Protein AF-0000000073385034 (afdb_homodimer)

Solvent-accessible surface area (backbone atoms only — not comparable to full-atom values): 60329 Å² total; per-residue (Å²): 127,38,51,30,82,39,82,64,74,89,76,73,82,76,62,72,92,56,27,57,65,72,43,34,40,72,72,55,26,50,55,71,66,32,67,83,33,67,37,46,38,39,21,65,68,43,33,69,56,51,65,57,70,70,55,44,82,80,40,71,77,77,44,72,78,20,61,81,31,65,34,54,37,42,54,53,42,48,47,22,48,29,48,57,70,54,53,53,73,69,54,41,52,49,36,51,71,38,20,51,53,54,16,39,22,59,69,39,61,43,51,61,53,77,69,75,50,70,64,58,52,47,48,54,54,48,48,50,51,51,45,20,72,74,70,67,51,55,54,61,57,51,51,43,34,53,48,36,23,53,51,36,59,75,68,65,53,69,44,33,27,35,36,42,52,70,45,78,35,22,34,59,64,73,90,56,52,75,64,37,40,55,50,51,38,49,40,59,34,53,72,76,49,72,62,82,83,45,55,72,68,54,36,52,52,49,53,50,56,63,69,52,57,51,70,59,48,58,70,72,45,53,73,66,59,46,52,53,48,51,38,52,53,39,40,49,49,54,52,50,60,70,70,47,73,91,79,42,74,50,47,51,49,43,50,51,49,44,64,58,44,34,41,78,54,97,90,37,41,38,74,52,55,75,87,72,43,58,56,78,37,80,54,35,81,88,26,66,59,29,12,38,37,75,54,90,94,41,77,38,55,10,27,29,36,36,44,28,27,35,55,51,89,98,50,72,62,42,57,40,28,78,45,66,46,43,29,67,60,60,63,40,73,47,51,66,61,42,52,52,43,30,25,66,30,45,72,28,71,54,42,37,38,28,32,50,36,66,44,64,43,72,68,52,52,52,48,26,55,69,46,83,55,25,40,77,47,39,47,77,53,87,66,78,68,56,57,42,69,47,71,58,66,100,76,41,39,36,39,26,32,61,86,79,63,49,73,42,76,32,44,70,44,87,50,90,63,76,86,55,64,31,30,29,36,77,28,82,92,68,76,41,74,44,76,43,41,60,68,52,45,50,50,46,52,48,46,52,52,43,69,64,46,56,67,70,61,56,47,66,51,60,56,51,56,55,55,54,46,61,70,50,60,73,39,59,95,54,19,48,92,42,60,43,62,66,51,45,40,54,48,50,43,23,31,49,52,33,50,40,48,52,43,51,51,53,48,51,52,51,46,44,53,44,46,46,48,55,60,46,40,57,52,52,56,55,53,46,62,63,49,56,71,70,68,80,73,84,80,82,74,75,82,63,85,54,93,111,129,40,52,31,82,39,82,64,75,90,76,72,84,76,62,72,91,56,26,56,65,72,43,33,42,70,72,55,26,50,54,71,66,32,66,82,33,68,37,49,38,39,21,65,68,42,33,70,56,51,64,58,70,72,56,44,81,80,37,71,79,78,44,73,78,20,63,82,31,65,33,54,36,42,54,53,39,50,48,22,48,28,48,56,70,55,53,53,72,69,54,38,51,50,35,50,70,40,21,52,53,53,16,40,21,60,70,39,61,43,52,60,55,77,68,75,51,72,65,57,52,44,48,54,53,47,48,49,50,51,46,21,72,74,70,68,51,55,55,63,57,52,51,44,35,52,48,36,23,52,51,35,59,74,68,65,53,68,44,34,27,34,35,43,52,72,45,80,36,22,35,60,64,74,89,56,52,74,65,37,40,54,50,52,36,48,40,59,33,54,72,76,50,72,62,83,83,46,55,72,68,54,36,53,52,50,53,50,56,64,68,52,56,50,69,57,48,58,71,71,44,52,72,67,58,45,51,52,48,50,36,52,52,40,40,48,48,54,51,48,60,70,71,47,74,90,79,43,73,50,46,50,50,45,49,51,47,45,64,60,45,34,43,77,55,96,90,37,40,36,75,52,56,75,87,71,43,60,55,76,38,79,54,35,81,87,27,66,57,29,10,38,37,76,54,90,95,42,75,37,55,10,27,28,38,37,43,29,27,35,56,51,89,97,49,72,62,43,57,40,29,77,45,67,44,42,28,67,61,58,62,42,73,48,52,66,60,41,50,53,42,30,25,66,30,46,72,25,71,54,42,37,38,27,32,51,34,66,44,65,43,73,69,52,52,52,46,26,54,71,46,82,54,26,42,76,49,39,46,78,52,87,67,79,69,54,59,42,68,47,72,56,70,100,77,41,39,36,38,28,32,61,88,78,63,50,74,43,77,34,43,70,45,87,49,92,61,75,87,55,66,32,30,30,35,76,28,81,93,68,76,40,73,43,78,42,40,59,67,50,46,51,50,47,52,48,47,53,52,44,70,64,46,55,68,71,60,55,46,63,50,60,55,50,57,55,54,54,45,62,71,48,61,73,39,60,96,55,18,48,93,42,62,43,64,66,52,45,40,54,47,49,44,22,32,49,53,34,50,39,48,51,44,52,52,52,48,51,51,52,48,44,53,44,45,47,49,54,61,48,42,57,53,51,54,55,52,45,60,62,47,56,72,70,64,79,73,82,79,82,73,75,81,63,84,54,95,114

Organism: NCBI:txid537011

pLDDT: mean 80.58, std 19.91, range [18.84, 98.44]

Nearest PDB structures (foldseek):
  4oru-assembly3_B  TM=3.105E-01  e=6.931E+00  Homo sapiens
  2hzq-assembly1_A  TM=2.445E-01  e=4.406E+00  Homo sapiens
  8sxz-assembly1_b  TM=8.869E-02  e=9.375E+00  Homo sapiens
  8sxz-assembly1_b  TM=8.436E-02  e=4.674E+00  Homo sapiens

Sequence (1096 aa):
RMTMFKKTDPNPQLDIFTAPSMQLGSRASKKYSDPNAWHNQFYSLVTTKIDEEIFKPLFPEGKKSGRPNASIRILVAMSVLKEGFGCSDEDLFEKCEFDLLTRKALGMELLTDVTPSIDTYYLFRRRICEYQERTGIDLMQLCFEQLAGKHVHLLKISGKCVRMDSKLIGSNIARQSRYELIHTTLVKFLKTCTLFDLSPEQEERAKEYLKEDSSKTVYRSDSDTLQSNLARIGNFIMEMLAVFPATSPAHDLLLRLFEEQYVVMDGKAVLRDKKEVKADSLQNPNDPDATYRAKNDQKVQGYVTNITETVEEGKPNIITSVQVETAVFADCHFLQEAVENSERVTDSTIEDLYADGAYQSPDNREFAKNHNAMQLKTGKMQGGCRWELIPHDEDGLTVREIATGNTYEAVKAVTKQGSRKRWRIPWNNKTGWRYFEDKDIKAYQLRKQIESLPLEEQHKRNNVEAAMFQYSFHTRNGKTRYRGLLKHRMHAYSRCMWMNLRRMVIFQISTFQRSIFALFGPIREAFGSFMASSRKIFTSGADCYVSLRMTMFKKTDPNPQLDIFTAPSMQLGSRASKKYSDPNAWHNQFYSLVTTKIDEEIFKPLFPEGKKSGRPNASIRILVAMSVLKEGFGCSDEDLFEKCEFDLLTRKALGMELLTDVTPSIDTYYLFRRRICEYQERTGIDLMQLCFEQLAGKHVHLLKISGKCVRMDSKLIGSNIARQSRYELIHTTLVKFLKTCTLFDLSPEQEERAKEYLKEDSSKTVYRSDSDTLQSNLARIGNFIMEMLAVFPATSPAHDLLLRLFEEQYVVMDGKAVLRDKKEVKADSLQNPNDPDATYRAKNDQKVQGYVTNITETVEEGKPNIITSVQVETAVFADCHFLQEAVENSERVTDSTIEDLYADGAYQSPDNREFAKNHNAMQLKTGKMQGGCRWELIPHDEDGLTVREIATGNTYEAVKAVTKQGSRKRWRIPWNNKTGWRYFEDKDIKAYQLRKQIESLPLEEQHKRNNVEAAMFQYSFHTRNGKTRYRGLLKHRMHAYSRCMWMNLRRMVIFQISTFQRSIFALFGPIREAFGSFMASSRKIFTSGADCYVSL

Foldseek 3Di:
DQADADADDPDDDDPVVQFVLVVDDPVVNCQLPPCLHLLNLLQVQQLSQFDSVLCNVLRDPPPPDHPHQDHPSLLLSLLLVCLLVLHDPVVSVVCCLPPQSNVVSNVNRGNPDDDDDPVSSVVSLVSQVVVCVVPVDRSLQVRLLSSLLVLCVVQVPQLQEKEKDKDFFAAPDDFDDPQRQLLVLLLVLLVVDDLVLDDPVLSVVNVVSNPDDRVVCVVPDDPVVSQVVVQVSLLSLVVVLVRDDPDDPSSVLSVQLSVQFWDADPNGTDGDDPVSRDQLGQRHPVFRQWGWDDDDPDIHTGKMKMWMWGDDPLAFTATQDIDIHHPVDFQLVVPPVSQVRSCVSNVHHHAEYEEAPSNDDPVVCVVCCVRVNHDYQYDQHPDPDQWQWDDDPPQWIWIAGPVPRDIFTWDFDDDPVPPWTKTWGQPDVNPDIDIDTPVNNVSNVSNVVNVPDDPVVVVSNVCCVVVVCQQCVSPDPSHGHHGYRSVVVSSSSSSSSNVNSVSVSVSVVVVVVVVCCVVCVVVCVVVCVPCVVPPPDDPPPDPPPPDD/DQADADADDLDPDDPVVQFVLVVDDPVVNCQLPPCLHLLNLLQVQQLSQFDSVLLCVLRDPPPPDHPHQDHPSLLLSLLLVCLLVLHDPVVSVVCCLPPQSNVVSNVNRGNPDDDDDPVSSVVSLVSQVVVCVVPVDRSLQVRLLSSLLVLCVVQVPQLQEKEKDKDFFAAPDDFDDPQRQLLVLLLVLLVVDDLVLDDPVLSVVNVVSNPDDRVVCVVPDDPVVSQVVVQVSLLSLVVVLVRDDPDDPSSVLNVQQSVQFWDADPNGTDGDDPVSRDQLGQRHPVFRQWGWDDDDPDIHTGKMKMWMWGDDPLAFTATQDIDIHHPVDFQLVVPPVSQVRSCVSNVHHHAEYEEAPSNDDPVVCVVCCVRVNRDYQHDQHPDPDQWDWDADDPQWIWIAGPPVRDIFTWDFDDDPPPPWTKTWGQPDVNPDIDIDTPVNNVVNVSNVVNVPDDPVVVVSNVCCVVVVCQQCVSPDPSHGHHGYRSVVVSSSSSSSSNVNSVSVSVSVVVVVVVVVCVVCVVVCVVVCVVCVVPPPPDPPPDPPPPPD

Radius of gyration: 35.02 Å; Cα contacts (8 Å, |Δi|>4): 1568; chains: 2; bounding box: 97×98×92 Å

Structure (mmCIF, N/CA/C/O backbone):
data_AF-0000000073385034-model_v1
#
loop_
_entity.id
_entity.type
_entity.pdbx_description
1 polymer 'Transposase InsH N-terminal domain-containing protein'
#
loop_
_atom_site.group_PDB
_atom_site.id
_atom_site.type_symbol
_atom_site.label_atom_id
_atom_site.label_alt_id
_atom_site.label_comp_id
_atom_site.label_asym_id
_atom_site.label_entity_id
_atom_site.label_seq_id
_atom_site.pdbx_PDB_ins_code
_atom_site.Cartn_x
_atom_site.Cartn_y
_atom_site.Cartn_z
_atom_site.occupancy
_atom_site.B_iso_or_equiv
_atom_site.auth_seq_id
_atom_site.auth_comp_id
_atom_site.auth_asym_id
_atom_site.auth_atom_id
_atom_site.pdbx_PDB_model_num
ATOM 1 N N . ARG A 1 1 ? -8.773 12.461 38.969 1 23.83 1 ARG A N 1
ATOM 2 C CA . ARG A 1 1 ? -7.535 11.93 39.531 1 23.83 1 ARG A CA 1
ATOM 3 C C . ARG A 1 1 ? -6.32 12.445 38.75 1 23.83 1 ARG A C 1
ATOM 5 O O . ARG A 1 1 ? -6.266 12.344 37.531 1 23.83 1 ARG A O 1
ATOM 12 N N . MET A 1 2 ? -5.668 13.352 39.375 1 26.7 2 MET A N 1
ATOM 13 C CA . MET A 1 2 ? -4.684 14.281 38.844 1 26.7 2 MET A CA 1
ATOM 14 C C . MET A 1 2 ? -3.375 13.562 38.531 1 26.7 2 MET A C 1
ATOM 16 O O . MET A 1 2 ? -2.838 12.844 39.344 1 26.7 2 MET A O 1
ATOM 20 N N . THR A 1 3 ? -3.088 13.055 37.406 1 35.19 3 THR A N 1
ATOM 21 C CA . THR A 1 3 ? -1.963 12.258 36.906 1 35.19 3 THR A CA 1
ATOM 22 C C . THR A 1 3 ? -0.696 13.109 36.844 1 35.19 3 THR A C 1
ATOM 24 O O . THR A 1 3 ? -0.732 14.242 36.375 1 35.19 3 THR A O 1
ATOM 27 N N . MET A 1 4 ? 0.22 12.969 37.812 1 32.16 4 MET A N 1
ATOM 28 C CA . MET A 1 4 ? 1.479 13.688 38 1 32.16 4 MET A CA 1
ATOM 29 C C . MET A 1 4 ? 2.465 13.352 36.906 1 32.16 4 MET A C 1
ATOM 31 O O . MET A 1 4 ? 2.473 12.234 36.375 1 32.16 4 MET A O 1
ATOM 35 N N . PHE A 1 5 ? 3.141 14.367 36.5 1 37.75 5 PHE A N 1
ATOM 36 C CA . PHE A 1 5 ? 4.195 14.305 35.5 1 37.75 5 PHE A CA 1
ATOM 37 C C . PHE A 1 5 ? 5.426 13.586 36.062 1 37.75 5 PHE A C 1
ATOM 39 O O . PHE A 1 5 ? 5.895 13.906 37.156 1 37.75 5 PHE A O 1
ATOM 46 N N . LYS A 1 6 ? 5.691 12.391 36 1 41.28 6 LYS A N 1
ATOM 47 C CA . LYS A 1 6 ? 6.977 11.82 36.375 1 41.28 6 LYS A CA 1
ATOM 48 C C . LYS A 1 6 ? 7.871 11.586 35.188 1 41.28 6 LYS A C 1
ATOM 50 O O . LYS A 1 6 ? 7.461 10.93 34.219 1 41.28 6 LYS A O 1
ATOM 55 N N . LYS A 1 7 ? 8.984 12.281 35.25 1 40.81 7 LYS A N 1
ATOM 56 C CA . LYS A 1 7 ? 10.039 12.102 34.25 1 40.81 7 LYS A CA 1
ATOM 57 C C . LYS A 1 7 ? 10.562 10.672 34.25 1 40.81 7 LYS A C 1
ATOM 59 O O . LYS A 1 7 ? 10.664 10.039 35.312 1 40.81 7 LYS A O 1
ATOM 64 N N . THR A 1 8 ? 10.672 9.977 33.188 1 44.53 8 THR A N 1
ATOM 65 C CA . THR A 1 8 ? 11.18 8.617 33.031 1 44.53 8 THR A CA 1
ATOM 66 C C . THR A 1 8 ? 12.641 8.539 33.469 1 44.53 8 THR A C 1
ATOM 68 O O . THR A 1 8 ? 13.438 9.414 33.156 1 44.53 8 THR A O 1
ATOM 71 N N . ASP A 1 9 ? 13 7.723 34.438 1 40.88 9 ASP A N 1
ATOM 72 C CA . ASP A 1 9 ? 14.367 7.488 34.875 1 40.88 9 ASP A CA 1
ATOM 73 C C . ASP A 1 9 ? 15.234 6.938 33.75 1 40.88 9 ASP A C 1
ATOM 75 O O . ASP A 1 9 ? 14.875 5.949 33.125 1 40.88 9 ASP A O 1
ATOM 79 N N . PRO A 1 10 ? 16.203 7.668 33.281 1 41.31 10 PRO A N 1
ATOM 80 C CA . PRO A 1 10 ? 17.047 7.297 32.125 1 41.31 10 PRO A CA 1
ATOM 81 C C . PRO A 1 10 ? 17.75 5.957 32.344 1 41.31 10 PRO A C 1
ATOM 83 O O . PRO A 1 10 ? 18.156 5.316 31.359 1 41.31 10 PRO A O 1
ATOM 86 N N . ASN A 1 11 ? 18.234 5.531 33.625 1 35.06 11 ASN A N 1
ATOM 87 C CA . ASN A 1 11 ? 19.031 4.332 33.875 1 35.06 11 ASN A CA 1
ATOM 88 C C . ASN A 1 11 ? 18.203 3.273 34.625 1 35.06 11 ASN A C 1
ATOM 90 O O . ASN A 1 11 ? 18.297 3.156 35.844 1 35.06 11 ASN A O 1
ATOM 94 N N . PRO A 1 12 ? 17.344 2.609 34 1 41.47 12 PRO A N 1
ATOM 95 C CA . PRO A 1 12 ? 16.609 1.635 34.812 1 41.47 12 PRO A CA 1
ATOM 96 C C . PRO A 1 12 ? 17.453 0.431 35.219 1 41.47 12 PRO A C 1
ATOM 98 O O . PRO A 1 12 ? 18.391 0.067 34.469 1 41.47 12 PRO A O 1
ATOM 101 N N . GLN A 1 13 ? 17.656 0.063 36.438 1 35.62 13 GLN A N 1
ATOM 102 C CA . GLN A 1 13 ? 18.344 -1.11 36.938 1 35.62 13 GLN A CA 1
ATOM 103 C C . GLN A 1 13 ? 17.828 -2.391 36.312 1 35.62 13 GLN A C 1
ATOM 105 O O . GLN A 1 13 ? 16.625 -2.664 36.344 1 35.62 13 GLN A O 1
ATOM 110 N N . LEU A 1 14 ? 18.562 -2.947 35.375 1 39.78 14 LEU A N 1
ATOM 111 C CA . LEU A 1 14 ? 18.25 -4.145 34.594 1 39.78 14 LEU A CA 1
ATOM 112 C C . LEU A 1 14 ? 18.234 -5.379 35.5 1 39.78 14 LEU A C 1
ATOM 114 O O . LEU A 1 14 ? 19.188 -5.629 36.25 1 39.78 14 LEU A O 1
ATOM 118 N N . ASP A 1 15 ? 17.234 -5.871 35.906 1 38.31 15 ASP A N 1
ATOM 119 C CA . ASP A 1 15 ? 17.203 -7.18 36.562 1 38.31 15 ASP A CA 1
ATOM 120 C C . ASP A 1 15 ? 17.656 -8.273 35.594 1 38.31 15 ASP A C 1
ATOM 122 O O . ASP A 1 15 ? 17.078 -8.445 34.5 1 38.31 15 ASP A O 1
ATOM 126 N N . ILE A 1 16 ? 18.875 -8.891 35.688 1 39.88 16 ILE A N 1
ATOM 127 C CA . ILE A 1 16 ? 19.656 -9.828 34.875 1 39.88 16 ILE A CA 1
ATOM 128 C C . ILE A 1 16 ? 18.812 -11.039 34.531 1 39.88 16 ILE A C 1
ATOM 130 O O . ILE A 1 16 ? 18.922 -11.594 33.438 1 39.88 16 ILE A O 1
ATOM 134 N N . PHE A 1 17 ? 17.953 -11.539 35.469 1 40.06 17 PHE A N 1
ATOM 135 C CA . PHE A 1 17 ? 17.328 -12.844 35.25 1 40.06 17 PHE A CA 1
ATOM 136 C C . PHE A 1 17 ? 16.141 -12.727 34.312 1 40.06 17 PHE A C 1
ATOM 138 O O . PHE A 1 17 ? 15.656 -13.742 33.781 1 40.06 17 PHE A O 1
ATOM 145 N N . THR A 1 18 ? 15.695 -11.57 34.062 1 48.66 18 THR A N 1
ATOM 146 C CA . THR A 1 18 ? 14.477 -11.398 33.281 1 48.66 18 THR A CA 1
ATOM 147 C C . THR A 1 18 ? 14.766 -10.648 31.984 1 48.66 18 THR A C 1
ATOM 149 O O . THR A 1 18 ? 13.844 -10.32 31.234 1 48.66 18 THR A O 1
ATOM 152 N N . ALA A 1 19 ? 16.078 -10.531 31.734 1 53.03 19 ALA A N 1
ATOM 153 C CA . ALA A 1 19 ? 16.438 -9.781 30.531 1 53.03 19 ALA A CA 1
ATOM 154 C C . ALA A 1 19 ? 16.453 -10.688 29.312 1 53.03 19 ALA A C 1
ATOM 156 O O . ALA A 1 19 ? 17.078 -11.742 29.312 1 53.03 19 ALA A O 1
ATOM 157 N N . PRO A 1 20 ? 15.672 -10.469 28.359 1 58.34 20 PRO A N 1
ATOM 158 C CA . PRO A 1 20 ? 15.633 -11.281 27.141 1 58.34 20 PRO A CA 1
ATOM 159 C C . PRO A 1 20 ? 17.016 -11.602 26.594 1 58.34 20 PRO A C 1
ATOM 161 O O . PRO A 1 20 ? 17.234 -12.68 26.047 1 58.34 20 PRO A O 1
ATOM 164 N N . SER A 1 21 ? 17.984 -10.766 26.844 1 57.91 21 SER A N 1
ATOM 165 C CA . SER A 1 21 ? 19.312 -10.969 26.281 1 57.91 21 SER A CA 1
ATOM 166 C C . SER A 1 21 ? 19.953 -12.25 26.812 1 57.91 21 SER A C 1
ATOM 168 O O . SER A 1 21 ? 20.766 -12.875 26.141 1 57.91 21 SER A O 1
ATOM 170 N N . MET A 1 22 ? 19.453 -12.594 27.891 1 55.16 22 MET A N 1
ATOM 171 C CA . MET A 1 22 ? 20.078 -13.766 28.5 1 55.16 22 MET A CA 1
ATOM 172 C C . MET A 1 22 ? 19.328 -15.039 28.125 1 55.16 22 MET A C 1
ATOM 174 O O . MET A 1 22 ? 19.859 -16.141 28.25 1 55.16 22 MET A O 1
ATOM 178 N N . GLN A 1 23 ? 18.219 -14.82 27.656 1 68.12 23 GLN A N 1
ATOM 179 C CA . GLN A 1 23 ? 17.391 -15.977 27.375 1 68.12 23 GLN A CA 1
ATOM 180 C C . GLN A 1 23 ? 17.359 -16.281 25.875 1 68.12 23 GLN A C 1
ATOM 182 O O . GLN A 1 23 ? 17.109 -17.422 25.469 1 68.12 23 GLN A O 1
ATOM 187 N N . LEU A 1 24 ? 17.844 -15.305 25.125 1 73.44 24 LEU A N 1
ATOM 188 C CA . LEU A 1 24 ? 17.781 -15.445 23.688 1 73.44 24 LEU A CA 1
ATOM 189 C C . LEU A 1 24 ? 18.938 -16.312 23.172 1 73.44 24 LEU A C 1
ATOM 191 O O . LEU A 1 24 ? 19.984 -16.406 23.812 1 73.44 24 LEU A O 1
ATOM 195 N N . GLY A 1 25 ? 18.703 -17 22.094 1 72.5 25 GLY A N 1
ATOM 196 C CA . GLY A 1 25 ? 19.781 -17.703 21.438 1 72.5 25 GLY A CA 1
ATOM 197 C C . GLY A 1 25 ? 20.922 -16.797 21 1 72.5 25 GLY A C 1
ATOM 198 O O . GLY A 1 25 ? 20.781 -15.57 21.047 1 72.5 25 GLY A O 1
ATOM 199 N N . SER A 1 26 ? 21.969 -17.359 20.641 1 74.62 26 SER A N 1
ATOM 200 C CA . SER A 1 26 ? 23.188 -16.625 20.344 1 74.62 26 SER A CA 1
ATOM 201 C C . SER A 1 26 ? 22.953 -15.609 19.219 1 74.62 26 SER A C 1
ATOM 203 O O . SER A 1 26 ? 23.328 -14.438 19.344 1 74.62 26 SER A O 1
ATOM 205 N N . ARG A 1 27 ? 22.312 -16.047 18.203 1 78.69 27 ARG A N 1
ATOM 206 C CA . ARG A 1 27 ? 22.047 -15.164 17.062 1 78.69 27 ARG A CA 1
ATOM 207 C C . ARG A 1 27 ? 21.109 -14.031 17.469 1 78.69 27 ARG A C 1
ATOM 209 O O . ARG A 1 27 ? 21.359 -12.867 17.141 1 78.69 27 ARG A O 1
ATOM 216 N N . ALA A 1 28 ? 20.141 -14.336 18.156 1 81.56 28 ALA A N 1
ATOM 217 C CA . ALA A 1 28 ? 19.156 -13.352 18.594 1 81.56 28 ALA A CA 1
ATOM 218 C C . ALA A 1 28 ? 19.75 -12.375 19.594 1 81.56 28 ALA A C 1
ATOM 220 O O . ALA A 1 28 ? 19.469 -11.172 19.547 1 81.56 28 ALA A O 1
ATOM 221 N N . SER A 1 29 ? 20.562 -12.867 20.438 1 81.81 29 SER A N 1
ATOM 222 C CA . SER A 1 29 ? 21.188 -12.023 21.453 1 81.81 29 SER A CA 1
ATOM 223 C C . SER A 1 29 ? 22.141 -11.008 20.828 1 81.81 29 SER A C 1
ATOM 225 O O . SER A 1 29 ? 22.219 -9.867 21.266 1 81.81 29 SER A O 1
ATOM 227 N N . LYS A 1 30 ? 22.797 -11.422 19.812 1 82 30 LYS A N 1
ATOM 228 C CA . LYS A 1 30 ? 23.719 -10.531 19.109 1 82 30 LYS A CA 1
ATOM 229 C C . LYS A 1 30 ? 22.969 -9.375 18.453 1 82 30 LYS A C 1
ATOM 231 O O . LYS A 1 30 ? 23.375 -8.219 18.578 1 82 30 LYS A O 1
ATOM 236 N N . LYS A 1 31 ? 21.953 -9.68 17.875 1 85 31 LYS A N 1
ATOM 237 C CA . LYS A 1 31 ? 21.156 -8.641 17.234 1 85 31 LYS A CA 1
ATOM 238 C C . LYS A 1 31 ? 20.484 -7.738 18.266 1 85 31 LYS A C 1
ATOM 240 O O . L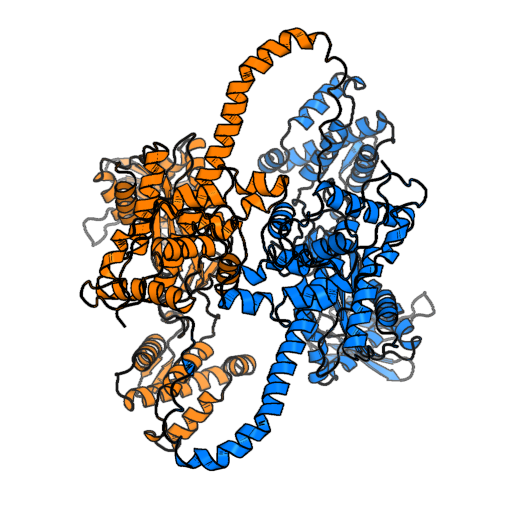YS A 1 31 ? 20.422 -6.52 18.094 1 85 31 LYS A O 1
ATOM 245 N N . TYR A 1 32 ? 20.047 -8.336 19.266 1 87.88 32 TYR A N 1
ATOM 246 C CA . TYR A 1 32 ? 19.359 -7.613 20.328 1 87.88 32 TYR A CA 1
ATOM 247 C C . TYR A 1 32 ? 20.266 -6.566 20.953 1 87.88 32 TYR A C 1
ATOM 249 O O . TYR A 1 32 ? 19.828 -5.469 21.297 1 87.88 32 TYR A O 1
ATOM 257 N N . SER A 1 33 ? 21.531 -6.887 20.984 1 87.5 33 SER A N 1
ATOM 258 C CA . SER A 1 33 ? 22.469 -6.016 21.688 1 87.5 33 SER A CA 1
ATOM 259 C C . SER A 1 33 ? 23.266 -5.168 20.703 1 87.5 33 SER A C 1
ATOM 261 O O . SER A 1 33 ? 24.078 -4.324 21.109 1 87.5 33 SER A O 1
ATOM 263 N N . ASP A 1 34 ? 23.078 -5.348 19.406 1 86.88 34 ASP A N 1
ATOM 264 C CA . ASP A 1 34 ? 23.797 -4.602 18.375 1 86.88 34 ASP A CA 1
ATOM 265 C C . ASP A 1 34 ? 23.469 -3.111 18.438 1 86.88 34 ASP A C 1
ATOM 267 O O . ASP A 1 34 ? 22.312 -2.721 18.234 1 86.88 34 ASP A O 1
ATOM 271 N N . PRO A 1 35 ? 24.375 -2.287 18.656 1 85.38 35 PRO A N 1
ATOM 272 C CA . PRO A 1 35 ? 24.109 -0.853 18.781 1 85.38 35 PRO A CA 1
ATOM 273 C C . PRO A 1 35 ? 23.641 -0.226 17.469 1 85.38 35 PRO A C 1
ATOM 275 O O . PRO A 1 35 ? 23.031 0.842 17.469 1 85.38 35 PRO A O 1
ATOM 278 N N . ASN A 1 36 ? 23.906 -0.921 16.375 1 85.06 36 ASN A N 1
ATOM 279 C CA . ASN A 1 36 ? 23.562 -0.364 15.078 1 85.06 36 ASN A CA 1
ATOM 280 C C . ASN A 1 36 ? 22.172 -0.823 14.625 1 85.06 36 ASN A C 1
ATOM 282 O O . ASN A 1 36 ? 21.656 -0.331 13.617 1 85.06 36 ASN A O 1
ATOM 286 N N . ALA A 1 37 ? 21.672 -1.687 15.414 1 88.12 37 ALA A N 1
ATOM 287 C CA . ALA A 1 37 ? 20.312 -2.131 15.07 1 88.12 37 ALA A CA 1
ATOM 288 C C . ALA A 1 37 ? 19.297 -1.013 15.281 1 88.12 37 ALA A C 1
ATOM 290 O O . ALA A 1 37 ? 19.5 -0.144 16.141 1 88.12 37 ALA A O 1
ATOM 291 N N . TRP A 1 38 ? 18.25 -1.005 14.547 1 89 38 TRP A N 1
ATOM 292 C CA . TRP A 1 38 ? 17.328 0.12 14.5 1 89 38 TRP A CA 1
ATOM 293 C C . TRP A 1 38 ? 16.75 0.421 15.883 1 89 38 TRP A C 1
ATOM 295 O O . TRP A 1 38 ? 16.562 1.584 16.234 1 89 38 TRP A O 1
ATOM 305 N N . HIS A 1 39 ? 16.453 -0.668 16.703 1 91.88 39 HIS A N 1
ATOM 306 C CA . HIS A 1 39 ? 15.797 -0.466 17.984 1 91.88 39 HIS A CA 1
ATOM 307 C C . HIS A 1 39 ? 16.719 0.238 18.969 1 91.88 39 HIS A C 1
ATOM 309 O O . HIS A 1 39 ? 16.281 1.088 19.75 1 91.88 39 HIS A O 1
ATOM 315 N N . ASN A 1 40 ? 17.969 -0.125 18.984 1 91.62 40 ASN A N 1
ATOM 316 C CA . ASN A 1 40 ? 18.922 0.55 19.859 1 91.62 40 ASN A CA 1
ATOM 317 C C . ASN A 1 40 ? 19.219 1.968 19.375 1 91.62 40 ASN A C 1
ATOM 319 O O . ASN A 1 40 ? 19.391 2.877 20.188 1 91.62 40 ASN A O 1
ATOM 323 N N . GLN A 1 41 ? 19.25 2.123 18.078 1 92.5 41 GLN A N 1
ATOM 324 C CA . GLN A 1 41 ? 19.422 3.461 17.516 1 92.5 41 GLN A CA 1
ATOM 325 C C . GLN A 1 41 ? 18.219 4.344 17.844 1 92.5 41 GLN A C 1
ATOM 327 O O . GLN A 1 41 ? 18.375 5.516 18.188 1 92.5 41 GLN A O 1
ATOM 332 N N . PHE A 1 42 ? 17.078 3.807 17.75 1 95.62 42 PHE A N 1
ATOM 333 C CA . PHE A 1 42 ? 15.859 4.539 18.094 1 95.62 42 PHE A CA 1
ATOM 334 C C . PHE A 1 42 ? 15.883 4.977 19.547 1 95.62 42 PHE A C 1
ATOM 336 O O . PHE A 1 42 ? 15.531 6.113 19.859 1 95.62 42 PHE A O 1
ATOM 343 N N . TYR A 1 43 ? 16.266 4.086 20.359 1 94.56 43 TYR A N 1
ATOM 344 C CA . TYR A 1 43 ? 16.344 4.406 21.766 1 94.56 43 TYR A CA 1
ATOM 345 C C . TYR A 1 43 ? 17.359 5.527 22.016 1 94.56 43 TYR A C 1
ATOM 347 O O . TYR A 1 43 ? 17.062 6.492 22.734 1 94.56 43 TYR A O 1
ATOM 355 N N . SER A 1 44 ? 18.469 5.484 21.406 1 92.44 44 SER A N 1
ATOM 356 C CA . SER A 1 44 ? 19.562 6.406 21.672 1 92.44 44 SER A CA 1
ATOM 357 C C . SER A 1 44 ? 19.312 7.762 21.016 1 92.44 44 SER A C 1
ATOM 359 O O . SER A 1 44 ? 19.641 8.805 21.594 1 92.44 44 SER A O 1
ATOM 361 N N . LEU A 1 45 ? 18.656 7.727 19.875 1 93.75 45 LEU A N 1
ATOM 362 C CA . LEU A 1 45 ? 18.594 8.953 19.078 1 93.75 45 LEU A CA 1
ATOM 363 C C . LEU A 1 45 ? 17.219 9.609 19.219 1 93.75 45 LEU A C 1
ATOM 365 O O . LEU A 1 45 ? 17.047 10.781 18.875 1 93.75 45 LEU A O 1
ATOM 369 N N . VAL A 1 46 ? 16.234 8.898 19.672 1 95.5 46 VAL A N 1
ATOM 370 C CA . VAL A 1 46 ? 14.883 9.461 19.703 1 95.5 46 VAL A CA 1
ATOM 371 C C . VAL A 1 46 ? 14.336 9.383 21.141 1 95.5 46 VAL A C 1
ATOM 373 O O . VAL A 1 46 ? 14.227 10.398 21.828 1 95.5 46 VAL A O 1
ATOM 376 N N . THR A 1 47 ? 14.211 8.203 21.688 1 94.44 47 THR A N 1
ATOM 377 C CA . THR A 1 47 ? 13.523 8.008 22.969 1 94.44 47 THR A CA 1
ATOM 378 C C . THR A 1 47 ? 14.234 8.773 24.078 1 94.44 47 THR A C 1
ATOM 380 O O . THR A 1 47 ? 13.602 9.539 24.812 1 94.44 47 THR A O 1
ATOM 383 N N . THR A 1 48 ? 15.523 8.688 24.156 1 92.19 48 THR A N 1
ATOM 384 C CA . THR A 1 48 ? 16.281 9.297 25.234 1 92.19 48 THR A CA 1
ATOM 385 C C . THR A 1 48 ? 16.438 10.797 25 1 92.19 48 THR A C 1
ATOM 387 O O . THR A 1 48 ? 16.734 11.547 25.938 1 92.19 48 THR A O 1
ATOM 390 N N . LYS A 1 49 ? 16.219 11.234 23.828 1 93.38 49 LYS A N 1
ATOM 391 C CA . LYS A 1 49 ? 16.5 12.625 23.5 1 93.38 49 LYS A CA 1
ATOM 392 C C . LYS A 1 49 ? 15.234 13.477 23.594 1 93.38 49 LYS A C 1
ATOM 394 O O . LYS A 1 49 ? 15.297 14.703 23.484 1 93.38 49 LYS A O 1
ATOM 399 N N . ILE A 1 50 ? 14.125 12.859 23.828 1 93.56 50 ILE A N 1
ATOM 400 C CA . ILE A 1 50 ? 12.875 13.594 23.984 1 93.56 50 ILE A CA 1
ATOM 401 C C . ILE A 1 50 ? 12.906 14.391 25.281 1 93.56 50 ILE A C 1
ATOM 403 O O . ILE A 1 50 ? 13.156 13.836 26.344 1 93.56 50 ILE A O 1
ATOM 407 N N . ASP A 1 51 ? 12.703 15.672 25.172 1 91.62 51 ASP A N 1
ATOM 408 C CA . ASP A 1 51 ? 12.633 16.547 26.344 1 91.62 51 ASP A CA 1
ATOM 409 C C . ASP A 1 51 ? 11.227 16.562 26.938 1 91.62 51 ASP A C 1
ATOM 411 O O . ASP A 1 51 ? 10.344 17.25 26.422 1 91.62 51 ASP A O 1
ATOM 415 N N . GLU A 1 52 ? 11.086 15.945 28 1 89.94 52 GLU A N 1
ATOM 416 C CA . GLU A 1 52 ? 9.773 15.805 28.625 1 89.94 52 GLU A CA 1
ATOM 417 C C . GLU A 1 52 ? 9.266 17.141 29.156 1 89.94 52 GLU A C 1
ATOM 419 O O . GLU A 1 52 ? 8.062 17.328 29.344 1 89.94 52 GLU A O 1
ATOM 424 N N . GLU A 1 53 ? 10.148 18.109 29.297 1 89.88 53 GLU A N 1
ATOM 425 C CA . GLU A 1 53 ? 9.781 19.406 29.844 1 89.88 53 GLU A CA 1
ATOM 426 C C . GLU A 1 53 ? 8.859 20.172 28.891 1 89.88 53 GLU A C 1
ATOM 428 O O . GLU A 1 53 ? 8.07 21.016 29.312 1 89.88 53 GLU A O 1
ATOM 433 N N . ILE A 1 54 ? 8.938 19.875 27.703 1 93.69 54 ILE A N 1
ATOM 434 C CA . ILE A 1 54 ? 8.109 20.5 26.672 1 93.69 54 ILE A CA 1
ATOM 435 C C . ILE A 1 54 ? 6.637 20.266 26.984 1 93.69 54 ILE A C 1
ATOM 437 O O . ILE A 1 54 ? 5.789 21.109 26.703 1 93.69 54 ILE A O 1
ATOM 441 N N . PHE A 1 55 ? 6.348 19.172 27.672 1 93.69 55 PHE A N 1
ATOM 442 C CA . PHE A 1 55 ? 4.961 18.766 27.844 1 93.69 55 PHE A CA 1
ATOM 443 C C . PHE A 1 55 ? 4.492 19.031 29.281 1 93.69 55 PHE A C 1
ATOM 445 O O . PHE A 1 55 ? 3.395 18.625 29.656 1 93.69 55 PHE A O 1
ATOM 452 N N . LYS A 1 56 ? 5.23 19.688 30.031 1 88.38 56 LYS A N 1
ATOM 453 C CA . LYS A 1 56 ? 4.938 20.016 31.422 1 88.38 56 LYS A CA 1
ATOM 454 C C . LYS A 1 56 ? 3.607 20.75 31.547 1 88.38 56 LYS A C 1
ATOM 456 O O . LYS A 1 56 ? 2.834 20.484 32.469 1 88.38 56 LYS A O 1
ATOM 461 N N . PRO A 1 57 ? 3.275 21.641 30.625 1 90.5 57 PRO A N 1
ATOM 462 C CA . PRO A 1 57 ? 2.033 22.406 30.75 1 90.5 57 PRO A CA 1
ATOM 463 C C . PRO A 1 57 ? 0.789 21.516 30.703 1 90.5 57 PRO A C 1
ATOM 465 O O . PRO A 1 57 ? -0.3 21.953 31.078 1 90.5 57 PRO A O 1
ATOM 468 N N . LEU A 1 58 ? 0.935 20.422 30.219 1 90.44 58 LEU A N 1
ATOM 469 C CA . LEU A 1 58 ? -0.218 19.531 30.094 1 90.44 58 LEU A CA 1
ATOM 470 C C . LEU A 1 58 ? -0.616 18.953 31.453 1 90.44 58 LEU A C 1
ATOM 472 O O . LEU A 1 58 ? -1.716 18.422 31.594 1 90.44 58 LEU A O 1
ATOM 476 N N . PHE A 1 59 ? 0.371 19.062 32.406 1 81.94 59 PHE A N 1
ATOM 477 C CA . PHE A 1 59 ? 0.128 18.453 33.688 1 81.94 59 PHE A CA 1
ATOM 478 C C . PHE A 1 59 ? 0.168 19.484 34.812 1 81.94 59 PHE A C 1
ATOM 480 O O . PHE A 1 59 ? 1.235 19.781 35.344 1 81.94 59 PHE A O 1
ATOM 487 N N . PRO A 1 60 ? -0.848 20.266 35.094 1 65.38 60 PRO A N 1
ATOM 488 C CA . PRO A 1 60 ? -0.841 21.297 36.156 1 65.38 60 PRO A CA 1
ATOM 489 C C . PRO A 1 60 ? -0.447 20.734 37.5 1 65.38 60 PRO A C 1
ATOM 491 O O . PRO A 1 60 ? -0.741 19.562 37.812 1 65.38 60 PRO A O 1
ATOM 494 N N . GLU A 1 61 ? 0.74 21.281 38.25 1 57 61 GLU A N 1
ATOM 495 C CA . GLU A 1 61 ? 1.468 20.953 39.469 1 57 61 GLU A CA 1
ATOM 496 C C . GLU A 1 61 ? 0.521 20.453 40.562 1 57 61 GLU A C 1
ATOM 498 O O . GLU A 1 61 ? 0.912 19.641 41.406 1 57 61 GLU A O 1
ATOM 503 N N . GLY A 1 62 ? -0.509 21.188 40.812 1 49 62 GLY A N 1
ATOM 504 C CA . GLY A 1 62 ? -1.123 21.016 42.125 1 49 62 GLY A CA 1
ATOM 505 C C . GLY A 1 62 ? -1.576 19.594 42.375 1 49 62 GLY A C 1
ATOM 506 O O . GLY A 1 62 ? -2.09 19.281 43.469 1 49 62 GLY A O 1
ATOM 507 N N . LYS A 1 63 ? -2.287 19.047 41.562 1 46.06 63 LYS A N 1
ATOM 508 C CA . LYS A 1 63 ? -3.002 17.844 41.969 1 46.06 63 LYS A CA 1
ATOM 509 C C . LYS A 1 63 ? -2.061 16.641 42.094 1 46.06 63 LYS A C 1
ATOM 511 O O . LYS A 1 63 ? -1.547 16.172 41.062 1 46.06 63 LYS A O 1
ATOM 516 N N . LYS A 1 64 ? -1.24 16.578 43.156 1 43.97 64 LYS A N 1
ATOM 517 C CA . LYS A 1 64 ? -0.25 15.648 43.688 1 43.97 64 LYS A CA 1
ATOM 518 C C . LYS A 1 64 ? -0.673 14.203 43.469 1 43.97 64 LYS A C 1
ATOM 520 O O . LYS A 1 64 ? 0.078 13.273 43.75 1 43.97 64 LYS A O 1
ATOM 525 N N . SER A 1 65 ? -1.848 13.742 43.625 1 40.66 65 SER A N 1
ATOM 526 C CA . SER A 1 65 ? -2.229 12.375 43.938 1 40.66 65 SER A CA 1
ATOM 527 C C . SER A 1 65 ? -2.217 11.484 42.719 1 40.66 65 SER A C 1
ATOM 529 O O . SER A 1 65 ? -2.641 10.328 42.75 1 40.66 65 SER A O 1
ATOM 531 N N . GLY A 1 66 ? -2.064 11.836 41.5 1 40.97 66 GLY A N 1
ATOM 532 C CA . GLY A 1 66 ? -2.455 10.867 40.5 1 40.97 66 GLY A CA 1
ATOM 533 C C . GLY A 1 66 ? -1.365 9.852 40.188 1 40.97 66 GLY A C 1
ATOM 534 O O . GLY A 1 66 ? -0.228 10 40.656 1 40.97 66 GLY A O 1
ATOM 535 N N . ARG A 1 67 ? -1.642 8.555 39.969 1 43.41 67 ARG A N 1
ATOM 536 C CA . ARG A 1 67 ? -0.821 7.434 39.5 1 43.41 67 ARG A CA 1
ATOM 537 C C . ARG A 1 67 ? 0.35 7.91 38.656 1 43.41 67 ARG A C 1
ATOM 539 O O . ARG A 1 67 ? 0.203 8.828 37.844 1 43.41 67 ARG A O 1
ATOM 546 N N . PRO A 1 68 ? 1.496 7.457 39.156 1 46.47 68 PRO A N 1
ATOM 547 C CA . PRO A 1 68 ? 2.715 7.773 38.406 1 46.47 68 PRO A CA 1
ATOM 548 C C . PRO A 1 68 ? 2.498 7.77 36.906 1 46.47 68 PRO A C 1
ATOM 550 O O . PRO A 1 68 ? 1.84 6.871 36.375 1 46.47 68 PRO A O 1
ATOM 553 N N . ASN A 1 69 ? 2.471 8.914 36.25 1 50.91 69 ASN A N 1
ATOM 554 C CA . ASN A 1 69 ? 2.293 9.219 34.812 1 50.91 69 ASN A CA 1
ATOM 555 C C . ASN A 1 69 ? 3.219 8.383 33.938 1 50.91 69 ASN A C 1
ATOM 557 O O . ASN A 1 69 ? 4.344 8.07 34.344 1 50.91 69 ASN A O 1
ATOM 561 N N . ALA A 1 70 ? 2.602 7.609 33.094 1 63.12 70 ALA A N 1
ATOM 562 C CA . ALA A 1 70 ? 3.406 7.008 32.031 1 63.12 70 ALA A CA 1
ATOM 563 C C . ALA A 1 70 ? 4.461 7.98 31.531 1 63.12 70 ALA A C 1
ATOM 565 O O . ALA A 1 70 ? 4.238 9.195 31.516 1 63.12 70 ALA A O 1
ATOM 566 N N . SER A 1 71 ? 5.691 7.504 31.391 1 83.69 71 SER A N 1
ATOM 567 C CA . SER A 1 71 ? 6.801 8.281 30.844 1 83.69 71 SER A CA 1
ATOM 568 C C . SER A 1 71 ? 6.41 8.977 29.547 1 83.69 71 SER A C 1
ATOM 570 O O . SER A 1 71 ? 5.953 8.328 28.609 1 83.69 71 SER A O 1
ATOM 572 N N . ILE A 1 72 ? 6.328 10.359 29.609 1 89.06 72 ILE A N 1
ATOM 573 C CA . ILE A 1 72 ? 6.008 11.164 28.438 1 89.06 72 ILE A CA 1
ATOM 574 C C . ILE A 1 72 ? 6.914 10.758 27.281 1 89.06 72 ILE A C 1
ATOM 576 O O . ILE A 1 72 ? 6.473 10.703 26.125 1 89.06 72 ILE A O 1
ATOM 580 N N . ARG A 1 73 ? 8.086 10.43 27.641 1 91.25 73 ARG A N 1
ATOM 581 C CA . ARG A 1 73 ? 9.039 10.023 26.625 1 91.25 73 ARG A CA 1
ATOM 582 C C . ARG A 1 73 ? 8.562 8.781 25.875 1 91.25 73 ARG A C 1
ATOM 584 O O . ARG A 1 73 ? 8.688 8.695 24.656 1 91.25 73 ARG A O 1
ATOM 591 N N . ILE A 1 74 ? 8.016 7.883 26.641 1 93.81 74 ILE A N 1
ATOM 592 C CA . ILE A 1 74 ? 7.527 6.645 26.031 1 93.81 74 ILE A CA 1
ATOM 593 C C . ILE A 1 74 ? 6.316 6.941 25.156 1 93.81 74 ILE A C 1
ATOM 595 O O . ILE A 1 74 ? 6.219 6.426 24.031 1 93.81 74 ILE A O 1
ATOM 599 N N . LEU A 1 75 ? 5.438 7.832 25.594 1 94.81 75 LEU A N 1
ATOM 600 C CA . LEU A 1 75 ? 4.227 8.156 24.844 1 94.81 75 LEU A CA 1
ATOM 601 C C . LEU A 1 75 ? 4.566 8.82 23.516 1 94.81 75 LEU A C 1
ATOM 603 O O . LEU A 1 75 ? 4 8.469 22.469 1 94.81 75 LEU A O 1
ATOM 607 N N . VAL A 1 76 ? 5.492 9.734 23.547 1 96.31 76 VAL A N 1
ATOM 608 C CA . VAL A 1 76 ? 5.922 10.406 22.328 1 96.31 76 VAL A CA 1
ATOM 609 C C . VAL A 1 76 ? 6.621 9.406 21.406 1 96.31 76 VAL A C 1
ATOM 611 O O . VAL A 1 76 ? 6.352 9.367 20.203 1 96.31 76 VAL A O 1
ATOM 614 N N . ALA A 1 77 ? 7.465 8.617 22 1 97.31 77 ALA A N 1
ATOM 615 C CA . ALA A 1 77 ? 8.195 7.613 21.219 1 97.31 77 ALA A CA 1
ATOM 616 C C . ALA A 1 77 ? 7.234 6.629 20.562 1 97.31 77 ALA A C 1
ATOM 618 O O . ALA A 1 77 ? 7.465 6.191 19.438 1 97.31 77 ALA A O 1
ATOM 619 N N . MET A 1 78 ? 6.207 6.246 21.266 1 97.25 78 MET A N 1
ATOM 620 C CA . MET A 1 78 ? 5.188 5.363 20.703 1 97.25 78 MET A CA 1
ATOM 621 C C . MET A 1 78 ? 4.551 5.977 19.469 1 97.25 78 MET A C 1
ATOM 623 O O . MET A 1 78 ? 4.297 5.277 18.484 1 97.25 78 MET A O 1
ATOM 627 N N . SER A 1 79 ? 4.324 7.297 19.469 1 97.19 79 SER A N 1
ATOM 628 C CA . SER A 1 79 ? 3.744 7.988 18.328 1 97.19 79 SER A CA 1
ATOM 629 C C . SER A 1 79 ? 4.676 7.93 17.125 1 97.19 79 SER A C 1
ATOM 631 O O . SER A 1 79 ? 4.227 7.758 15.992 1 97.19 79 SER A O 1
ATOM 633 N N . VAL A 1 80 ? 5.93 8.047 17.375 1 97.88 80 VAL A N 1
ATOM 634 C CA . VAL A 1 80 ? 6.926 8 16.312 1 97.88 80 VAL A CA 1
ATOM 635 C C . VAL A 1 80 ? 6.992 6.594 15.727 1 97.88 80 VAL A C 1
ATOM 637 O O . VAL A 1 80 ? 7.012 6.426 14.5 1 97.88 80 VAL A O 1
ATOM 640 N N . LEU A 1 81 ? 6.949 5.613 16.594 1 97.38 81 LEU A N 1
ATOM 641 C CA . LEU A 1 81 ? 6.988 4.223 16.141 1 97.38 81 LEU A CA 1
ATOM 642 C C . LEU A 1 81 ? 5.754 3.885 15.312 1 97.38 81 LEU A C 1
ATOM 644 O O . LEU A 1 81 ? 5.859 3.197 14.297 1 97.38 81 LEU A O 1
ATOM 648 N N . LYS A 1 82 ? 4.637 4.34 15.789 1 97.06 82 LYS A N 1
ATOM 649 C CA . LYS A 1 82 ? 3.387 4.062 15.086 1 97.06 82 LYS A CA 1
ATOM 650 C C . LYS A 1 82 ? 3.459 4.516 13.633 1 97.06 82 LYS A C 1
ATOM 652 O O . LYS A 1 82 ? 3.129 3.75 12.719 1 97.06 82 LYS A O 1
ATOM 657 N N . GLU A 1 83 ? 3.918 5.727 13.414 1 95.75 83 GLU A N 1
ATOM 658 C CA . GLU A 1 83 ? 3.947 6.305 12.07 1 95.75 83 GLU A CA 1
ATOM 659 C C . GLU A 1 83 ? 5.129 5.766 11.273 1 95.75 83 GLU A C 1
ATOM 661 O O . GLU A 1 83 ? 5.094 5.754 10.039 1 95.75 83 GLU A O 1
ATOM 666 N N . GLY A 1 84 ? 6.125 5.352 11.984 1 95.56 84 GLY A N 1
ATOM 667 C CA . GLY A 1 84 ? 7.234 4.691 11.32 1 95.56 84 GLY A CA 1
ATOM 668 C C . GLY A 1 84 ? 6.871 3.334 10.75 1 95.56 84 GLY A C 1
ATOM 669 O O . GLY A 1 84 ? 7.176 3.033 9.594 1 95.56 84 GLY A O 1
ATOM 670 N N . PHE A 1 85 ? 6.195 2.59 11.633 1 92.88 85 PHE A N 1
ATOM 671 C CA . PHE A 1 85 ? 5.773 1.255 11.227 1 92.88 85 PHE A CA 1
ATOM 672 C C . PHE A 1 85 ? 4.574 1.33 10.289 1 92.88 85 PHE A C 1
ATOM 674 O O . PHE A 1 85 ? 4.312 0.394 9.523 1 92.88 85 PHE A O 1
ATOM 681 N N . GLY A 1 86 ? 3.891 2.426 10.359 1 91.44 86 GLY A N 1
ATOM 682 C CA . GLY A 1 86 ? 2.66 2.531 9.586 1 91.44 86 GLY A CA 1
ATOM 683 C C . GLY A 1 86 ? 1.565 1.604 10.086 1 91.44 86 GLY A C 1
ATOM 684 O O . GLY A 1 86 ? 0.824 1.029 9.281 1 91.44 86 GLY A O 1
ATOM 685 N N . CYS A 1 87 ? 1.413 1.413 11.359 1 90.25 87 CYS A N 1
ATOM 686 C CA . CYS A 1 87 ? 0.492 0.409 11.883 1 90.25 87 CYS A CA 1
ATOM 687 C C . CYS A 1 87 ? -0.666 1.065 12.625 1 90.25 87 CYS A C 1
ATOM 689 O O . CYS A 1 87 ? -0.654 2.275 12.859 1 90.25 87 CYS A O 1
ATOM 691 N N . SER A 1 88 ? -1.71 0.311 12.914 1 90.38 88 SER A N 1
ATOM 692 C CA . SER A 1 88 ? -2.865 0.769 13.68 1 90.38 88 SER A CA 1
ATOM 693 C C . SER A 1 88 ? -2.525 0.918 15.156 1 90.38 88 SER A C 1
ATOM 695 O O . SER A 1 88 ? -1.454 0.497 15.602 1 90.38 88 SER A O 1
ATOM 697 N N . ASP A 1 89 ? -3.422 1.543 15.891 1 91.94 89 ASP A N 1
ATOM 698 C CA . ASP A 1 89 ? -3.23 1.666 17.328 1 91.94 89 ASP A CA 1
ATOM 699 C C . ASP A 1 89 ? -3.17 0.293 18 1 91.94 89 ASP A C 1
ATOM 701 O O . ASP A 1 89 ? -2.314 0.047 18.859 1 91.94 89 ASP A O 1
ATOM 705 N N . GLU A 1 90 ? -4.02 -0.589 17.547 1 88.69 90 GLU A N 1
ATOM 706 C CA . GLU A 1 90 ? -4.047 -1.936 18.109 1 88.69 90 GLU A CA 1
ATOM 707 C C . GLU A 1 90 ? -2.734 -2.668 17.859 1 88.69 90 GLU A C 1
ATOM 709 O O . GLU A 1 90 ? -2.191 -3.311 18.75 1 88.69 90 GLU A O 1
ATOM 714 N N . ASP A 1 91 ? -2.305 -2.533 16.672 1 90.5 91 ASP A N 1
ATOM 715 C CA . ASP A 1 91 ? -1.043 -3.172 16.312 1 90.5 91 ASP A CA 1
ATOM 716 C C . ASP A 1 91 ? 0.12 -2.564 17.094 1 90.5 91 ASP A C 1
ATOM 718 O O . ASP A 1 91 ? 1.052 -3.273 17.484 1 90.5 91 ASP A O 1
ATOM 722 N N . LEU A 1 92 ? 0.079 -1.252 17.25 1 94.38 92 LEU A N 1
ATOM 723 C CA . LEU A 1 92 ? 1.122 -0.582 18.016 1 94.38 92 LEU A CA 1
ATOM 724 C C . LEU A 1 92 ? 1.196 -1.14 19.438 1 94.38 92 LEU A C 1
ATOM 726 O O . LEU A 1 92 ? 2.281 -1.469 19.922 1 94.38 92 LEU A O 1
ATOM 730 N N . PHE A 1 93 ? 0.105 -1.265 20.047 1 92.69 93 PHE A N 1
ATOM 731 C CA . PHE A 1 93 ? 0.095 -1.714 21.438 1 92.69 93 PHE A CA 1
ATOM 732 C C . PHE A 1 93 ? 0.502 -3.18 21.531 1 92.69 93 PHE A C 1
ATOM 734 O O . PHE A 1 93 ? 1.156 -3.584 22.5 1 92.69 93 PHE A O 1
ATOM 741 N N . GLU A 1 94 ? 0.133 -3.947 20.562 1 91.38 94 GLU A N 1
ATOM 742 C CA . GLU A 1 94 ? 0.608 -5.324 20.5 1 91.38 94 GLU A CA 1
ATOM 743 C C . GLU A 1 94 ? 2.129 -5.379 20.406 1 91.38 94 GLU A C 1
ATOM 745 O O . GLU A 1 94 ? 2.775 -6.176 21.094 1 91.38 94 GLU A O 1
ATOM 750 N N . LYS A 1 95 ? 2.629 -4.562 19.594 1 93.25 95 LYS A N 1
ATOM 751 C CA . LYS A 1 95 ? 4.078 -4.516 19.422 1 93.25 95 LYS A CA 1
ATOM 752 C C . LYS A 1 95 ? 4.762 -4.047 20.703 1 93.25 95 LYS A C 1
ATOM 754 O O . LYS A 1 95 ? 5.805 -4.582 21.094 1 93.25 95 LYS A O 1
ATOM 759 N N . CYS A 1 96 ? 4.184 -3.047 21.344 1 92.75 96 CYS A N 1
ATOM 760 C CA . CYS A 1 96 ? 4.762 -2.492 22.562 1 92.75 96 CYS A CA 1
ATOM 761 C C . CYS A 1 96 ? 4.711 -3.506 23.703 1 92.75 96 CYS A C 1
ATOM 763 O O . CYS A 1 96 ? 5.531 -3.457 24.625 1 92.75 96 CYS A O 1
ATOM 765 N N . GLU A 1 97 ? 3.818 -4.414 23.609 1 89.62 97 GLU A N 1
ATOM 766 C CA . GLU A 1 97 ? 3.656 -5.379 24.688 1 89.62 97 GLU A CA 1
ATOM 767 C C . GLU A 1 97 ? 4.473 -6.645 24.422 1 89.62 97 GLU A C 1
ATOM 769 O O . GLU A 1 97 ? 5.031 -7.23 25.344 1 89.62 97 GLU A O 1
ATOM 774 N N . PHE A 1 98 ? 4.617 -7.031 23.141 1 90.5 98 PHE A N 1
ATOM 775 C CA . PHE A 1 98 ? 5.055 -8.398 22.922 1 90.5 98 PHE A CA 1
ATOM 776 C C . PHE A 1 98 ? 6.305 -8.438 22.047 1 90.5 98 PHE A C 1
ATOM 778 O O . PHE A 1 98 ? 6.965 -9.477 21.938 1 90.5 98 PHE A O 1
ATOM 785 N N . ASP A 1 99 ? 6.641 -7.395 21.391 1 91.75 99 ASP A N 1
ATOM 786 C CA . ASP A 1 99 ? 7.836 -7.367 20.562 1 91.75 99 ASP A CA 1
ATOM 787 C C . ASP A 1 99 ? 9.039 -6.859 21.344 1 91.75 99 ASP A C 1
ATOM 789 O O . ASP A 1 99 ? 9.086 -5.688 21.734 1 91.75 99 ASP A O 1
ATOM 793 N N . LEU A 1 100 ? 10.008 -7.645 21.516 1 89.94 100 LEU A N 1
ATOM 794 C CA . LEU A 1 100 ? 11.148 -7.352 22.375 1 89.94 100 LEU A CA 1
ATOM 795 C C . LEU A 1 100 ? 11.961 -6.188 21.828 1 89.94 100 LEU A C 1
ATOM 797 O O . LEU A 1 100 ? 12.516 -5.391 22.594 1 89.94 100 LEU A O 1
ATOM 801 N N . LEU A 1 101 ? 12.086 -6.086 20.531 1 92.06 101 LEU A N 1
ATOM 802 C CA . LEU A 1 101 ? 12.859 -5 19.938 1 92.06 101 LEU A CA 1
ATOM 803 C C . LEU A 1 101 ? 12.148 -3.662 20.141 1 92.06 101 LEU A C 1
ATOM 805 O O . LEU A 1 101 ? 12.789 -2.666 20.5 1 92.06 101 LEU A O 1
ATOM 809 N N . THR A 1 102 ? 10.812 -3.678 19.922 1 94.88 102 THR A N 1
ATOM 810 C CA . THR A 1 102 ? 10.031 -2.467 20.125 1 94.88 102 THR A CA 1
ATOM 811 C C . THR A 1 102 ? 10.094 -2.021 21.594 1 94.88 102 THR A C 1
ATOM 813 O O . THR A 1 102 ? 10.219 -0.827 21.875 1 94.88 102 THR A O 1
ATOM 816 N N . ARG A 1 103 ? 10.023 -2.969 22.453 1 92 103 ARG A N 1
ATOM 817 C CA . ARG A 1 103 ? 10.133 -2.668 23.875 1 92 103 ARG A CA 1
ATOM 818 C C . ARG A 1 103 ? 11.484 -2.043 24.203 1 92 103 ARG A C 1
ATOM 820 O O . ARG A 1 103 ? 11.555 -1.052 24.922 1 92 103 ARG A O 1
ATOM 827 N N . LYS A 1 104 ? 12.484 -2.613 23.656 1 91.56 104 LYS A N 1
ATOM 828 C CA . LYS A 1 104 ? 13.828 -2.076 23.875 1 91.56 104 LYS A CA 1
ATOM 829 C C . LYS A 1 104 ? 13.953 -0.665 23.312 1 91.56 104 LYS A C 1
ATOM 831 O O . LYS A 1 104 ? 14.602 0.195 23.906 1 91.56 104 LYS A O 1
ATOM 836 N N . ALA A 1 105 ? 13.344 -0.427 22.203 1 94.31 105 ALA A N 1
ATOM 837 C CA . ALA A 1 105 ? 13.359 0.891 21.578 1 94.31 105 ALA A CA 1
ATOM 838 C C . ALA A 1 105 ? 12.711 1.938 22.469 1 94.31 105 ALA A C 1
ATOM 840 O O . ALA A 1 105 ? 13.047 3.123 22.391 1 94.31 105 ALA A O 1
ATOM 841 N N . LEU A 1 106 ? 11.797 1.503 23.328 1 94.5 106 LEU A N 1
ATOM 842 C CA . LEU A 1 106 ? 11.062 2.393 24.219 1 94.5 106 LEU A CA 1
ATOM 843 C C . LEU A 1 106 ? 11.75 2.469 25.578 1 94.5 106 LEU A C 1
ATOM 845 O O . LEU A 1 106 ? 11.305 3.203 26.469 1 94.5 106 LEU A O 1
ATOM 849 N N . GLY A 1 107 ? 12.758 1.669 25.734 1 88.81 107 GLY A N 1
ATOM 850 C CA . GLY A 1 107 ? 13.484 1.65 27 1 88.81 107 GLY A CA 1
ATOM 851 C C . GLY A 1 107 ? 12.906 0.685 28.016 1 88.81 107 GLY A C 1
ATOM 852 O O . GLY A 1 107 ? 13.203 0.772 29.203 1 88.81 107 GLY A O 1
ATOM 853 N N . MET A 1 108 ? 12.016 -0.21 27.531 1 85.81 108 MET A N 1
ATOM 854 C CA . MET A 1 108 ? 11.414 -1.224 28.406 1 85.81 108 MET A CA 1
ATOM 855 C C . MET A 1 108 ? 12.148 -2.555 28.266 1 85.81 108 MET A C 1
ATOM 857 O O . MET A 1 108 ? 11.68 -3.457 27.578 1 85.81 108 MET A O 1
ATOM 861 N N . GLU A 1 109 ? 13.133 -2.773 28.953 1 77.44 109 GLU A N 1
ATOM 862 C CA . GLU A 1 109 ? 14.023 -3.92 28.766 1 77.44 109 GLU A CA 1
ATOM 863 C C . GLU A 1 109 ? 13.492 -5.145 29.516 1 77.44 109 GLU A C 1
ATOM 865 O O . GLU A 1 109 ? 13.672 -6.277 29.062 1 77.44 109 GLU A O 1
ATOM 870 N N . LEU A 1 110 ? 12.797 -4.863 30.578 1 74.94 110 LEU A N 1
ATOM 871 C CA . LEU A 1 110 ? 12.273 -5.992 31.328 1 74.94 110 LEU A CA 1
ATOM 872 C C . LEU A 1 110 ? 10.883 -6.379 30.844 1 74.94 110 LEU A C 1
ATOM 874 O O . LEU A 1 110 ? 10.086 -5.512 30.469 1 74.94 110 LEU A O 1
ATOM 878 N N . LEU A 1 111 ? 10.633 -7.637 30.891 1 76.12 111 LEU A N 1
ATOM 879 C CA . LEU A 1 111 ? 9.32 -8.117 30.484 1 76.12 111 LEU A CA 1
ATOM 880 C C . LEU A 1 111 ? 8.25 -7.664 31.469 1 76.12 111 LEU A C 1
ATOM 882 O O . LEU A 1 111 ? 7.059 -7.641 31.141 1 76.12 111 LEU A O 1
ATOM 886 N N . THR A 1 112 ? 8.664 -7.262 32.625 1 72.69 112 THR A N 1
ATOM 887 C CA . THR A 1 112 ? 7.73 -6.836 33.656 1 72.69 112 THR A CA 1
ATOM 888 C C . THR A 1 112 ? 7.371 -5.363 33.5 1 72.69 112 THR A C 1
ATOM 890 O O . THR A 1 112 ? 6.418 -4.879 34.094 1 72.69 112 THR A O 1
ATOM 893 N N . ASP A 1 113 ? 8.227 -4.695 32.688 1 77.38 113 ASP A N 1
ATOM 894 C CA . ASP A 1 113 ? 7.898 -3.295 32.438 1 77.38 113 ASP A CA 1
ATOM 895 C C . ASP A 1 113 ? 6.5 -3.154 31.844 1 77.38 113 ASP A C 1
ATOM 897 O O . ASP A 1 113 ? 6.109 -3.93 30.969 1 77.38 113 ASP A O 1
ATOM 901 N N . VAL A 1 114 ? 5.777 -2.258 32.344 1 78.5 114 VAL A N 1
ATOM 902 C CA . VAL A 1 114 ? 4.383 -2.133 31.938 1 78.5 114 VAL A CA 1
ATOM 903 C C . VAL A 1 114 ? 4.258 -1.076 30.844 1 78.5 114 VAL A C 1
ATOM 905 O O . VAL A 1 114 ? 4.781 0.033 30.984 1 78.5 114 VAL A O 1
ATOM 908 N N . THR A 1 115 ? 3.594 -1.41 29.828 1 86.38 115 THR A N 1
ATOM 909 C CA . THR A 1 115 ? 3.283 -0.497 28.734 1 86.38 115 THR A CA 1
ATOM 910 C C . THR A 1 115 ? 2.137 0.435 29.109 1 86.38 115 THR A C 1
ATOM 912 O O . THR A 1 115 ? 1.183 0.016 29.766 1 86.38 115 THR A O 1
ATOM 915 N N . PRO A 1 116 ? 2.25 1.742 28.734 1 88.38 116 PRO A N 1
ATOM 916 C CA . PRO A 1 116 ? 1.111 2.631 28.984 1 88.38 116 PRO A CA 1
ATOM 917 C C . PRO A 1 116 ? -0.195 2.086 28.406 1 88.38 116 PRO A C 1
ATOM 919 O O . PRO A 1 116 ? -0.187 1.415 27.375 1 88.38 116 PRO A O 1
ATOM 922 N N . SER A 1 117 ? -1.23 2.354 29.094 1 87 117 SER A N 1
ATOM 923 C CA . SER A 1 117 ? -2.533 1.905 28.625 1 87 117 SER A CA 1
ATOM 924 C C . SER A 1 117 ? -2.973 2.695 27.391 1 87 117 SER A C 1
ATOM 926 O O . SER A 1 117 ? -2.469 3.793 27.141 1 87 117 SER A O 1
ATOM 928 N N . ILE A 1 118 ? -3.908 2.115 26.703 1 89.38 118 ILE A N 1
ATOM 929 C CA . ILE A 1 118 ? -4.438 2.752 25.5 1 89.38 118 ILE A CA 1
ATOM 930 C C . ILE A 1 118 ? -5.141 4.055 25.875 1 89.38 118 ILE A C 1
ATOM 932 O O . ILE A 1 118 ? -5.043 5.051 25.156 1 89.38 118 ILE A O 1
ATOM 936 N N . ASP A 1 119 ? -5.738 4.094 26.984 1 89.12 119 ASP A N 1
ATOM 937 C CA . ASP A 1 119 ? -6.434 5.289 27.438 1 89.12 119 ASP A CA 1
ATOM 938 C C . ASP A 1 119 ? -5.453 6.418 27.734 1 89.12 119 ASP A C 1
ATOM 940 O O . ASP A 1 119 ? -5.715 7.578 27.406 1 89.12 119 ASP A O 1
ATOM 944 N N . THR A 1 120 ? -4.395 6.02 28.359 1 89.44 120 THR A N 1
ATOM 945 C CA . THR A 1 120 ? -3.363 7.004 28.672 1 89.44 120 THR A CA 1
ATOM 946 C C . THR A 1 120 ? -2.785 7.605 27.391 1 89.44 120 THR A C 1
ATOM 948 O O . THR A 1 120 ? -2.545 8.812 27.328 1 89.44 120 THR A O 1
ATOM 951 N N . TYR A 1 121 ? -2.6 6.805 26.438 1 93.44 121 TYR A N 1
ATOM 952 C CA . TYR A 1 121 ? -2.061 7.227 25.156 1 93.44 121 TYR A CA 1
ATOM 953 C C . TYR A 1 121 ? -3.012 8.188 24.453 1 93.44 121 TYR A C 1
ATOM 955 O O . TYR A 1 121 ? -2.594 9.242 23.969 1 93.44 121 TYR A O 1
ATOM 963 N N . TYR A 1 122 ? -4.254 7.898 24.5 1 92.94 122 TYR A N 1
ATOM 964 C CA . TYR A 1 122 ? -5.254 8.734 23.859 1 92.94 122 TYR A CA 1
ATOM 965 C C . TYR A 1 122 ? -5.453 10.039 24.609 1 92.94 122 TYR A C 1
ATOM 967 O O . TYR A 1 122 ? -5.633 11.102 24 1 92.94 122 TYR A O 1
ATOM 975 N N . LEU A 1 123 ? -5.402 9.914 25.875 1 92.44 123 LEU A N 1
ATOM 976 C CA . LEU A 1 123 ? -5.57 11.109 26.688 1 92.44 123 LEU A CA 1
ATOM 977 C C . LEU A 1 123 ? -4.418 12.086 26.469 1 92.44 123 LEU A C 1
ATOM 979 O O . LEU A 1 123 ? -4.629 13.297 26.391 1 92.44 123 LEU A O 1
ATOM 983 N N . PHE A 1 124 ? -3.248 11.586 26.453 1 93.56 124 PHE A N 1
ATOM 984 C CA . PHE A 1 124 ? -2.076 12.414 26.188 1 93.56 124 PHE A CA 1
ATOM 985 C C . PHE A 1 124 ? -2.223 13.164 24.875 1 93.56 124 PHE A C 1
ATOM 987 O O . PHE A 1 124 ? -2.006 14.383 24.812 1 93.56 124 PHE A O 1
ATOM 994 N N . ARG A 1 125 ? -2.672 12.5 23.859 1 95 125 ARG A N 1
ATOM 995 C CA . ARG A 1 125 ? -2.84 13.086 22.531 1 95 125 ARG A CA 1
ATOM 996 C C . ARG A 1 125 ? -3.949 14.133 22.531 1 95 125 ARG A C 1
ATOM 998 O O . ARG A 1 125 ? -3.814 15.188 21.922 1 95 125 ARG A O 1
ATOM 1005 N N . ARG A 1 126 ? -4.961 13.812 23.234 1 95.12 126 ARG A N 1
ATOM 1006 C CA . ARG A 1 126 ? -6.074 14.758 23.344 1 95.12 126 ARG A CA 1
ATOM 1007 C C . ARG A 1 126 ? -5.641 16.031 24.047 1 95.12 126 ARG A C 1
ATOM 1009 O O . ARG A 1 126 ? -6.016 17.141 23.625 1 95.12 126 ARG A O 1
ATOM 1016 N N . ARG A 1 127 ? -4.859 15.852 25.031 1 94.75 127 ARG A N 1
ATOM 1017 C CA . ARG A 1 127 ? -4.379 17 25.781 1 94.75 127 ARG A CA 1
ATOM 1018 C C . ARG A 1 127 ? -3.498 17.891 24.906 1 94.75 127 ARG A C 1
ATOM 1020 O O . ARG A 1 127 ? -3.551 19.125 25.016 1 94.75 127 ARG A O 1
ATOM 1027 N N . ILE A 1 128 ? -2.729 17.297 24.094 1 96.19 128 ILE A N 1
ATOM 1028 C CA . ILE A 1 128 ? -1.865 18.062 23.203 1 96.19 128 ILE A CA 1
ATOM 1029 C C . ILE A 1 128 ? -2.719 18.906 22.25 1 96.19 128 ILE A C 1
ATOM 1031 O O . ILE A 1 128 ? -2.469 20.094 22.078 1 96.19 128 ILE A O 1
ATOM 1035 N N . CYS A 1 129 ? -3.74 18.297 21.734 1 95.88 129 CYS A N 1
ATOM 1036 C CA . CYS A 1 129 ? -4.621 18.984 20.797 1 95.88 129 CYS A CA 1
ATOM 1037 C C . CYS A 1 129 ? -5.383 20.109 21.484 1 95.88 129 CYS A C 1
ATOM 1039 O O . CYS A 1 129 ? -5.469 21.219 20.953 1 95.88 129 CYS A O 1
ATOM 1041 N N . GLU A 1 130 ? -5.871 19.844 22.656 1 95.5 130 GLU A N 1
ATOM 1042 C CA . GLU A 1 130 ? -6.629 20.844 23.406 1 95.5 130 GLU A CA 1
ATOM 1043 C C . GLU A 1 130 ? -5.75 22.031 23.797 1 95.5 130 GLU A C 1
ATOM 1045 O O . GLU A 1 130 ? -6.188 23.172 23.734 1 95.5 130 GLU A O 1
ATOM 1050 N N . TYR A 1 131 ? -4.609 21.688 24.203 1 95.75 131 TYR A N 1
ATOM 1051 C CA . TYR A 1 131 ? -3.67 22.734 24.578 1 95.75 131 TYR A CA 1
ATOM 1052 C C . TYR A 1 131 ? -3.371 23.641 23.391 1 95.75 131 TYR A C 1
ATOM 1054 O O . TYR A 1 131 ? -3.334 24.859 23.531 1 95.75 131 TYR A O 1
ATOM 1062 N N . GLN A 1 132 ? -3.174 23.062 22.25 1 95.94 132 GLN A N 1
ATOM 1063 C CA . GLN A 1 132 ? -2.904 23.844 21.047 1 95.94 132 GLN A CA 1
ATOM 1064 C C . GLN A 1 132 ? -4.105 24.703 20.672 1 95.94 132 GLN A C 1
ATOM 1066 O O . GLN A 1 132 ? -3.947 25.859 20.266 1 95.94 132 GLN A O 1
ATOM 1071 N N . GLU A 1 133 ? -5.223 24.203 20.797 1 94.62 133 GLU A N 1
ATOM 1072 C CA . GLU A 1 133 ? -6.441 24.938 20.484 1 94.62 133 GLU A CA 1
ATOM 1073 C C . GLU A 1 133 ? -6.613 26.141 21.422 1 94.62 133 GLU A C 1
ATOM 1075 O O . GLU A 1 133 ? -7.023 27.219 20.984 1 94.62 133 GLU A O 1
ATOM 1080 N N . ARG A 1 134 ? -6.242 25.969 22.609 1 94.94 134 ARG A N 1
ATOM 1081 C CA . ARG A 1 134 ? -6.449 27 23.625 1 94.94 134 ARG A CA 1
ATOM 1082 C C . ARG A 1 134 ? -5.367 28.062 23.547 1 94.94 134 ARG A C 1
ATOM 1084 O O . ARG A 1 134 ? -5.652 29.266 23.672 1 94.94 134 ARG A O 1
ATOM 1091 N N . THR A 1 135 ? -4.184 27.625 23.359 1 96 135 THR A N 1
ATOM 1092 C CA . THR A 1 135 ? -3.068 28.547 23.516 1 96 135 THR A CA 1
ATOM 1093 C C . THR A 1 135 ? -2.461 28.891 22.156 1 96 135 THR A C 1
ATOM 1095 O O . THR A 1 135 ? -1.745 29.891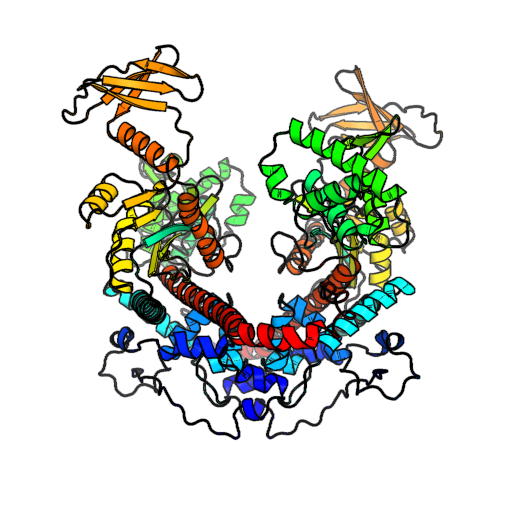 22.031 1 96 135 THR A O 1
ATOM 1098 N N . GLY A 1 136 ? -2.635 28 21.203 1 94.81 136 GLY A N 1
ATOM 1099 C CA . GLY A 1 136 ? -1.998 28.188 19.906 1 94.81 136 GLY A CA 1
ATOM 1100 C C . GLY A 1 136 ? -0.605 27.594 19.844 1 94.81 136 GLY A C 1
ATOM 1101 O O . GLY A 1 136 ? 0.023 27.594 18.781 1 94.81 136 GLY A O 1
ATOM 1102 N N . ILE A 1 137 ? -0.184 27 20.938 1 96.25 137 ILE A N 1
ATOM 1103 C CA . ILE A 1 137 ? 1.156 26.422 20.984 1 96.25 137 ILE A CA 1
ATOM 1104 C C . ILE A 1 137 ? 1.089 24.938 20.688 1 96.25 137 ILE A C 1
ATOM 1106 O O . ILE A 1 137 ?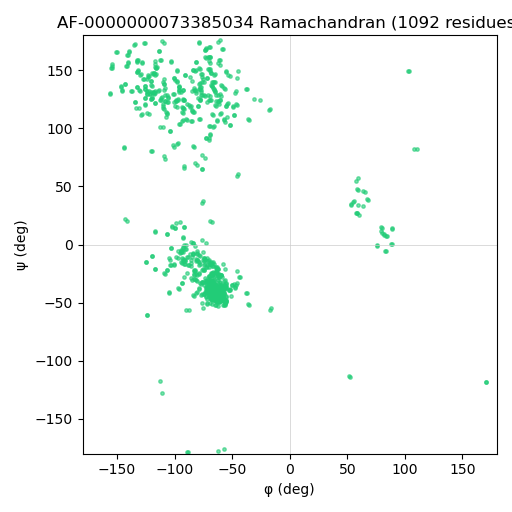 0.335 24.203 21.344 1 96.25 137 ILE A O 1
ATOM 1110 N N . ASP A 1 138 ? 1.853 24.531 19.703 1 97.25 138 ASP A N 1
ATOM 1111 C CA . ASP A 1 138 ? 1.912 23.109 19.328 1 97.25 138 ASP A CA 1
ATOM 1112 C C . ASP A 1 138 ? 3.098 22.422 19.984 1 97.25 138 ASP A C 1
ATOM 1114 O O . ASP A 1 138 ? 4.234 22.531 19.516 1 97.25 138 ASP A O 1
ATOM 1118 N N . LEU A 1 139 ? 2.828 21.672 20.984 1 97.19 139 LEU A N 1
ATOM 1119 C CA . LEU A 1 139 ? 3.873 21.031 21.797 1 97.19 139 LEU A CA 1
ATOM 1120 C C . LEU A 1 139 ? 4.586 19.953 21 1 97.19 139 LEU A C 1
ATOM 1122 O O . LEU A 1 139 ? 5.785 19.734 21.172 1 97.19 139 LEU A O 1
ATOM 1126 N N . MET A 1 140 ? 3.889 19.281 20.141 1 97.38 140 MET A N 1
ATOM 1127 C CA . MET A 1 140 ? 4.516 18.234 19.344 1 97.38 140 MET A CA 1
ATOM 1128 C C . MET A 1 140 ? 5.473 18.844 18.312 1 97.38 140 MET A C 1
ATOM 1130 O O . MET A 1 140 ? 6.5 18.234 17.984 1 97.38 140 MET A O 1
ATOM 1134 N N . GLN A 1 141 ? 5.102 19.984 17.781 1 97.75 141 GLN A N 1
ATOM 1135 C CA . GLN A 1 141 ? 6.02 20.703 16.891 1 97.75 141 GLN A CA 1
ATOM 1136 C C . GLN A 1 141 ? 7.316 21.047 17.625 1 97.75 141 GLN A C 1
ATOM 1138 O O . GLN A 1 141 ? 8.406 20.875 17.078 1 97.75 141 GLN A O 1
ATOM 1143 N N . LEU A 1 142 ? 7.121 21.547 18.812 1 97.44 142 LEU A N 1
ATOM 1144 C CA . LEU A 1 142 ? 8.289 21.906 19.625 1 97.44 142 LEU A CA 1
ATOM 1145 C C . LEU A 1 142 ? 9.18 20.703 19.859 1 97.44 142 LEU A C 1
ATOM 1147 O O . LEU A 1 142 ? 10.406 20.797 19.766 1 97.44 142 LEU A O 1
ATOM 1151 N N . CYS A 1 143 ? 8.516 19.641 20.172 1 97.31 143 CYS A N 1
ATOM 1152 C CA . CYS A 1 143 ? 9.258 18.406 20.391 1 97.31 143 CYS A CA 1
ATOM 1153 C C . CYS A 1 143 ? 10.016 17.984 19.141 1 97.31 143 CYS A C 1
ATOM 1155 O O . CYS A 1 143 ? 11.188 17.625 19.203 1 97.31 143 CYS A O 1
ATOM 1157 N N . PHE A 1 144 ? 9.391 18 18.016 1 98.25 144 PHE A N 1
ATOM 1158 C CA . PHE A 1 144 ? 9.992 17.672 16.719 1 98.25 144 PHE A CA 1
ATOM 1159 C C . PHE A 1 144 ? 11.211 18.547 16.453 1 98.25 144 PHE A C 1
ATOM 1161 O O . PHE A 1 144 ? 12.273 18.062 16.078 1 98.25 144 PHE A O 1
ATOM 1168 N N . GLU A 1 145 ? 11.008 19.844 16.578 1 98 145 GLU A N 1
ATOM 1169 C CA . GLU A 1 145 ? 12.07 20.797 16.297 1 98 145 GLU A CA 1
ATOM 1170 C C . GLU A 1 145 ? 13.273 20.578 17.203 1 98 145 GLU A C 1
ATOM 1172 O O . GLU A 1 145 ? 14.422 20.672 16.766 1 98 145 GLU A O 1
ATOM 1177 N N . GLN A 1 146 ? 12.992 20.328 18.453 1 96.94 146 GLN A N 1
ATOM 1178 C CA . GLN A 1 146 ? 14.07 20.062 19.391 1 96.94 146 GLN A CA 1
ATOM 1179 C C . GLN A 1 146 ? 14.867 18.828 19 1 96.94 146 GLN A C 1
ATOM 1181 O O . GLN A 1 146 ? 16.109 18.844 19.031 1 96.94 146 GLN A O 1
ATOM 1186 N N . LEU A 1 147 ? 14.195 17.797 18.703 1 97 147 LEU A N 1
ATOM 1187 C CA . LEU A 1 147 ? 14.859 16.562 18.297 1 97 147 LEU A CA 1
ATOM 1188 C C . LEU A 1 147 ? 15.656 16.766 17.016 1 97 147 LEU A C 1
ATOM 1190 O O . LEU A 1 147 ? 16.797 16.297 16.906 1 97 147 LEU A O 1
ATOM 1194 N N . ALA A 1 148 ? 15.039 17.422 16.016 1 97.75 148 ALA A N 1
ATOM 1195 C CA . ALA A 1 148 ? 15.719 17.719 14.758 1 97.75 148 ALA A CA 1
ATOM 1196 C C . ALA A 1 148 ? 16.984 18.547 14.992 1 97.75 148 ALA A C 1
ATOM 1198 O O . ALA A 1 148 ? 18.016 18.297 14.367 1 97.75 148 ALA A O 1
ATOM 1199 N N . GLY A 1 149 ? 16.844 19.5 15.867 1 97.12 149 GLY A N 1
ATOM 1200 C CA . GLY A 1 149 ? 18 20.312 16.203 1 97.12 149 GLY A CA 1
ATOM 1201 C C . GLY A 1 149 ? 19.156 19.5 16.781 1 97.12 149 GLY A C 1
ATOM 1202 O O . GLY A 1 149 ? 20.312 19.703 16.406 1 97.12 149 GLY A O 1
ATOM 1203 N N . LYS A 1 150 ? 18.859 18.594 17.656 1 95.5 150 LYS A N 1
ATOM 1204 C CA . LYS A 1 150 ? 19.875 17.719 18.234 1 95.5 150 LYS A CA 1
ATOM 1205 C C . LYS A 1 150 ? 20.547 16.875 17.156 1 95.5 150 LYS A C 1
ATOM 1207 O O . LYS A 1 150 ? 21.766 16.672 17.203 1 95.5 150 LYS A O 1
ATOM 1212 N N . HIS A 1 151 ? 19.75 16.406 16.219 1 95.5 151 HIS A N 1
ATOM 1213 C CA . HIS A 1 151 ? 20.297 15.594 15.141 1 95.5 151 HIS A CA 1
ATOM 1214 C C . HIS A 1 151 ? 21.219 16.422 14.25 1 95.5 151 HIS A C 1
ATOM 1216 O O . HIS A 1 151 ? 22.281 15.953 13.859 1 95.5 151 HIS A O 1
ATOM 1222 N N . VAL A 1 152 ? 20.781 17.609 13.953 1 96.31 152 VAL A N 1
ATOM 1223 C CA . VAL A 1 152 ? 21.562 18.516 13.117 1 96.31 152 VAL A CA 1
ATOM 1224 C C . VAL A 1 152 ? 22.906 18.812 13.789 1 96.31 152 VAL A C 1
ATOM 1226 O O . VAL A 1 152 ? 23.953 18.797 13.125 1 96.31 152 VAL A O 1
ATOM 1229 N N . HIS A 1 153 ? 22.891 19.016 15.039 1 94.56 153 HIS A N 1
ATOM 1230 C CA . HIS A 1 153 ? 24.109 19.312 15.789 1 94.56 153 HIS A CA 1
ATOM 1231 C C . HIS A 1 153 ? 25.016 18.094 15.859 1 94.56 153 HIS A C 1
ATOM 1233 O O . HIS A 1 153 ? 26.234 18.219 15.711 1 94.56 153 HIS A O 1
ATOM 1239 N N . LEU A 1 154 ? 24.438 16.984 16.109 1 92.19 154 LEU A N 1
ATOM 1240 C CA . LEU A 1 154 ? 25.188 15.742 16.203 1 92.19 154 LEU A CA 1
ATOM 1241 C C . LEU A 1 154 ? 25.922 15.445 14.891 1 92.19 154 LEU A C 1
ATOM 1243 O O . LEU A 1 154 ? 27.047 14.961 14.898 1 92.19 154 LEU A O 1
ATOM 1247 N N . LEU A 1 155 ? 25.312 15.789 13.773 1 92.69 155 LEU A N 1
ATOM 1248 C CA . LEU A 1 155 ? 25.859 15.477 12.453 1 92.69 155 LEU A CA 1
ATOM 1249 C C . LEU A 1 155 ? 26.672 16.641 11.914 1 92.69 155 LEU A C 1
ATOM 1251 O O . LEU A 1 155 ? 27.266 16.547 10.836 1 92.69 155 LEU A O 1
ATOM 1255 N N . LYS A 1 156 ? 26.672 17.766 12.602 1 92.94 156 LYS A N 1
ATOM 1256 C CA . LYS A 1 156 ? 27.391 18.969 12.219 1 92.94 156 LYS A CA 1
ATOM 1257 C C . LYS A 1 156 ? 26.953 19.469 10.852 1 92.94 156 LYS A C 1
ATOM 1259 O O . LYS A 1 156 ? 27.781 19.734 9.977 1 92.94 156 LYS A O 1
ATOM 1264 N N . ILE A 1 157 ? 25.719 19.516 10.711 1 95.25 157 ILE A N 1
ATOM 1265 C CA . ILE A 1 157 ? 25.125 20.031 9.477 1 95.25 157 ILE A CA 1
ATOM 1266 C C . ILE A 1 157 ? 25.062 21.562 9.547 1 95.25 157 ILE A C 1
ATOM 1268 O O . ILE A 1 157 ? 24.656 22.125 10.562 1 95.25 157 ILE A O 1
ATOM 1272 N N . SER A 1 158 ? 25.453 22.281 8.547 1 93.62 158 SER A N 1
ATOM 1273 C CA . SER A 1 158 ? 25.562 23.75 8.539 1 93.62 158 SER A CA 1
ATOM 1274 C C . SER A 1 158 ? 24.172 24.391 8.578 1 93.62 158 SER A C 1
ATOM 1276 O O . SER A 1 158 ? 23.984 25.406 9.242 1 93.62 158 SER A O 1
ATOM 1278 N N . GLY A 1 159 ? 23.188 23.812 7.84 1 93.25 159 GLY A N 1
ATOM 1279 C CA . GLY A 1 159 ? 21.844 24.359 7.789 1 93.25 159 GLY A CA 1
ATOM 1280 C C . GLY A 1 159 ? 21.703 25.547 6.848 1 93.25 159 GLY A C 1
ATOM 1281 O O . GLY A 1 159 ? 20.672 26.203 6.809 1 93.25 159 GLY A O 1
ATOM 1282 N N . LYS A 1 160 ? 22.703 25.844 6 1 93.62 160 LYS A N 1
ATOM 1283 C CA . LYS A 1 160 ? 22.734 27.016 5.133 1 93.62 160 LYS A CA 1
ATOM 1284 C C . LYS A 1 160 ? 21.906 26.781 3.869 1 93.62 160 LYS A C 1
ATOM 1286 O O . LYS A 1 160 ? 21.469 27.734 3.225 1 93.62 160 LYS A O 1
ATOM 1291 N N . CYS A 1 161 ? 21.781 25.594 3.535 1 92.94 161 CYS A N 1
ATOM 1292 C CA . CYS A 1 161 ? 21.031 25.219 2.334 1 92.94 161 CYS A CA 1
ATOM 1293 C C . CYS A 1 161 ? 19.859 24.328 2.676 1 92.94 161 CYS A C 1
ATOM 1295 O O . CYS A 1 161 ? 20.031 23.312 3.367 1 92.94 161 CYS A O 1
ATOM 1297 N N . VAL A 1 162 ? 18.703 24.75 2.232 1 94.25 162 VAL A N 1
ATOM 1298 C CA . VAL A 1 162 ? 17.531 23.938 2.506 1 94.25 162 VAL A CA 1
ATOM 1299 C C . VAL A 1 162 ? 16.703 23.766 1.229 1 94.25 162 VAL A C 1
ATOM 1301 O O . VAL A 1 162 ? 16.875 24.516 0.268 1 94.25 162 VAL A O 1
ATOM 1304 N N . ARG A 1 163 ? 15.914 22.781 1.161 1 93.31 163 ARG A N 1
ATOM 1305 C CA . ARG A 1 163 ? 14.953 22.547 0.084 1 93.31 163 ARG A CA 1
ATOM 1306 C C . ARG A 1 163 ? 13.578 22.188 0.639 1 93.31 163 ARG A C 1
ATOM 1308 O O . ARG A 1 163 ? 13.477 21.609 1.728 1 93.31 163 ARG A O 1
ATOM 1315 N N . MET A 1 164 ? 12.547 22.562 -0.075 1 92.88 164 MET A N 1
ATOM 1316 C CA . MET A 1 164 ? 11.203 22.281 0.424 1 92.88 164 MET A CA 1
ATOM 1317 C C . MET A 1 164 ? 10.273 21.875 -0.717 1 92.88 164 MET A C 1
ATOM 1319 O O . MET A 1 164 ? 10.523 22.234 -1.873 1 92.88 164 MET A O 1
ATOM 1323 N N . ASP A 1 165 ? 9.297 21.125 -0.386 1 92.19 165 ASP A N 1
ATOM 1324 C CA . ASP A 1 165 ? 8.234 20.688 -1.284 1 92.19 165 ASP A CA 1
ATOM 1325 C C . ASP A 1 165 ? 6.961 20.375 -0.51 1 92.19 165 ASP A C 1
ATOM 1327 O O . ASP A 1 165 ? 7 20.156 0.704 1 92.19 165 ASP A O 1
ATOM 1331 N N . SER A 1 166 ? 5.914 20.484 -1.213 1 92.38 166 SER A N 1
ATOM 1332 C CA . SER A 1 166 ? 4.625 20.219 -0.579 1 92.38 166 SER A CA 1
ATOM 1333 C C . SER A 1 166 ? 3.928 19.031 -1.211 1 92.38 166 SER A C 1
ATOM 1335 O O . SER A 1 166 ? 4.215 18.672 -2.355 1 92.38 166 SER A O 1
ATOM 1337 N N . LYS A 1 167 ? 3.117 18.422 -0.396 1 92.56 167 LYS A N 1
ATOM 1338 C CA . LYS A 1 167 ? 2.363 17.25 -0.849 1 92.56 167 LYS A CA 1
ATOM 1339 C C . LYS A 1 167 ? 0.924 17.297 -0.346 1 92.56 167 LYS A C 1
ATOM 1341 O O . LYS A 1 167 ? 0.68 17.562 0.833 1 92.56 167 LYS A O 1
ATOM 1346 N N . LEU A 1 168 ? 0.017 17.062 -1.275 1 94.06 168 LEU A N 1
ATOM 1347 C CA . LEU A 1 168 ? -1.391 16.938 -0.908 1 94.06 168 LEU A CA 1
ATOM 1348 C C . LEU A 1 168 ? -1.682 15.578 -0.296 1 94.06 168 LEU A C 1
ATOM 1350 O O . LEU A 1 168 ? -1.208 14.555 -0.797 1 94.06 168 LEU A O 1
ATOM 1354 N N . ILE A 1 169 ? -2.387 15.586 0.779 1 94.94 169 ILE A N 1
ATOM 1355 C CA . ILE A 1 169 ? -2.725 14.352 1.48 1 94.94 169 ILE A CA 1
ATOM 1356 C C . ILE A 1 169 ? -4.215 14.344 1.815 1 94.94 169 ILE A C 1
ATOM 1358 O O . ILE A 1 169 ? -4.754 15.336 2.303 1 94.94 169 ILE A O 1
ATOM 1362 N N . GLY A 1 170 ? -4.82 13.227 1.574 1 95.12 170 GLY A N 1
ATOM 1363 C CA . GLY A 1 170 ? -6.25 13.109 1.833 1 95.12 170 GLY A CA 1
ATOM 1364 C C . GLY A 1 170 ? -6.566 12.766 3.275 1 95.12 170 GLY A C 1
ATOM 1365 O O . GLY A 1 170 ? -5.777 12.102 3.951 1 95.12 170 GLY A O 1
ATOM 1366 N N . SER A 1 171 ? -7.723 13.234 3.719 1 96.06 171 SER A N 1
ATOM 1367 C CA . SER A 1 171 ? -8.273 12.859 5.016 1 96.06 171 SER A CA 1
ATOM 1368 C C . SER A 1 171 ? -8.984 11.516 4.949 1 96.06 171 SER A C 1
ATOM 1370 O O . SER A 1 171 ? -9.367 11.062 3.869 1 96.06 171 SER A O 1
ATOM 1372 N N . ASN A 1 172 ? -9.078 10.883 6.121 1 94 172 ASN A N 1
ATOM 1373 C CA . ASN A 1 172 ? -9.781 9.609 6.188 1 94 172 ASN A CA 1
ATOM 1374 C C . ASN A 1 172 ? -11.297 9.805 6.156 1 94 172 ASN A C 1
ATOM 1376 O O . ASN A 1 172 ? -11.992 9.445 7.105 1 94 172 ASN A O 1
ATOM 1380 N N . ILE A 1 173 ? -11.734 10.32 5.023 1 93.06 173 ILE A N 1
ATOM 1381 C CA . ILE A 1 173 ? -13.164 10.539 4.84 1 93.06 173 ILE A CA 1
ATOM 1382 C C . ILE A 1 173 ? -13.602 9.977 3.49 1 93.06 173 ILE A C 1
ATOM 1384 O O . ILE A 1 173 ? -12.797 9.867 2.562 1 93.06 173 ILE A O 1
ATOM 1388 N N . ALA A 1 174 ? -14.797 9.555 3.406 1 89.31 174 ALA A N 1
ATOM 1389 C CA . ALA A 1 174 ? -15.367 9.086 2.146 1 89.31 174 ALA A CA 1
ATOM 1390 C C . ALA A 1 174 ? -15.711 10.258 1.233 1 89.31 174 ALA A C 1
ATOM 1392 O O . ALA A 1 174 ? -16.094 11.336 1.707 1 89.31 174 ALA A O 1
ATOM 1393 N N . ARG A 1 175 ? -15.523 10.039 0.014 1 87.69 175 ARG A N 1
ATOM 1394 C CA . ARG A 1 175 ? -16.016 11.023 -0.948 1 87.69 175 ARG A CA 1
ATOM 1395 C C . ARG A 1 175 ? -17.547 10.992 -1.016 1 87.69 175 ARG A C 1
ATOM 1397 O O . ARG A 1 175 ? -18.141 9.922 -1.104 1 87.69 175 ARG A O 1
ATOM 1404 N N . GLN A 1 176 ? -18.109 12.133 -0.871 1 90.19 176 GLN A N 1
ATOM 1405 C CA . GLN A 1 176 ? -19.578 12.219 -0.863 1 90.19 176 GLN A CA 1
ATOM 1406 C C . GLN A 1 176 ? -20.078 13.117 -1.985 1 90.19 176 GLN A C 1
ATOM 1408 O O . GLN A 1 176 ? -19.469 14.148 -2.289 1 90.19 176 GLN A O 1
ATOM 1413 N N . SER A 1 177 ? -21.172 12.633 -2.551 1 88.81 177 SER A N 1
ATOM 1414 C CA . SER A 1 177 ? -21.875 13.531 -3.457 1 88.81 177 SER A CA 1
ATOM 1415 C C . SER A 1 177 ? -22.531 14.688 -2.699 1 88.81 177 SER A C 1
ATOM 1417 O O . SER A 1 177 ? -22.578 14.672 -1.467 1 88.81 177 SER A O 1
ATOM 1419 N N . ARG A 1 178 ? -22.984 15.602 -3.508 1 89.94 178 ARG A N 1
ATOM 1420 C CA . ARG A 1 178 ? -23.609 16.766 -2.893 1 89.94 178 ARG A CA 1
ATOM 1421 C C . ARG A 1 178 ? -24.797 16.359 -2.033 1 89.94 178 ARG A C 1
ATOM 1423 O O . ARG A 1 178 ? -24.969 16.859 -0.917 1 89.94 178 ARG A O 1
ATOM 1430 N N . TYR A 1 179 ? -25.562 15.508 -2.484 1 91.69 179 TYR A N 1
ATOM 1431 C CA . TYR A 1 179 ? -26.734 15.047 -1.729 1 91.69 179 TYR A CA 1
ATOM 1432 C C . TYR A 1 179 ? -26.297 14.289 -0.48 1 91.69 179 TYR A C 1
ATOM 1434 O O . TYR A 1 179 ? -26.875 14.469 0.596 1 91.69 179 TYR A O 1
ATOM 1442 N N . GLU A 1 180 ? -25.391 13.453 -0.653 1 92.56 180 GLU A N 1
ATOM 1443 C CA . GLU A 1 180 ? -24.891 12.68 0.482 1 92.56 180 GLU A CA 1
ATOM 1444 C C . GLU A 1 180 ? -24.344 13.594 1.578 1 92.56 180 GLU A C 1
ATOM 1446 O O . GLU A 1 180 ? -24.578 13.352 2.766 1 92.56 180 GLU A O 1
ATOM 1451 N N . LEU A 1 181 ? -23.609 14.578 1.159 1 94.44 181 LEU A N 1
ATOM 1452 C CA . LEU A 1 181 ? -23.031 15.539 2.096 1 94.44 181 LEU A CA 1
ATOM 1453 C C . LEU A 1 181 ? -24.141 16.234 2.898 1 94.44 181 LEU A C 1
ATOM 1455 O O . LEU A 1 181 ? -24.062 16.312 4.125 1 94.44 181 LEU A O 1
ATOM 1459 N N . ILE A 1 182 ? -25.156 16.688 2.211 1 95.31 182 ILE A N 1
ATOM 1460 C CA . ILE A 1 182 ? -26.25 17.438 2.838 1 95.31 182 ILE A CA 1
ATOM 1461 C C . ILE A 1 182 ? -27.047 16.516 3.76 1 95.31 182 ILE A C 1
ATOM 1463 O O . ILE A 1 182 ? -27.328 16.859 4.906 1 95.31 182 ILE A O 1
ATOM 1467 N N . HIS A 1 183 ? -27.281 15.375 3.252 1 95 183 HIS A N 1
ATOM 1468 C CA . HIS A 1 183 ? -28.047 14.406 4.02 1 95 183 HIS A CA 1
ATOM 1469 C C . HIS A 1 183 ? -27.297 13.961 5.27 1 95 183 HIS A C 1
ATOM 1471 O O . HIS A 1 183 ? -27.859 13.938 6.363 1 95 183 HIS A O 1
ATOM 1477 N N . THR A 1 184 ? -26.078 13.625 5.125 1 94.62 184 THR A N 1
ATOM 1478 C CA . THR A 1 184 ? -25.281 13.133 6.238 1 94.62 184 THR A CA 1
ATOM 1479 C C . THR A 1 184 ? -25.125 14.203 7.316 1 94.62 184 THR A C 1
ATOM 1481 O O . THR A 1 184 ? -25.125 13.898 8.508 1 94.62 184 THR A O 1
ATOM 1484 N N . THR A 1 185 ? -24.953 15.43 6.91 1 95.44 185 THR A N 1
ATOM 1485 C CA . THR A 1 185 ? -24.828 16.516 7.867 1 95.44 185 THR A CA 1
ATOM 1486 C C . THR A 1 185 ? -26.125 16.734 8.633 1 95.44 185 THR A C 1
ATOM 1488 O O . THR A 1 185 ? -26.109 16.938 9.852 1 95.44 185 THR A O 1
ATOM 1491 N N . LEU A 1 186 ? -27.203 16.641 7.934 1 95.12 186 LEU A N 1
ATOM 1492 C CA . LEU A 1 186 ? -28.5 16.766 8.578 1 95.12 186 LEU A CA 1
ATOM 1493 C C . LEU A 1 186 ? -28.719 15.641 9.586 1 95.12 186 LEU A C 1
ATOM 1495 O O . LEU A 1 186 ? -29.156 15.891 10.711 1 95.12 186 LEU A O 1
ATOM 1499 N N . VAL A 1 187 ? -28.406 14.477 9.164 1 94.5 187 VAL A N 1
ATOM 1500 C CA . VAL A 1 187 ? -28.609 13.305 10.016 1 94.5 187 VAL A CA 1
ATOM 1501 C C . VAL A 1 187 ? -27.75 13.438 11.281 1 94.5 187 VAL A C 1
ATOM 1503 O O . VAL A 1 187 ? -28.203 13.117 12.375 1 94.5 187 VAL A O 1
ATOM 1506 N N . LYS A 1 188 ? -26.562 13.891 11.086 1 93.5 188 LYS A N 1
ATOM 1507 C CA . LYS A 1 188 ? -25.672 14.094 12.227 1 93.5 188 LYS A CA 1
ATOM 1508 C C . LYS A 1 188 ? -26.281 15.094 13.211 1 93.5 188 LYS A C 1
ATOM 1510 O O . LYS A 1 188 ? -26.156 14.922 14.43 1 93.5 188 LYS A O 1
ATOM 1515 N N . PHE A 1 189 ? -26.922 16.125 12.703 1 94.06 189 PHE A N 1
ATOM 1516 C CA . PHE A 1 189 ? -27.594 17.125 13.531 1 94.06 189 PHE A CA 1
ATOM 1517 C C . PHE A 1 189 ? -28.828 16.547 14.211 1 94.06 189 PHE A C 1
ATOM 1519 O O . PHE A 1 189 ? -29.016 16.703 15.422 1 94.06 189 PHE A O 1
ATOM 1526 N N . LEU A 1 190 ? -29.578 15.773 13.5 1 92.75 190 LEU A N 1
ATOM 1527 C CA . LEU A 1 190 ? -30.828 15.227 14.016 1 92.75 190 LEU A CA 1
ATOM 1528 C C . LEU A 1 190 ? -30.562 14.219 15.125 1 92.75 190 LEU A C 1
ATOM 1530 O O . LEU A 1 190 ? -31.375 14.086 16.047 1 92.75 190 LEU A O 1
ATOM 1534 N N . LYS A 1 191 ? -29.531 13.57 15.055 1 91.44 191 LYS A N 1
ATOM 1535 C CA . LYS A 1 191 ? -29.188 12.578 16.078 1 91.44 191 LYS A CA 1
ATOM 1536 C C . LYS A 1 191 ? -28.891 13.25 17.422 1 91.44 191 LYS A C 1
ATOM 1538 O O . LYS A 1 191 ? -29 12.617 18.469 1 91.44 191 LYS A O 1
ATOM 1543 N N . THR A 1 192 ? -28.484 14.484 17.391 1 88.81 192 THR A N 1
ATOM 1544 C CA . THR A 1 192 ? -28.156 15.203 18.625 1 88.81 192 THR A CA 1
ATOM 1545 C C . THR A 1 192 ? -29.406 15.891 19.172 1 88.81 192 THR A C 1
ATOM 1547 O O . THR A 1 192 ? -29.406 16.375 20.312 1 88.81 192 THR A O 1
ATOM 1550 N N . CYS A 1 193 ? -30.469 15.93 18.406 1 86.5 193 CYS A N 1
ATOM 1551 C CA . CYS A 1 193 ? -31.672 16.672 18.797 1 86.5 193 CYS A CA 1
ATOM 1552 C C . CYS A 1 193 ? -32.719 15.75 19.422 1 86.5 193 CYS A C 1
ATOM 1554 O O . CYS A 1 193 ? -32.688 14.539 19.188 1 86.5 193 CYS A O 1
ATOM 1556 N N . THR A 1 194 ? -33.438 16.438 20.328 1 82.88 194 THR A N 1
ATOM 1557 C CA . THR A 1 194 ? -34.656 15.766 20.812 1 82.88 194 THR A CA 1
ATOM 1558 C C . THR A 1 194 ? -35.844 16.016 19.859 1 82.88 194 THR A C 1
ATOM 1560 O O . THR A 1 194 ? -36.312 17.156 19.734 1 82.88 194 THR A O 1
ATOM 1563 N N . LEU A 1 195 ? -36.312 15.031 19.266 1 82.31 195 LEU A N 1
ATOM 1564 C CA . LEU A 1 195 ? -37.281 15.133 18.172 1 82.31 195 LEU A CA 1
ATOM 1565 C C . LEU A 1 195 ? -38.656 15.523 18.688 1 82.31 195 LEU A C 1
ATOM 1567 O O . LEU A 1 195 ? -39.5 16 17.938 1 82.31 195 LEU A O 1
ATOM 1571 N N . PHE A 1 196 ? -38.844 15.438 19.953 1 78.19 196 PHE A N 1
ATOM 1572 C CA . PHE A 1 196 ? -40.188 15.695 20.516 1 78.19 196 PHE A CA 1
ATOM 1573 C C . PHE A 1 196 ? -40.5 17.188 20.5 1 78.19 196 PHE A C 1
ATOM 1575 O O . PHE A 1 196 ? -41.656 17.594 20.609 1 78.19 196 PHE A O 1
ATOM 1582 N N . ASP A 1 197 ? -39.5 18.047 20.234 1 79.81 197 ASP A N 1
ATOM 1583 C CA . ASP A 1 197 ? -39.688 19.5 20.219 1 79.81 197 ASP A CA 1
ATOM 1584 C C . ASP A 1 197 ? -40.188 19.969 18.859 1 79.81 197 ASP A C 1
ATOM 1586 O O . ASP A 1 197 ? -40.531 21.141 18.672 1 79.81 197 ASP A O 1
ATOM 1590 N N . LEU A 1 198 ? -40.406 18.969 17.953 1 86 198 LEU A N 1
ATOM 1591 C CA . LEU A 1 198 ? -40.812 19.297 16.594 1 86 198 LEU A CA 1
ATOM 1592 C C . LEU A 1 198 ? -42.281 19.047 16.375 1 86 198 LEU A C 1
ATOM 1594 O O . LEU A 1 198 ? -42.938 18.344 17.156 1 86 198 LEU A O 1
ATOM 1598 N N . SER A 1 199 ? -42.906 19.75 15.336 1 89.25 199 SER A N 1
ATOM 1599 C CA . SER A 1 199 ? -44.25 19.438 14.906 1 89.25 199 SER A CA 1
ATOM 1600 C C . SER A 1 199 ? -44.344 18 14.398 1 89.25 199 SER A C 1
ATOM 1602 O O . SER A 1 199 ? -43.344 17.391 14.039 1 89.25 199 SER A O 1
ATOM 1604 N N . PRO A 1 200 ? -45.5 17.438 14.469 1 90.38 200 PRO A N 1
ATOM 1605 C CA . PRO A 1 200 ? -45.656 16.062 14.016 1 90.38 200 PRO A CA 1
ATOM 1606 C C . PRO A 1 200 ? -45.188 15.852 12.578 1 90.38 200 PRO A C 1
ATOM 1608 O O . PRO A 1 200 ? -44.594 14.812 12.273 1 90.38 200 PRO A O 1
ATOM 1611 N N . GLU A 1 201 ? -45.438 16.828 11.789 1 89.88 201 GLU A N 1
ATOM 1612 C CA . GLU A 1 201 ? -45 16.719 10.406 1 89.88 201 GLU A CA 1
ATOM 1613 C C . GLU A 1 201 ? -43.469 16.75 10.297 1 89.88 201 GLU A C 1
ATOM 1615 O O . GLU A 1 201 ? -42.875 15.992 9.531 1 89.88 201 GLU A O 1
ATOM 1620 N N . GLN A 1 202 ? -42.906 17.562 11.078 1 91.19 202 GLN A N 1
ATOM 1621 C CA . GLN A 1 202 ? -41.469 17.703 11.078 1 91.19 202 GLN A CA 1
ATOM 1622 C C . GLN A 1 202 ? -40.781 16.469 11.656 1 91.19 202 GLN A C 1
ATOM 1624 O O . GLN A 1 202 ? -39.719 16.047 11.188 1 91.19 202 GLN A O 1
ATOM 1629 N N . GLU A 1 203 ? -41.406 15.961 12.586 1 91.75 203 GLU A N 1
ATOM 1630 C CA . GLU A 1 203 ? -40.875 14.758 13.219 1 91.75 203 GLU A CA 1
ATOM 1631 C C . GLU A 1 203 ? -40.906 13.57 12.258 1 91.75 203 GLU A C 1
ATOM 1633 O O . GLU A 1 203 ? -39.969 12.781 12.219 1 91.75 203 GLU A O 1
ATOM 1638 N N . GLU A 1 204 ? -41.969 13.492 11.578 1 91.19 204 GLU A N 1
ATOM 1639 C CA . GLU A 1 204 ? -42.094 12.414 10.602 1 91.19 204 GLU A CA 1
ATOM 1640 C C . GLU A 1 204 ? -41.031 12.539 9.516 1 91.19 204 GLU A C 1
ATOM 1642 O O . GLU A 1 204 ? -40.438 11.539 9.109 1 91.19 204 GLU A O 1
ATOM 1647 N N . ARG A 1 205 ? -40.812 13.688 9.094 1 92.12 205 ARG A N 1
ATOM 1648 C CA . ARG A 1 205 ? -39.781 13.914 8.07 1 92.12 205 ARG A CA 1
ATOM 1649 C C . ARG A 1 205 ? -38.375 13.609 8.602 1 92.12 205 ARG A C 1
ATOM 1651 O O . ARG A 1 205 ? -37.562 13.062 7.887 1 92.12 205 ARG A O 1
ATOM 1658 N N . ALA A 1 206 ? -38.156 14 9.773 1 92.69 206 ALA A N 1
ATOM 1659 C CA . ALA A 1 206 ? -36.875 13.75 10.414 1 92.69 206 ALA A CA 1
ATOM 1660 C C . ALA A 1 206 ? -36.594 12.258 10.508 1 92.69 206 ALA A C 1
ATOM 1662 O O . ALA A 1 206 ? -35.469 11.812 10.25 1 92.69 206 ALA A O 1
ATOM 1663 N N . LYS A 1 207 ? -37.594 11.516 10.859 1 91.56 207 LYS A N 1
ATOM 1664 C CA . LYS A 1 207 ? -37.438 10.062 10.969 1 91.56 207 LYS A CA 1
ATOM 1665 C C . LYS A 1 207 ? -37.156 9.43 9.609 1 91.56 207 LYS A C 1
ATOM 1667 O O . LYS A 1 207 ? -36.406 8.453 9.508 1 91.56 207 LYS A O 1
ATOM 1672 N N . GLU A 1 208 ? -37.75 10.023 8.648 1 90.75 208 GLU A N 1
ATOM 1673 C CA . GLU A 1 208 ? -37.531 9.523 7.289 1 90.75 208 GLU A CA 1
ATOM 1674 C C . GLU A 1 208 ? -36.062 9.711 6.875 1 90.75 208 GLU A C 1
ATOM 1676 O O . GLU A 1 208 ? -35.469 8.805 6.289 1 90.75 208 GLU A O 1
ATOM 1681 N N . TYR A 1 209 ? -35.562 10.875 7.141 1 92 209 TYR A N 1
ATOM 1682 C CA . TYR A 1 209 ? -34.156 11.141 6.785 1 92 209 TYR A CA 1
ATOM 1683 C C . TYR A 1 209 ? -33.219 10.281 7.609 1 92 209 TYR A C 1
ATOM 1685 O O . TYR A 1 209 ? -32.188 9.852 7.113 1 92 209 TYR A O 1
ATOM 1693 N N . LEU A 1 210 ? -33.531 10 8.797 1 90.81 210 LEU A N 1
ATOM 1694 C CA . LEU A 1 210 ? -32.719 9.188 9.672 1 90.81 210 LEU A CA 1
ATOM 1695 C C . LEU A 1 210 ? -32.625 7.742 9.18 1 90.81 210 LEU A C 1
ATOM 1697 O O . LEU A 1 210 ? -31.625 7.066 9.367 1 90.81 210 LEU A O 1
ATOM 1701 N N . LYS A 1 211 ? -33.625 7.305 8.539 1 87.81 211 LYS A N 1
ATOM 1702 C CA . LYS A 1 211 ? -33.688 5.922 8.07 1 87.81 211 LYS A CA 1
ATOM 1703 C C . LYS A 1 211 ? -33.125 5.789 6.656 1 87.81 211 LYS A C 1
ATOM 1705 O O . LYS A 1 211 ? -32.781 4.691 6.223 1 87.81 211 LYS A O 1
ATOM 1710 N N . GLU A 1 212 ? -32.969 6.898 6.055 1 85.94 212 GLU A N 1
ATOM 1711 C CA . GLU A 1 212 ? -32.562 6.895 4.652 1 85.94 212 GLU A CA 1
ATOM 1712 C C . GLU A 1 212 ? -31.078 6.609 4.504 1 85.94 212 GLU A C 1
ATOM 1714 O O . GLU A 1 212 ? -30.281 7.066 5.316 1 85.94 212 GLU A O 1
ATOM 1719 N N . ASP A 1 213 ? -30.812 5.727 3.543 1 83.25 213 ASP A N 1
ATOM 1720 C CA . ASP A 1 213 ? -29.438 5.551 3.09 1 83.25 213 ASP A CA 1
ATOM 1721 C C . ASP A 1 213 ? -29.125 6.449 1.893 1 83.25 213 ASP A C 1
ATOM 1723 O O . ASP A 1 213 ? -29.562 6.164 0.772 1 83.25 213 ASP A O 1
ATOM 1727 N N . SER A 1 214 ? -28.406 7.406 2.139 1 82.12 214 SER A N 1
ATOM 1728 C CA . SER A 1 214 ? -28.172 8.445 1.139 1 82.12 214 SER A CA 1
ATOM 1729 C C . SER A 1 214 ? -27.406 7.906 -0.061 1 82.12 214 SER A C 1
ATOM 1731 O O . SER A 1 214 ? -27.625 8.344 -1.192 1 82.12 214 SER A O 1
ATOM 1733 N N . SER A 1 215 ? -26.5 7.055 0.173 1 79.56 215 SER A N 1
ATOM 1734 C CA . SER A 1 215 ? -25.734 6.48 -0.93 1 79.56 215 SER A CA 1
ATOM 1735 C C . SER A 1 215 ? -26.641 5.707 -1.887 1 79.56 215 SER A C 1
ATOM 1737 O O . SER A 1 215 ? -26.5 5.816 -3.105 1 79.56 215 SER A O 1
ATOM 1739 N N . LYS A 1 216 ? -27.547 4.988 -1.373 1 73.88 216 LYS A N 1
ATOM 1740 C CA . LYS A 1 216 ? -28.484 4.23 -2.184 1 73.88 216 LYS A CA 1
ATOM 1741 C C . LYS A 1 216 ? -29.438 5.16 -2.936 1 73.88 216 LYS A C 1
ATOM 1743 O O . LYS A 1 216 ? -29.797 4.895 -4.086 1 73.88 216 LYS A O 1
ATOM 1748 N N . THR A 1 217 ? -29.797 6.16 -2.232 1 73.88 217 THR A N 1
ATOM 1749 C CA . THR A 1 217 ? -30.703 7.125 -2.852 1 73.88 217 THR A CA 1
ATOM 1750 C C . THR A 1 217 ? -30.047 7.766 -4.078 1 73.88 217 THR A C 1
ATOM 1752 O O . THR A 1 217 ? -30.688 7.895 -5.125 1 73.88 217 THR A O 1
ATOM 1755 N N . VAL A 1 218 ? -28.859 8.156 -3.918 1 70.88 218 VAL A N 1
ATOM 1756 C CA . VAL A 1 218 ? -28.156 8.781 -5.031 1 70.88 218 VAL A CA 1
ATOM 1757 C C . VAL A 1 218 ? -28.016 7.781 -6.18 1 70.88 218 VAL A C 1
ATOM 1759 O O . VAL A 1 218 ? -28.234 8.133 -7.34 1 70.88 218 VAL A O 1
ATOM 1762 N N . TYR A 1 219 ? -27.766 6.637 -5.785 1 67.56 219 TYR A N 1
ATOM 1763 C CA . TYR A 1 219 ? -27.531 5.602 -6.789 1 67.56 219 TYR A CA 1
ATOM 1764 C C . TYR A 1 219 ? -28.797 5.289 -7.555 1 67.56 219 TYR A C 1
ATOM 1766 O O . TYR A 1 219 ? -28.766 5.043 -8.766 1 67.56 219 TYR A O 1
ATOM 1774 N N . ARG A 1 220 ? -29.875 5.367 -6.953 1 71.62 220 ARG A N 1
ATOM 1775 C CA . ARG A 1 220 ? -31.141 4.906 -7.531 1 71.62 220 ARG A CA 1
ATOM 1776 C C . ARG A 1 220 ? -31.906 6.059 -8.156 1 71.62 220 ARG A C 1
ATOM 1778 O O . ARG A 1 220 ? -32.875 5.84 -8.898 1 71.62 220 ARG A O 1
ATOM 1785 N N . SER A 1 221 ? -31.484 7.207 -7.906 1 74.31 221 SER A N 1
ATOM 1786 C CA . SER A 1 221 ? -32.281 8.344 -8.312 1 74.31 221 SER A CA 1
ATOM 1787 C C . SER A 1 221 ? -31.766 8.977 -9.594 1 74.31 221 SER A C 1
ATOM 1789 O O . SER A 1 221 ? -30.547 8.992 -9.828 1 74.31 221 SER A O 1
ATOM 1791 N N . ASP A 1 222 ? -32.688 9.398 -10.367 1 77.94 222 ASP A N 1
ATOM 1792 C CA . ASP A 1 222 ? -32.312 10.188 -11.531 1 77.94 222 ASP A CA 1
ATOM 1793 C C . ASP A 1 222 ? -32 11.625 -11.148 1 77.94 222 ASP A C 1
ATOM 1795 O O . ASP A 1 222 ? -32.219 12.039 -10.008 1 77.94 222 ASP A O 1
ATOM 1799 N N . SER A 1 223 ? -31.531 12.383 -12.078 1 80.25 223 SER A N 1
ATOM 1800 C CA . SER A 1 223 ? -31.047 13.742 -11.828 1 80.25 223 SER A CA 1
ATOM 1801 C C . SER A 1 223 ? -32.188 14.648 -11.375 1 80.25 223 SER A C 1
ATOM 1803 O O . SER A 1 223 ? -32.031 15.461 -10.453 1 80.25 223 SER A O 1
ATOM 1805 N N . ASP A 1 224 ? -33.312 14.5 -11.945 1 80.62 224 ASP A N 1
ATOM 1806 C CA . ASP A 1 224 ? -34.438 15.359 -11.617 1 80.62 224 ASP A CA 1
ATOM 1807 C C . ASP A 1 224 ? -34.969 15.055 -10.211 1 80.62 224 ASP A C 1
ATOM 1809 O O . ASP A 1 224 ? -35.281 15.977 -9.453 1 80.62 224 ASP A O 1
ATOM 1813 N N . THR A 1 225 ? -35.031 13.836 -9.945 1 84.38 225 THR A N 1
ATOM 1814 C CA . THR A 1 225 ? -35.5 13.422 -8.625 1 84.38 225 THR A CA 1
ATOM 1815 C C . THR A 1 225 ? -34.5 13.906 -7.551 1 84.38 225 THR A C 1
ATOM 1817 O O . THR A 1 225 ? -34.938 14.328 -6.473 1 84.38 225 THR A O 1
ATOM 1820 N N . LEU A 1 226 ? -33.375 13.859 -7.934 1 87 226 LEU A N 1
ATOM 1821 C CA . LEU A 1 226 ? -32.344 14.289 -6.977 1 87 226 LEU A CA 1
ATOM 1822 C C . LEU A 1 226 ? -32.438 15.789 -6.719 1 87 226 LEU A C 1
ATOM 1824 O O . LEU A 1 226 ? -32.281 16.234 -5.582 1 87 226 LEU A O 1
ATOM 1828 N N . GLN A 1 227 ? -32.719 16.516 -7.746 1 85.38 227 GLN A N 1
ATOM 1829 C CA . GLN A 1 227 ? -32.844 17.953 -7.594 1 85.38 227 GLN A CA 1
ATOM 1830 C C . GLN A 1 227 ? -34.031 18.312 -6.707 1 85.38 227 GLN A C 1
ATOM 1832 O O . GLN A 1 227 ? -33.969 19.234 -5.891 1 85.38 227 GLN A O 1
ATOM 1837 N N . SER A 1 228 ? -35.062 17.609 -6.898 1 87.81 228 SER A N 1
ATOM 1838 C CA . SER A 1 228 ? -36.25 17.844 -6.066 1 87.81 228 SER A CA 1
ATOM 1839 C C . SER A 1 228 ? -35.969 17.484 -4.609 1 87.81 228 SER A C 1
ATOM 1841 O O . SER A 1 228 ? -36.375 18.203 -3.701 1 87.81 228 SER A O 1
ATOM 1843 N N . ASN A 1 229 ? -35.281 16.438 -4.48 1 90 229 ASN A N 1
ATOM 1844 C CA . ASN A 1 229 ? -34.906 16.031 -3.129 1 90 229 ASN A CA 1
ATOM 1845 C C . ASN A 1 229 ? -34 17.047 -2.453 1 90 229 ASN A C 1
ATOM 1847 O O . ASN A 1 229 ? -34.125 17.297 -1.25 1 90 229 ASN A O 1
ATOM 1851 N N . LEU A 1 230 ? -33.156 17.578 -3.232 1 92.75 230 LEU A N 1
ATOM 1852 C CA . LEU A 1 230 ? -32.219 18.578 -2.713 1 92.75 230 LEU A CA 1
ATOM 1853 C C . LEU A 1 230 ? -32.969 19.828 -2.246 1 92.75 230 LEU A C 1
ATOM 1855 O O . LEU A 1 230 ? -32.625 20.422 -1.223 1 92.75 230 LEU A O 1
ATOM 1859 N N . ALA A 1 231 ? -33.938 20.172 -2.971 1 91.44 231 ALA A N 1
ATOM 1860 C CA . ALA A 1 231 ? -34.75 21.328 -2.58 1 91.44 231 ALA A CA 1
ATOM 1861 C C . ALA A 1 231 ? -35.531 21.047 -1.305 1 91.44 231 ALA A C 1
ATOM 1863 O O . ALA A 1 231 ? -35.625 21.891 -0.411 1 91.44 231 ALA A O 1
ATOM 1864 N N . ARG A 1 232 ? -36.062 19.891 -1.239 1 92.44 232 ARG A N 1
ATOM 1865 C CA . ARG A 1 232 ? -36.875 19.5 -0.084 1 92.44 232 ARG A CA 1
ATOM 1866 C C . ARG A 1 232 ? -36.031 19.453 1.183 1 92.44 232 ARG A C 1
ATOM 1868 O O . ARG A 1 232 ? -36.438 19.953 2.232 1 92.44 232 ARG A O 1
ATOM 1875 N N . ILE A 1 233 ? -34.906 18.859 1.044 1 94.75 233 ILE A N 1
ATOM 1876 C CA . ILE A 1 233 ? -34.031 18.719 2.213 1 94.75 233 ILE A CA 1
ATOM 1877 C C . ILE A 1 233 ? -33.531 20.109 2.631 1 94.75 233 ILE A C 1
ATOM 1879 O O . ILE A 1 233 ? -33.375 20.375 3.822 1 94.75 233 ILE A O 1
ATOM 1883 N N . GLY A 1 234 ? -33.281 20.984 1.699 1 95.88 234 GLY A N 1
ATOM 1884 C CA . GLY A 1 234 ? -32.875 22.344 2.01 1 95.88 234 GLY A CA 1
ATOM 1885 C C . GLY A 1 234 ? -33.906 23.109 2.816 1 95.88 234 GLY A C 1
ATOM 1886 O O . GLY A 1 234 ? -33.562 23.781 3.793 1 95.88 234 GLY A O 1
ATOM 1887 N N . ASN A 1 235 ? -35.094 22.953 2.395 1 95.12 235 ASN A N 1
ATOM 1888 C CA . ASN A 1 235 ? -36.188 23.609 3.115 1 95.12 235 ASN A CA 1
ATOM 1889 C C . ASN A 1 235 ? -36.344 23.047 4.52 1 95.12 235 ASN A C 1
ATOM 1891 O O . ASN A 1 235 ? -36.625 23.781 5.465 1 95.12 235 ASN A O 1
ATOM 1895 N N . PHE A 1 236 ? -36.188 21.828 4.555 1 95.25 236 PHE A N 1
ATOM 1896 C CA . PHE A 1 236 ? -36.281 21.188 5.859 1 95.25 236 PHE A CA 1
ATOM 1897 C C . PHE A 1 236 ? -35.156 21.672 6.789 1 95.25 236 PHE A C 1
ATOM 1899 O O . PHE A 1 236 ? -35.406 21.922 7.973 1 95.25 236 PHE A O 1
ATOM 1906 N N . ILE A 1 237 ? -34 21.781 6.305 1 96.12 237 ILE A N 1
ATOM 1907 C CA . ILE A 1 237 ? -32.875 22.281 7.09 1 96.12 237 ILE A CA 1
ATOM 1908 C C . ILE A 1 237 ? -33.156 23.688 7.578 1 96.12 237 ILE A C 1
ATOM 1910 O O . ILE A 1 237 ? -32.906 24.031 8.734 1 96.12 237 ILE A O 1
ATOM 1914 N N . MET A 1 238 ? -33.688 24.453 6.695 1 94.62 238 MET A N 1
ATOM 1915 C CA . MET A 1 238 ? -34.062 25.812 7.062 1 94.62 238 MET A CA 1
ATOM 1916 C C . MET A 1 238 ? -35.031 25.828 8.234 1 94.62 238 MET A C 1
ATOM 1918 O O . MET A 1 238 ? -34.906 26.641 9.148 1 94.62 238 MET A O 1
ATOM 1922 N N . GLU A 1 239 ? -35.938 24.984 8.211 1 93.06 239 GLU A N 1
ATOM 1923 C CA . GLU A 1 239 ? -36.906 24.859 9.297 1 93.06 239 GLU A CA 1
ATOM 1924 C C . GLU A 1 239 ? -36.219 24.438 10.602 1 93.06 239 GLU A C 1
ATOM 1926 O O . GLU A 1 239 ? -36.531 24.969 11.664 1 93.06 239 GLU A O 1
ATOM 1931 N N . MET A 1 240 ? -35.375 23.484 10.508 1 93.44 240 MET A N 1
ATOM 1932 C CA . MET A 1 240 ? -34.688 22.953 11.688 1 93.44 240 MET A CA 1
ATOM 1933 C C . MET A 1 240 ? -33.812 24.031 12.32 1 93.44 240 MET A C 1
ATOM 1935 O O . MET A 1 240 ? -33.719 24.141 13.547 1 93.44 240 MET A O 1
ATOM 1939 N N . LEU A 1 241 ? -33.156 24.812 11.461 1 93.31 241 LEU A N 1
ATOM 1940 C CA . LEU A 1 241 ? -32.281 25.859 11.953 1 93.31 241 LEU A CA 1
ATOM 1941 C C . LEU A 1 241 ? -33.062 26.969 12.648 1 93.31 241 LEU A C 1
ATOM 1943 O O . LEU A 1 241 ? -32.531 27.641 13.531 1 93.31 241 LEU A O 1
ATOM 1947 N N . ALA A 1 242 ? -34.281 27.078 12.273 1 89.31 242 ALA A N 1
ATOM 1948 C CA . ALA A 1 242 ? -35.156 28.078 12.883 1 89.31 242 ALA A CA 1
ATOM 1949 C C . ALA A 1 242 ? -35.688 27.594 14.227 1 89.31 242 ALA A C 1
ATOM 1951 O O . ALA A 1 242 ? -35.906 28.406 15.141 1 89.31 242 ALA A O 1
ATOM 1952 N N . VAL A 1 243 ? -35.875 26.359 14.375 1 88.75 243 VAL A N 1
ATOM 1953 C CA . VAL A 1 243 ? -36.5 25.781 15.555 1 88.75 243 VAL A CA 1
ATOM 1954 C C . VAL A 1 243 ? -35.469 25.609 16.656 1 88.75 243 VAL A C 1
ATOM 1956 O O . VAL A 1 243 ? -35.75 25.891 17.828 1 88.75 243 VAL A O 1
ATOM 1959 N N . PHE A 1 244 ? -34.344 25.125 16.328 1 89.81 244 PHE A N 1
ATOM 1960 C CA . PHE A 1 244 ? -33.344 24.781 17.328 1 89.81 244 PHE A CA 1
ATOM 1961 C C . PHE A 1 244 ? -32.344 25.906 17.516 1 89.81 244 PHE A C 1
ATOM 1963 O O . PHE A 1 244 ? -31.906 26.516 16.531 1 89.81 244 PHE A O 1
ATOM 1970 N N . PRO A 1 245 ? -32.062 26.172 18.766 1 84.06 245 PRO A N 1
ATOM 1971 C CA . PRO A 1 245 ? -31.078 27.219 19.031 1 84.06 245 PRO A CA 1
ATOM 1972 C C . PRO A 1 245 ? -29.656 26.828 18.641 1 84.06 245 PRO A C 1
ATOM 1974 O O . PRO A 1 245 ? -29.344 25.641 18.547 1 84.06 245 PRO A O 1
ATOM 1977 N N . ALA A 1 246 ? -28.828 27.906 18.422 1 83.44 246 ALA A N 1
ATOM 1978 C CA . ALA A 1 246 ? -27.438 27.719 18 1 83.44 246 ALA A CA 1
ATOM 1979 C C . ALA A 1 246 ? -26.547 27.422 19.203 1 83.44 246 ALA A C 1
ATOM 1981 O O . ALA A 1 246 ? -25.703 28.234 19.594 1 83.44 246 ALA A O 1
ATOM 1982 N N . THR A 1 247 ? -26.688 26.25 19.797 1 83.88 247 THR A N 1
ATOM 1983 C CA . THR A 1 247 ? -25.938 25.969 21.016 1 83.88 247 THR A CA 1
ATOM 1984 C C . THR A 1 247 ? -25.016 24.766 20.828 1 83.88 247 THR A C 1
ATOM 1986 O O . THR A 1 247 ? -24.141 24.531 21.641 1 83.88 247 THR A O 1
ATOM 1989 N N . SER A 1 248 ? -25.172 24.125 19.797 1 87.44 248 SER A N 1
ATOM 1990 C CA . SER A 1 248 ? -24.406 22.891 19.641 1 87.44 248 SER A CA 1
ATOM 1991 C C . SER A 1 248 ? -23.5 22.969 18.422 1 87.44 248 SER A C 1
ATOM 1993 O O . SER A 1 248 ? -23.797 23.656 17.453 1 87.44 248 SER A O 1
ATOM 1995 N N . PRO A 1 249 ? -22.328 22.266 18.578 1 89.88 249 PRO A N 1
ATOM 1996 C CA . PRO A 1 249 ? -21.422 22.219 17.422 1 89.88 249 PRO A CA 1
ATOM 1997 C C . PRO A 1 249 ? -22.094 21.641 16.188 1 89.88 249 PRO A C 1
ATOM 1999 O O . PRO A 1 249 ? -21.781 22.031 15.062 1 89.88 249 PRO A O 1
ATOM 2002 N N . ALA A 1 250 ? -22.984 20.766 16.391 1 92 250 ALA A N 1
ATOM 2003 C CA . ALA A 1 250 ? -23.688 20.172 15.258 1 92 250 ALA A CA 1
ATOM 2004 C C . ALA A 1 250 ? -24.578 21.203 14.555 1 92 250 ALA A C 1
ATOM 2006 O O . ALA A 1 250 ? -24.719 21.172 13.336 1 92 250 ALA A O 1
ATOM 2007 N N . HIS A 1 251 ? -25.188 22.031 15.375 1 93.19 251 HIS A N 1
ATOM 2008 C CA . HIS A 1 251 ? -25.984 23.125 14.812 1 93.19 251 HIS A CA 1
ATOM 2009 C C . HIS A 1 251 ? -25.125 24.062 13.977 1 93.19 251 HIS A C 1
ATOM 2011 O O . HIS A 1 251 ? -25.531 24.453 12.875 1 93.19 251 HIS A O 1
ATOM 2017 N N . ASP A 1 252 ? -24 24.375 14.531 1 94.31 252 ASP A N 1
ATOM 2018 C CA . ASP A 1 252 ? -23.078 25.266 13.82 1 94.31 252 ASP A CA 1
ATOM 2019 C C . ASP A 1 252 ? -22.656 24.656 12.484 1 94.31 252 ASP A C 1
ATOM 2021 O O . ASP A 1 252 ? -22.531 25.375 11.492 1 94.31 252 ASP A O 1
ATOM 2025 N N . LEU A 1 253 ? -22.422 23.422 12.508 1 94.94 253 LEU A N 1
ATOM 2026 C CA . LEU A 1 253 ? -22.016 22.734 11.297 1 94.94 253 LEU A CA 1
ATOM 2027 C C . LEU A 1 253 ? -23.125 22.719 10.258 1 94.94 253 LEU A C 1
ATOM 2029 O O . LEU A 1 253 ? -22.875 22.891 9.062 1 94.94 253 LEU A O 1
ATOM 2033 N N . LEU A 1 254 ? -24.312 22.453 10.703 1 95.44 254 LEU A N 1
ATOM 2034 C CA . LEU A 1 254 ? -25.453 22.453 9.805 1 95.44 254 LEU A CA 1
ATOM 2035 C C . LEU A 1 254 ? -25.672 23.844 9.211 1 95.44 254 LEU A C 1
ATOM 2037 O O . LEU A 1 254 ? -25.984 23.969 8.023 1 95.44 254 LEU A O 1
ATOM 2041 N N . LEU A 1 255 ? -25.578 24.797 10.047 1 95.38 255 LEU A N 1
ATOM 2042 C CA . LEU A 1 255 ? -25.703 26.172 9.578 1 95.38 255 LEU A CA 1
ATOM 2043 C C . LEU A 1 255 ? -24.641 26.5 8.531 1 95.38 255 LEU A C 1
ATOM 2045 O O . LEU A 1 255 ? -24.938 27.109 7.5 1 95.38 255 LEU A O 1
ATOM 2049 N N . ARG A 1 256 ? -23.422 26.125 8.828 1 95.38 256 ARG A N 1
ATOM 2050 C CA . ARG A 1 256 ? -22.328 26.328 7.871 1 95.38 256 ARG A CA 1
ATOM 2051 C C . ARG A 1 256 ? -22.672 25.672 6.527 1 95.38 256 ARG A C 1
ATOM 2053 O O . ARG A 1 256 ? -22.484 26.297 5.477 1 95.38 256 ARG A O 1
ATOM 2060 N N . LEU A 1 257 ? -23.094 24.438 6.586 1 96.38 257 LEU A N 1
ATOM 2061 C CA . LEU A 1 257 ? -23.453 23.719 5.371 1 96.38 257 LEU A CA 1
ATOM 2062 C C . LEU A 1 257 ? -24.547 24.469 4.598 1 96.38 257 LEU A C 1
ATOM 2064 O O . LEU A 1 257 ? -24.453 24.594 3.373 1 96.38 257 LEU A O 1
ATOM 2068 N N . PHE A 1 258 ? -25.547 24.875 5.332 1 95.88 258 PHE A N 1
ATOM 2069 C CA . PHE A 1 258 ? -26.656 25.547 4.695 1 95.88 258 PHE A CA 1
ATOM 2070 C C . PHE A 1 258 ? -26.188 26.828 3.994 1 95.88 258 PHE A C 1
ATOM 2072 O O . PHE A 1 258 ? -26.562 27.078 2.844 1 95.88 258 PHE A O 1
ATOM 2079 N N . GLU A 1 259 ? -25.406 27.562 4.637 1 94.62 259 GLU A N 1
ATOM 2080 C CA . GLU A 1 259 ? -24.922 28.828 4.09 1 94.62 259 GLU A CA 1
ATOM 2081 C C . GLU A 1 259 ? -24.016 28.594 2.883 1 94.62 259 GLU A C 1
ATOM 2083 O O . GLU A 1 259 ? -23.969 29.422 1.966 1 94.62 259 GLU A O 1
ATOM 2088 N N . GLU A 1 260 ? -23.344 27.516 2.902 1 95.38 260 GLU A N 1
ATOM 2089 C CA . GLU A 1 260 ? -22.391 27.234 1.83 1 95.38 260 GLU A CA 1
ATOM 2090 C C . GLU A 1 260 ? -23.094 26.625 0.62 1 95.38 260 GLU A C 1
ATOM 2092 O O . GLU A 1 260 ? -22.672 26.828 -0.519 1 95.38 260 GLU A O 1
ATOM 2097 N N . GLN A 1 261 ? -24.203 25.891 0.816 1 94.69 261 GLN A N 1
ATOM 2098 C CA . GLN A 1 261 ? -24.828 25.109 -0.254 1 94.69 261 GLN A CA 1
ATOM 2099 C C . GLN A 1 261 ? -26.125 25.766 -0.736 1 94.69 261 GLN A C 1
ATOM 2101 O O . GLN A 1 261 ? -26.578 25.5 -1.849 1 94.69 261 GLN A O 1
ATOM 2106 N N . TYR A 1 262 ? -26.719 26.594 0.103 1 95.31 262 TYR A N 1
ATOM 2107 C CA . TYR A 1 262 ? -28.031 27.109 -0.248 1 95.31 262 TYR A CA 1
ATOM 2108 C C . TYR A 1 262 ? -28.062 28.625 -0.152 1 95.31 262 TYR A C 1
ATOM 2110 O O . TYR A 1 262 ? -27.219 29.234 0.511 1 95.31 262 TYR A O 1
ATOM 2118 N N . VAL A 1 263 ? -29 29.203 -0.901 1 94.12 263 VAL A N 1
ATOM 2119 C CA . VAL A 1 263 ? -29.391 30.609 -0.807 1 94.12 263 VAL A CA 1
ATOM 2120 C C . VAL A 1 263 ? -30.891 30.719 -0.614 1 94.12 263 VAL A C 1
ATOM 2122 O O . VAL A 1 263 ? -31.656 29.922 -1.167 1 94.12 263 VAL A O 1
ATOM 2125 N N . VAL A 1 264 ? -31.234 31.656 0.17 1 93.38 264 VAL A N 1
ATOM 2126 C CA . VAL A 1 264 ? -32.656 31.828 0.422 1 93.38 264 VAL A CA 1
ATOM 2127 C C . VAL A 1 264 ? -33.25 32.844 -0.546 1 93.38 264 VAL A C 1
ATOM 2129 O O . VAL A 1 264 ? -32.781 34 -0.576 1 93.38 264 VAL A O 1
ATOM 2132 N N . MET A 1 265 ? -34.094 32.344 -1.399 1 92.31 265 MET A N 1
ATOM 2133 C CA . MET A 1 265 ? -34.812 33.219 -2.326 1 92.31 265 MET A CA 1
ATOM 2134 C C . MET A 1 265 ? -36.344 33.094 -2.113 1 92.31 265 MET A C 1
ATOM 2136 O O . MET A 1 265 ? -36.875 32 -2.236 1 92.31 265 MET A O 1
ATOM 2140 N N . ASP A 1 266 ? -37.031 34.156 -1.889 1 91.19 266 ASP A N 1
ATOM 2141 C CA . ASP A 1 266 ? -38.5 34.219 -1.688 1 91.19 266 ASP A CA 1
ATOM 2142 C C . ASP A 1 266 ? -38.938 33.25 -0.592 1 91.19 266 ASP A C 1
ATOM 2144 O O . ASP A 1 266 ? -39.875 32.469 -0.772 1 91.19 266 ASP A O 1
ATOM 2148 N N . GLY A 1 267 ? -38.094 33.062 0.444 1 89.12 267 GLY A N 1
ATOM 2149 C CA . GLY A 1 267 ? -38.438 32.219 1.594 1 89.12 267 GLY A CA 1
ATOM 2150 C C . GLY A 1 267 ? -38.188 30.75 1.375 1 89.12 267 GLY A C 1
ATOM 2151 O O . GLY A 1 267 ? -38.531 29.922 2.219 1 89.12 267 GLY A O 1
ATOM 2152 N N . LYS A 1 268 ? -37.562 30.422 0.27 1 92 268 LYS A N 1
ATOM 2153 C CA . LYS A 1 268 ? -37.281 29.031 -0.035 1 92 268 LYS A CA 1
ATOM 2154 C C . LYS A 1 268 ? -35.781 28.828 -0.236 1 92 268 LYS A C 1
ATOM 2156 O O . LYS A 1 268 ? -35.062 29.734 -0.653 1 92 268 LYS A O 1
ATOM 2161 N N . ALA A 1 269 ? -35.344 27.641 0.181 1 93.62 269 ALA A N 1
ATOM 2162 C CA . ALA A 1 269 ? -33.938 27.297 0.015 1 93.62 269 ALA A CA 1
ATOM 2163 C C . ALA A 1 269 ? -33.656 26.859 -1.415 1 93.62 269 ALA A C 1
ATOM 2165 O O . ALA A 1 269 ? -34.281 25.906 -1.917 1 93.62 269 ALA A O 1
ATOM 2166 N N . VAL A 1 270 ? -32.844 27.547 -2.014 1 92.81 270 VAL A N 1
ATOM 2167 C CA . VAL A 1 270 ? -32.438 27.219 -3.379 1 92.81 270 VAL A CA 1
ATOM 2168 C C . VAL A 1 270 ? -30.953 26.828 -3.404 1 92.81 270 VAL A C 1
ATOM 2170 O O . VAL A 1 270 ? -30.109 27.5 -2.803 1 92.81 270 VAL A O 1
ATOM 2173 N N . LEU A 1 271 ? -30.719 25.781 -4.043 1 92.69 271 LEU A N 1
ATOM 2174 C CA . LEU A 1 271 ? -29.359 25.25 -4.133 1 92.69 271 LEU A CA 1
ATOM 2175 C C . LEU A 1 271 ? -28.453 26.188 -4.91 1 92.69 271 LEU A C 1
ATOM 2177 O O . LEU A 1 271 ? -28.812 26.672 -5.984 1 92.69 271 LEU A O 1
ATOM 2181 N N . ARG A 1 272 ? -27.297 26.422 -4.344 1 92.31 272 ARG A N 1
ATOM 2182 C CA . ARG A 1 272 ? -26.297 27.234 -5.039 1 92.31 272 ARG A CA 1
ATOM 2183 C C . ARG A 1 272 ? -25.734 26.5 -6.25 1 92.31 272 ARG A C 1
ATOM 2185 O O . ARG A 1 272 ? -25.641 25.266 -6.238 1 92.31 272 ARG A O 1
ATOM 2192 N N . ASP A 1 273 ? -25.375 27.328 -7.211 1 89.88 273 ASP A N 1
ATOM 2193 C CA . ASP A 1 273 ? -24.688 26.734 -8.352 1 89.88 273 ASP A CA 1
ATOM 2194 C C . ASP A 1 273 ? -23.344 26.156 -7.934 1 89.88 273 ASP A C 1
ATOM 2196 O O . ASP A 1 273 ? -22.656 26.719 -7.07 1 89.88 273 ASP A O 1
ATOM 2200 N N . LYS A 1 274 ? -23 25.141 -8.562 1 85.38 274 LYS A N 1
ATOM 2201 C CA . LYS A 1 274 ? -21.766 24.422 -8.242 1 85.38 274 LYS A CA 1
ATOM 2202 C C . LYS A 1 274 ? -20.547 25.344 -8.336 1 85.38 274 LYS A C 1
ATOM 2204 O O . LYS A 1 274 ? -19.609 25.234 -7.539 1 85.38 274 LYS A O 1
ATOM 2209 N N . LYS A 1 275 ? -20.594 26.266 -9.266 1 85.19 275 LYS A N 1
ATOM 2210 C CA . LYS A 1 275 ? -19.469 27.172 -9.508 1 85.19 275 LYS A CA 1
ATOM 2211 C C . LYS A 1 275 ? -19.328 28.188 -8.383 1 85.19 275 LYS A C 1
ATOM 2213 O O . LYS A 1 275 ? -18.25 28.766 -8.188 1 85.19 275 LYS A O 1
ATOM 2218 N N . GLU A 1 276 ? -20.375 28.312 -7.652 1 87.06 276 GLU A N 1
ATOM 2219 C CA . GLU A 1 276 ? -20.375 29.328 -6.598 1 87.06 276 GLU A CA 1
ATOM 2220 C C . GLU A 1 276 ? -19.938 28.734 -5.262 1 87.06 276 GLU A C 1
ATOM 2222 O O . GLU A 1 276 ? -19.703 29.469 -4.301 1 87.06 276 GLU A O 1
ATOM 2227 N N . VAL A 1 277 ? -19.875 27.484 -5.203 1 87.81 277 VAL A N 1
ATOM 2228 C CA . VAL A 1 277 ? -19.453 26.828 -3.973 1 87.81 277 VAL A CA 1
ATOM 2229 C C . VAL A 1 277 ? -17.922 26.922 -3.842 1 87.81 277 VAL A C 1
ATOM 2231 O O . VAL A 1 277 ? -17.188 26.453 -4.719 1 87.81 277 VAL A O 1
ATOM 2234 N N . LYS A 1 278 ? -17.469 27.422 -2.812 1 88 278 LYS A N 1
ATOM 2235 C CA . LYS A 1 278 ? -16.031 27.656 -2.594 1 88 278 LYS A CA 1
ATOM 2236 C C . LYS A 1 278 ? -15.305 26.344 -2.328 1 88 278 LYS A C 1
ATOM 2238 O O . LYS A 1 278 ? -15.906 25.375 -1.883 1 88 278 LYS A O 1
ATOM 2243 N N . ALA A 1 279 ? -14.008 26.359 -2.492 1 85.88 279 ALA A N 1
ATOM 2244 C CA . ALA A 1 279 ? -13.172 25.172 -2.316 1 85.88 279 ALA A CA 1
ATOM 2245 C C . ALA A 1 279 ? -13 24.844 -0.838 1 85.88 279 ALA A C 1
ATOM 2247 O O . ALA A 1 279 ? -12.688 23.703 -0.484 1 85.88 279 ALA A O 1
ATOM 2248 N N . ASP A 1 280 ? -13.203 25.812 -0.053 1 88.69 280 ASP A N 1
ATOM 2249 C CA . ASP A 1 280 ? -13.031 25.578 1.377 1 88.69 280 ASP A CA 1
ATOM 2250 C C . ASP A 1 280 ? -14.352 25.172 2.029 1 88.69 280 ASP A C 1
ATOM 2252 O O . ASP A 1 280 ? -14.484 25.234 3.254 1 88.69 280 ASP A O 1
ATOM 2256 N N . SER A 1 281 ? -15.258 24.812 1.216 1 92.38 281 SER A N 1
ATOM 2257 C CA . SER A 1 281 ? -16.562 24.359 1.717 1 92.38 281 SER A CA 1
ATOM 2258 C C . SER A 1 281 ? -16.438 23.016 2.434 1 92.38 281 SER A C 1
ATOM 2260 O O . SER A 1 281 ? -15.43 22.328 2.295 1 92.38 281 SER A O 1
ATOM 2262 N N . LEU A 1 282 ? -17.469 22.781 3.211 1 93.62 282 LEU A N 1
ATOM 2263 C CA . LEU A 1 282 ? -17.516 21.531 3.959 1 93.62 282 LEU A CA 1
ATOM 2264 C C . LEU A 1 282 ? -17.516 20.328 3.018 1 93.62 282 LEU A C 1
ATOM 2266 O O . LEU A 1 282 ? -18.344 20.25 2.105 1 93.62 282 LEU A O 1
ATOM 2270 N N . GLN A 1 283 ? -16.547 19.453 3.24 1 92.94 283 GLN A N 1
ATOM 2271 C CA . GLN A 1 283 ? -16.422 18.297 2.367 1 92.94 283 GLN A CA 1
ATOM 2272 C C . GLN A 1 283 ? -17.109 17.078 2.979 1 92.94 283 GLN A C 1
ATOM 2274 O O . GLN A 1 283 ? -17.625 16.219 2.258 1 92.94 283 GLN A O 1
ATOM 2279 N N . ASN A 1 284 ? -17.016 16.906 4.242 1 94.5 284 ASN A N 1
ATOM 2280 C CA . ASN A 1 284 ? -17.562 15.812 5.039 1 94.5 284 ASN A CA 1
ATOM 2281 C C . ASN A 1 284 ? -17.75 16.234 6.496 1 94.5 284 ASN A C 1
ATOM 2283 O O . ASN A 1 284 ? -16.859 16.828 7.102 1 94.5 284 ASN A O 1
ATOM 2287 N N . PRO A 1 285 ? -18.875 15.992 7.004 1 94.25 285 PRO A N 1
ATOM 2288 C CA . PRO A 1 285 ? -19.141 16.453 8.367 1 94.25 285 PRO A CA 1
ATOM 2289 C C . PRO A 1 285 ? -18.266 15.75 9.406 1 94.25 285 PRO A C 1
ATOM 2291 O O . PRO A 1 285 ? -18.156 16.219 10.547 1 94.25 285 PRO A O 1
ATOM 2294 N N . ASN A 1 286 ? -17.688 14.672 9.055 1 94.19 286 ASN A N 1
ATOM 2295 C CA . ASN A 1 286 ? -16.828 13.953 9.992 1 94.19 286 ASN A CA 1
ATOM 2296 C C . ASN A 1 286 ? -15.438 14.578 10.086 1 94.19 286 ASN A C 1
ATOM 2298 O O . ASN A 1 286 ? -14.664 14.25 10.992 1 94.19 286 ASN A O 1
ATOM 2302 N N . ASP A 1 287 ? -15.086 15.422 9.203 1 96.31 287 ASP A N 1
ATOM 2303 C CA . ASP A 1 287 ? -13.859 16.219 9.227 1 96.31 287 ASP A CA 1
ATOM 2304 C C . ASP A 1 287 ? -14.094 17.609 8.664 1 96.31 287 ASP A C 1
ATOM 2306 O O . ASP A 1 287 ? -13.719 17.906 7.531 1 96.31 287 ASP A O 1
ATOM 2310 N N . PRO A 1 288 ? -14.562 18.438 9.461 1 95.25 288 PRO A N 1
ATOM 2311 C CA . PRO A 1 288 ? -14.961 19.766 8.984 1 95.25 288 PRO A CA 1
ATOM 2312 C C . PRO A 1 288 ? -13.766 20.625 8.547 1 95.25 288 PRO A C 1
ATOM 2314 O O . PRO A 1 288 ? -13.938 21.625 7.859 1 95.25 288 PRO A O 1
ATOM 2317 N N . ASP A 1 289 ? -12.57 20.25 8.898 1 95.31 289 ASP A N 1
ATOM 2318 C CA . ASP A 1 289 ? -11.383 21.031 8.555 1 95.31 289 ASP A CA 1
ATOM 2319 C C . ASP A 1 289 ? -10.906 20.703 7.141 1 95.31 289 ASP A C 1
ATOM 2321 O O . ASP A 1 289 ? -10.148 21.469 6.551 1 95.31 289 ASP A O 1
ATOM 2325 N N . ALA A 1 290 ? -11.281 19.578 6.66 1 96.25 290 ALA A N 1
ATOM 2326 C CA . ALA A 1 290 ? -10.797 19.125 5.359 1 96.25 290 ALA A CA 1
ATOM 2327 C C . ALA A 1 290 ? -11.359 19.984 4.234 1 96.25 290 ALA A C 1
ATOM 2329 O O . ALA A 1 290 ? -12.531 20.375 4.27 1 96.25 290 ALA A O 1
ATOM 2330 N N . THR A 1 291 ? -10.531 20.344 3.277 1 95.56 291 THR A N 1
ATOM 2331 C CA . THR A 1 291 ? -10.953 21.125 2.123 1 95.56 291 THR A CA 1
ATOM 2332 C C . THR A 1 291 ? -10.562 20.438 0.822 1 95.56 291 THR A C 1
ATOM 2334 O O . THR A 1 291 ? -9.914 19.391 0.843 1 95.56 291 THR A O 1
ATOM 2337 N N . TYR A 1 292 ? -11.023 21 -0.257 1 93.06 292 TYR A N 1
ATOM 2338 C CA . TYR A 1 292 ? -10.852 20.359 -1.558 1 93.06 292 TYR A CA 1
ATOM 2339 C C . TYR A 1 292 ? -9.844 21.125 -2.408 1 93.06 292 TYR A C 1
ATOM 2341 O O . TYR A 1 292 ? -9.797 22.344 -2.373 1 93.06 292 TYR A O 1
ATOM 2349 N N . ARG A 1 293 ? -8.977 20.359 -3.092 1 91.81 293 ARG A N 1
ATOM 2350 C CA . ARG A 1 293 ? -8.039 20.938 -4.051 1 91.81 293 ARG A CA 1
ATOM 2351 C C . ARG A 1 293 ? -7.805 20 -5.227 1 91.81 293 ARG A C 1
ATOM 2353 O O . ARG A 1 293 ? -7.652 18.781 -5.039 1 91.81 293 ARG A O 1
ATOM 2360 N N . ALA A 1 294 ? -7.887 20.531 -6.344 1 86.56 294 ALA A N 1
ATOM 2361 C CA . ALA A 1 294 ? -7.562 19.781 -7.559 1 86.56 294 ALA A CA 1
ATOM 2362 C C . ALA A 1 294 ? -6.266 20.281 -8.18 1 86.56 294 ALA A C 1
ATOM 2364 O O . ALA A 1 294 ? -6.121 21.484 -8.445 1 86.56 294 ALA A O 1
ATOM 2365 N N . LYS A 1 295 ? -5.273 19.469 -8.25 1 75.75 295 LYS A N 1
ATOM 2366 C CA . LYS A 1 295 ? -3.994 19.781 -8.883 1 75.75 295 LYS A CA 1
ATOM 2367 C C . LYS A 1 295 ? -3.662 18.797 -9.984 1 75.75 295 LYS A C 1
ATOM 2369 O O . LYS A 1 295 ? -3.348 17.625 -9.711 1 75.75 295 LYS A O 1
ATOM 2374 N N . ASN A 1 296 ? -3.668 19.281 -11.117 1 69.12 296 ASN A N 1
ATOM 2375 C CA . ASN A 1 296 ? -3.445 18.422 -12.266 1 69.12 296 ASN A CA 1
ATOM 2376 C C . ASN A 1 296 ? -4.375 17.203 -12.242 1 69.12 296 ASN A C 1
ATOM 2378 O O . ASN A 1 296 ? -5.598 17.359 -12.172 1 69.12 296 ASN A O 1
ATOM 2382 N N . ASP A 1 297 ? -3.867 16.047 -12.078 1 70.94 297 ASP A N 1
ATOM 2383 C CA . ASP A 1 297 ? -4.707 14.852 -12.148 1 70.94 297 ASP A CA 1
ATOM 2384 C C . ASP A 1 297 ? -5.012 14.312 -10.75 1 70.94 297 ASP A C 1
ATOM 2386 O O . ASP A 1 297 ? -5.668 13.281 -10.602 1 70.94 297 ASP A O 1
ATOM 2390 N N . GLN A 1 298 ? -4.738 15.227 -9.812 1 80.94 298 GLN A N 1
ATOM 2391 C CA . GLN A 1 298 ? -4.969 14.742 -8.453 1 80.94 298 GLN A CA 1
ATOM 2392 C C . GLN A 1 298 ? -6.062 15.555 -7.762 1 80.94 298 GLN A C 1
ATOM 2394 O O . GLN A 1 298 ? -6.016 16.781 -7.746 1 80.94 298 GLN A O 1
ATOM 2399 N N . LYS A 1 299 ? -7.066 14.93 -7.348 1 87.44 299 LYS A N 1
ATOM 2400 C CA . LYS A 1 299 ? -8.125 15.523 -6.539 1 87.44 299 LYS A CA 1
ATOM 2401 C C . LYS A 1 299 ? -8.062 15.023 -5.098 1 87.44 299 LYS A C 1
ATOM 2403 O O . LYS A 1 299 ? -8.117 13.82 -4.852 1 87.44 299 LYS A O 1
ATOM 2408 N N . VAL A 1 300 ? -7.949 16.047 -4.234 1 92.75 300 VAL A N 1
ATOM 2409 C CA . VAL A 1 300 ? -7.758 15.633 -2.846 1 92.75 300 VAL A CA 1
ATOM 2410 C C . VAL A 1 300 ? -8.734 16.375 -1.944 1 92.75 300 VAL A C 1
ATOM 2412 O O . VAL A 1 300 ? -8.984 17.562 -2.145 1 92.75 300 VAL A O 1
ATOM 2415 N N . GLN A 1 301 ? -9.383 15.703 -1.078 1 94.88 301 GLN A N 1
ATOM 2416 C CA . GLN A 1 301 ? -10.117 16.25 0.053 1 94.88 301 GLN A CA 1
ATOM 2417 C C . GLN A 1 301 ? -9.367 16.047 1.36 1 94.88 301 GLN A C 1
ATOM 2419 O O . GLN A 1 301 ? -9.422 14.953 1.944 1 94.88 301 GLN A O 1
ATOM 2424 N N . GLY A 1 302 ? -8.695 17.031 1.772 1 96.81 302 GLY A N 1
ATOM 2425 C CA . GLY A 1 302 ? -7.871 16.828 2.955 1 96.81 302 GLY A CA 1
ATOM 2426 C C . GLY A 1 302 ? -6.941 18 3.227 1 96.81 302 GLY A C 1
ATOM 2427 O O . GLY A 1 302 ? -7.387 19.141 3.344 1 96.81 302 GLY A O 1
ATOM 2428 N N . TYR A 1 303 ? -5.676 17.703 3.178 1 97.62 303 TYR A N 1
ATOM 2429 C CA . TYR A 1 303 ? -4.699 18.656 3.701 1 97.62 303 TYR A CA 1
ATOM 2430 C C . TYR A 1 303 ? -3.469 18.719 2.809 1 97.62 303 TYR A C 1
ATOM 2432 O O . TYR A 1 303 ? -3.346 17.953 1.852 1 97.62 303 TYR A O 1
ATOM 2440 N N . VAL A 1 304 ? -2.633 19.734 3.006 1 96.81 304 VAL A N 1
ATOM 2441 C CA . VAL A 1 304 ? -1.344 19.875 2.334 1 96.81 304 VAL A CA 1
ATOM 2442 C C . VAL A 1 304 ? -0.226 19.953 3.373 1 96.81 304 VAL A C 1
ATOM 2444 O O . VAL A 1 304 ? -0.35 20.656 4.379 1 96.81 304 VAL A O 1
ATOM 2447 N N . THR A 1 305 ? 0.774 19.125 3.156 1 97.19 305 THR A N 1
ATOM 2448 C CA . THR A 1 305 ? 1.93 19.078 4.047 1 97.19 305 THR A CA 1
ATOM 2449 C C . THR A 1 305 ? 3.174 19.609 3.34 1 97.19 305 THR A C 1
ATOM 2451 O O . THR A 1 305 ? 3.496 19.188 2.23 1 97.19 305 THR A O 1
ATOM 2454 N N . ASN A 1 306 ? 3.834 20.562 3.926 1 97.38 306 ASN A N 1
ATOM 2455 C CA . ASN A 1 306 ? 5.102 21.094 3.43 1 97.38 306 ASN A CA 1
ATOM 2456 C C . ASN A 1 306 ? 6.277 20.609 4.273 1 97.38 306 ASN A C 1
ATOM 2458 O O . ASN A 1 306 ? 6.254 20.719 5.5 1 97.38 306 ASN A O 1
ATOM 2462 N N . ILE A 1 307 ? 7.211 20.047 3.635 1 97.31 307 ILE A N 1
ATOM 2463 C CA . ILE A 1 307 ? 8.391 19.531 4.324 1 97.31 307 ILE A CA 1
ATOM 2464 C C . ILE A 1 307 ? 9.633 20.281 3.84 1 97.31 307 ILE A C 1
ATOM 2466 O O . ILE A 1 307 ? 9.82 20.453 2.635 1 97.31 307 ILE A O 1
ATOM 2470 N N . THR A 1 308 ? 10.438 20.719 4.746 1 96.94 308 THR A N 1
ATOM 2471 C CA . THR A 1 308 ? 11.711 21.391 4.473 1 96.94 308 THR A CA 1
ATOM 2472 C C . THR A 1 308 ? 12.875 20.578 5.043 1 96.94 308 THR A C 1
ATOM 2474 O O . THR A 1 308 ? 12.828 20.156 6.199 1 96.94 308 THR A O 1
ATOM 2477 N N . GLU A 1 309 ? 13.836 20.328 4.273 1 96.69 309 GLU A N 1
ATOM 2478 C CA . GLU A 1 309 ? 14.984 19.547 4.723 1 96.69 309 GLU A CA 1
ATOM 2479 C C . GLU A 1 309 ? 16.297 20.219 4.363 1 96.69 309 GLU A C 1
ATOM 2481 O O . GLU A 1 309 ? 16.344 21.062 3.463 1 96.69 309 GLU A O 1
ATOM 2486 N N . THR A 1 310 ? 17.328 19.891 5.02 1 95.94 310 THR A N 1
ATOM 2487 C CA . THR A 1 310 ? 18.656 20.438 4.758 1 95.94 310 THR A CA 1
ATOM 2488 C C . THR A 1 310 ? 19.281 19.75 3.549 1 95.94 310 THR A C 1
ATOM 2490 O O . THR A 1 310 ? 18.922 18.609 3.217 1 95.94 310 THR A O 1
ATOM 2493 N N . VAL A 1 311 ? 20.109 20.453 2.896 1 92.75 311 VAL A N 1
ATOM 2494 C CA . VAL A 1 311 ? 20.844 19.922 1.762 1 92.75 311 VAL A CA 1
ATOM 2495 C C . VAL A 1 311 ? 22.344 20.203 1.937 1 92.75 311 VAL A C 1
ATOM 2497 O O . VAL A 1 311 ? 22.75 21.359 1.982 1 92.75 311 VAL A O 1
ATOM 2500 N N . GLU A 1 312 ? 23.062 19.25 2.133 1 90.25 312 GLU A N 1
ATOM 2501 C CA . GLU A 1 312 ? 24.516 19.344 2.24 1 90.25 312 GLU A CA 1
ATOM 2502 C C . GLU A 1 312 ? 25.188 18.094 1.682 1 90.25 312 GLU A C 1
ATOM 2504 O O . GLU A 1 312 ? 24.734 16.969 1.908 1 90.25 312 GLU A O 1
ATOM 2509 N N . GLU A 1 313 ? 26.203 18.297 0.941 1 86.19 313 GLU A N 1
ATOM 2510 C CA . GLU A 1 313 ? 26.922 17.188 0.325 1 86.19 313 GLU A CA 1
ATOM 2511 C C . GLU A 1 313 ? 27.578 16.297 1.381 1 86.19 313 GLU A C 1
ATOM 2513 O O . GLU A 1 313 ? 28.203 16.797 2.316 1 86.19 313 GLU A O 1
ATOM 2518 N N . GLY A 1 314 ? 27.391 15.031 1.278 1 85.5 314 GLY A N 1
ATOM 2519 C CA . GLY A 1 314 ? 28.031 14.062 2.152 1 85.5 314 GLY A CA 1
ATOM 2520 C C . GLY A 1 314 ? 27.297 13.867 3.467 1 85.5 314 GLY A C 1
ATOM 2521 O O . GLY A 1 314 ? 27.734 13.086 4.316 1 85.5 314 GLY A O 1
ATOM 2522 N N . LYS A 1 315 ? 26.281 14.648 3.711 1 90.88 315 LYS A N 1
ATOM 2523 C CA . LYS A 1 315 ? 25.484 14.531 4.934 1 90.88 315 LYS A CA 1
ATOM 2524 C C . LYS A 1 315 ? 24.047 14.141 4.617 1 90.88 315 LYS A C 1
ATOM 2526 O O . LYS A 1 315 ? 23.562 14.359 3.502 1 90.88 315 LYS A O 1
ATOM 2531 N N . PRO A 1 316 ? 23.422 13.477 5.543 1 91.62 316 PRO A N 1
ATOM 2532 C CA . PRO A 1 316 ? 22.016 13.164 5.309 1 91.62 316 PRO A CA 1
ATOM 2533 C C . PRO A 1 316 ? 21.125 14.406 5.336 1 91.62 316 PRO A C 1
ATOM 2535 O O . PRO A 1 316 ? 21.422 15.367 6.055 1 91.62 316 PRO A O 1
ATOM 2538 N N . ASN A 1 317 ? 20.109 14.414 4.594 1 93.75 317 ASN A N 1
ATOM 2539 C CA . ASN A 1 317 ? 19.125 15.492 4.582 1 93.75 317 ASN A CA 1
ATOM 2540 C C . ASN A 1 317 ? 18.156 15.391 5.762 1 93.75 317 ASN A C 1
ATOM 2542 O O . ASN A 1 317 ? 17.281 14.523 5.777 1 93.75 317 ASN A O 1
ATOM 2546 N N . ILE A 1 318 ? 18.297 16.266 6.703 1 96.62 318 ILE A N 1
ATOM 2547 C CA . ILE A 1 318 ? 17.469 16.219 7.902 1 96.62 318 ILE A CA 1
ATOM 2548 C C . ILE A 1 318 ? 16.281 17.172 7.734 1 96.62 318 ILE A C 1
ATOM 2550 O O . ILE A 1 318 ? 16.453 18.312 7.293 1 96.62 318 ILE A O 1
ATOM 2554 N N . ILE A 1 319 ? 15.117 16.688 8.055 1 97.88 319 ILE A N 1
ATOM 2555 C CA . ILE A 1 319 ? 13.914 17.516 8 1 97.88 319 ILE A CA 1
ATOM 2556 C C . ILE A 1 319 ? 13.898 18.484 9.172 1 97.88 319 ILE A C 1
ATOM 2558 O O . ILE A 1 319 ? 14.016 18.078 10.328 1 97.88 319 ILE A O 1
ATOM 2562 N N . THR A 1 320 ? 13.703 19.766 8.891 1 98.19 320 THR A N 1
ATOM 2563 C CA . THR A 1 320 ? 13.82 20.797 9.922 1 98.19 320 THR A CA 1
ATOM 2564 C C . THR A 1 320 ? 12.484 21.5 10.125 1 98.19 320 THR A C 1
ATOM 2566 O O . THR A 1 320 ? 12.258 22.125 11.164 1 98.19 320 THR A O 1
ATOM 2569 N N . SER A 1 321 ? 11.672 21.406 9.164 1 98.06 321 SER A N 1
ATOM 2570 C CA . SER A 1 321 ? 10.367 22.047 9.297 1 98.06 321 SER A CA 1
ATOM 2571 C C . SER A 1 321 ? 9.273 21.203 8.641 1 98.06 321 SER A C 1
ATOM 2573 O O . SER A 1 321 ? 9.484 20.625 7.574 1 98.06 321 SER A O 1
ATOM 2575 N N . VAL A 1 322 ? 8.141 21.125 9.328 1 98.38 322 VAL A N 1
ATOM 2576 C CA . VAL A 1 322 ? 6.953 20.422 8.836 1 98.38 322 VAL A CA 1
ATOM 2577 C C . VAL A 1 322 ? 5.715 21.297 9.078 1 98.38 322 VAL A C 1
ATOM 2579 O O . VAL A 1 322 ? 5.461 21.719 10.211 1 98.38 322 VAL A O 1
ATOM 2582 N N . GLN A 1 323 ? 5.047 21.578 8.047 1 98.31 323 GLN A N 1
ATOM 2583 C CA . GLN A 1 323 ? 3.836 22.375 8.133 1 98.31 323 GLN A CA 1
ATOM 2584 C C . GLN A 1 323 ? 2.65 21.656 7.488 1 98.31 323 GLN A C 1
ATOM 2586 O O . GLN A 1 323 ? 2.791 21.047 6.43 1 98.31 323 GLN A O 1
ATOM 2591 N N . VAL A 1 324 ? 1.561 21.672 8.18 1 98.31 324 VAL A N 1
ATOM 2592 C CA . VAL A 1 324 ? 0.343 21.078 7.648 1 98.31 324 VAL A CA 1
ATOM 2593 C C . VAL A 1 324 ? -0.792 22.094 7.672 1 98.31 324 VAL A C 1
ATOM 2595 O O . VAL A 1 324 ? -1.051 22.719 8.703 1 98.31 324 VAL A O 1
ATOM 2598 N N . GLU A 1 325 ? -1.384 22.281 6.582 1 97.88 325 GLU A N 1
ATOM 2599 C CA . GLU A 1 325 ? -2.52 23.188 6.438 1 97.88 325 GLU A CA 1
ATOM 2600 C C . GLU A 1 325 ? -3.637 22.547 5.617 1 97.88 325 GLU A C 1
ATOM 2602 O O . GLU A 1 325 ? -3.49 21.422 5.133 1 97.88 325 GLU A O 1
ATOM 2607 N N . THR A 1 326 ? -4.762 23.219 5.574 1 96.69 326 THR A N 1
ATOM 2608 C CA . THR A 1 326 ? -5.867 22.719 4.766 1 96.69 326 THR A CA 1
ATOM 2609 C C . THR A 1 326 ? -5.469 22.656 3.293 1 96.69 326 THR A C 1
ATOM 2611 O O . THR A 1 326 ? -4.539 23.344 2.863 1 96.69 326 THR A O 1
ATOM 2614 N N . ALA A 1 327 ? -6.109 21.906 2.514 1 94.94 327 ALA A N 1
ATOM 2615 C CA . ALA A 1 327 ? -5.719 21.625 1.133 1 94.94 327 ALA A CA 1
ATOM 2616 C C . ALA A 1 327 ? -5.738 22.891 0.292 1 94.94 327 ALA A C 1
ATOM 2618 O O . ALA A 1 327 ? -4.988 23.016 -0.681 1 94.94 327 ALA A O 1
ATOM 2619 N N . VAL A 1 328 ? -6.504 23.906 0.647 1 93.25 328 VAL A N 1
ATOM 2620 C CA . VAL A 1 328 ? -6.676 25.109 -0.151 1 93.25 328 VAL A CA 1
ATOM 2621 C C . VAL A 1 328 ? -5.504 26.062 0.085 1 93.25 328 VAL A C 1
ATOM 2623 O O . VAL A 1 328 ? -5.305 27.016 -0.674 1 93.25 328 VAL A O 1
ATOM 2626 N N . PHE A 1 329 ? -4.727 25.812 1.063 1 94.06 329 PHE A N 1
ATOM 2627 C CA . PHE A 1 329 ? -3.607 26.688 1.423 1 94.06 329 PHE A CA 1
ATOM 2628 C C . PHE A 1 329 ? -2.576 26.734 0.302 1 94.06 329 PHE A C 1
ATOM 2630 O O . PHE A 1 329 ? -2.109 25.688 -0.162 1 94.06 329 PHE A O 1
ATOM 2637 N N . ALA A 1 330 ? -2.18 27.875 -0.131 1 91.5 330 ALA A N 1
ATOM 2638 C CA . ALA A 1 330 ? -1.257 28.031 -1.251 1 91.5 330 ALA A CA 1
ATOM 2639 C C . ALA A 1 330 ? 0.178 27.734 -0.829 1 91.5 330 ALA A C 1
ATOM 2641 O O . ALA A 1 330 ? 0.599 28.094 0.271 1 91.5 330 ALA A O 1
ATOM 2642 N N . ASP A 1 331 ? 0.962 27.219 -1.644 1 91 331 ASP A N 1
ATOM 2643 C CA . ASP A 1 331 ? 2.326 26.781 -1.36 1 91 331 ASP A CA 1
ATOM 2644 C C . ASP A 1 331 ? 3.227 27.969 -1.03 1 91 331 ASP A C 1
ATOM 2646 O O . ASP A 1 331 ? 4.117 27.875 -0.184 1 91 331 ASP A O 1
ATOM 2650 N N . CYS A 1 332 ? 2.973 29.094 -1.672 1 91.69 332 CYS A N 1
ATOM 2651 C CA . CYS A 1 332 ? 3.834 30.266 -1.473 1 91.69 332 CYS A CA 1
ATOM 2652 C C . CYS A 1 332 ? 3.766 30.75 -0.031 1 91.69 332 CYS A C 1
ATOM 2654 O O . CYS A 1 332 ? 4.695 31.391 0.455 1 91.69 332 CYS A O 1
ATOM 2656 N N . HIS A 1 333 ? 2.74 30.406 0.679 1 95.31 333 HIS A N 1
ATOM 2657 C CA . HIS A 1 333 ? 2.543 30.922 2.031 1 95.31 333 HIS A CA 1
ATOM 2658 C C . HIS A 1 333 ? 3.328 30.094 3.049 1 95.31 333 HIS A C 1
ATOM 2660 O O . HIS A 1 333 ? 3.451 30.484 4.211 1 95.31 333 HIS A O 1
ATOM 2666 N N . PHE A 1 334 ? 3.906 29 2.604 1 96.62 334 PHE A N 1
ATOM 2667 C CA . PHE A 1 334 ? 4.66 28.156 3.514 1 96.62 334 PHE A CA 1
ATOM 2668 C C . PHE A 1 334 ? 6.078 28.688 3.699 1 96.62 334 PHE A C 1
ATOM 2670 O O . PHE A 1 334 ? 6.723 28.406 4.711 1 96.62 334 PHE A O 1
ATOM 2677 N N . LEU A 1 335 ? 6.605 29.375 2.793 1 95.88 335 LEU A N 1
ATOM 2678 C CA . LEU A 1 335 ? 8.039 29.609 2.635 1 95.88 335 LEU A CA 1
ATOM 2679 C C . LEU A 1 335 ? 8.602 30.359 3.83 1 95.88 335 LEU A C 1
ATOM 2681 O O . LEU A 1 335 ? 9.57 29.922 4.445 1 95.88 335 LEU A O 1
ATOM 2685 N N . GLN A 1 336 ? 8.031 31.484 4.215 1 95.94 336 GLN A N 1
ATOM 2686 C CA . GLN A 1 336 ? 8.602 32.344 5.242 1 95.94 336 GLN A CA 1
ATOM 2687 C C . GLN A 1 336 ? 8.664 31.641 6.59 1 95.94 336 GLN A C 1
ATOM 2689 O O . GLN A 1 336 ? 9.711 31.641 7.246 1 95.94 336 GLN A O 1
ATOM 2694 N N . GLU A 1 337 ? 7.547 31.062 6.91 1 96.38 337 GLU A N 1
ATOM 2695 C CA . GLU A 1 337 ? 7.52 30.344 8.18 1 96.38 337 GLU A CA 1
ATOM 2696 C C . GLU A 1 337 ? 8.484 29.156 8.156 1 96.38 337 GLU A C 1
ATOM 2698 O O . GLU A 1 337 ? 9.109 28.844 9.172 1 96.38 337 GLU A O 1
ATOM 2703 N N . ALA A 1 338 ? 8.609 28.5 7.066 1 97.19 338 ALA A N 1
ATOM 2704 C CA . ALA A 1 338 ? 9.523 27.375 6.93 1 97.19 338 ALA A CA 1
ATOM 2705 C C . ALA A 1 338 ? 10.969 27.812 7.16 1 97.19 338 ALA A C 1
ATOM 2707 O O . ALA A 1 338 ? 11.75 27.094 7.781 1 97.19 338 ALA A O 1
ATOM 2708 N N . VAL A 1 339 ? 11.297 28.938 6.621 1 96.5 339 VAL A N 1
ATOM 2709 C CA . VAL A 1 339 ? 12.641 29.5 6.785 1 96.5 339 VAL A CA 1
ATOM 2710 C C . VAL A 1 339 ? 12.898 29.797 8.258 1 96.5 339 VAL A C 1
ATOM 2712 O O . VAL A 1 339 ? 13.93 29.406 8.812 1 96.5 339 VAL A O 1
ATOM 2715 N N . GLU A 1 340 ? 11.992 30.406 8.883 1 96.25 340 GLU A N 1
ATOM 2716 C CA . GLU A 1 340 ? 12.125 30.75 10.297 1 96.25 340 GLU A CA 1
ATOM 2717 C C . GLU A 1 340 ? 12.273 29.484 11.148 1 96.25 340 GLU A C 1
ATOM 2719 O O . GLU A 1 340 ? 13.133 29.422 12.031 1 96.25 340 GLU A O 1
ATOM 2724 N N . ASN A 1 341 ? 11.406 28.562 10.914 1 97.12 341 ASN A N 1
ATOM 2725 C CA . ASN A 1 341 ? 11.469 27.297 11.641 1 97.12 341 ASN A CA 1
ATOM 2726 C C . ASN A 1 341 ? 12.828 26.625 11.477 1 97.12 341 ASN A C 1
ATOM 2728 O O . ASN A 1 341 ? 13.422 26.172 12.453 1 97.12 341 ASN A O 1
ATOM 2732 N N . SER A 1 342 ? 13.266 26.5 10.219 1 97.56 342 SER A N 1
ATOM 2733 C CA . SER A 1 342 ? 14.516 25.812 9.922 1 97.56 342 SER A CA 1
ATOM 2734 C C . SER A 1 342 ? 15.703 26.516 10.562 1 97.56 342 SER A C 1
ATOM 2736 O O . SER A 1 342 ? 16.625 25.859 11.047 1 97.56 342 SER A O 1
ATOM 2738 N N . GLU A 1 343 ? 15.664 27.859 10.555 1 97.06 343 GLU A N 1
ATOM 2739 C CA . GLU A 1 343 ? 16.75 28.609 11.172 1 97.06 343 GLU A CA 1
ATOM 2740 C C . GLU A 1 343 ? 16.766 28.422 12.688 1 97.06 343 GLU A C 1
ATOM 2742 O O . GLU A 1 343 ? 17.828 28.359 13.297 1 97.06 343 GLU A O 1
ATOM 2747 N N . ARG A 1 344 ? 15.617 28.328 13.242 1 96.06 344 ARG A N 1
ATOM 2748 C CA . ARG A 1 344 ? 15.516 28.062 14.672 1 96.06 344 ARG A CA 1
ATOM 2749 C C . ARG A 1 344 ? 16.094 26.688 15.008 1 96.06 344 ARG A C 1
ATOM 2751 O O . ARG A 1 344 ? 16.766 26.531 16.031 1 96.06 344 ARG A O 1
ATOM 2758 N N . VAL A 1 345 ? 15.859 25.734 14.195 1 97.31 345 VAL A N 1
ATOM 2759 C CA . VAL A 1 345 ? 16.266 24.359 14.414 1 97.31 345 VAL A CA 1
ATOM 2760 C C . VAL A 1 345 ? 17.781 24.219 14.188 1 97.31 345 VAL A C 1
ATOM 2762 O O . VAL A 1 345 ? 18.469 23.547 14.961 1 97.31 345 VAL A O 1
ATOM 2765 N N . THR A 1 346 ? 18.344 24.844 13.141 1 96.44 346 THR A N 1
ATOM 2766 C CA . THR A 1 346 ? 19.734 24.656 12.75 1 96.44 346 THR A CA 1
ATOM 2767 C C . THR A 1 346 ? 20.625 25.703 13.414 1 96.44 346 THR A C 1
ATOM 2769 O O . THR A 1 346 ? 21.859 25.562 13.414 1 96.44 346 THR A O 1
ATOM 2772 N N . ASP A 1 347 ? 20.062 26.719 13.961 1 94.38 347 ASP A N 1
ATOM 2773 C CA . ASP A 1 347 ? 20.812 27.844 14.516 1 94.38 347 ASP A CA 1
ATOM 2774 C C . ASP A 1 347 ? 21.734 28.453 13.469 1 94.38 347 ASP A C 1
ATOM 2776 O O . ASP A 1 347 ? 22.906 28.734 13.75 1 94.38 347 ASP A O 1
ATOM 2780 N N . SER A 1 348 ? 21.219 28.484 12.25 1 94.5 348 SER A N 1
ATOM 2781 C CA . SER A 1 348 ? 21.953 29.031 11.125 1 94.5 348 SER A CA 1
ATOM 2782 C C . SER A 1 348 ? 21.031 29.828 10.195 1 94.5 348 SER A C 1
ATOM 2784 O O . SER A 1 348 ? 19.828 29.609 10.172 1 94.5 348 SER A O 1
ATOM 2786 N N . THR A 1 349 ? 21.688 30.719 9.492 1 94.62 349 THR A N 1
ATOM 2787 C CA . THR A 1 349 ? 20.922 31.5 8.516 1 94.62 349 THR A CA 1
ATOM 2788 C C . THR A 1 349 ? 20.969 30.828 7.141 1 94.62 349 THR A C 1
ATOM 2790 O O . THR A 1 349 ? 22.031 30.438 6.66 1 94.62 349 THR A O 1
ATOM 2793 N N . ILE A 1 350 ? 19.844 30.75 6.586 1 94.94 350 ILE A N 1
ATOM 2794 C CA . ILE A 1 350 ? 19.719 30.078 5.297 1 94.94 350 ILE A CA 1
ATOM 2795 C C . ILE A 1 350 ? 20.234 30.984 4.188 1 94.94 350 ILE A C 1
ATOM 2797 O O . ILE A 1 350 ? 19.844 32.156 4.102 1 94.94 350 ILE A O 1
ATOM 2801 N N . GLU A 1 351 ? 21.047 30.453 3.359 1 92.94 351 GLU A N 1
ATOM 2802 C CA . GLU A 1 351 ? 21.594 31.188 2.232 1 92.94 351 GLU A CA 1
ATOM 2803 C C . GLU A 1 351 ? 20.938 30.781 0.922 1 92.94 351 GLU A C 1
ATOM 2805 O O . GLU A 1 351 ? 20.656 31.641 0.073 1 92.94 351 GLU A O 1
ATOM 2810 N N . ASP A 1 352 ? 20.734 29.5 0.802 1 90.56 352 ASP A N 1
ATOM 2811 C CA . ASP A 1 352 ? 20.141 28.969 -0.421 1 90.56 352 ASP A CA 1
ATOM 2812 C C . ASP A 1 352 ? 18.891 28.156 -0.113 1 90.56 352 ASP A C 1
ATOM 2814 O O . ASP A 1 352 ? 18.906 27.281 0.753 1 90.56 352 ASP A O 1
ATOM 2818 N N . LEU A 1 353 ? 17.844 28.484 -0.819 1 91.31 353 LEU A N 1
ATOM 2819 C CA . LEU A 1 353 ? 16.594 27.734 -0.676 1 91.31 353 LEU A CA 1
ATOM 2820 C C . LEU A 1 353 ? 16.109 27.219 -2.025 1 91.31 353 LEU A C 1
ATOM 2822 O O . LEU A 1 353 ? 15.945 27.984 -2.973 1 91.31 353 LEU A O 1
ATOM 2826 N N . TYR A 1 354 ? 15.992 25.906 -2.092 1 88.19 354 TYR A N 1
ATOM 2827 C CA . TYR A 1 354 ? 15.492 25.266 -3.299 1 88.19 354 TYR A CA 1
ATOM 2828 C C . TYR A 1 354 ? 14.016 24.922 -3.166 1 88.19 354 TYR A C 1
ATOM 2830 O O . TYR A 1 354 ? 13.609 24.25 -2.207 1 88.19 354 TYR A O 1
ATOM 2838 N N . ALA A 1 355 ? 13.188 25.375 -4.059 1 87.56 355 ALA A N 1
ATOM 2839 C CA . ALA A 1 355 ? 11.758 25.078 -4.047 1 87.56 355 ALA A CA 1
ATOM 2840 C C . ALA A 1 355 ? 11.18 25.094 -5.461 1 87.56 355 ALA A C 1
ATOM 2842 O O . ALA A 1 355 ? 11.859 25.5 -6.406 1 87.56 355 ALA A O 1
ATOM 2843 N N . ASP A 1 356 ? 10.023 24.562 -5.566 1 81.38 356 ASP A N 1
ATOM 2844 C CA . ASP A 1 356 ? 9.336 24.562 -6.852 1 81.38 356 ASP A CA 1
ATOM 2845 C C . ASP A 1 356 ? 8.82 25.953 -7.195 1 81.38 356 ASP A C 1
ATOM 2847 O O . ASP A 1 356 ? 8.836 26.859 -6.352 1 81.38 356 ASP A O 1
ATOM 2851 N N . GLY A 1 357 ? 8.414 26.141 -8.398 1 77.81 357 GLY A N 1
ATOM 2852 C CA . GLY A 1 357 ? 7.949 27.438 -8.883 1 77.81 357 GLY A CA 1
ATOM 2853 C C . GLY A 1 357 ? 6.711 27.938 -8.156 1 77.81 357 GLY A C 1
ATOM 2854 O O . GLY A 1 357 ? 6.48 29.141 -8.078 1 77.81 357 GLY A O 1
ATOM 2855 N N . ALA A 1 358 ? 6.027 27.109 -7.582 1 81.38 358 ALA A N 1
ATOM 2856 C CA . ALA A 1 358 ? 4.773 27.469 -6.914 1 81.38 358 ALA A CA 1
ATOM 2857 C C . ALA A 1 358 ? 5.035 28.266 -5.648 1 81.38 358 ALA A C 1
ATOM 2859 O O . ALA A 1 358 ? 4.125 28.906 -5.117 1 81.38 358 ALA A O 1
ATOM 2860 N N . TYR A 1 359 ? 6.254 28.297 -5.25 1 88.81 359 TYR A N 1
ATOM 2861 C CA . TYR A 1 359 ? 6.59 29 -4.02 1 88.81 359 TYR A CA 1
ATOM 2862 C C . TYR A 1 359 ? 6.953 30.453 -4.309 1 88.81 359 TYR A C 1
ATOM 2864 O O . TYR A 1 359 ? 7.113 31.25 -3.383 1 88.81 359 TYR A O 1
ATOM 2872 N N . GLN A 1 360 ? 6.973 30.75 -5.496 1 80.69 360 GLN A N 1
ATOM 2873 C CA . GLN A 1 360 ? 7.375 32.094 -5.867 1 80.69 360 GLN A CA 1
ATOM 2874 C C . GLN A 1 360 ? 6.215 33.094 -5.719 1 80.69 360 GLN A C 1
ATOM 2876 O O . GLN A 1 360 ? 5.074 32.75 -6.059 1 80.69 360 GLN A O 1
ATOM 2881 N N . SER A 1 361 ? 6.512 34.156 -5.074 1 82.62 361 SER A N 1
ATOM 2882 C CA . SER A 1 361 ? 5.598 35.281 -4.926 1 82.62 361 SER A CA 1
ATOM 2883 C C . SER A 1 361 ? 6.359 36.594 -4.691 1 82.62 361 SER A C 1
ATOM 2885 O O . SER A 1 361 ? 7.52 36.562 -4.273 1 82.62 361 SER A O 1
ATOM 2887 N N . PRO A 1 362 ? 5.789 37.688 -5.086 1 80.69 362 PRO A N 1
ATOM 2888 C CA . PRO A 1 362 ? 6.461 38.938 -4.805 1 80.69 362 PRO A CA 1
ATOM 2889 C C . PRO A 1 362 ? 6.824 39.094 -3.332 1 80.69 362 PRO A C 1
ATOM 2891 O O . PRO A 1 362 ? 7.91 39.594 -3.012 1 80.69 362 PRO A O 1
ATOM 2894 N N . ASP A 1 363 ? 5.934 38.656 -2.541 1 88.75 363 ASP A N 1
ATOM 2895 C CA . ASP A 1 363 ? 6.18 38.75 -1.104 1 88.75 363 ASP A CA 1
ATOM 2896 C C . ASP A 1 363 ? 7.387 37.906 -0.698 1 88.75 363 ASP A C 1
ATOM 2898 O O . ASP A 1 363 ? 8.203 38.344 0.115 1 88.75 363 ASP A O 1
ATOM 2902 N N . ASN A 1 364 ? 7.508 36.781 -1.217 1 90.5 364 ASN A N 1
ATOM 2903 C CA . ASN A 1 364 ? 8.617 35.875 -0.88 1 90.5 364 ASN A CA 1
ATOM 2904 C C . ASN A 1 364 ? 9.938 36.375 -1.446 1 90.5 364 ASN A C 1
ATOM 2906 O O . ASN A 1 364 ? 10.992 36.188 -0.838 1 90.5 364 ASN A O 1
ATOM 2910 N N . ARG A 1 365 ? 9.93 37.031 -2.514 1 83.81 365 ARG A N 1
ATOM 2911 C CA . ARG A 1 365 ? 11.133 37.656 -3.076 1 83.81 365 ARG A CA 1
ATOM 2912 C C . ARG A 1 365 ? 11.641 38.781 -2.199 1 83.81 365 ARG A C 1
ATOM 2914 O O . ARG A 1 365 ? 12.844 38.906 -1.977 1 83.81 365 ARG A O 1
ATOM 2921 N N . GLU A 1 366 ? 10.734 39.5 -1.844 1 88.12 366 GLU A N 1
ATOM 2922 C CA . GLU A 1 366 ? 11.094 40.594 -0.938 1 88.12 366 GLU A CA 1
ATOM 2923 C C . GLU A 1 366 ? 11.656 40.062 0.373 1 88.12 366 GLU A C 1
ATOM 2925 O O . GLU A 1 366 ? 12.648 40.562 0.892 1 88.12 366 GLU A O 1
ATOM 2930 N N . PHE A 1 367 ? 11 39.062 0.799 1 92.5 367 PHE A N 1
ATOM 2931 C CA . PHE A 1 367 ? 11.461 38.438 2.023 1 92.5 367 PHE A CA 1
ATOM 2932 C C . PHE A 1 367 ? 12.883 37.906 1.855 1 92.5 367 PHE A C 1
ATOM 2934 O O . PHE A 1 367 ? 13.727 38.094 2.732 1 92.5 367 PHE A O 1
ATOM 2941 N N . ALA A 1 368 ? 13.148 37.281 0.823 1 89.94 368 ALA A N 1
ATOM 2942 C CA . ALA A 1 368 ? 14.461 36.719 0.552 1 89.94 368 ALA A CA 1
ATOM 2943 C C . ALA A 1 368 ? 15.531 37.781 0.479 1 89.94 368 ALA A C 1
ATOM 2945 O O . ALA A 1 368 ? 16.641 37.625 0.984 1 89.94 368 ALA A O 1
ATOM 2946 N N . LYS A 1 369 ? 15.234 38.844 -0.113 1 86.88 369 LYS A N 1
ATOM 2947 C CA . LYS A 1 369 ? 16.172 39.969 -0.235 1 86.88 369 LYS A CA 1
ATOM 2948 C C . LYS A 1 369 ? 16.5 40.562 1.134 1 86.88 369 LYS A C 1
ATOM 2950 O O . LYS A 1 369 ? 17.656 40.906 1.397 1 86.88 369 LYS A O 1
ATOM 2955 N N . ASN A 1 370 ? 15.531 40.562 1.901 1 90.44 370 ASN A N 1
ATOM 2956 C CA . ASN A 1 370 ? 15.703 41.188 3.215 1 90.44 370 ASN A CA 1
ATOM 2957 C C . ASN A 1 370 ? 16.344 40.219 4.207 1 90.44 370 ASN A C 1
ATOM 2959 O O . ASN A 1 370 ? 16.844 40.625 5.25 1 90.44 370 ASN A O 1
ATOM 2963 N N . HIS A 1 371 ? 16.172 39.062 3.861 1 90.75 371 HIS A N 1
ATOM 2964 C CA . HIS A 1 371 ? 16.703 38.031 4.742 1 90.75 371 HIS A CA 1
ATOM 2965 C C . HIS A 1 371 ? 18.125 37.625 4.336 1 90.75 371 HIS A C 1
ATOM 2967 O O . HIS A 1 371 ? 18.359 36.5 3.918 1 90.75 371 HIS A O 1
ATOM 2973 N N . ASN A 1 372 ? 19.125 38.469 4.465 1 81.88 372 ASN A N 1
ATOM 2974 C CA . ASN A 1 372 ? 20.547 38.281 4.195 1 81.88 372 ASN A CA 1
ATOM 2975 C C . ASN A 1 372 ? 20.797 37.875 2.738 1 81.88 372 ASN A C 1
ATOM 2977 O O . ASN A 1 372 ? 21.625 37.031 2.447 1 81.88 372 ASN A O 1
ATOM 2981 N N . ALA A 1 373 ? 19.953 38.25 1.903 1 78.12 373 ALA A N 1
ATOM 2982 C CA . ALA A 1 373 ? 20.062 38 0.464 1 78.12 373 ALA A CA 1
ATOM 2983 C C . ALA A 1 373 ? 20.031 36.531 0.143 1 78.12 373 ALA A C 1
ATOM 2985 O O . ALA A 1 373 ? 20.875 36.031 -0.598 1 78.12 373 ALA A O 1
ATOM 2986 N N . MET A 1 374 ? 19.094 35.938 0.788 1 85.31 374 MET A N 1
ATOM 2987 C CA . MET A 1 374 ? 18.875 34.531 0.52 1 85.31 374 MET A CA 1
ATOM 2988 C C . MET A 1 374 ? 18.547 34.281 -0.949 1 85.31 374 MET A C 1
ATOM 2990 O O . MET A 1 374 ? 17.766 35.031 -1.536 1 85.31 374 MET A O 1
ATOM 2994 N N . GLN A 1 375 ? 19.141 33.25 -1.521 1 81.31 375 GLN A N 1
ATOM 2995 C CA . GLN A 1 375 ? 18.891 32.906 -2.918 1 81.31 375 GLN A CA 1
ATOM 2996 C C . GLN A 1 375 ? 17.781 31.891 -3.043 1 81.31 375 GLN A C 1
ATOM 2998 O O . GLN A 1 375 ? 17.859 30.797 -2.477 1 81.31 375 GLN A O 1
ATOM 3003 N N . LEU A 1 376 ? 16.781 32.344 -3.697 1 81.12 376 LEU A N 1
ATOM 3004 C CA . LEU A 1 376 ? 15.68 31.422 -3.994 1 81.12 376 LEU A CA 1
ATOM 3005 C C . LEU A 1 376 ? 15.898 30.719 -5.332 1 81.12 376 LEU A C 1
ATOM 3007 O O . LEU A 1 376 ? 15.867 31.359 -6.383 1 81.12 376 LEU A O 1
ATOM 3011 N N . LYS A 1 377 ? 16.219 29.469 -5.238 1 75.88 377 LYS A N 1
ATOM 3012 C CA . LYS A 1 377 ? 16.438 28.688 -6.445 1 75.88 377 LYS A CA 1
ATOM 3013 C C . LYS A 1 377 ? 15.227 27.812 -6.773 1 75.88 377 LYS A C 1
ATOM 3015 O O . LYS A 1 377 ? 15.055 26.734 -6.207 1 75.88 377 LYS A O 1
ATOM 3020 N N . THR A 1 378 ? 14.336 28.297 -7.406 1 67.62 378 THR A N 1
ATOM 3021 C CA . THR A 1 378 ? 13.062 27.625 -7.668 1 67.62 378 THR A CA 1
ATOM 3022 C C . THR A 1 378 ? 13.07 26.969 -9.047 1 67.62 378 THR A C 1
ATOM 3024 O O . THR A 1 378 ? 13.922 27.281 -9.883 1 67.62 378 THR A O 1
ATOM 3027 N N . GLY A 1 379 ? 12.477 25.719 -9.094 1 59.5 379 GLY A N 1
ATOM 3028 C CA . GLY A 1 379 ? 12.359 25.016 -10.359 1 59.5 379 GLY A CA 1
ATOM 3029 C C . GLY A 1 379 ? 11.508 25.75 -11.375 1 59.5 379 GLY A C 1
ATOM 3030 O O . GLY A 1 379 ? 11.047 26.859 -11.117 1 59.5 379 GLY A O 1
ATOM 3031 N N . LYS A 1 380 ? 11.57 25.016 -12.633 1 53.38 380 LYS A N 1
ATOM 3032 C CA . LYS A 1 380 ? 10.797 25.484 -13.773 1 53.38 380 LYS A CA 1
ATOM 3033 C C . LYS A 1 380 ? 9.312 25.578 -13.43 1 53.38 380 LYS A C 1
ATOM 3035 O O . LYS A 1 380 ? 8.758 24.688 -12.789 1 53.38 380 LYS A O 1
ATOM 3040 N N . MET A 1 381 ? 8.805 26.828 -13.273 1 49.5 381 MET A N 1
ATOM 3041 C CA . MET A 1 381 ? 7.355 26.938 -13.141 1 49.5 381 MET A CA 1
ATOM 3042 C C . MET A 1 381 ? 6.648 26.109 -14.211 1 49.5 381 MET A C 1
ATOM 3044 O O . MET A 1 381 ? 7.141 26 -15.336 1 49.5 381 MET A O 1
ATOM 3048 N N . GLN A 1 382 ? 5.852 25.188 -13.742 1 44.56 382 GLN A N 1
ATOM 3049 C CA . GLN A 1 382 ? 5.039 24.422 -14.688 1 44.56 382 GLN A CA 1
ATOM 3050 C C . GLN A 1 382 ? 4.344 25.344 -15.68 1 44.56 382 GLN A C 1
ATOM 3052 O O . GLN A 1 382 ? 3.943 26.453 -15.336 1 44.56 382 GLN A O 1
ATOM 3057 N N . GLY A 1 383 ? 4.379 25.109 -17.172 1 47.12 383 GLY A N 1
ATOM 3058 C CA . GLY A 1 383 ? 3.748 25.734 -18.312 1 47.12 383 GLY A CA 1
ATOM 3059 C C . GLY A 1 383 ? 4.719 26.5 -19.188 1 47.12 383 GLY A C 1
ATOM 3060 O O . GLY A 1 383 ? 5.578 27.219 -18.672 1 47.12 383 GLY A O 1
ATOM 3061 N N . GLY A 1 384 ? 5.348 25.766 -20 1 49.56 384 GLY A N 1
ATOM 3062 C CA . GLY A 1 384 ? 6.211 26.375 -21 1 49.56 384 GLY A CA 1
ATOM 3063 C C . GLY A 1 384 ? 5.922 27.844 -21.234 1 49.56 384 GLY A C 1
ATOM 3064 O O . GLY A 1 384 ? 4.84 28.328 -20.891 1 49.56 384 GLY A O 1
ATOM 3065 N N . CYS A 1 385 ? 6.941 28.672 -20.891 1 56.31 385 CYS A N 1
ATOM 3066 C CA . CYS A 1 385 ? 6.754 30.078 -21.234 1 56.31 385 CYS A CA 1
ATOM 3067 C C . CYS A 1 385 ? 6.453 30.234 -22.719 1 56.31 385 CYS A C 1
ATOM 3069 O O . CYS A 1 385 ? 7.203 29.734 -23.562 1 56.31 385 CYS A O 1
ATOM 3071 N N . ARG A 1 386 ? 5.176 30.594 -22.891 1 63.62 386 ARG A N 1
ATOM 3072 C CA . ARG A 1 386 ? 4.809 30.875 -24.281 1 63.62 386 ARG A CA 1
ATOM 3073 C C . ARG A 1 386 ? 5.566 32.094 -24.812 1 63.62 386 ARG A C 1
ATOM 3075 O O . ARG A 1 386 ? 5.875 32.156 -26 1 63.62 386 ARG A O 1
ATOM 3082 N N . TRP A 1 387 ? 5.941 33.031 -23.812 1 74.38 387 TRP A N 1
ATOM 3083 C CA . TRP A 1 387 ? 6.461 34.312 -24.297 1 74.38 387 TRP A CA 1
ATOM 3084 C C . TRP A 1 387 ? 7.863 34.562 -23.75 1 74.38 387 TRP A C 1
ATOM 3086 O O . TRP A 1 387 ? 8.164 34.188 -22.609 1 74.38 387 TRP A O 1
ATOM 3096 N N . GLU A 1 388 ? 8.664 34.906 -24.562 1 78.5 388 GLU A N 1
ATOM 3097 C CA . GLU A 1 388 ? 9.938 35.469 -24.156 1 78.5 388 GLU A CA 1
ATOM 3098 C C . GLU A 1 388 ? 9.828 37 -24 1 78.5 388 GLU A C 1
ATOM 3100 O O . GLU A 1 388 ? 9.438 37.688 -24.938 1 78.5 388 GLU A O 1
ATOM 3105 N N . LEU A 1 389 ? 10.109 37.469 -22.828 1 81 389 LEU A N 1
ATOM 3106 C CA . LEU A 1 389 ? 10 38.906 -22.562 1 81 389 LEU A CA 1
ATOM 3107 C C . LEU A 1 389 ? 11.383 39.531 -22.438 1 81 389 LEU A C 1
ATOM 3109 O O . LEU A 1 389 ? 12.125 39.25 -21.5 1 81 389 LEU A O 1
ATOM 3113 N N . ILE A 1 390 ? 11.805 40.375 -23.438 1 80.5 390 ILE A N 1
ATOM 3114 C CA . ILE A 1 390 ? 13.109 41.031 -23.469 1 80.5 390 ILE A CA 1
ATOM 3115 C C . ILE A 1 390 ? 12.938 42.531 -23.234 1 80.5 390 ILE A C 1
ATOM 3117 O O . ILE A 1 390 ? 12.586 43.281 -24.156 1 80.5 390 ILE A O 1
ATOM 3121 N N . PRO A 1 391 ? 13.242 42.875 -21.969 1 79.12 391 PRO A N 1
ATOM 3122 C CA . PRO A 1 391 ? 13.148 44.344 -21.734 1 79.12 391 PRO A CA 1
ATOM 3123 C C . PRO A 1 391 ? 14.336 45.094 -22.328 1 79.12 391 PRO A C 1
ATOM 3125 O O . PRO A 1 391 ? 15.461 44.594 -22.312 1 79.12 391 PRO A O 1
ATOM 3128 N N . HIS A 1 392 ? 14.297 46 -23.016 1 73.69 392 HIS A N 1
ATOM 3129 C CA . HIS A 1 392 ? 15.43 46.781 -23.516 1 73.69 392 HIS A CA 1
ATOM 3130 C C . HIS A 1 392 ? 15.43 48.188 -22.938 1 73.69 392 HIS A C 1
ATOM 3132 O O . HIS A 1 392 ? 14.672 48.469 -22.016 1 73.69 392 HIS A O 1
ATOM 3138 N N . ASP A 1 393 ? 15.312 49.312 -23.609 1 63.41 393 ASP A N 1
ATOM 3139 C CA . ASP A 1 393 ? 15.477 50.688 -23.203 1 63.41 393 ASP A CA 1
ATOM 3140 C C . ASP A 1 393 ? 14.461 51.094 -22.125 1 63.41 393 ASP A C 1
ATOM 3142 O O . ASP A 1 393 ? 13.672 50.25 -21.672 1 63.41 393 ASP A O 1
ATOM 3146 N N . GLU A 1 394 ? 14.281 52.25 -21.547 1 60.66 394 GLU A N 1
ATOM 3147 C CA . GLU A 1 394 ? 13.531 52.781 -20.406 1 60.66 394 GLU A CA 1
ATOM 3148 C C . GLU A 1 394 ? 12.086 52.281 -20.422 1 60.66 394 GLU A C 1
ATOM 3150 O O . GLU A 1 394 ? 11.531 51.938 -19.375 1 60.66 394 GLU A O 1
ATOM 3155 N N . ASP A 1 395 ? 11.344 52.094 -21.438 1 66.62 395 ASP A N 1
ATOM 3156 C CA . ASP A 1 395 ? 9.922 51.75 -21.422 1 66.62 395 ASP A CA 1
ATOM 3157 C C . ASP A 1 395 ? 9.578 50.75 -22.516 1 66.62 395 ASP A C 1
ATOM 3159 O O . ASP A 1 395 ? 8.406 50.594 -22.875 1 66.62 395 ASP A O 1
ATOM 3163 N N . GLY A 1 396 ? 10.664 50.062 -22.969 1 76.44 396 GLY A N 1
ATOM 3164 C CA . GLY A 1 396 ? 10.328 49.156 -24.062 1 76.44 396 GLY A CA 1
ATOM 3165 C C . GLY A 1 396 ? 10.391 47.688 -23.672 1 76.44 396 GLY A C 1
ATOM 3166 O O . GLY A 1 396 ? 11.172 47.312 -22.797 1 76.44 396 GLY A O 1
ATOM 3167 N N . LEU A 1 397 ? 9.375 46.844 -24.266 1 84.81 397 LEU A N 1
ATOM 3168 C CA . LEU A 1 397 ? 9.328 45.406 -24.031 1 84.81 397 LEU A CA 1
ATOM 3169 C C . LEU A 1 397 ? 9.133 44.656 -25.344 1 84.81 397 LEU A C 1
ATOM 3171 O O . LEU A 1 397 ? 8.195 44.938 -26.094 1 84.81 397 LEU A O 1
ATOM 3175 N N . THR A 1 398 ? 10.109 43.844 -25.688 1 85.62 398 THR A N 1
ATOM 3176 C CA . THR A 1 398 ? 9.961 42.938 -26.812 1 85.62 398 THR A CA 1
ATOM 3177 C C . THR A 1 398 ? 9.461 41.594 -26.344 1 85.62 398 THR A C 1
ATOM 3179 O O . THR A 1 398 ? 10.023 41 -25.422 1 85.62 398 THR A O 1
ATOM 3182 N N . VAL A 1 399 ? 8.336 41.188 -26.953 1 86.25 399 VAL A N 1
ATOM 3183 C CA . VAL A 1 399 ? 7.719 39.906 -26.594 1 86.25 399 VAL A CA 1
ATOM 3184 C C . VAL A 1 399 ? 7.883 38.906 -27.75 1 86.25 399 VAL A C 1
ATOM 3186 O O . VAL A 1 399 ? 7.512 39.188 -28.891 1 86.25 399 VAL A O 1
ATOM 3189 N N . ARG A 1 400 ? 8.516 37.812 -27.453 1 83.31 400 ARG A N 1
ATOM 3190 C CA . ARG A 1 400 ? 8.695 36.75 -28.453 1 83.31 400 ARG A CA 1
ATOM 3191 C C . ARG A 1 400 ? 7.906 35.5 -28.094 1 83.31 400 ARG A C 1
ATOM 3193 O O . ARG A 1 400 ? 7.996 35.031 -26.969 1 83.31 400 ARG A O 1
ATOM 3200 N N . GLU A 1 401 ? 7.105 35.125 -29 1 78.81 401 GLU A N 1
ATOM 3201 C CA . GLU A 1 401 ? 6.379 33.875 -28.797 1 78.81 401 GLU A CA 1
ATOM 3202 C C . GLU A 1 401 ? 7.27 32.656 -29.078 1 78.81 401 GLU A C 1
ATOM 3204 O O . GLU A 1 401 ? 7.789 32.5 -30.188 1 78.81 401 GLU A O 1
ATOM 3209 N N . ILE A 1 402 ? 7.418 31.719 -28.156 1 75.25 402 ILE A N 1
ATOM 3210 C CA . ILE A 1 402 ? 8.367 30.609 -28.234 1 75.25 402 ILE A CA 1
ATOM 3211 C C . ILE A 1 402 ? 7.895 29.609 -29.281 1 75.25 402 ILE A C 1
ATOM 3213 O O . ILE A 1 402 ? 8.703 29.062 -30.031 1 75.25 402 ILE A O 1
ATOM 3217 N N . ALA A 1 403 ? 6.652 29.438 -29.484 1 68.69 403 ALA A N 1
ATOM 3218 C CA . ALA A 1 403 ? 6.121 28.422 -30.391 1 68.69 403 ALA A CA 1
ATOM 3219 C C . ALA A 1 403 ? 6.281 28.859 -31.844 1 68.69 403 ALA A C 1
ATOM 3221 O O . ALA A 1 403 ? 6.672 28.062 -32.688 1 68.69 403 ALA A O 1
ATOM 3222 N N . THR A 1 404 ? 5.996 30.125 -32.156 1 73.75 404 THR A N 1
ATOM 3223 C CA . THR A 1 404 ? 5.969 30.609 -33.531 1 73.75 404 THR A CA 1
ATOM 3224 C C . THR A 1 404 ? 7.25 31.359 -33.875 1 73.75 404 THR A C 1
ATOM 3226 O O . THR A 1 404 ? 7.586 31.531 -35.031 1 73.75 404 THR A O 1
ATOM 3229 N N . GLY A 1 405 ? 7.945 31.75 -32.844 1 76.81 405 GLY A N 1
ATOM 3230 C CA . GLY A 1 405 ? 9.141 32.562 -33.062 1 76.81 405 GLY A CA 1
ATOM 3231 C C . GLY A 1 405 ? 8.836 34 -33.406 1 76.81 405 GLY A C 1
ATOM 3232 O O . GLY A 1 405 ? 9.75 34.781 -33.688 1 76.81 405 GLY A O 1
ATOM 3233 N N . ASN A 1 406 ? 7.582 34.375 -33.5 1 79.88 406 ASN A N 1
ATOM 3234 C CA . ASN A 1 406 ? 7.203 35.75 -33.844 1 79.88 406 ASN A CA 1
ATOM 3235 C C . ASN A 1 406 ? 7.578 36.719 -32.75 1 79.88 406 ASN A C 1
ATOM 3237 O O . ASN A 1 406 ? 7.453 36.406 -31.562 1 79.88 406 ASN A O 1
ATOM 3241 N N . THR A 1 407 ? 8.102 37.812 -33.156 1 85.25 407 THR A N 1
ATOM 3242 C CA . THR A 1 407 ? 8.508 38.844 -32.25 1 85.25 407 THR A CA 1
ATOM 3243 C C . THR A 1 407 ? 7.562 40.031 -32.344 1 85.25 407 THR A C 1
ATOM 3245 O O . THR A 1 407 ? 7.227 40.5 -33.438 1 85.25 407 THR A O 1
ATOM 3248 N N . TYR A 1 408 ? 7.039 40.5 -31.219 1 84.44 408 TYR A N 1
ATOM 3249 C CA . TYR A 1 408 ? 6.156 41.656 -31.125 1 84.44 408 TYR A CA 1
ATOM 3250 C C . TYR A 1 408 ? 6.789 42.75 -30.266 1 84.44 408 TYR A C 1
ATOM 3252 O O . TYR A 1 408 ? 7.438 42.469 -29.266 1 84.44 408 TYR A O 1
ATOM 3260 N N . GLU A 1 409 ? 6.777 43.906 -30.812 1 82.75 409 GLU A N 1
ATOM 3261 C CA . GLU A 1 409 ? 7.148 45.031 -29.969 1 82.75 409 GLU A CA 1
ATOM 3262 C C . GLU A 1 409 ? 5.965 45.531 -29.141 1 82.75 409 GLU A C 1
ATOM 3264 O O . GLU A 1 409 ? 4.965 46 -29.688 1 82.75 409 GLU A O 1
ATOM 3269 N N . ALA A 1 410 ? 6.07 45.375 -27.844 1 84.81 410 ALA A N 1
ATOM 3270 C CA . ALA A 1 410 ? 4.965 45.719 -26.953 1 84.81 410 ALA A CA 1
ATOM 3271 C C . ALA A 1 410 ? 4.855 47.219 -26.781 1 84.81 410 ALA A C 1
ATOM 3273 O O . ALA A 1 410 ? 5.859 47.938 -26.828 1 84.81 410 ALA A O 1
ATOM 3274 N N . VAL A 1 411 ? 3.588 47.75 -26.75 1 81.31 411 VAL A N 1
ATOM 3275 C CA . VAL A 1 411 ? 3.311 49.156 -26.516 1 81.31 411 VAL A CA 1
ATOM 3276 C C . VAL A 1 411 ? 2.867 49.375 -25.062 1 81.31 411 VAL A C 1
ATOM 3278 O O . VAL A 1 411 ? 2.143 48.531 -24.516 1 81.31 411 VAL A O 1
ATOM 3281 N N . LYS A 1 412 ? 3.475 50.281 -24.453 1 79.31 412 LYS A N 1
ATOM 3282 C CA . LYS A 1 412 ? 3.113 50.625 -23.078 1 79.31 412 LYS A CA 1
ATOM 3283 C C . LYS A 1 412 ? 1.63 50.969 -22.969 1 79.31 412 LYS A C 1
ATOM 3285 O O . LYS A 1 412 ? 1.111 51.75 -23.766 1 79.31 412 LYS A O 1
ATOM 3290 N N . ALA A 1 413 ? 0.876 50.156 -22.125 1 75.38 413 ALA A N 1
ATOM 3291 C CA . ALA A 1 413 ? -0.549 50.406 -21.922 1 75.38 413 ALA A CA 1
ATOM 3292 C C . ALA A 1 413 ? -0.783 51.312 -20.734 1 75.38 413 ALA A C 1
ATOM 3294 O O . ALA A 1 413 ? -0.111 51.188 -19.703 1 75.38 413 ALA A O 1
ATOM 3295 N N . VAL A 1 414 ? -1.465 52.438 -20.859 1 64.69 414 VAL A N 1
ATOM 3296 C CA . VAL A 1 414 ? -1.816 53.375 -19.812 1 64.69 414 VAL A CA 1
ATOM 3297 C C . VAL A 1 414 ? -2.852 52.781 -18.875 1 64.69 414 VAL A C 1
ATOM 3299 O O . VAL A 1 414 ? -3.871 52.25 -19.328 1 64.69 414 VAL A O 1
ATOM 3302 N N . THR A 1 415 ? -2.402 52.188 -17.797 1 60.69 415 THR A N 1
ATOM 3303 C CA . THR A 1 415 ? -3.365 51.719 -16.812 1 60.69 415 THR A CA 1
ATOM 3304 C C . THR A 1 415 ? -3.801 52.844 -15.883 1 60.69 415 THR A C 1
ATOM 3306 O O . THR A 1 415 ? -3.061 53.781 -15.664 1 60.69 415 THR A O 1
ATOM 3309 N N . LYS A 1 416 ? -5.125 53 -15.648 1 57.5 416 LYS A N 1
ATOM 3310 C CA . LYS A 1 416 ? -5.621 53.969 -14.656 1 57.5 416 LYS A CA 1
ATOM 3311 C C . LYS A 1 416 ? -4.867 53.812 -13.336 1 57.5 416 LYS A C 1
ATOM 3313 O O . LYS A 1 416 ? -4.969 54.688 -12.469 1 57.5 416 LYS A O 1
ATOM 3318 N N . GLN A 1 417 ? -4.531 52.625 -13.062 1 52.94 417 GLN A N 1
ATOM 3319 C CA . GLN A 1 417 ? -3.846 52.5 -11.781 1 52.94 417 GLN A CA 1
ATOM 3320 C C . GLN A 1 417 ? -2.357 52.812 -11.914 1 52.94 417 GLN A C 1
ATOM 3322 O O . GLN A 1 417 ? -1.67 52.219 -12.742 1 52.94 417 GLN A O 1
ATOM 3327 N N . GLY A 1 418 ? -1.918 54 -11.883 1 49.56 418 GLY A N 1
ATOM 3328 C CA . GLY A 1 418 ? -0.692 54.781 -12.055 1 49.56 418 GLY A CA 1
ATOM 3329 C C . GLY A 1 418 ? 0.558 53.906 -11.984 1 49.56 418 GLY A C 1
ATOM 3330 O O . GLY A 1 418 ? 1.536 54.188 -12.688 1 49.56 418 GLY A O 1
ATOM 3331 N N . SER A 1 419 ? 0.815 53.156 -11.023 1 55.38 419 SER A N 1
ATOM 3332 C CA . SER A 1 419 ? 2.148 52.719 -10.625 1 55.38 419 SER A CA 1
ATOM 3333 C C . SER A 1 419 ? 2.52 51.406 -11.297 1 55.38 419 SER A C 1
ATOM 3335 O O . SER A 1 419 ? 3.641 50.938 -11.141 1 55.38 419 SER A O 1
ATOM 3337 N N . ARG A 1 420 ? 1.653 50.875 -12.086 1 61.25 420 ARG A N 1
ATOM 3338 C CA . ARG A 1 420 ? 2.021 49.562 -12.602 1 61.25 420 ARG A CA 1
ATOM 3339 C C . ARG A 1 420 ? 2.406 49.625 -14.078 1 61.25 420 ARG A C 1
ATOM 3341 O O . ARG A 1 420 ? 1.705 50.25 -14.875 1 61.25 420 ARG A O 1
ATOM 3348 N N . LYS A 1 421 ? 3.621 49.375 -14.484 1 71.38 421 LYS A N 1
ATOM 3349 C CA . LYS A 1 421 ? 4.055 49.312 -15.875 1 71.38 421 LYS A CA 1
ATOM 3350 C C . LYS A 1 421 ? 3.43 48.094 -16.578 1 71.38 421 LYS A C 1
ATOM 3352 O O . LYS A 1 421 ? 3.521 46.969 -16.078 1 71.38 421 LYS A O 1
ATOM 3357 N N . ARG A 1 422 ? 2.541 48.406 -17.516 1 80.12 422 ARG A N 1
ATOM 3358 C CA . ARG A 1 422 ? 1.892 47.344 -18.297 1 80.12 422 ARG A CA 1
ATOM 3359 C C . ARG A 1 422 ? 2.188 47.531 -19.781 1 80.12 422 ARG A C 1
ATOM 3361 O O . ARG A 1 422 ? 2.305 48.656 -20.266 1 80.12 422 ARG A O 1
ATOM 3368 N N . TRP A 1 423 ? 2.48 46.5 -20.422 1 84.31 423 TRP A N 1
ATOM 3369 C CA . TRP A 1 423 ? 2.695 46.469 -21.859 1 84.31 423 TRP A CA 1
ATOM 3370 C C . TRP A 1 423 ? 1.653 45.594 -22.547 1 84.31 423 TRP A C 1
ATOM 3372 O O . TRP A 1 423 ? 1.057 44.719 -21.906 1 84.31 423 TRP A O 1
ATOM 3382 N N . ARG A 1 424 ? 1.28 45.938 -23.734 1 83.5 424 ARG A N 1
ATOM 3383 C CA . ARG A 1 424 ? 0.32 45.125 -24.453 1 83.5 424 ARG A CA 1
ATOM 3384 C C . ARG A 1 424 ? 0.815 44.812 -25.875 1 83.5 424 ARG A C 1
ATOM 3386 O O . ARG A 1 424 ? 1.58 45.594 -26.453 1 83.5 424 ARG A O 1
ATOM 3393 N N . ILE A 1 425 ? 0.499 43.656 -26.375 1 83.56 425 ILE A N 1
ATOM 3394 C CA . ILE A 1 425 ? 0.742 43.25 -27.75 1 83.56 425 ILE A CA 1
ATOM 3395 C C . ILE A 1 425 ? -0.573 42.812 -28.406 1 83.56 425 ILE A C 1
ATOM 3397 O O . ILE A 1 425 ? -1.502 42.375 -27.719 1 83.56 425 ILE A O 1
ATOM 3401 N N . PRO A 1 426 ? -0.701 43.156 -29.672 1 79.5 426 PRO A N 1
ATOM 3402 C CA . PRO A 1 426 ? -1.9 42.656 -30.359 1 79.5 426 PRO A CA 1
ATOM 3403 C C . PRO A 1 426 ? -1.957 41.125 -30.438 1 79.5 426 PRO A C 1
ATOM 3405 O O . PRO A 1 426 ? -0.934 40.469 -30.656 1 79.5 426 PRO A O 1
ATOM 3408 N N . TRP A 1 427 ? -3.031 40.531 -29.922 1 73.12 427 TRP A N 1
ATOM 3409 C CA . TRP A 1 427 ? -3.178 39.094 -29.859 1 73.12 427 TRP A CA 1
ATOM 3410 C C . TRP A 1 427 ? -4.367 38.625 -30.703 1 73.12 427 TRP A C 1
ATOM 3412 O O . TRP A 1 427 ? -5.312 39.406 -30.922 1 73.12 427 TRP A O 1
ATOM 3422 N N . ASN A 1 428 ? -4.48 37.344 -31.188 1 62.75 428 ASN A N 1
ATOM 3423 C CA . ASN A 1 428 ? -5.562 36.688 -31.922 1 62.75 428 ASN A CA 1
ATOM 3424 C C . ASN A 1 428 ? -5.895 37.438 -33.219 1 62.75 428 ASN A C 1
ATOM 3426 O O . ASN A 1 428 ? -7.051 37.781 -33.438 1 62.75 428 ASN A O 1
ATOM 3430 N N . ASN A 1 429 ? -4.945 37.719 -34.156 1 62.44 429 ASN A N 1
ATOM 3431 C CA . ASN A 1 429 ? -5.121 38.375 -35.469 1 62.44 429 ASN A CA 1
ATOM 3432 C C . ASN A 1 429 ? -5.613 39.812 -35.281 1 62.44 429 ASN A C 1
ATOM 3434 O O . ASN A 1 429 ? -6.52 40.25 -35.969 1 62.44 429 ASN A O 1
ATOM 3438 N N . LYS A 1 430 ? -5.148 40.438 -34.156 1 63.03 430 LYS A N 1
ATOM 3439 C CA . LYS A 1 430 ? -5.348 41.875 -33.938 1 63.03 430 LYS A CA 1
ATOM 3440 C C . LYS A 1 430 ? -6.746 42.156 -33.375 1 63.03 430 LYS A C 1
ATOM 3442 O O . LYS A 1 430 ? -7.23 43.281 -33.469 1 63.03 430 LYS A O 1
ATOM 3447 N N . THR A 1 431 ? -7.562 41.062 -32.969 1 66.88 431 THR A N 1
ATOM 3448 C CA . THR A 1 431 ? -8.875 41.312 -32.406 1 66.88 431 THR A CA 1
ATOM 3449 C C . THR A 1 431 ? -8.773 41.5 -30.891 1 66.88 431 THR A C 1
ATOM 3451 O O . THR A 1 431 ? -9.703 42 -30.25 1 66.88 431 THR A O 1
ATOM 3454 N N . GLY A 1 432 ? -7.621 41.062 -30.203 1 72.31 432 GLY A N 1
ATOM 3455 C CA . GLY A 1 432 ? -7.484 41.219 -28.766 1 72.31 432 GLY A CA 1
ATOM 3456 C C . GLY A 1 432 ? -6.078 41.594 -28.344 1 72.31 432 GLY A C 1
ATOM 3457 O O . GLY A 1 432 ? -5.184 41.719 -29.172 1 72.31 432 GLY A O 1
ATOM 3458 N N . TRP A 1 433 ? -5.988 42.094 -27.109 1 78.31 433 TRP A N 1
ATOM 3459 C CA . TRP A 1 433 ? -4.695 42.5 -26.562 1 78.31 433 TRP A CA 1
ATOM 3460 C C . TRP A 1 433 ? -4.238 41.531 -25.469 1 78.31 433 TRP A C 1
ATOM 3462 O O . TRP A 1 433 ? -5.062 41 -24.734 1 78.31 433 TRP A O 1
ATOM 3472 N N . ARG A 1 434 ? -2.947 41.125 -25.578 1 81.88 434 ARG A N 1
ATOM 3473 C CA . ARG A 1 434 ? -2.303 40.438 -24.484 1 81.88 434 ARG A CA 1
ATOM 3474 C C . ARG A 1 434 ? -1.438 41.375 -23.656 1 81.88 434 ARG A C 1
ATOM 3476 O O . ARG A 1 434 ? -0.63 42.125 -24.203 1 81.88 434 ARG A O 1
ATOM 3483 N N . TYR A 1 435 ? -1.771 41.375 -22.375 1 81.56 435 TYR A N 1
ATOM 3484 C CA . TYR A 1 435 ? -1.074 42.312 -21.5 1 81.56 435 TYR A CA 1
ATOM 3485 C C . TYR A 1 435 ? 0.043 41.594 -20.734 1 81.56 435 TYR A C 1
ATOM 3487 O O . TYR A 1 435 ? -0.047 40.406 -20.453 1 81.56 435 TYR A O 1
ATOM 3495 N N . PHE A 1 436 ? 1.098 42.344 -20.625 1 82.75 436 PHE A N 1
ATOM 3496 C CA . PHE A 1 436 ? 2.219 41.906 -19.797 1 82.75 436 PHE A CA 1
ATOM 3497 C C . PHE A 1 436 ? 2.557 42.938 -18.734 1 82.75 436 PHE A C 1
ATOM 3499 O O . PHE A 1 436 ? 2.518 44.156 -19.016 1 82.75 436 PHE A O 1
ATOM 3506 N N . GLU A 1 437 ? 2.701 42.5 -17.5 1 79.19 437 GLU A N 1
ATOM 3507 C CA . GLU A 1 437 ? 3.061 43.375 -16.406 1 79.19 437 GLU A CA 1
ATOM 3508 C C . GLU A 1 437 ? 4.477 43.125 -15.906 1 79.19 437 GLU A C 1
ATOM 3510 O O . GLU A 1 437 ? 5.148 42.219 -16.406 1 79.19 437 GLU A O 1
ATOM 3515 N N . ASP A 1 438 ? 4.91 44 -14.977 1 73.5 438 ASP A N 1
ATOM 3516 C CA . ASP A 1 438 ? 6.246 43.875 -14.398 1 73.5 438 ASP A CA 1
ATOM 3517 C C . ASP A 1 438 ? 6.441 42.5 -13.758 1 73.5 438 ASP A C 1
ATOM 3519 O O . ASP A 1 438 ? 7.523 41.906 -13.859 1 73.5 438 ASP A O 1
ATOM 3523 N N . LYS A 1 439 ? 5.41 42.094 -13.203 1 70.31 439 LYS A N 1
ATOM 3524 C CA . LYS A 1 439 ? 5.5 40.781 -12.555 1 70.31 439 LYS A CA 1
ATOM 3525 C C . LYS A 1 439 ? 5.773 39.688 -13.57 1 70.31 439 LYS A C 1
ATOM 3527 O O . LYS A 1 439 ? 6.473 38.719 -13.266 1 70.31 439 LYS A O 1
ATOM 3532 N N . ASP A 1 440 ? 5.27 39.938 -14.75 1 73.25 440 ASP A N 1
ATOM 3533 C CA . ASP A 1 440 ? 5.488 38.938 -15.797 1 73.25 440 ASP A CA 1
ATOM 3534 C C . ASP A 1 440 ? 6.941 38.938 -16.266 1 73.25 440 ASP A C 1
ATOM 3536 O O . ASP A 1 440 ? 7.512 37.875 -16.531 1 73.25 440 ASP A O 1
ATOM 3540 N N . ILE A 1 441 ? 7.43 40.094 -16.344 1 74.44 441 ILE A N 1
ATOM 3541 C CA . ILE A 1 441 ? 8.812 40.25 -16.781 1 74.44 441 ILE A CA 1
ATOM 3542 C C . ILE A 1 441 ? 9.742 39.625 -15.742 1 74.44 441 ILE A C 1
ATOM 3544 O O . ILE A 1 441 ? 10.664 38.875 -16.094 1 74.44 441 ILE A O 1
ATOM 3548 N N . LYS A 1 442 ? 9.391 39.875 -14.547 1 71.44 442 LYS A N 1
ATOM 3549 C CA . LYS A 1 442 ? 10.227 39.312 -13.477 1 71.44 442 LYS A CA 1
ATOM 3550 C C . LYS A 1 442 ? 10.133 37.781 -13.445 1 71.44 442 LYS A C 1
ATOM 3552 O O . LYS A 1 442 ? 11.141 37.094 -13.234 1 71.44 442 LYS A O 1
ATOM 3557 N N . ALA A 1 443 ? 8.992 37.406 -13.672 1 68.69 443 ALA A N 1
ATOM 3558 C CA . ALA A 1 443 ? 8.797 35.969 -13.711 1 68.69 443 ALA A CA 1
ATOM 3559 C C . ALA A 1 443 ? 9.602 35.344 -14.836 1 68.69 443 ALA A C 1
ATOM 3561 O O . ALA A 1 443 ? 10.195 34.25 -14.656 1 68.69 443 ALA A O 1
ATOM 3562 N N . TYR A 1 444 ? 9.562 36 -15.953 1 71 444 TYR A N 1
ATOM 3563 C CA . TYR A 1 444 ? 10.312 35.469 -17.094 1 71 444 TYR A CA 1
ATOM 3564 C C . TYR A 1 444 ? 11.805 35.469 -16.812 1 71 444 TYR A C 1
ATOM 3566 O O . TYR A 1 444 ? 12.5 34.5 -17.109 1 71 444 TYR A O 1
ATOM 3574 N N . GLN A 1 445 ? 12.273 36.531 -16.281 1 71.12 445 GLN A N 1
ATOM 3575 C CA . GLN A 1 445 ? 13.695 36.625 -15.961 1 71.12 445 GLN A CA 1
ATOM 3576 C C . GLN A 1 445 ? 14.102 35.531 -14.961 1 71.12 445 GLN A C 1
ATOM 3578 O O . GLN A 1 445 ? 15.164 34.938 -15.094 1 71.12 445 GLN A O 1
ATOM 3583 N N . LEU A 1 446 ? 13.258 35.406 -14.094 1 67.94 446 LEU A N 1
ATOM 3584 C CA . LEU A 1 446 ? 13.531 34.375 -13.094 1 67.94 446 LEU A CA 1
ATOM 3585 C C . LEU A 1 446 ? 13.586 33 -13.742 1 67.94 446 LEU A C 1
ATOM 3587 O O . LEU A 1 446 ? 14.453 32.188 -13.398 1 67.94 446 LEU A O 1
ATOM 3591 N N . ARG A 1 447 ? 12.734 32.781 -14.594 1 67.75 447 ARG A N 1
ATOM 3592 C CA . ARG A 1 447 ? 12.719 31.5 -15.305 1 67.75 447 ARG A CA 1
ATOM 3593 C C . ARG A 1 447 ? 14.016 31.281 -16.062 1 67.75 447 ARG A C 1
ATOM 3595 O O . ARG A 1 447 ? 14.562 30.188 -16.062 1 67.75 447 ARG A O 1
ATOM 3602 N N . LYS A 1 448 ? 14.406 32.281 -16.688 1 67.31 448 LYS A N 1
ATOM 3603 C CA . LYS A 1 448 ? 15.641 32.188 -17.469 1 67.31 448 LYS A CA 1
ATOM 3604 C C . LYS A 1 448 ? 16.828 31.906 -16.562 1 67.31 448 LYS A C 1
ATOM 3606 O O . LYS A 1 448 ? 17.734 31.141 -16.922 1 67.31 448 LYS A O 1
ATOM 3611 N N . GLN A 1 449 ? 16.734 32.531 -15.461 1 68.62 449 GLN A N 1
ATOM 3612 C CA . GLN A 1 449 ? 17.812 32.312 -14.508 1 68.62 449 GLN A CA 1
ATOM 3613 C C . GLN A 1 449 ? 17.844 30.875 -14 1 68.62 449 GLN A C 1
ATOM 3615 O O . GLN A 1 449 ? 18.906 30.281 -13.852 1 68.62 449 GLN A O 1
ATOM 3620 N N . ILE A 1 450 ? 16.75 30.438 -13.82 1 67 450 ILE A N 1
ATOM 3621 C CA . ILE A 1 450 ? 16.625 29.062 -13.312 1 67 450 ILE A CA 1
ATOM 3622 C C . ILE A 1 450 ? 17.078 28.078 -14.383 1 67 450 ILE A C 1
ATOM 3624 O O . ILE A 1 450 ? 17.781 27.109 -14.086 1 67 450 ILE A O 1
ATOM 3628 N N . GLU A 1 451 ? 16.594 28.328 -15.57 1 65 451 GLU A N 1
ATOM 3629 C CA . GLU A 1 451 ? 16.969 27.469 -16.688 1 65 451 GLU A CA 1
ATOM 3630 C C . GLU A 1 451 ? 18.469 27.469 -16.906 1 65 451 GLU A C 1
ATOM 3632 O O . GLU A 1 451 ? 19.031 26.484 -17.406 1 65 451 GLU A O 1
ATOM 3637 N N . SER A 1 452 ? 19.047 28.516 -16.5 1 65.5 452 SER A N 1
ATOM 3638 C CA . SER A 1 452 ? 20.484 28.656 -16.734 1 65.5 452 SER A CA 1
ATOM 3639 C C . SER A 1 452 ? 21.281 28 -15.625 1 65.5 452 SER A C 1
ATOM 3641 O O . SER A 1 452 ? 22.516 27.875 -15.719 1 65.5 452 SER A O 1
ATOM 3643 N N . LEU A 1 453 ? 20.562 27.609 -14.633 1 68.44 453 LEU A N 1
ATOM 3644 C CA . LEU A 1 453 ? 21.266 26.953 -13.539 1 68.44 453 LEU A CA 1
ATOM 3645 C C . LEU A 1 453 ? 21.859 25.625 -13.992 1 68.44 453 LEU A C 1
ATOM 3647 O O . LEU A 1 453 ? 21.25 24.922 -14.805 1 68.44 453 LEU A O 1
ATOM 3651 N N . PRO A 1 454 ? 23.094 25.375 -13.5 1 66.19 454 PRO A N 1
ATOM 3652 C CA . PRO A 1 454 ? 23.719 24.094 -13.828 1 66.19 454 PRO A CA 1
ATOM 3653 C C . PRO A 1 454 ? 22.844 22.906 -13.43 1 66.19 454 PRO A C 1
ATOM 3655 O O . PRO A 1 454 ? 22.047 23 -12.492 1 66.19 454 PRO A O 1
ATOM 3658 N N . LEU A 1 455 ? 22.984 21.891 -14.164 1 64.88 455 LEU A N 1
ATOM 3659 C CA . LEU A 1 455 ? 22.188 20.688 -14.0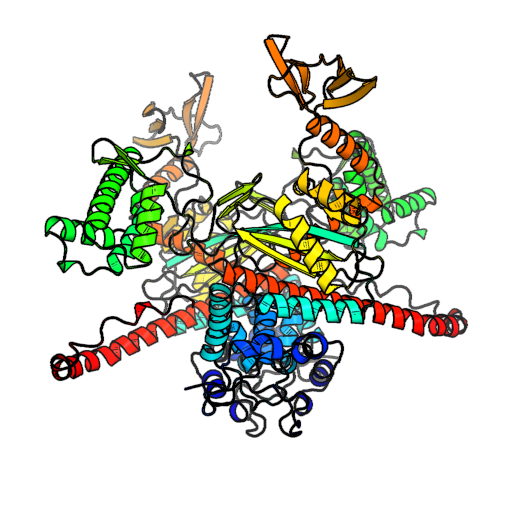08 1 64.88 455 LEU A CA 1
ATOM 3660 C C . LEU A 1 455 ? 22.328 20.125 -12.594 1 64.88 455 LEU A C 1
ATOM 3662 O O . LEU A 1 455 ? 21.344 19.609 -12.031 1 64.88 455 LEU A O 1
ATOM 3666 N N . GLU A 1 456 ? 23.438 20.281 -12.062 1 68.06 456 GLU A N 1
ATOM 3667 C CA . GLU A 1 456 ? 23.688 19.75 -10.727 1 68.06 456 GLU A CA 1
ATOM 3668 C C . GLU A 1 456 ? 22.812 20.438 -9.688 1 68.06 456 GLU A C 1
ATOM 3670 O O . GLU A 1 456 ? 22.312 19.797 -8.758 1 68.06 456 GLU A O 1
ATOM 3675 N N . GLU A 1 457 ? 22.578 21.672 -9.945 1 70.81 457 GLU A N 1
ATOM 3676 C CA . GLU A 1 457 ? 21.766 22.438 -9.008 1 70.81 457 GLU A CA 1
ATOM 3677 C C . GLU A 1 457 ? 20.281 22.094 -9.164 1 70.81 457 GLU A C 1
ATOM 3679 O O . GLU A 1 457 ? 19.547 22.047 -8.18 1 70.81 457 GLU A O 1
ATOM 3684 N N . GLN A 1 458 ? 20.016 21.797 -10.367 1 66.31 458 GLN A N 1
ATOM 3685 C CA . GLN A 1 458 ? 18.625 21.438 -10.625 1 66.31 458 GLN A CA 1
ATOM 3686 C C . GLN A 1 458 ? 18.281 20.094 -9.992 1 66.31 458 GLN A C 1
ATOM 3688 O O . GLN A 1 458 ? 17.156 19.891 -9.531 1 66.31 458 GLN A O 1
ATOM 3693 N N . HIS A 1 459 ? 19.297 19.344 -9.898 1 67.69 459 HIS A N 1
ATOM 3694 C CA . HIS A 1 459 ? 19.094 18.016 -9.32 1 67.69 459 HIS A CA 1
ATOM 3695 C C . HIS A 1 459 ? 18.859 18.094 -7.816 1 67.69 459 HIS A C 1
ATOM 3697 O O . HIS A 1 459 ? 18.172 17.25 -7.246 1 67.69 459 HIS A O 1
ATOM 3703 N N . LYS A 1 460 ? 19.453 19.078 -7.266 1 70 460 LYS A N 1
ATOM 3704 C CA . LYS A 1 460 ? 19.281 19.234 -5.824 1 70 460 LYS A CA 1
ATOM 3705 C C . LYS A 1 460 ? 17.812 19.453 -5.465 1 70 460 LYS A C 1
ATOM 3707 O O . LYS A 1 460 ? 17.359 19 -4.406 1 70 460 LYS A O 1
ATOM 3712 N N . ARG A 1 461 ? 17.125 19.953 -6.391 1 67.75 461 ARG A N 1
ATOM 3713 C CA . ARG A 1 461 ? 15.711 20.203 -6.16 1 67.75 461 ARG A CA 1
ATOM 3714 C C . ARG A 1 461 ? 14.891 18.922 -6.289 1 67.75 461 ARG A C 1
ATOM 3716 O O . ARG A 1 461 ? 13.992 18.672 -5.48 1 67.75 461 ARG A O 1
ATOM 3723 N N . ASN A 1 462 ? 15.289 18.094 -7.246 1 62.38 462 ASN A N 1
ATOM 3724 C CA . ASN A 1 462 ? 14.492 16.922 -7.59 1 62.38 462 ASN A CA 1
ATOM 3725 C C . ASN A 1 462 ? 14.539 15.875 -6.484 1 62.38 462 ASN A C 1
ATOM 3727 O O . ASN A 1 462 ? 13.617 15.062 -6.355 1 62.38 462 ASN A O 1
ATOM 3731 N N . ASN A 1 463 ? 15.438 15.984 -5.605 1 67.19 463 ASN A N 1
ATOM 3732 C CA . ASN A 1 463 ? 15.648 14.953 -4.598 1 67.19 463 ASN A CA 1
ATOM 3733 C C . ASN A 1 463 ? 14.625 15.055 -3.467 1 67.19 463 ASN A C 1
ATOM 3735 O O . ASN A 1 463 ? 14.461 14.117 -2.684 1 67.19 463 ASN A O 1
ATOM 3739 N N . VAL A 1 464 ? 13.859 16.141 -3.494 1 76.56 464 VAL A N 1
ATOM 3740 C CA . VAL A 1 464 ? 12.844 16.297 -2.457 1 76.56 464 VAL A CA 1
ATOM 3741 C C . VAL A 1 464 ? 11.703 15.312 -2.701 1 76.56 464 VAL A C 1
ATOM 3743 O O . VAL A 1 464 ? 10.938 14.992 -1.785 1 76.56 464 VAL A O 1
ATOM 3746 N N . GLU A 1 465 ? 11.641 14.844 -3.906 1 76 465 GLU A N 1
ATOM 3747 C CA . GLU A 1 465 ? 10.617 13.875 -4.27 1 76 465 GLU A CA 1
ATOM 3748 C C . GLU A 1 465 ? 10.758 12.594 -3.457 1 76 465 GLU A C 1
ATOM 3750 O O . GLU A 1 465 ? 9.758 11.945 -3.129 1 76 465 GLU A O 1
ATOM 3755 N N . ALA A 1 466 ? 11.953 12.32 -3.055 1 81.44 466 ALA A N 1
ATOM 3756 C CA . ALA A 1 466 ? 12.188 11.148 -2.217 1 81.44 466 ALA A CA 1
ATOM 3757 C C . ALA A 1 466 ? 11.578 11.336 -0.828 1 81.44 466 ALA A C 1
ATOM 3759 O O . ALA A 1 466 ? 10.992 10.406 -0.27 1 81.44 466 ALA A O 1
ATOM 3760 N N . ALA A 1 467 ? 11.734 12.523 -0.329 1 89.44 467 ALA A N 1
ATOM 3761 C CA . ALA A 1 467 ? 11.172 12.828 0.985 1 89.44 467 ALA A CA 1
ATOM 3762 C C . ALA A 1 467 ? 9.648 12.719 0.969 1 89.44 467 ALA A C 1
ATOM 3764 O O . ALA A 1 467 ? 9.047 12.188 1.907 1 89.44 467 ALA A O 1
ATOM 3765 N N . MET A 1 468 ? 9.102 13.195 -0.08 1 90.62 468 MET A N 1
ATOM 3766 C CA . MET A 1 468 ? 7.645 13.156 -0.185 1 90.62 468 MET A CA 1
ATOM 3767 C C . MET A 1 468 ? 7.156 11.719 -0.318 1 90.62 468 MET A C 1
ATOM 3769 O O . MET A 1 468 ? 6.105 11.359 0.224 1 90.62 468 MET A O 1
ATOM 3773 N N . PHE A 1 469 ? 7.949 10.969 -1.024 1 88.06 469 PHE A N 1
ATOM 3774 C CA . PHE A 1 469 ? 7.613 9.547 -1.132 1 88.06 469 PHE A CA 1
ATOM 3775 C C . PHE A 1 469 ? 7.688 8.875 0.231 1 88.06 469 PHE A C 1
ATOM 3777 O O . PHE A 1 469 ? 6.785 8.117 0.606 1 88.06 469 PHE A O 1
ATOM 3784 N N . GLN A 1 470 ? 8.742 9.109 0.924 1 91.25 470 GLN A N 1
ATOM 3785 C CA . GLN A 1 470 ? 8.898 8.523 2.252 1 91.25 470 GLN A CA 1
ATOM 3786 C C . GLN A 1 470 ? 7.77 8.945 3.18 1 91.25 470 GLN A C 1
ATOM 3788 O O . GLN A 1 470 ? 7.266 8.141 3.967 1 91.25 470 GLN A O 1
ATOM 3793 N N . TYR A 1 471 ? 7.422 10.188 3.072 1 94.75 471 TYR A N 1
ATOM 3794 C CA . TYR A 1 471 ? 6.363 10.727 3.92 1 94.75 471 TYR A CA 1
ATOM 3795 C C . TYR A 1 471 ? 5.043 10.008 3.668 1 94.75 471 TYR A C 1
ATOM 3797 O O . TYR A 1 471 ? 4.32 9.672 4.609 1 94.75 471 TYR A O 1
ATOM 3805 N N . SER A 1 472 ? 4.766 9.719 2.414 1 91.81 472 SER A N 1
ATOM 3806 C CA . SER A 1 472 ? 3.463 9.164 2.059 1 91.81 472 SER A CA 1
ATOM 3807 C C . SER A 1 472 ? 3.535 7.648 1.889 1 91.81 472 SER A C 1
ATOM 3809 O O . SER A 1 472 ? 2.605 7.031 1.361 1 91.81 472 SER A O 1
ATOM 3811 N N . PHE A 1 473 ? 4.551 7.062 2.314 1 88.56 473 PHE A N 1
ATOM 3812 C CA . PHE A 1 473 ? 4.82 5.656 2.049 1 88.56 473 PHE A CA 1
ATOM 3813 C C . PHE A 1 473 ? 3.699 4.777 2.592 1 88.56 473 PHE A C 1
ATOM 3815 O O . PHE A 1 473 ? 3.312 3.795 1.96 1 88.56 473 PHE A O 1
ATOM 3822 N N . HIS A 1 474 ? 3.176 5.055 3.734 1 89 474 HIS A N 1
ATOM 3823 C CA . HIS A 1 474 ? 2.201 4.199 4.398 1 89 474 HIS A CA 1
ATOM 3824 C C . HIS A 1 474 ? 0.775 4.613 4.051 1 89 474 HIS A C 1
ATOM 3826 O O . HIS A 1 474 ? -0.187 3.992 4.508 1 89 474 HIS A O 1
ATOM 3832 N N . THR A 1 475 ? 0.649 5.68 3.271 1 88.88 475 THR A N 1
ATOM 3833 C CA . THR A 1 475 ? -0.698 6.117 2.926 1 88.88 475 THR A CA 1
ATOM 3834 C C . THR A 1 475 ? -1.344 5.152 1.937 1 88.88 475 THR A C 1
ATOM 3836 O O . THR A 1 475 ? -0.652 4.52 1.135 1 88.88 475 THR A O 1
ATOM 3839 N N . ARG A 1 476 ? -2.625 4.969 2.121 1 81.81 476 ARG A N 1
ATOM 3840 C CA . ARG A 1 476 ? -3.404 4.164 1.185 1 81.81 476 ARG A CA 1
ATOM 3841 C C . ARG A 1 476 ? -4.297 5.047 0.316 1 81.81 476 ARG A C 1
ATOM 3843 O O . ARG A 1 476 ? -5.133 5.789 0.831 1 81.81 476 ARG A O 1
ATOM 3850 N N . ASN A 1 477 ? -4.156 4.973 -0.945 1 79.75 477 ASN A N 1
ATOM 3851 C CA . ASN A 1 477 ? -4.922 5.793 -1.878 1 79.75 477 ASN A CA 1
ATOM 3852 C C . ASN A 1 477 ? -4.715 7.281 -1.613 1 79.75 477 ASN A C 1
ATOM 3854 O O . ASN A 1 477 ? -5.664 8.07 -1.678 1 79.75 477 ASN A O 1
ATOM 3858 N N . GLY A 1 478 ? -3.531 7.637 -1.044 1 87.88 478 GLY A N 1
ATOM 3859 C CA . GLY A 1 478 ? -3.178 9.031 -0.809 1 87.88 478 GLY A CA 1
ATOM 3860 C C . GLY A 1 478 ? -3.826 9.609 0.434 1 87.88 478 GLY A C 1
ATOM 3861 O O . GLY A 1 478 ? -3.828 10.82 0.631 1 87.88 478 GLY A O 1
ATOM 3862 N N . LYS A 1 479 ? -4.371 8.742 1.302 1 93.25 479 LYS A N 1
ATOM 3863 C CA . LYS A 1 479 ? -5.059 9.195 2.508 1 93.25 479 LYS A CA 1
ATOM 3864 C C . LYS A 1 479 ? -4.352 8.688 3.764 1 93.25 479 LYS A C 1
ATOM 3866 O O . LYS A 1 479 ? -3.748 7.613 3.754 1 93.25 479 LYS A O 1
ATOM 3871 N N . THR A 1 480 ? -4.438 9.531 4.801 1 93.94 480 THR A N 1
ATOM 3872 C CA . THR A 1 480 ? -3.984 9.062 6.105 1 93.94 480 THR A CA 1
ATOM 3873 C C . THR A 1 480 ? -5.121 8.375 6.859 1 93.94 480 THR A C 1
ATOM 3875 O O . THR A 1 480 ? -6.223 8.227 6.328 1 93.94 480 THR A O 1
ATOM 3878 N N . ARG A 1 481 ? -4.848 7.93 8.07 1 93.12 481 ARG A N 1
ATOM 3879 C CA . ARG A 1 481 ? -5.852 7.285 8.914 1 93.12 481 ARG A CA 1
ATOM 3880 C C . ARG A 1 481 ? -6.527 8.297 9.828 1 93.12 481 ARG A C 1
ATOM 3882 O O . ARG A 1 481 ? -7.348 7.922 10.672 1 93.12 481 ARG A O 1
ATOM 3889 N N . TYR A 1 482 ? -6.207 9.539 9.633 1 95.5 482 TYR A N 1
ATOM 3890 C CA . TYR A 1 482 ? -6.621 10.531 10.617 1 95.5 482 TYR A CA 1
ATOM 3891 C C . TYR A 1 482 ? -7.672 11.469 10.031 1 95.5 482 TYR A C 1
ATOM 3893 O O . TYR A 1 482 ? -7.832 11.555 8.812 1 95.5 482 TYR A O 1
ATOM 3901 N N . ARG A 1 483 ? -8.406 12.086 10.961 1 96 483 ARG A N 1
ATOM 3902 C CA . ARG A 1 483 ? -9.336 13.172 10.664 1 96 483 ARG A CA 1
ATOM 3903 C C . ARG A 1 483 ? -9.047 14.398 11.516 1 96 483 ARG A C 1
ATOM 3905 O O . ARG A 1 483 ? -8.719 14.273 12.703 1 96 483 ARG A O 1
ATOM 3912 N N . GLY A 1 484 ? -9.086 15.516 10.828 1 96.44 484 GLY A N 1
ATOM 3913 C CA . GLY A 1 484 ? -8.836 16.75 11.547 1 96.44 484 GLY A CA 1
ATOM 3914 C C . GLY A 1 484 ? -7.441 17.312 11.305 1 96.44 484 GLY A C 1
ATOM 3915 O O . GLY A 1 484 ? -6.484 16.547 11.148 1 96.44 484 GLY A O 1
ATOM 3916 N N . LEU A 1 485 ? -7.344 18.547 11.359 1 97.44 485 LEU A N 1
ATOM 3917 C CA . LEU A 1 485 ? -6.094 19.234 11.055 1 97.44 485 LEU A CA 1
ATOM 3918 C C . LEU A 1 485 ? -5.035 18.938 12.109 1 97.44 485 LEU A C 1
ATOM 3920 O O . LEU A 1 485 ? -3.9 18.594 11.773 1 97.44 485 LEU A O 1
ATOM 3924 N N . LEU A 1 486 ? -5.363 19.031 13.375 1 97.31 486 LEU A N 1
ATOM 3925 C CA . LEU A 1 486 ? -4.402 18.875 14.469 1 97.31 486 LEU A CA 1
ATOM 3926 C C . LEU A 1 486 ? -3.855 17.453 14.5 1 97.31 486 LEU A C 1
ATOM 3928 O O . LEU A 1 486 ? -2.668 17.25 14.766 1 97.31 486 LEU A O 1
ATOM 3932 N N . LYS A 1 487 ? -4.707 16.516 14.258 1 96.88 487 LYS A N 1
ATOM 3933 C CA . LYS A 1 487 ? -4.246 15.133 14.234 1 96.88 487 LYS A CA 1
ATOM 3934 C C . LYS A 1 487 ? -3.311 14.891 13.055 1 96.88 487 LYS A C 1
ATOM 3936 O O . LYS A 1 487 ? -2.379 14.086 13.148 1 96.88 487 LYS A O 1
ATOM 3941 N N . HIS A 1 488 ? -3.584 15.523 11.93 1 97.75 488 HIS A N 1
ATOM 3942 C CA . HIS A 1 488 ? -2.682 15.414 10.789 1 97.75 488 HIS A CA 1
ATOM 3943 C C . HIS A 1 488 ? -1.328 16.047 11.094 1 97.75 488 HIS A C 1
ATOM 3945 O O . HIS A 1 488 ? -0.294 15.562 10.625 1 97.75 488 HIS A O 1
ATOM 3951 N N . ARG A 1 489 ? -1.368 17.109 11.859 1 98.19 489 ARG A N 1
ATOM 3952 C CA . ARG A 1 489 ? -0.11 17.719 12.273 1 98.19 489 ARG A CA 1
ATOM 3953 C C . ARG A 1 489 ? 0.698 16.766 13.148 1 98.19 489 ARG A C 1
ATOM 3955 O O . ARG A 1 489 ? 1.894 16.578 12.922 1 98.19 489 ARG A O 1
ATOM 3962 N N . MET A 1 490 ? 0.055 16.219 14.094 1 97.5 490 MET A N 1
ATOM 3963 C CA . MET A 1 490 ? 0.734 15.258 14.961 1 97.5 490 MET A CA 1
ATOM 3964 C C . MET A 1 490 ? 1.291 14.086 14.164 1 97.5 490 MET A C 1
ATOM 3966 O O . MET A 1 490 ? 2.402 13.625 14.422 1 97.5 490 MET A O 1
ATOM 3970 N N . HIS A 1 491 ? 0.483 13.641 13.211 1 97.25 491 HIS A N 1
ATOM 3971 C CA . HIS A 1 491 ? 0.923 12.578 12.312 1 97.25 491 HIS A CA 1
ATOM 3972 C C . HIS A 1 491 ? 2.174 12.992 11.547 1 97.25 491 HIS A C 1
ATOM 3974 O O . HIS A 1 491 ? 3.133 12.219 11.453 1 97.25 491 HIS A O 1
ATOM 3980 N N . ALA A 1 492 ? 2.16 14.141 11.008 1 98.19 492 ALA A N 1
ATOM 3981 C CA . ALA A 1 492 ? 3.264 14.625 10.18 1 98.19 492 ALA A CA 1
ATOM 3982 C C . ALA A 1 492 ? 4.551 14.734 11 1 98.19 492 ALA A C 1
ATOM 3984 O O . ALA A 1 492 ? 5.617 14.312 10.547 1 98.19 492 ALA A O 1
ATOM 3985 N N . TYR A 1 493 ? 4.422 15.289 12.211 1 98.44 493 TYR A N 1
ATOM 3986 C CA . TYR A 1 493 ? 5.594 15.422 13.07 1 98.44 493 TYR A CA 1
ATOM 3987 C C . TYR A 1 493 ? 6.18 14.055 13.406 1 98.44 493 TYR A C 1
ATOM 3989 O O . TYR A 1 493 ? 7.387 13.836 13.281 1 98.44 493 TYR A O 1
ATOM 3997 N N . SER A 1 494 ? 5.348 13.156 13.789 1 98.12 494 SER A N 1
ATOM 3998 C CA . SER A 1 494 ? 5.793 11.82 14.172 1 98.12 494 SER A CA 1
ATOM 3999 C C . SER A 1 494 ? 6.445 11.102 13 1 98.12 494 SER A C 1
ATOM 4001 O O . SER A 1 494 ? 7.492 10.469 13.156 1 98.12 494 SER A O 1
ATOM 4003 N N . ARG A 1 495 ? 5.809 11.18 11.867 1 97.94 495 ARG A N 1
ATOM 4004 C CA . ARG A 1 495 ? 6.332 10.562 10.656 1 97.94 495 ARG A CA 1
ATOM 4005 C C . ARG A 1 495 ? 7.699 11.133 10.297 1 97.94 495 ARG A C 1
ATOM 4007 O O . ARG A 1 495 ? 8.617 10.383 9.945 1 97.94 495 ARG A O 1
ATOM 4014 N N . CYS A 1 496 ? 7.82 12.398 10.344 1 98 496 CYS A N 1
ATOM 4015 C CA . CYS A 1 496 ? 9.062 13.047 9.961 1 98 496 CYS A CA 1
ATOM 4016 C C . CYS A 1 496 ? 10.164 12.773 10.977 1 98 496 CYS A C 1
ATOM 4018 O O . CYS A 1 496 ? 11.344 12.688 10.617 1 98 496 CYS A O 1
ATOM 4020 N N . MET A 1 497 ? 9.812 12.641 12.297 1 97.88 497 MET A N 1
ATOM 4021 C CA . MET A 1 497 ? 10.797 12.219 13.289 1 97.88 497 MET A CA 1
ATOM 4022 C C . MET A 1 497 ? 11.359 10.852 12.938 1 97.88 497 MET A C 1
ATOM 4024 O O . MET A 1 497 ? 12.57 10.633 13.031 1 97.88 497 MET A O 1
ATOM 4028 N N . TRP A 1 498 ? 10.484 9.984 12.5 1 97.38 498 TRP A N 1
ATOM 4029 C CA . TRP A 1 498 ? 10.922 8.656 12.078 1 97.38 498 TRP A CA 1
ATOM 4030 C C . TRP A 1 498 ? 11.828 8.75 10.852 1 97.38 498 TRP A C 1
ATOM 4032 O O . TRP A 1 498 ? 12.852 8.07 10.773 1 97.38 498 TRP A O 1
ATOM 4042 N N . MET A 1 499 ? 11.445 9.531 9.922 1 96.25 499 MET A N 1
ATOM 4043 C CA . MET A 1 499 ? 12.227 9.695 8.703 1 96.25 499 MET A CA 1
ATOM 4044 C C . MET A 1 499 ? 13.633 10.188 9.023 1 96.25 499 MET A C 1
ATOM 4046 O O . MET A 1 499 ? 14.617 9.688 8.461 1 96.25 499 MET A O 1
ATOM 4050 N N . ASN A 1 500 ? 13.711 11.195 9.883 1 97 500 ASN A N 1
ATOM 4051 C CA . ASN A 1 500 ? 15.016 11.695 10.297 1 97 500 ASN A CA 1
ATOM 4052 C C . ASN A 1 500 ? 15.867 10.594 10.922 1 97 500 ASN A C 1
ATOM 4054 O O . ASN A 1 500 ? 17.062 10.484 10.633 1 97 500 ASN A O 1
ATOM 4058 N N . LEU A 1 501 ? 15.273 9.758 11.719 1 94.5 501 LEU A N 1
ATOM 4059 C CA . LEU A 1 501 ? 15.984 8.641 12.328 1 94.5 501 LEU A CA 1
ATOM 4060 C C . LEU A 1 501 ? 16.531 7.691 11.266 1 94.5 501 LEU A C 1
ATOM 4062 O O . LEU A 1 501 ? 17.688 7.277 11.328 1 94.5 501 LEU A O 1
ATOM 4066 N N . ARG A 1 502 ? 15.703 7.328 10.391 1 92.19 502 ARG A N 1
ATOM 4067 C CA . ARG A 1 502 ? 16.109 6.402 9.344 1 92.19 502 ARG A CA 1
ATOM 4068 C C . ARG A 1 502 ? 17.281 6.957 8.547 1 92.19 502 ARG A C 1
ATOM 4070 O O . ARG A 1 502 ? 18.219 6.223 8.203 1 92.19 502 ARG A O 1
ATOM 4077 N N . ARG A 1 503 ? 17.203 8.188 8.219 1 91.81 503 ARG A N 1
ATOM 4078 C CA . ARG A 1 503 ? 18.281 8.836 7.469 1 91.81 503 ARG A CA 1
ATOM 4079 C C . ARG A 1 503 ? 19.594 8.82 8.258 1 91.81 503 ARG A C 1
ATOM 4081 O O . ARG A 1 503 ? 20.656 8.602 7.695 1 91.81 503 ARG A O 1
ATOM 4088 N N . MET A 1 504 ? 19.453 9.008 9.516 1 90.94 504 MET A N 1
ATOM 4089 C CA . MET A 1 504 ? 20.625 8.984 10.391 1 90.94 504 MET A CA 1
ATOM 4090 C C . MET A 1 504 ? 21.219 7.578 10.461 1 90.94 504 MET A C 1
ATOM 4092 O O . MET A 1 504 ? 22.438 7.41 10.398 1 90.94 504 MET A O 1
ATOM 4096 N N . VAL A 1 505 ? 20.375 6.609 10.562 1 87.88 505 VAL A N 1
ATOM 4097 C CA . VAL A 1 505 ? 20.812 5.223 10.68 1 87.88 505 VAL A CA 1
ATOM 4098 C C . VAL A 1 505 ? 21.516 4.793 9.391 1 87.88 505 VAL A C 1
ATOM 4100 O O . VAL A 1 505 ? 22.562 4.16 9.438 1 87.88 505 VAL A O 1
ATOM 4103 N N . ILE A 1 506 ? 20.953 5.125 8.305 1 84.94 506 ILE A N 1
ATOM 4104 C CA . ILE A 1 506 ? 21.547 4.777 7.012 1 84.94 506 ILE A CA 1
ATOM 4105 C C . ILE A 1 506 ? 22.906 5.461 6.863 1 84.94 506 ILE A C 1
ATOM 4107 O O . ILE A 1 506 ? 23.859 4.855 6.379 1 84.94 506 ILE A O 1
ATOM 4111 N N . PHE A 1 507 ? 22.984 6.672 7.285 1 86.12 507 PHE A N 1
ATOM 4112 C CA . PHE A 1 507 ? 24.234 7.434 7.203 1 86.12 507 PHE A CA 1
ATOM 4113 C C . PHE A 1 507 ? 25.312 6.801 8.07 1 86.12 507 PHE A C 1
ATOM 4115 O O . PHE A 1 507 ? 26.469 6.695 7.652 1 86.12 507 PHE A O 1
ATOM 4122 N N . GLN A 1 508 ? 24.969 6.34 9.195 1 80.44 508 GLN A N 1
ATOM 4123 C CA . GLN A 1 508 ? 25.922 5.73 10.117 1 80.44 508 GLN A CA 1
ATOM 4124 C C . GLN A 1 508 ? 26.422 4.391 9.586 1 80.44 508 GLN A C 1
ATOM 4126 O O . GLN A 1 508 ? 27.594 4.062 9.727 1 80.44 508 GLN A O 1
ATOM 4131 N N . ILE A 1 509 ? 25.516 3.629 9.008 1 73.5 509 ILE A N 1
ATOM 4132 C CA . ILE A 1 509 ? 25.891 2.338 8.445 1 73.5 509 ILE A CA 1
ATOM 4133 C C . ILE A 1 509 ? 26.828 2.549 7.25 1 73.5 509 ILE A C 1
ATOM 4135 O O . ILE A 1 509 ? 27.812 1.83 7.094 1 73.5 509 ILE A O 1
ATOM 4139 N N . SER A 1 510 ? 26.5 3.512 6.457 1 68.75 510 SER A N 1
ATOM 4140 C CA . SER A 1 510 ? 27.312 3.787 5.285 1 68.75 510 SER A CA 1
ATOM 4141 C C . SER A 1 510 ? 28.688 4.312 5.684 1 68.75 510 SER A C 1
ATOM 4143 O O . SER A 1 510 ? 29.703 3.973 5.059 1 68.75 510 SER A O 1
ATOM 4145 N N . THR A 1 511 ? 28.719 5.145 6.699 1 61.16 511 THR A N 1
ATOM 4146 C CA . THR A 1 511 ? 29.984 5.684 7.184 1 61.16 511 THR A CA 1
ATOM 4147 C C . THR A 1 511 ? 30.828 4.586 7.824 1 61.16 511 THR A C 1
ATOM 4149 O O . THR A 1 511 ? 32.062 4.566 7.672 1 61.16 511 THR A O 1
ATOM 4152 N N . PHE A 1 512 ? 30.062 3.721 8.484 1 49.22 512 PHE A N 1
ATOM 4153 C CA . PHE A 1 512 ? 30.766 2.596 9.086 1 49.22 512 PHE A CA 1
ATOM 4154 C C . PHE A 1 512 ? 31.328 1.677 8.016 1 49.22 512 PHE A C 1
ATOM 4156 O O . PHE A 1 512 ? 32.469 1.214 8.125 1 49.22 512 PHE A O 1
ATOM 4163 N N . GLN A 1 513 ? 30.5 1.4 7.047 1 49.47 513 GLN A N 1
ATOM 4164 C CA . GLN A 1 513 ? 30.984 0.566 5.957 1 49.47 513 GLN A CA 1
ATOM 4165 C C . GLN A 1 513 ? 32.156 1.23 5.242 1 49.47 513 GLN A C 1
ATOM 4167 O O . GLN A 1 513 ? 33.125 0.562 4.879 1 49.47 513 GLN A O 1
ATOM 4172 N N . ARG A 1 514 ? 32.062 2.53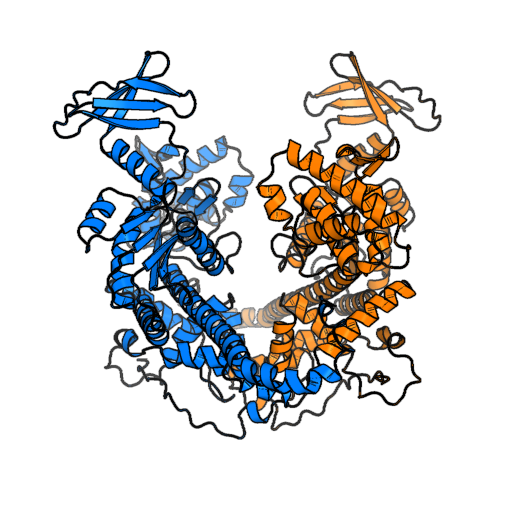9 5.188 1 48.38 514 ARG A N 1
ATOM 4173 C CA . ARG A 1 514 ? 33.156 3.279 4.59 1 48.38 514 ARG A CA 1
ATOM 4174 C C . ARG A 1 514 ? 34.375 3.295 5.52 1 48.38 514 ARG A C 1
ATOM 4176 O O . ARG A 1 514 ? 35.5 3.184 5.062 1 48.38 514 ARG A O 1
ATOM 4183 N N . SER A 1 515 ? 34.062 3.564 6.785 1 42.12 515 SER A N 1
ATOM 4184 C CA . SER A 1 515 ? 35.156 3.562 7.754 1 42.12 515 SER A CA 1
ATOM 4185 C C . SER A 1 515 ? 35.812 2.193 7.832 1 42.12 515 SER A C 1
ATOM 4187 O O . SER A 1 515 ? 37.031 2.098 7.965 1 42.12 515 SER A O 1
ATOM 4189 N N . ILE A 1 516 ? 34.938 1.186 7.805 1 42.22 516 ILE A N 1
ATOM 4190 C CA . ILE A 1 516 ? 35.531 -0.155 7.77 1 42.22 516 ILE A CA 1
ATOM 4191 C C . ILE A 1 516 ? 36.312 -0.346 6.473 1 42.22 516 ILE A C 1
ATOM 4193 O O . ILE A 1 516 ? 37.406 -0.887 6.484 1 42.22 516 ILE A O 1
ATOM 4197 N N . PHE A 1 517 ? 35.688 0.129 5.473 1 42.16 517 PHE A N 1
ATOM 4198 C CA . PHE A 1 517 ? 36.438 0.062 4.215 1 42.16 517 PHE A CA 1
ATOM 4199 C C . PHE A 1 517 ? 37.656 0.958 4.254 1 42.16 517 PHE A C 1
ATOM 4201 O O . PHE A 1 517 ? 38.719 0.611 3.699 1 42.16 517 PHE A O 1
ATOM 4208 N N . ALA A 1 518 ? 37.5 2.035 4.938 1 41.44 518 ALA A N 1
ATOM 4209 C CA . ALA A 1 518 ? 38.656 2.908 5.102 1 41.44 518 ALA A CA 1
ATOM 4210 C C . ALA A 1 518 ? 39.656 2.301 6.07 1 41.44 518 ALA A C 1
ATOM 4212 O O . ALA A 1 518 ? 40.875 2.459 5.895 1 41.44 518 ALA A O 1
ATOM 4213 N N . LEU A 1 519 ? 39.312 1.721 7.105 1 36.59 519 LEU A N 1
ATOM 4214 C CA . LEU A 1 519 ? 40.219 1.073 8.039 1 36.59 519 LEU A CA 1
ATOM 4215 C C . LEU A 1 519 ? 40.812 -0.191 7.43 1 36.59 519 LEU A C 1
ATOM 4217 O O . LEU A 1 519 ? 42 -0.48 7.621 1 36.59 519 LEU A O 1
ATOM 4221 N N . PHE A 1 520 ? 40 -0.987 6.793 1 37.62 520 PHE A N 1
ATOM 4222 C CA . PHE A 1 520 ? 40.531 -2.203 6.199 1 37.62 520 PHE A CA 1
ATOM 4223 C C . PHE A 1 520 ? 41.156 -1.913 4.836 1 37.62 520 PHE A C 1
ATOM 4225 O O . PHE A 1 520 ? 41.719 -2.807 4.203 1 37.62 520 PHE A O 1
ATOM 4232 N N . GLY A 1 521 ? 41.094 -0.757 4.477 1 35.59 521 GLY A N 1
ATOM 4233 C CA . GLY A 1 521 ? 41.875 -0.354 3.311 1 35.59 521 GLY A CA 1
ATOM 4234 C C . GLY A 1 521 ? 43.344 -0.598 3.465 1 35.59 521 GLY A C 1
ATOM 4235 O O . GLY A 1 521 ? 44 -1.203 2.594 1 35.59 521 GLY A O 1
ATOM 4236 N N . PRO A 1 522 ? 43.906 -0.234 4.57 1 36.91 522 PRO A N 1
ATOM 4237 C CA . PRO A 1 522 ? 45.344 -0.514 4.688 1 36.91 522 PRO A CA 1
ATOM 4238 C C . PRO A 1 522 ? 45.656 -2.002 4.855 1 36.91 522 PRO A C 1
ATOM 4240 O O . PRO A 1 522 ? 46.719 -2.477 4.422 1 36.91 522 PRO A O 1
ATOM 4243 N N . ILE A 1 523 ? 44.875 -2.709 5.461 1 32.91 523 ILE A N 1
ATOM 4244 C CA . ILE A 1 523 ? 45.188 -4.121 5.617 1 32.91 523 ILE A CA 1
ATOM 4245 C C . ILE A 1 523 ? 45 -4.844 4.285 1 32.91 523 ILE A C 1
ATOM 4247 O O . ILE A 1 523 ? 45.781 -5.723 3.934 1 32.91 523 ILE A O 1
ATOM 4251 N N . ARG A 1 524 ? 44.062 -4.418 3.482 1 34.16 524 ARG A N 1
ATOM 4252 C CA . ARG A 1 524 ? 44 -5.004 2.146 1 34.16 524 ARG A CA 1
ATOM 4253 C C . ARG A 1 524 ? 45.219 -4.551 1.317 1 34.16 524 ARG A C 1
ATOM 4255 O O . ARG A 1 524 ? 45.688 -5.297 0.467 1 34.16 524 ARG A O 1
ATOM 4262 N N . GLU A 1 525 ? 45.688 -3.441 1.594 1 32.69 525 GLU A N 1
ATOM 4263 C CA . GLU A 1 525 ? 46.938 -3.1 0.907 1 32.69 525 GLU A CA 1
ATOM 4264 C C . GLU A 1 525 ? 48.125 -3.891 1.468 1 32.69 525 GLU A C 1
ATOM 4266 O O . GLU A 1 525 ? 49 -4.309 0.72 1 32.69 525 GLU A O 1
ATOM 4271 N N . ALA A 1 526 ? 48.156 -4.137 2.736 1 32.84 526 ALA A N 1
ATOM 4272 C CA . ALA A 1 526 ? 49.312 -4.906 3.225 1 32.84 526 ALA A CA 1
ATOM 4273 C C . ALA A 1 526 ? 49.156 -6.383 2.867 1 32.84 526 ALA A C 1
ATOM 4275 O O . ALA A 1 526 ? 50.156 -7.027 2.477 1 32.84 526 ALA A O 1
ATOM 4276 N N . PHE A 1 527 ? 48.062 -7.086 3.123 1 31.64 527 PHE A N 1
ATOM 4277 C CA . PHE A 1 527 ? 47.969 -8.5 2.768 1 31.64 527 PHE A CA 1
ATOM 4278 C C . PHE A 1 527 ? 47.781 -8.664 1.263 1 31.64 527 PHE A C 1
ATOM 4280 O O . PHE A 1 527 ? 47.906 -9.781 0.743 1 31.64 527 PHE A O 1
ATOM 4287 N N . GLY A 1 528 ? 47.5 -7.676 0.517 1 31.08 528 GLY A N 1
ATOM 4288 C CA . GLY A 1 528 ? 47.656 -7.824 -0.921 1 31.08 528 GLY A CA 1
ATOM 4289 C C . GLY A 1 528 ? 49.094 -8.039 -1.353 1 31.08 528 GLY A C 1
ATOM 4290 O O . GLY A 1 528 ? 49.344 -8.516 -2.459 1 31.08 528 GLY A O 1
ATOM 4291 N N . SER A 1 529 ? 50.031 -7.605 -0.585 1 29.86 529 SER A N 1
ATOM 4292 C CA . SER A 1 529 ? 51.344 -7.961 -1.089 1 29.86 529 SER A CA 1
ATOM 4293 C C . SER A 1 529 ? 51.625 -9.453 -0.916 1 29.86 529 SER A C 1
ATOM 4295 O O . SER A 1 529 ? 52.25 -10.078 -1.777 1 29.86 529 SER A O 1
ATOM 4297 N N . PHE A 1 530 ? 51.375 -10.031 0.228 1 29.88 530 PHE A N 1
ATOM 4298 C CA . PHE A 1 530 ? 51.781 -11.438 0.288 1 29.88 530 PHE A CA 1
ATOM 4299 C C . PHE A 1 530 ? 50.781 -12.305 -0.5 1 29.88 530 PHE A C 1
ATOM 4301 O O . PHE A 1 530 ? 51.188 -13.219 -1.214 1 29.88 530 PHE A O 1
ATOM 4308 N N . MET A 1 531 ? 49.469 -12.266 -0.24 1 26.88 531 MET A N 1
ATOM 4309 C CA . MET A 1 531 ? 48.594 -13.211 -0.938 1 26.88 531 MET A CA 1
ATOM 4310 C C . MET A 1 531 ? 48.438 -12.82 -2.404 1 26.88 531 MET A C 1
ATOM 4312 O O . MET A 1 531 ? 47.688 -13.461 -3.143 1 26.88 531 MET A O 1
ATOM 4316 N N . ALA A 1 532 ? 49 -11.82 -2.975 1 27.72 532 ALA A N 1
ATOM 4317 C CA . ALA A 1 532 ? 49.031 -11.789 -4.434 1 27.72 532 ALA A CA 1
ATOM 4318 C C . ALA A 1 532 ? 49.688 -13.055 -4.992 1 27.72 532 ALA A C 1
ATOM 4320 O O . ALA A 1 532 ? 49.406 -13.445 -6.133 1 27.72 532 ALA A O 1
ATOM 4321 N N . SER A 1 533 ? 50.531 -13.555 -4.32 1 26.16 533 SER A N 1
ATOM 4322 C CA . SER A 1 533 ? 51.062 -14.766 -4.953 1 26.16 533 SER A CA 1
ATOM 4323 C C . SER A 1 533 ? 50 -15.867 -4.984 1 26.16 533 SER A C 1
ATOM 4325 O O . SER A 1 533 ? 49.875 -16.594 -5.977 1 26.16 533 SER A O 1
ATOM 4327 N N . SER A 1 534 ? 49.25 -16.328 -3.936 1 22.81 534 SER A N 1
ATOM 4328 C CA . SER A 1 534 ? 48.438 -17.531 -4.105 1 22.81 534 SER A CA 1
ATOM 4329 C C . SER A 1 534 ? 47.031 -17.188 -4.551 1 22.81 534 SER A C 1
ATOM 4331 O O . SER A 1 534 ? 46.25 -18.078 -4.898 1 22.81 534 SER A O 1
ATOM 4333 N N . ARG A 1 535 ? 46.25 -16.078 -4.352 1 22.45 535 ARG A N 1
ATOM 4334 C CA . ARG A 1 535 ? 44.875 -16.047 -4.777 1 22.45 535 ARG A CA 1
ATOM 4335 C C . ARG A 1 535 ? 44.75 -15.875 -6.289 1 22.45 535 ARG A C 1
ATOM 4337 O O . ARG A 1 535 ? 44.469 -14.773 -6.777 1 22.45 535 ARG A O 1
ATOM 4344 N N . LYS A 1 536 ? 45.344 -16.266 -7.219 1 25.27 536 LYS A N 1
ATOM 4345 C CA . LYS A 1 536 ? 44.938 -16.531 -8.594 1 25.27 536 LYS A CA 1
ATOM 4346 C C . LYS A 1 536 ? 43.625 -17.312 -8.641 1 25.27 536 LYS A C 1
ATOM 4348 O O . LYS A 1 536 ? 43.031 -17.453 -9.703 1 25.27 536 LYS A O 1
ATOM 4353 N N . ILE A 1 537 ? 43.156 -18.062 -7.648 1 21.64 537 ILE A N 1
ATOM 4354 C CA . ILE A 1 537 ? 42.094 -19.062 -7.855 1 21.64 537 ILE A CA 1
ATOM 4355 C C . ILE A 1 537 ? 40.719 -18.422 -7.645 1 21.64 537 ILE A C 1
ATOM 4357 O O . ILE A 1 537 ? 39.812 -18.672 -8.414 1 21.64 537 ILE A O 1
ATOM 4361 N N . PHE A 1 538 ? 40.156 -17.703 -6.504 1 21.14 538 PHE A N 1
ATOM 4362 C CA . PHE A 1 538 ? 38.781 -17.781 -6.031 1 21.14 538 PHE A CA 1
ATOM 4363 C C . PHE A 1 538 ? 37.969 -16.594 -6.535 1 21.14 538 PHE A C 1
ATOM 4365 O O . PHE A 1 538 ? 37.719 -15.641 -5.785 1 21.14 538 PHE A O 1
ATOM 4372 N N . THR A 1 539 ? 38.125 -15.742 -7.484 1 22.95 539 THR A N 1
ATOM 4373 C CA . THR A 1 539 ? 37.438 -14.531 -7.918 1 22.95 539 THR A CA 1
ATOM 4374 C C . THR A 1 539 ? 36 -14.836 -8.281 1 22.95 539 THR A C 1
ATOM 4376 O O . THR A 1 539 ? 35.188 -13.922 -8.445 1 22.95 539 THR A O 1
ATOM 4379 N N . SER A 1 540 ? 35.5 -15.93 -8.867 1 22.45 540 SER A N 1
ATOM 4380 C CA . SER A 1 540 ? 34.344 -16.078 -9.766 1 22.45 540 SER A CA 1
ATOM 4381 C C . SER A 1 540 ? 33.031 -16 -9.008 1 22.45 540 SER A C 1
ATOM 4383 O O . SER A 1 540 ? 31.984 -15.742 -9.602 1 22.45 540 SER A O 1
ATOM 4385 N N . GLY A 1 541 ? 32.781 -16.422 -7.684 1 21.48 541 GLY A N 1
ATOM 4386 C CA . GLY A 1 541 ? 31.531 -17 -7.211 1 21.48 541 GLY A CA 1
ATOM 4387 C C . GLY A 1 541 ? 30.562 -15.977 -6.664 1 21.48 541 GLY A C 1
ATOM 4388 O O . GLY A 1 541 ? 29.469 -16.328 -6.199 1 21.48 541 GLY A O 1
ATOM 4389 N N . ALA A 1 542 ? 30.75 -14.781 -6.301 1 22.05 542 ALA A N 1
ATOM 4390 C CA . ALA A 1 542 ? 29.922 -14.086 -5.312 1 22.05 542 ALA A CA 1
ATOM 4391 C C . ALA A 1 542 ? 28.703 -13.461 -5.969 1 22.05 542 ALA A C 1
ATOM 4393 O O . ALA A 1 542 ? 27.938 -12.734 -5.32 1 22.05 542 ALA A O 1
ATOM 4394 N N . ASP A 1 543 ? 28.594 -13.328 -7.27 1 22.11 543 ASP A N 1
ATOM 4395 C CA . ASP A 1 543 ? 27.453 -12.617 -7.863 1 22.11 543 ASP A CA 1
ATOM 4396 C C . ASP A 1 543 ? 26.141 -13.258 -7.457 1 22.11 543 ASP A C 1
ATOM 4398 O O . ASP A 1 543 ? 25.062 -12.828 -7.91 1 22.11 543 ASP A O 1
ATOM 4402 N N . CYS A 1 544 ? 26.094 -14.5 -6.953 1 20.62 544 CYS A N 1
ATOM 4403 C CA . CYS A 1 544 ? 24.891 -15.336 -6.914 1 20.62 544 CYS A CA 1
ATOM 4404 C C . CYS A 1 544 ? 23.938 -14.875 -5.824 1 20.62 544 CYS A C 1
ATOM 4406 O O . CYS A 1 544 ? 22.984 -15.578 -5.496 1 20.62 544 CYS A O 1
ATOM 4408 N N . TYR A 1 545 ? 24.266 -13.953 -4.992 1 21.05 545 TYR A N 1
ATOM 4409 C CA . TYR A 1 545 ? 23.312 -13.883 -3.898 1 21.05 545 TYR A CA 1
ATOM 4410 C C . TYR A 1 545 ? 21.953 -13.383 -4.395 1 21.05 545 TYR A C 1
ATOM 4412 O O . TYR A 1 545 ? 21.688 -12.18 -4.379 1 21.05 545 TYR A O 1
ATOM 4420 N N . VAL A 1 546 ? 21.641 -13.445 -5.766 1 19.8 546 VAL A N 1
ATOM 4421 C CA . VAL A 1 546 ? 20.297 -13.258 -6.293 1 19.8 546 VAL A CA 1
ATOM 4422 C C . VAL A 1 546 ? 19.297 -14.062 -5.465 1 19.8 546 VAL A C 1
ATOM 4424 O O . VAL A 1 546 ? 19.641 -15.133 -4.945 1 19.8 546 VAL A O 1
ATOM 4427 N N . SER A 1 547 ? 18.094 -13.531 -5.246 1 20.03 547 SER A N 1
ATOM 4428 C CA . SER A 1 547 ? 16.938 -14.047 -4.5 1 20.03 547 SER A CA 1
ATOM 4429 C C . SER A 1 547 ? 16.672 -15.508 -4.828 1 20.03 547 SER A C 1
ATOM 4431 O O . SER A 1 547 ? 16.406 -15.852 -5.98 1 20.03 547 SER A O 1
ATOM 4433 N N . LEU A 1 548 ? 17.641 -16.453 -4.566 1 18.88 548 LEU A N 1
ATOM 4434 C CA . LEU A 1 548 ? 17.078 -17.781 -4.367 1 18.88 548 LEU A CA 1
ATOM 4435 C C . LEU A 1 548 ? 15.977 -17.75 -3.322 1 18.88 548 LEU A C 1
ATOM 4437 O O . LEU A 1 548 ? 16.125 -17.141 -2.27 1 18.88 548 LEU A O 1
ATOM 4441 N N . ARG B 1 1 ? 25.938 -32.906 3.846 1 23.64 1 ARG B N 1
ATOM 4442 C CA . ARG B 1 1 ? 25.453 -33.219 5.176 1 23.64 1 ARG B CA 1
ATOM 4443 C C . ARG B 1 1 ? 23.922 -33.344 5.188 1 23.64 1 ARG B C 1
ATOM 4445 O O . ARG B 1 1 ? 23.234 -32.438 4.742 1 23.64 1 ARG B O 1
ATOM 4452 N N . MET B 1 2 ? 23.5 -34.562 5.195 1 26.14 2 MET B N 1
ATOM 4453 C CA . MET B 1 2 ? 22.172 -35.062 4.871 1 26.14 2 MET B CA 1
ATOM 4454 C C . MET B 1 2 ? 21.172 -34.719 5.977 1 26.14 2 MET B C 1
ATOM 4456 O O . MET B 1 2 ? 21.438 -34.969 7.156 1 26.14 2 MET B O 1
ATOM 4460 N N . THR B 1 3 ? 20.453 -33.656 6.004 1 34.75 3 THR B N 1
ATOM 4461 C CA . THR B 1 3 ? 19.547 -33.094 6.992 1 34.75 3 THR B CA 1
ATOM 4462 C C . THR B 1 3 ? 18.281 -33.938 7.109 1 34.75 3 THR B C 1
ATOM 4464 O O . THR B 1 3 ? 17.719 -34.375 6.102 1 34.75 3 THR B O 1
ATOM 4467 N N . MET B 1 4 ? 18.188 -34.781 8.18 1 31.91 4 MET B N 1
ATOM 4468 C CA . MET B 1 4 ? 17.125 -35.719 8.508 1 31.91 4 MET B CA 1
ATOM 4469 C C . MET B 1 4 ? 15.812 -35 8.805 1 31.91 4 MET B C 1
ATOM 4471 O O . MET B 1 4 ? 15.82 -33.906 9.328 1 31.91 4 MET B O 1
ATOM 4475 N N . PHE B 1 5 ? 14.773 -35.594 8.328 1 37.5 5 PHE B N 1
ATOM 4476 C CA . PHE B 1 5 ? 13.406 -35.156 8.531 1 37.5 5 PHE B CA 1
ATOM 4477 C C . PHE B 1 5 ? 12.961 -35.375 9.969 1 37.5 5 PHE B C 1
ATOM 4479 O O . PHE B 1 5 ? 13.141 -36.469 10.516 1 37.5 5 PHE B O 1
ATOM 4486 N N . LYS B 1 6 ? 13.062 -34.594 10.922 1 40.69 6 LYS B N 1
ATOM 4487 C CA . LYS B 1 6 ? 12.453 -34.844 12.234 1 40.69 6 LYS B CA 1
ATOM 4488 C C . LYS B 1 6 ? 11.133 -34.062 12.367 1 40.69 6 LYS B C 1
ATOM 4490 O O . LYS B 1 6 ? 11.078 -32.875 12.148 1 40.69 6 LYS B O 1
ATOM 4495 N N . LYS B 1 7 ? 10.117 -34.875 12.555 1 40.66 7 LYS B N 1
ATOM 4496 C CA . LYS B 1 7 ? 8.781 -34.375 12.836 1 40.66 7 LYS B CA 1
ATOM 4497 C C . LYS B 1 7 ? 8.766 -33.531 14.117 1 40.66 7 LYS B C 1
ATOM 4499 O O . LYS B 1 7 ? 9.461 -33.875 15.078 1 40.66 7 LYS B O 1
ATOM 4504 N N . THR B 1 8 ? 8.273 -32.344 14.148 1 44.72 8 THR B N 1
ATOM 4505 C CA . THR B 1 8 ? 8.188 -31.484 15.312 1 44.72 8 THR B CA 1
ATOM 4506 C C . THR B 1 8 ? 7.309 -32.094 16.391 1 44.72 8 THR B C 1
ATOM 4508 O O . THR B 1 8 ? 6.25 -32.656 16.094 1 44.72 8 THR B O 1
ATOM 4511 N N . ASP B 1 9 ? 7.793 -32.312 17.594 1 41.03 9 ASP B N 1
ATOM 4512 C CA . ASP B 1 9 ? 7.047 -32.812 18.734 1 41.03 9 ASP B CA 1
ATOM 4513 C C . ASP B 1 9 ? 5.891 -31.859 19.094 1 41.03 9 ASP B C 1
ATOM 4515 O O . ASP B 1 9 ? 6.09 -30.656 19.266 1 41.03 9 ASP B O 1
ATOM 4519 N N . PRO B 1 10 ? 4.652 -32.25 18.922 1 41.12 10 PRO B N 1
ATOM 4520 C CA . PRO B 1 10 ? 3.461 -31.438 19.141 1 41.12 10 PRO B CA 1
ATOM 4521 C C . PRO B 1 10 ? 3.396 -30.844 20.547 1 41.12 10 PRO B C 1
ATOM 4523 O O . PRO B 1 10 ? 2.727 -29.828 20.766 1 41.12 10 PRO B O 1
ATOM 4526 N N . ASN B 1 11 ? 3.832 -31.562 21.703 1 34.91 11 ASN B N 1
ATOM 4527 C CA . ASN B 1 11 ? 3.693 -31.141 23.094 1 34.91 11 ASN B CA 1
ATOM 4528 C C . ASN B 1 11 ? 5.039 -30.75 23.688 1 34.91 11 ASN B C 1
ATOM 4530 O O . ASN B 1 11 ? 5.668 -31.547 24.391 1 34.91 11 ASN B O 1
ATOM 4534 N N . PRO B 1 12 ? 5.598 -29.656 23.344 1 41.5 12 PRO B N 1
ATOM 4535 C CA . PRO B 1 12 ? 6.891 -29.391 23.984 1 41.5 12 PRO B CA 1
ATOM 4536 C C . PRO B 1 12 ? 6.773 -29.078 25.469 1 41.5 12 PRO B C 1
ATOM 4538 O O . PRO B 1 12 ? 5.746 -28.547 25.906 1 41.5 12 PRO B O 1
ATOM 4541 N N . GLN B 1 13 ? 7.406 -29.734 26.391 1 35.47 13 GLN B N 1
ATOM 4542 C CA . GLN B 1 13 ? 7.477 -29.484 27.828 1 35.47 13 GLN B CA 1
ATOM 4543 C C . GLN B 1 13 ? 7.871 -28.047 28.125 1 35.47 13 GLN B C 1
ATOM 4545 O O . GLN B 1 13 ? 8.898 -27.562 27.625 1 35.47 13 GLN B O 1
ATOM 4550 N N . LEU B 1 14 ? 6.93 -27.234 28.5 1 39.62 14 LEU B N 1
ATOM 4551 C CA . LEU B 1 14 ? 7.07 -25.797 28.797 1 39.62 14 LEU B CA 1
ATOM 4552 C C . LEU B 1 14 ? 7.934 -25.578 30.031 1 39.62 14 LEU B C 1
ATOM 4554 O O . LEU B 1 14 ? 7.688 -26.188 31.078 1 39.62 14 LEU B O 1
ATOM 4558 N N . ASP B 1 15 ? 9.062 -25.25 29.984 1 38.16 15 ASP B N 1
ATOM 4559 C CA . ASP B 1 15 ? 9.812 -24.812 31.156 1 38.16 15 ASP B CA 1
ATOM 4560 C C . ASP B 1 15 ? 9.211 -23.531 31.734 1 38.16 15 ASP B C 1
ATOM 4562 O O . ASP B 1 15 ? 9.078 -22.516 31.031 1 38.16 15 ASP B O 1
ATOM 4566 N N . ILE B 1 16 ? 8.492 -23.5 32.906 1 39.84 16 ILE B N 1
ATOM 4567 C CA . ILE B 1 16 ? 7.691 -22.531 33.625 1 39.84 16 ILE B CA 1
ATOM 4568 C C . ILE B 1 16 ? 8.469 -21.234 33.812 1 39.84 16 ILE B C 1
ATOM 4570 O O . ILE B 1 16 ? 7.895 -20.141 33.75 1 39.84 16 ILE B O 1
ATOM 4574 N N . PHE B 1 17 ? 9.805 -21.297 34.094 1 39.88 17 PHE B N 1
ATOM 4575 C CA . PHE B 1 17 ? 10.531 -20.109 34.531 1 39.88 17 PHE B CA 1
ATOM 4576 C C . PHE B 1 17 ? 10.867 -19.219 33.344 1 39.88 17 PHE B C 1
ATOM 4578 O O . PHE B 1 17 ? 11.219 -18.047 33.531 1 39.88 17 PHE B O 1
ATOM 4585 N N . THR B 1 18 ? 10.773 -19.703 32.188 1 48.59 18 THR B N 1
ATOM 4586 C CA . THR B 1 18 ? 11.219 -18.953 31.031 1 48.59 18 THR B CA 1
ATOM 4587 C C . THR B 1 18 ? 10.047 -18.656 30.094 1 48.59 18 THR B C 1
ATOM 4589 O O . THR B 1 18 ? 10.242 -18.094 29.016 1 48.59 18 THR B O 1
ATOM 4592 N N . ALA B 1 19 ? 8.859 -18.938 30.656 1 53 19 ALA B N 1
ATOM 4593 C CA . ALA B 1 19 ? 7.699 -18.719 29.797 1 53 19 ALA B CA 1
ATOM 4594 C C . ALA B 1 19 ? 7.227 -17.266 29.875 1 53 19 ALA B C 1
ATOM 4596 O O . ALA B 1 19 ? 7.035 -16.734 30.969 1 53 19 ALA B O 1
ATOM 4597 N N . PRO B 1 20 ? 7.223 -16.547 28.859 1 58 20 PRO B N 1
ATOM 4598 C CA . PRO B 1 20 ? 6.773 -15.156 28.828 1 58 20 PRO B CA 1
ATOM 4599 C C . PRO B 1 20 ? 5.473 -14.945 29.609 1 58 20 PRO B C 1
ATOM 4601 O O . PRO B 1 20 ? 5.281 -13.898 30.234 1 58 20 PRO B O 1
ATOM 4604 N N . SER B 1 21 ? 4.656 -15.953 29.703 1 57.28 21 SER B N 1
ATOM 4605 C CA . SER B 1 21 ? 3.363 -15.797 30.359 1 57.28 21 SER B CA 1
ATOM 4606 C C . SER B 1 21 ? 3.535 -15.461 31.844 1 57.28 21 SER B C 1
ATOM 4608 O O . SER B 1 21 ? 2.686 -14.797 32.438 1 57.28 21 SER B O 1
ATOM 4610 N N . MET B 1 22 ? 4.613 -15.828 32.281 1 55.34 22 MET B N 1
ATOM 4611 C CA . MET B 1 22 ? 4.812 -15.625 33.688 1 55.34 22 MET B CA 1
ATOM 4612 C C . MET B 1 22 ? 5.516 -14.297 33.969 1 55.34 22 MET B C 1
ATOM 4614 O O . MET B 1 22 ? 5.473 -13.781 35.094 1 55.34 22 MET B O 1
ATOM 4618 N N . GLN B 1 23 ? 6.031 -13.828 32.969 1 67.88 23 GLN B N 1
ATOM 4619 C CA . GLN B 1 23 ? 6.82 -12.617 33.156 1 67.88 23 GLN B CA 1
ATOM 4620 C C . GLN B 1 23 ? 6.062 -11.383 32.656 1 67.88 23 GLN B C 1
ATOM 4622 O O . GLN B 1 23 ? 6.324 -10.266 33.125 1 67.88 23 GLN B O 1
ATOM 4627 N N . LEU B 1 24 ? 4.996 -11.68 31.953 1 73.81 24 LEU B N 1
ATOM 4628 C CA . LEU B 1 24 ? 4.246 -10.578 31.344 1 73.81 24 LEU B CA 1
ATOM 4629 C C . LEU B 1 24 ? 3.295 -9.953 32.375 1 73.81 24 LEU B C 1
ATOM 4631 O O . LEU B 1 24 ? 2.891 -10.609 33.344 1 73.81 24 LEU B O 1
ATOM 4635 N N . GLY B 1 25 ? 3.059 -8.68 32.219 1 72.81 25 GLY B N 1
ATOM 4636 C CA . GLY B 1 25 ? 2.031 -8.039 33.031 1 72.81 25 GLY B CA 1
ATOM 4637 C C . GLY B 1 25 ? 0.665 -8.68 32.875 1 72.81 25 GLY B C 1
ATOM 4638 O O . GLY B 1 25 ? 0.46 -9.508 31.984 1 72.81 25 GLY B O 1
ATOM 4639 N N . SER B 1 26 ? -0.206 -8.336 33.688 1 74.81 26 SER B N 1
ATOM 4640 C CA . SER B 1 26 ? -1.521 -8.961 33.75 1 74.81 26 SER B CA 1
ATOM 4641 C C . SER B 1 26 ? -2.26 -8.82 32.438 1 74.81 26 SER B C 1
ATOM 4643 O O . SER B 1 26 ? -2.789 -9.797 31.891 1 74.81 26 SER B O 1
ATOM 4645 N N . ARG B 1 27 ? -2.234 -7.656 31.906 1 78.62 27 ARG B N 1
ATOM 4646 C CA . ARG B 1 27 ? -2.916 -7.406 30.641 1 78.62 27 ARG B CA 1
ATOM 4647 C C . ARG B 1 27 ? -2.271 -8.203 29.5 1 78.62 27 ARG B C 1
ATOM 4649 O O . ARG B 1 27 ? -2.969 -8.836 28.703 1 78.62 27 ARG B O 1
ATOM 4656 N N . ALA B 1 28 ? -1.051 -8.195 29.469 1 81.69 28 ALA B N 1
ATOM 4657 C CA . ALA B 1 28 ? -0.31 -8.883 28.422 1 81.69 28 ALA B CA 1
ATOM 4658 C C . ALA B 1 28 ? -0.462 -10.398 28.547 1 81.69 28 ALA B C 1
ATOM 4660 O O . ALA B 1 28 ? -0.595 -11.102 27.547 1 81.69 28 ALA B O 1
ATOM 4661 N N . SER B 1 29 ? -0.47 -10.859 29.734 1 81.69 29 SER B N 1
ATOM 4662 C CA . SER B 1 29 ? -0.597 -12.289 29.969 1 81.69 29 SER B CA 1
ATOM 4663 C C . SER B 1 29 ? -1.968 -12.805 29.531 1 81.69 29 SER B C 1
ATOM 4665 O O . SER B 1 29 ? -2.084 -13.906 29 1 81.69 29 SER B O 1
ATOM 4667 N N . LYS B 1 30 ? -2.943 -12.016 29.75 1 82.19 30 LYS B N 1
ATOM 4668 C CA . LYS B 1 30 ? -4.297 -12.391 29.344 1 82.19 30 LYS B CA 1
ATOM 4669 C C . LYS B 1 30 ? -4.41 -12.523 27.828 1 82.19 30 LYS B C 1
ATOM 4671 O O . LYS B 1 30 ? -4.965 -13.5 27.328 1 82.19 30 LYS B O 1
ATOM 4676 N N . LYS B 1 31 ? -3.875 -11.641 27.188 1 85 31 LYS B N 1
ATOM 4677 C CA . LYS B 1 31 ? -3.908 -11.695 25.734 1 85 31 LYS B CA 1
ATOM 4678 C C . LYS B 1 31 ? -3.045 -12.836 25.203 1 85 31 LYS B C 1
ATOM 4680 O O . LYS B 1 31 ? -3.428 -13.523 24.266 1 85 31 LYS B O 1
ATOM 4685 N N . TYR B 1 32 ? -1.969 -12.984 25.812 1 87.81 32 TYR B N 1
ATOM 4686 C CA . TYR B 1 32 ? -1.021 -14.016 25.406 1 87.81 32 TYR B CA 1
ATOM 4687 C C . TYR B 1 32 ? -1.646 -15.406 25.5 1 87.81 32 TYR B C 1
ATOM 4689 O O . TYR B 1 32 ? -1.407 -16.266 24.641 1 87.81 32 TYR B O 1
ATOM 4697 N N . SER B 1 33 ? -2.52 -15.555 26.453 1 87.44 33 SER B N 1
ATOM 4698 C CA . SER B 1 33 ? -3.082 -16.875 26.719 1 87.44 33 SER B CA 1
ATOM 4699 C C . SER B 1 33 ? -4.496 -17 26.156 1 87.44 33 SER B C 1
ATOM 4701 O O . SER B 1 33 ? -5.105 -18.062 26.219 1 87.44 33 SER B O 1
ATOM 4703 N N . ASP B 1 34 ? -5.039 -15.93 25.578 1 86.88 34 ASP B N 1
ATOM 4704 C CA . ASP B 1 34 ? -6.387 -15.938 25.031 1 86.88 34 ASP B CA 1
ATOM 4705 C C . ASP B 1 34 ? -6.492 -16.891 23.844 1 86.88 34 ASP B C 1
ATOM 4707 O O . ASP B 1 34 ? -5.832 -16.703 22.812 1 86.88 34 ASP B O 1
ATOM 4711 N N . PRO B 1 35 ? -7.297 -17.844 23.906 1 85.44 35 PRO B N 1
ATOM 4712 C CA . PRO B 1 35 ? -7.41 -18.828 22.828 1 85.44 35 PRO B CA 1
ATOM 4713 C C . PRO B 1 35 ? -7.98 -18.234 21.531 1 85.44 35 PRO B C 1
ATOM 4715 O O . PRO B 1 35 ? -7.785 -18.781 20.453 1 85.44 35 PRO B O 1
ATOM 4718 N N . ASN B 1 36 ? -8.625 -17.078 21.672 1 85.12 36 ASN B N 1
ATOM 4719 C CA . ASN B 1 36 ? -9.258 -16.484 20.5 1 85.12 36 ASN B CA 1
ATOM 4720 C C . ASN B 1 36 ? -8.328 -15.477 19.828 1 85.12 36 ASN B C 1
ATOM 4722 O O . ASN B 1 36 ? -8.633 -14.984 18.734 1 85.12 36 ASN B O 1
ATOM 4726 N N . ALA B 1 37 ? -7.238 -15.297 20.469 1 88.19 37 ALA B N 1
ATOM 4727 C CA . ALA B 1 37 ? -6.273 -14.398 19.844 1 88.19 37 ALA B CA 1
ATOM 4728 C C . ALA B 1 37 ? -5.668 -15.023 18.594 1 88.19 37 ALA B C 1
ATOM 4730 O O . ALA B 1 37 ? -5.551 -16.25 18.5 1 88.19 37 ALA B O 1
ATOM 4731 N N . TRP B 1 38 ? -5.285 -14.25 17.656 1 88.94 38 TRP B N 1
ATOM 4732 C CA . TRP B 1 38 ? -4.902 -14.727 16.344 1 88.94 38 TRP B CA 1
ATOM 4733 C C . TRP B 1 38 ? -3.75 -15.719 16.422 1 88.94 38 TRP B C 1
ATOM 4735 O O . TRP B 1 38 ? -3.709 -16.703 15.68 1 88.94 38 TRP B O 1
ATOM 4745 N N . HIS B 1 39 ? -2.746 -15.453 17.359 1 91.88 39 HIS B N 1
ATOM 4746 C CA . HIS B 1 39 ? -1.556 -16.297 17.422 1 91.88 39 HIS B CA 1
ATOM 4747 C C . HIS B 1 39 ? -1.898 -17.703 17.906 1 91.88 39 HIS B C 1
ATOM 4749 O O . HIS B 1 39 ? -1.34 -18.688 17.422 1 91.88 39 HIS B O 1
ATOM 4755 N N . ASN B 1 40 ? -2.762 -17.797 18.875 1 91.62 40 ASN B N 1
ATOM 4756 C CA . ASN B 1 40 ? -3.178 -19.109 19.359 1 91.62 40 ASN B CA 1
ATOM 4757 C C . ASN B 1 40 ? -4.066 -19.812 18.344 1 91.62 40 ASN B C 1
ATOM 4759 O O . ASN B 1 40 ? -3.986 -21.031 18.188 1 91.62 40 ASN B O 1
ATOM 4763 N N . GLN B 1 41 ? -4.887 -19.047 17.688 1 92.5 41 GLN B N 1
ATOM 4764 C CA . GLN B 1 41 ? -5.695 -19.625 16.609 1 92.5 41 GLN B CA 1
ATOM 4765 C C . GLN B 1 41 ? -4.816 -20.125 15.461 1 92.5 41 GLN B C 1
ATOM 4767 O O . GLN B 1 41 ? -5.062 -21.188 14.906 1 92.5 41 GLN B O 1
ATOM 4772 N N . PHE B 1 42 ? -3.838 -19.375 15.125 1 95.69 42 PHE B N 1
ATOM 4773 C CA . PHE B 1 42 ? -2.904 -19.766 14.078 1 95.69 42 PHE B CA 1
ATOM 4774 C C . PHE B 1 42 ? -2.201 -21.078 14.453 1 95.69 42 PHE B C 1
ATOM 4776 O O . PHE B 1 42 ? -2.061 -21.969 13.617 1 95.69 42 PHE B O 1
ATOM 4783 N N . TYR B 1 43 ? -1.795 -21.125 15.648 1 94.5 43 TYR B N 1
ATOM 4784 C CA . TYR B 1 43 ? -1.127 -22.328 16.109 1 94.5 43 TYR B CA 1
ATOM 4785 C C . TYR B 1 43 ? -2.062 -23.531 16.031 1 94.5 43 TYR B C 1
ATOM 4787 O O . TYR B 1 43 ? -1.687 -24.594 15.516 1 94.5 43 TYR B O 1
ATOM 4795 N N . SER B 1 44 ? -3.264 -23.391 16.422 1 92.38 44 SER B N 1
ATOM 4796 C CA . SER B 1 44 ? -4.215 -24.484 16.547 1 92.38 44 SER B CA 1
ATOM 4797 C C . SER B 1 44 ? -4.762 -24.891 15.172 1 92.38 44 SER B C 1
ATOM 4799 O O . SER B 1 44 ? -4.977 -26.078 14.914 1 92.38 44 SER B O 1
ATOM 4801 N N . LEU B 1 45 ? -4.906 -23.922 14.305 1 93.69 45 LEU B N 1
ATOM 4802 C CA . LEU B 1 45 ? -5.641 -24.188 13.07 1 93.69 45 LEU B CA 1
ATOM 4803 C C . LEU B 1 45 ? -4.688 -24.344 11.891 1 93.69 45 LEU B C 1
ATOM 4805 O O . LEU B 1 45 ? -5.07 -24.875 10.844 1 93.69 45 LEU B O 1
ATOM 4809 N N . VAL B 1 46 ? -3.471 -23.906 12.008 1 95.5 46 VAL B N 1
ATOM 4810 C CA . VAL B 1 46 ? -2.559 -23.953 10.875 1 95.5 46 VAL B CA 1
ATOM 4811 C C . VAL B 1 46 ? -1.298 -24.719 11.25 1 95.5 46 VAL B C 1
ATOM 4813 O O . VAL B 1 46 ? -1.092 -25.844 10.797 1 95.5 46 VAL B O 1
ATOM 4816 N N . THR B 1 47 ? -0.553 -24.266 12.234 1 94.38 47 THR B N 1
ATOM 4817 C CA . THR B 1 47 ? 0.758 -24.828 12.547 1 94.38 47 THR B CA 1
ATOM 4818 C C . THR B 1 47 ? 0.643 -26.297 12.93 1 94.38 47 THR B C 1
ATOM 4820 O O . THR B 1 47 ? 1.342 -27.141 12.367 1 94.38 47 THR B O 1
ATOM 4823 N N . THR B 1 48 ? -0.298 -26.625 13.766 1 92.19 48 THR B N 1
ATOM 4824 C CA . THR B 1 48 ? -0.417 -28 14.266 1 92.19 48 THR B CA 1
ATOM 4825 C C . THR B 1 48 ? -1.078 -28.891 13.219 1 92.19 48 THR B C 1
ATOM 4827 O O . THR B 1 48 ? -0.966 -30.125 13.289 1 92.19 48 THR B O 1
ATOM 4830 N N . LYS B 1 49 ? -1.713 -28.344 12.289 1 93.38 49 LYS B N 1
ATOM 4831 C CA . LYS B 1 49 ? -2.496 -29.125 11.344 1 93.38 49 LYS B CA 1
ATOM 4832 C C . LYS B 1 49 ? -1.691 -29.422 10.086 1 93.38 49 LYS B C 1
ATOM 4834 O O . LYS B 1 49 ? -2.133 -30.203 9.227 1 93.38 49 LYS B O 1
ATOM 4839 N N . ILE B 1 50 ? -0.545 -28.859 9.961 1 93.56 50 ILE B N 1
ATOM 4840 C CA . ILE B 1 50 ? 0.309 -29.125 8.805 1 93.56 50 ILE B CA 1
ATOM 4841 C C . ILE B 1 50 ? 0.821 -30.562 8.867 1 93.56 50 ILE B C 1
ATOM 4843 O O . ILE B 1 50 ? 1.396 -30.984 9.875 1 93.56 50 ILE B O 1
ATOM 4847 N N . ASP B 1 51 ? 0.582 -31.297 7.836 1 91.38 51 ASP B N 1
ATOM 4848 C CA . ASP B 1 51 ? 1.063 -32.656 7.723 1 91.38 51 ASP B CA 1
ATOM 4849 C C . ASP B 1 51 ? 2.484 -32.719 7.164 1 91.38 51 ASP B C 1
ATOM 4851 O O . ASP B 1 51 ? 2.688 -32.562 5.957 1 91.38 51 ASP B O 1
ATOM 4855 N N . GLU B 1 52 ? 3.373 -33 7.969 1 89.88 52 GLU B N 1
ATOM 4856 C CA . GLU B 1 52 ? 4.785 -32.969 7.594 1 89.88 52 GLU B CA 1
ATOM 4857 C C . GLU B 1 52 ? 5.113 -34.094 6.629 1 89.88 52 GLU B C 1
ATOM 4859 O O . GLU B 1 52 ? 6.109 -34.031 5.902 1 89.88 52 GLU B O 1
ATOM 4864 N N . GLU B 1 53 ? 4.25 -35.094 6.547 1 89.81 53 GLU B N 1
ATOM 4865 C CA . GLU B 1 53 ? 4.488 -36.25 5.688 1 89.81 53 GLU B CA 1
ATOM 4866 C C . GLU B 1 53 ? 4.445 -35.844 4.215 1 89.81 53 GLU B C 1
ATOM 4868 O O . GLU B 1 53 ? 5.074 -36.5 3.377 1 89.81 53 GLU B O 1
ATOM 4873 N N . ILE B 1 54 ? 3.787 -34.875 3.922 1 93.56 54 ILE B N 1
ATOM 4874 C CA . ILE B 1 54 ? 3.666 -34.375 2.557 1 93.56 54 ILE B CA 1
ATOM 4875 C C . ILE B 1 54 ? 5.047 -34 2.014 1 93.56 54 ILE B C 1
ATOM 4877 O O . ILE B 1 54 ? 5.312 -34.188 0.82 1 93.56 54 ILE B O 1
ATOM 4881 N N . PHE B 1 55 ? 5.961 -33.656 2.91 1 93.56 55 PHE B N 1
ATOM 4882 C CA . PHE B 1 55 ? 7.246 -33.125 2.475 1 93.56 55 PHE B CA 1
ATOM 4883 C C . PHE B 1 55 ? 8.352 -34.156 2.662 1 93.56 55 PHE B C 1
ATOM 4885 O O . PHE B 1 55 ? 9.531 -33.844 2.486 1 93.56 55 PHE B O 1
ATOM 4892 N N . LYS B 1 56 ? 8.039 -35.344 2.973 1 88.12 56 LYS B N 1
ATOM 4893 C CA . LYS B 1 56 ? 8.984 -36.438 3.213 1 88.12 56 LYS B CA 1
ATOM 4894 C C . LYS B 1 56 ? 9.883 -36.656 2.002 1 88.12 56 LYS B C 1
ATOM 4896 O O . LYS B 1 56 ? 11.086 -36.875 2.152 1 88.12 56 LYS B O 1
ATOM 4901 N N . PRO B 1 57 ? 9.375 -36.531 0.788 1 90.38 57 PRO B N 1
ATOM 4902 C CA . PRO B 1 57 ? 10.195 -36.812 -0.398 1 90.38 57 PRO B CA 1
ATOM 4903 C C . PRO B 1 57 ? 11.367 -35.844 -0.529 1 90.38 57 PRO B C 1
ATOM 4905 O O . PRO B 1 57 ? 12.312 -36.094 -1.279 1 90.38 57 PRO B O 1
ATOM 4908 N N . LEU B 1 58 ? 11.273 -34.781 0.096 1 90.38 58 LEU B N 1
ATOM 4909 C CA . LEU B 1 58 ? 12.328 -33.781 -0.02 1 90.38 58 LEU B CA 1
ATOM 4910 C C . LEU B 1 58 ? 13.57 -34.219 0.757 1 90.38 58 LEU B C 1
ATOM 4912 O O . LEU B 1 58 ? 14.656 -33.656 0.565 1 90.38 58 LEU B O 1
ATOM 4916 N N . PHE B 1 59 ? 13.32 -35.219 1.67 1 81.75 59 PHE B N 1
ATOM 4917 C CA . PHE B 1 59 ? 14.414 -35.625 2.537 1 81.75 59 PHE B CA 1
ATOM 4918 C C . PHE B 1 59 ? 14.742 -37.094 2.35 1 81.75 59 PHE B C 1
ATOM 4920 O O . PHE B 1 59 ? 14.172 -37.969 3.027 1 81.75 59 PHE B O 1
ATOM 4927 N N . PRO B 1 60 ? 15.484 -37.562 1.363 1 65.38 60 PRO B N 1
ATOM 4928 C CA . PRO B 1 60 ? 15.805 -38.969 1.132 1 65.38 60 PRO B CA 1
ATOM 4929 C C . PRO B 1 60 ? 16.438 -39.625 2.35 1 65.38 60 PRO B C 1
ATOM 4931 O O . PRO B 1 60 ? 17.156 -38.969 3.117 1 65.38 60 PRO B O 1
ATOM 4934 N N . GLU B 1 61 ? 15.781 -40.812 2.99 1 57.41 61 GLU B N 1
ATOM 4935 C CA . GLU B 1 61 ? 16.016 -41.625 4.18 1 57.41 61 GLU B CA 1
ATOM 4936 C C . GLU B 1 61 ? 17.516 -41.781 4.465 1 57.41 61 GLU B C 1
ATOM 4938 O O . GLU B 1 61 ? 17.922 -41.875 5.625 1 57.41 61 GLU B O 1
ATOM 4943 N N . GLY B 1 62 ? 18.266 -42.188 3.488 1 49.09 62 GLY B N 1
ATOM 4944 C CA . GLY B 1 62 ? 19.547 -42.781 3.838 1 49.09 62 GLY B CA 1
ATOM 4945 C C . GLY B 1 62 ? 20.422 -41.875 4.664 1 49.09 62 GLY B C 1
ATOM 4946 O O . GLY B 1 62 ? 21.531 -42.25 5.062 1 49.09 62 GLY B O 1
ATOM 4947 N N . LYS B 1 63 ? 20.641 -40.75 4.277 1 45.94 63 LYS B N 1
ATOM 4948 C CA . LYS B 1 63 ? 21.766 -40.031 4.871 1 45.94 63 LYS B CA 1
ATOM 4949 C C . LYS B 1 63 ? 21.422 -39.531 6.277 1 45.94 63 LYS B C 1
ATOM 4951 O O . LYS B 1 63 ? 20.594 -38.656 6.453 1 45.94 63 LYS B O 1
ATOM 4956 N N . LYS B 1 64 ? 21.438 -40.469 7.281 1 43.62 64 LYS B N 1
ATOM 4957 C CA . LYS B 1 64 ? 21.234 -40.438 8.727 1 43.62 64 LYS B CA 1
ATOM 4958 C C . LYS B 1 64 ? 21.828 -39.188 9.352 1 43.62 64 LYS B C 1
ATOM 4960 O O . LYS B 1 64 ? 21.672 -38.938 10.547 1 43.62 64 LYS B O 1
ATOM 4965 N N . SER B 1 65 ? 22.953 -38.688 9.039 1 40.53 65 SER B N 1
ATOM 4966 C CA . SER B 1 65 ? 23.828 -37.875 9.883 1 40.53 65 SER B CA 1
ATOM 4967 C C . SER B 1 65 ? 23.359 -36.406 9.938 1 40.53 65 SER B C 1
ATOM 4969 O O . SER B 1 65 ? 24.047 -35.562 10.484 1 40.53 65 SER B O 1
ATOM 4971 N N . GLY B 1 66 ? 22.406 -35.875 9.273 1 40.97 66 GLY B N 1
ATOM 4972 C CA . GLY B 1 66 ? 22.391 -34.438 9.25 1 40.97 66 GLY B CA 1
ATOM 4973 C C . GLY B 1 66 ? 21.656 -33.844 10.43 1 40.97 66 GLY B C 1
ATOM 4974 O O . GLY B 1 66 ? 21.016 -34.562 11.203 1 40.97 66 GLY B O 1
ATOM 4975 N N . ARG B 1 67 ? 22.062 -32.688 11.031 1 43.56 67 ARG B N 1
ATOM 4976 C CA . ARG B 1 67 ? 21.484 -31.859 12.078 1 43.56 67 ARG B CA 1
ATOM 4977 C C . ARG B 1 67 ? 19.953 -31.922 12.055 1 43.56 67 ARG B C 1
ATOM 4979 O O . ARG B 1 67 ? 19.359 -31.953 10.977 1 43.56 67 ARG B O 1
ATOM 4986 N N . PRO B 1 68 ? 19.5 -32.281 13.234 1 46.47 68 PRO B N 1
ATOM 4987 C CA . PRO B 1 68 ? 18.047 -32.344 13.391 1 46.47 68 PRO B CA 1
ATOM 4988 C C . PRO B 1 68 ? 17.328 -31.234 12.602 1 46.47 68 PRO B C 1
ATOM 4990 O O . PRO B 1 68 ? 17.781 -30.078 12.594 1 46.47 68 PRO B O 1
ATOM 4993 N N . ASN B 1 69 ? 16.656 -31.547 11.516 1 50.81 69 ASN B N 1
ATOM 4994 C CA . ASN B 1 69 ? 15.891 -30.734 10.57 1 50.81 69 ASN B CA 1
ATOM 4995 C C . ASN B 1 69 ? 14.906 -29.812 11.297 1 50.81 69 ASN B C 1
ATOM 4997 O O . ASN B 1 69 ? 14.344 -30.188 12.328 1 50.81 69 ASN B O 1
ATOM 5001 N N . ALA B 1 70 ? 15.117 -28.547 11.094 1 63.16 70 ALA B N 1
ATOM 5002 C CA . ALA B 1 70 ? 14.055 -27.625 11.492 1 63.16 70 ALA B CA 1
ATOM 5003 C C . ALA B 1 70 ? 12.68 -28.219 11.203 1 63.16 70 ALA B C 1
ATOM 5005 O O . ALA B 1 70 ? 12.508 -28.969 10.234 1 63.16 70 ALA B O 1
ATOM 5006 N N . SER B 1 71 ? 11.781 -28.125 12.172 1 83.5 71 SER B N 1
ATOM 5007 C CA . SER B 1 71 ? 10.406 -28.578 12.039 1 83.5 71 SER B CA 1
ATOM 5008 C C . SER B 1 71 ? 9.773 -28.062 10.758 1 83.5 71 SER B C 1
ATOM 5010 O O . SER B 1 71 ? 9.742 -26.844 10.523 1 83.5 71 SER B O 1
ATOM 5012 N N . ILE B 1 72 ? 9.484 -29.016 9.781 1 89 72 ILE B N 1
ATOM 5013 C CA . ILE B 1 72 ? 8.836 -28.672 8.523 1 89 72 ILE B CA 1
ATOM 5014 C C . ILE B 1 72 ? 7.582 -27.844 8.797 1 89 72 ILE B C 1
ATOM 5016 O O . ILE B 1 72 ? 7.273 -26.906 8.062 1 89 72 ILE B O 1
ATOM 5020 N N . ARG B 1 73 ? 6.973 -28.188 9.867 1 91.25 73 ARG B N 1
ATOM 5021 C CA . ARG B 1 73 ? 5.754 -27.469 10.242 1 91.25 73 ARG B CA 1
ATOM 5022 C C . ARG B 1 73 ? 6.039 -26 10.477 1 91.25 73 ARG B C 1
ATOM 5024 O O . ARG B 1 73 ? 5.262 -25.125 10.062 1 91.25 73 ARG B O 1
ATOM 5031 N N . ILE B 1 74 ? 7.148 -25.766 11.117 1 93.75 74 ILE B N 1
ATOM 5032 C CA . ILE B 1 74 ? 7.52 -24.391 11.414 1 93.75 74 ILE B CA 1
ATOM 5033 C C . ILE B 1 74 ? 7.863 -23.656 10.125 1 93.75 74 ILE B C 1
ATOM 5035 O O . ILE B 1 74 ? 7.441 -22.516 9.914 1 93.75 74 ILE B O 1
ATOM 5039 N N . LEU B 1 75 ? 8.547 -24.312 9.203 1 94.75 75 LEU B N 1
ATOM 5040 C CA . LEU B 1 75 ? 8.969 -23.688 7.949 1 94.75 75 LEU B CA 1
ATOM 5041 C C . LEU B 1 75 ? 7.762 -23.328 7.094 1 94.75 75 LEU B C 1
ATOM 5043 O O . LEU B 1 75 ? 7.699 -22.219 6.539 1 94.75 75 LEU B O 1
ATOM 5047 N N . VAL B 1 76 ? 6.812 -24.203 7.016 1 96.25 76 VAL B N 1
ATOM 5048 C CA . VAL B 1 76 ? 5.598 -23.953 6.254 1 96.25 76 VAL B CA 1
ATOM 5049 C C . VAL B 1 76 ? 4.797 -22.828 6.926 1 96.25 76 VAL B C 1
ATOM 5051 O O . VAL B 1 76 ? 4.328 -21.906 6.258 1 96.25 76 VAL B O 1
ATOM 5054 N N . ALA B 1 77 ? 4.703 -22.922 8.211 1 97.25 77 ALA B N 1
ATOM 5055 C CA . ALA B 1 77 ? 3.969 -21.922 8.969 1 97.25 77 ALA B CA 1
ATOM 5056 C C . ALA B 1 77 ? 4.598 -20.547 8.797 1 97.25 77 ALA B C 1
ATOM 5058 O O . ALA B 1 77 ? 3.891 -19.531 8.719 1 97.25 77 ALA B O 1
ATOM 5059 N N . MET B 1 78 ? 5.902 -20.484 8.789 1 97.25 78 MET B N 1
ATOM 5060 C CA . MET B 1 78 ? 6.613 -19.234 8.562 1 97.25 78 MET B CA 1
ATOM 5061 C C . MET B 1 78 ? 6.223 -18.625 7.219 1 97.25 78 MET B C 1
ATOM 5063 O O . MET B 1 78 ? 6.047 -17.406 7.109 1 97.25 78 MET B O 1
ATOM 5067 N N . SER B 1 79 ? 6.051 -19.469 6.188 1 97.19 79 SER B N 1
ATOM 5068 C CA . SER B 1 79 ? 5.652 -18.984 4.867 1 97.19 79 SER B CA 1
ATOM 5069 C C . SER B 1 79 ? 4.254 -18.375 4.898 1 97.19 79 SER B C 1
ATOM 5071 O O . SER B 1 79 ? 4.004 -17.359 4.254 1 97.19 79 SER B O 1
ATOM 5073 N N . VAL B 1 80 ? 3.402 -18.969 5.648 1 97.88 80 VAL B N 1
ATOM 5074 C CA . VAL B 1 80 ? 2.033 -18.469 5.773 1 97.88 80 VAL B CA 1
ATOM 5075 C C . VAL B 1 80 ? 2.025 -17.141 6.512 1 97.88 80 VAL B C 1
ATOM 5077 O O . VAL B 1 80 ? 1.357 -16.188 6.09 1 97.88 80 VAL B O 1
ATOM 5080 N N . LEU B 1 81 ? 2.824 -17.062 7.551 1 97.38 81 LEU B N 1
ATOM 5081 C CA . LEU B 1 81 ? 2.92 -15.828 8.328 1 97.38 81 LEU B CA 1
ATOM 5082 C C . LEU B 1 81 ? 3.484 -14.695 7.473 1 97.38 81 LEU B C 1
ATOM 5084 O O . LEU B 1 81 ? 3.008 -13.562 7.547 1 97.38 81 LEU B O 1
ATOM 5088 N N . LYS B 1 82 ? 4.488 -15.031 6.73 1 97.06 82 LYS B N 1
ATOM 5089 C CA . LYS B 1 82 ? 5.129 -14.023 5.883 1 97.06 82 LYS B CA 1
ATOM 5090 C C . LYS B 1 82 ? 4.113 -13.352 4.965 1 97.06 82 LYS B C 1
ATOM 5092 O O . LYS B 1 82 ? 4.051 -12.125 4.895 1 97.06 82 LYS B O 1
ATOM 5097 N N . GLU B 1 83 ? 3.311 -14.148 4.301 1 95.81 83 GLU B N 1
ATOM 5098 C CA . GLU B 1 83 ? 2.361 -13.625 3.32 1 95.81 83 GLU B CA 1
ATOM 5099 C C . GLU B 1 83 ? 1.132 -13.039 4.004 1 95.81 83 GLU B C 1
ATOM 5101 O O . GLU B 1 83 ? 0.452 -12.18 3.438 1 95.81 83 GLU B O 1
ATOM 5106 N N . GLY B 1 84 ? 0.877 -13.508 5.18 1 95.56 84 GLY B N 1
ATOM 5107 C CA . GLY B 1 84 ? -0.182 -12.906 5.973 1 95.56 84 GLY B CA 1
ATOM 5108 C C . GLY B 1 84 ? 0.146 -11.5 6.438 1 95.56 84 GLY B C 1
ATOM 5109 O O . GLY B 1 84 ? -0.674 -10.586 6.301 1 95.56 84 GLY B O 1
ATOM 5110 N N . PHE B 1 85 ? 1.379 -11.414 6.953 1 92.88 85 PHE B N 1
ATOM 5111 C CA . PHE B 1 85 ? 1.837 -10.117 7.438 1 92.88 85 PHE B CA 1
ATOM 5112 C C . PHE B 1 85 ? 2.205 -9.203 6.273 1 92.88 85 PHE B C 1
ATOM 5114 O O . PHE B 1 85 ? 2.221 -7.98 6.418 1 92.88 85 PHE B O 1
ATOM 5121 N N . GLY B 1 86 ? 2.477 -9.812 5.164 1 91.5 86 GLY B N 1
ATOM 5122 C CA . GLY B 1 86 ? 2.959 -9.031 4.039 1 91.5 86 GLY B CA 1
ATOM 5123 C C . GLY B 1 86 ? 4.336 -8.438 4.27 1 91.5 86 GLY B C 1
ATOM 5124 O O . GLY B 1 86 ? 4.605 -7.301 3.877 1 91.5 86 GLY B O 1
ATOM 5125 N N . CYS B 1 87 ? 5.246 -9.133 4.891 1 90.31 87 CYS B N 1
ATOM 5126 C CA . CYS B 1 87 ? 6.527 -8.562 5.281 1 90.31 87 CYS B CA 1
ATOM 5127 C C . CYS B 1 87 ? 7.672 -9.203 4.504 1 90.31 87 CYS B C 1
ATOM 5129 O O . CYS B 1 87 ? 7.465 -10.18 3.781 1 90.31 87 CYS B O 1
ATOM 5131 N N . SER B 1 88 ? 8.844 -8.602 4.547 1 90.31 88 SER B N 1
ATOM 5132 C CA . SER B 1 88 ? 10.055 -9.117 3.914 1 90.31 88 SER B CA 1
ATOM 5133 C C . SER B 1 88 ? 10.602 -10.328 4.672 1 90.31 88 SER B C 1
ATOM 5135 O O . SER B 1 88 ? 10.141 -10.633 5.773 1 90.31 88 SER B O 1
ATOM 5137 N N . ASP B 1 89 ? 11.555 -11.008 4.055 1 91.94 89 ASP B N 1
ATOM 5138 C CA . ASP B 1 89 ? 12.203 -12.133 4.73 1 91.94 89 ASP B CA 1
ATOM 5139 C C . ASP B 1 89 ? 12.906 -11.672 6.004 1 91.94 89 ASP B C 1
ATOM 5141 O O . ASP B 1 89 ? 12.797 -12.32 7.047 1 91.94 89 ASP B O 1
ATOM 5145 N N . GLU B 1 90 ? 13.531 -10.531 5.914 1 88.62 90 GLU B N 1
ATOM 5146 C CA . GLU B 1 90 ? 14.242 -9.992 7.07 1 88.62 90 GLU B CA 1
ATOM 5147 C C . GLU B 1 90 ? 13.281 -9.68 8.211 1 88.62 90 GLU B C 1
ATOM 5149 O O . GLU B 1 90 ? 13.547 -10.008 9.367 1 88.62 90 GLU B O 1
ATOM 5154 N N . ASP B 1 91 ? 12.227 -9.078 7.836 1 90.5 91 ASP B N 1
ATOM 5155 C CA . ASP B 1 91 ? 11.211 -8.742 8.836 1 90.5 91 ASP B CA 1
ATOM 5156 C C . ASP B 1 91 ? 10.602 -10 9.445 1 90.5 91 ASP B C 1
ATOM 5158 O O . ASP B 1 91 ? 10.297 -10.039 10.641 1 90.5 91 ASP B O 1
ATOM 5162 N N . LEU B 1 92 ? 10.367 -10.984 8.594 1 94.31 92 LEU B N 1
ATOM 5163 C CA . LEU B 1 92 ? 9.82 -12.242 9.078 1 94.31 92 LEU B CA 1
ATOM 5164 C C . LEU B 1 92 ? 10.734 -12.859 10.141 1 94.31 92 LEU B C 1
ATOM 5166 O O . LEU B 1 92 ? 10.266 -13.258 11.211 1 94.31 92 LEU B O 1
ATOM 5170 N N . PHE B 1 93 ? 11.961 -12.906 9.867 1 92.69 93 PHE B N 1
ATOM 5171 C CA . PHE B 1 93 ? 12.891 -13.547 10.797 1 92.69 93 PHE B CA 1
ATOM 5172 C C . PHE B 1 93 ? 13.031 -12.727 12.07 1 92.69 93 PHE B C 1
ATOM 5174 O O . PHE B 1 93 ? 13.188 -13.289 13.156 1 92.69 93 PHE B O 1
ATOM 5181 N N . GLU B 1 94 ? 12.969 -11.445 11.953 1 91.31 94 GLU B N 1
ATOM 5182 C CA . GLU B 1 94 ? 12.945 -10.602 13.141 1 91.31 94 GLU B CA 1
ATOM 5183 C C . GLU B 1 94 ? 11.727 -10.906 14.008 1 91.31 94 GLU B C 1
ATOM 5185 O O . GLU B 1 94 ? 11.836 -11.016 15.227 1 91.31 94 GLU B O 1
ATOM 5190 N N . LYS B 1 95 ? 10.648 -11.047 13.375 1 93.19 95 LYS B N 1
ATOM 5191 C CA . LYS B 1 95 ? 9.422 -11.352 14.102 1 93.19 95 LYS B CA 1
ATOM 5192 C C . LYS B 1 95 ? 9.5 -12.734 14.75 1 93.19 95 LYS B C 1
ATOM 5194 O O . LYS B 1 95 ? 9.062 -12.914 15.883 1 93.19 95 LYS B O 1
ATOM 5199 N N . CYS B 1 96 ? 10.047 -13.695 14.016 1 92.69 96 CYS B N 1
ATOM 5200 C CA . CYS B 1 96 ? 10.148 -15.055 14.516 1 92.69 96 CYS B CA 1
ATOM 5201 C C . CYS B 1 96 ? 11.109 -15.133 15.695 1 92.69 96 CYS B C 1
ATOM 5203 O O . CYS B 1 96 ? 10.992 -16.016 16.547 1 92.69 96 CYS B O 1
ATOM 5205 N N . GLU B 1 97 ? 11.992 -14.211 15.75 1 89.62 97 GLU B N 1
ATOM 5206 C CA . GLU B 1 97 ? 13 -14.258 16.812 1 89.62 97 GLU B CA 1
ATOM 5207 C C . GLU B 1 97 ? 12.562 -13.438 18.016 1 89.62 97 GLU B C 1
ATOM 5209 O O . GLU B 1 97 ? 12.82 -13.828 19.156 1 89.62 97 GLU B O 1
ATOM 5214 N N . PHE B 1 98 ? 11.82 -12.336 17.797 1 90.5 98 PHE B N 1
ATOM 5215 C CA . PHE B 1 98 ? 11.719 -11.367 18.891 1 90.5 98 PHE B CA 1
ATOM 5216 C C . PHE B 1 98 ? 10.266 -11.094 19.234 1 90.5 98 PHE B C 1
ATOM 5218 O O . PHE B 1 98 ? 9.977 -10.492 20.266 1 90.5 98 PHE B O 1
ATOM 5225 N N . ASP B 1 99 ? 9.352 -11.453 18.422 1 91.75 99 ASP B N 1
ATOM 5226 C CA . ASP B 1 99 ? 7.938 -11.227 18.719 1 91.75 99 ASP B CA 1
ATOM 5227 C C . ASP B 1 99 ? 7.316 -12.43 19.406 1 91.75 99 ASP B C 1
ATOM 5229 O O . ASP B 1 99 ? 7.188 -13.5 18.812 1 91.75 99 ASP B O 1
ATOM 5233 N N . LEU B 1 100 ? 6.871 -12.266 20.578 1 89.88 100 LEU B N 1
ATOM 5234 C CA . LEU B 1 100 ? 6.414 -13.367 21.422 1 89.88 100 LEU B CA 1
ATOM 5235 C C . LEU B 1 100 ? 5.148 -14 20.844 1 89.88 100 LEU B C 1
ATOM 5237 O O . LEU B 1 100 ? 4.949 -15.211 20.969 1 89.88 100 LEU B O 1
ATOM 5241 N N . LEU B 1 101 ? 4.289 -13.219 20.281 1 92.19 101 LEU B N 1
ATOM 5242 C CA . LEU B 1 101 ? 3.061 -13.766 19.703 1 92.19 101 LEU B CA 1
ATOM 5243 C C . LEU B 1 101 ? 3.359 -14.609 18.469 1 92.19 101 LEU B C 1
ATOM 5245 O O . LEU B 1 101 ? 2.803 -15.703 18.312 1 92.19 101 LEU B O 1
ATOM 5249 N N . THR B 1 102 ? 4.262 -14.094 17.625 1 94.88 102 THR B N 1
ATOM 5250 C CA . THR B 1 102 ? 4.66 -14.844 16.438 1 94.88 102 THR B CA 1
ATOM 5251 C C . THR B 1 102 ? 5.324 -16.156 16.828 1 94.88 102 THR B C 1
ATOM 5253 O O . THR B 1 102 ? 5.07 -17.203 16.203 1 94.88 102 THR B O 1
ATOM 5256 N N . ARG B 1 103 ? 6.141 -16.078 17.812 1 91.94 103 ARG B N 1
ATOM 5257 C CA . ARG B 1 103 ? 6.793 -17.297 18.312 1 91.94 103 ARG B CA 1
ATOM 5258 C C . ARG B 1 103 ? 5.77 -18.297 18.797 1 91.94 103 ARG B C 1
ATOM 5260 O O . ARG B 1 103 ? 5.863 -19.5 18.5 1 91.94 103 ARG B O 1
ATOM 5267 N N . LYS B 1 104 ? 4.836 -17.812 19.531 1 91.5 104 LYS B N 1
ATOM 5268 C CA . LYS B 1 104 ? 3.787 -18.688 20.031 1 91.5 104 LYS B CA 1
ATOM 5269 C C . LYS B 1 104 ? 2.98 -19.297 18.891 1 91.5 104 LYS B C 1
ATOM 5271 O O . LYS B 1 104 ? 2.594 -20.469 18.938 1 91.5 104 LYS B O 1
ATOM 5276 N N . ALA B 1 105 ? 2.746 -18.547 17.875 1 94.31 105 ALA B N 1
ATOM 5277 C CA . ALA B 1 105 ? 2.012 -19 16.703 1 94.31 105 ALA B CA 1
ATOM 5278 C C . ALA B 1 105 ? 2.746 -20.156 16.016 1 94.31 105 ALA B C 1
ATOM 5280 O O . ALA B 1 105 ? 2.123 -21 15.367 1 94.31 105 ALA B O 1
ATOM 5281 N N . LEU B 1 106 ? 4.062 -20.188 16.172 1 94.44 106 LEU B N 1
ATOM 5282 C CA . LEU B 1 106 ? 4.898 -21.219 15.547 1 94.44 106 LEU B CA 1
ATOM 5283 C C . LEU B 1 106 ? 5.125 -22.375 16.5 1 94.44 106 LEU B C 1
ATOM 5285 O O . LEU B 1 106 ? 5.773 -23.359 16.125 1 94.44 106 LEU B O 1
ATOM 5289 N N . GLY B 1 107 ? 4.664 -22.219 17.688 1 88.81 107 GLY B N 1
ATOM 5290 C CA . GLY B 1 107 ? 4.824 -23.266 18.688 1 88.81 107 GLY B CA 1
ATOM 5291 C C . GLY B 1 107 ? 6.113 -23.156 19.484 1 88.81 107 GLY B C 1
ATOM 5292 O O . GLY B 1 107 ? 6.535 -24.109 20.141 1 88.81 107 GLY B O 1
ATOM 5293 N N . MET B 1 108 ? 6.773 -21.984 19.359 1 85.69 108 MET B N 1
ATOM 5294 C CA . MET B 1 108 ? 8 -21.719 20.109 1 85.69 108 MET B CA 1
ATOM 5295 C C . MET B 1 108 ? 7.719 -20.922 21.375 1 85.69 108 MET B C 1
ATOM 5297 O O . MET B 1 108 ? 7.906 -19.719 21.406 1 85.69 108 MET B O 1
ATOM 5301 N N . GLU B 1 109 ? 7.422 -21.516 22.406 1 77.25 109 GLU B N 1
ATOM 5302 C CA . GLU B 1 109 ? 6.945 -20.859 23.609 1 77.25 109 GLU B CA 1
ATOM 5303 C C . GLU B 1 109 ? 8.109 -20.375 24.469 1 77.25 109 GLU B C 1
ATOM 5305 O O . GLU B 1 109 ? 8.016 -19.344 25.141 1 77.25 109 GLU B O 1
ATOM 5310 N N . LEU B 1 110 ? 9.18 -21.109 24.359 1 75 110 LEU B N 1
ATOM 5311 C CA . LEU B 1 110 ? 10.328 -20.719 25.172 1 75 110 LEU B CA 1
ATOM 5312 C C . LEU B 1 110 ? 11.227 -19.75 24.406 1 75 110 LEU B C 1
ATOM 5314 O O . LEU B 1 110 ? 11.398 -19.875 23.188 1 75 110 LEU B O 1
ATOM 5318 N N . LEU B 1 111 ? 11.789 -18.875 25.141 1 75.88 111 LEU B N 1
ATOM 5319 C CA . LEU B 1 111 ? 12.703 -17.906 24.516 1 75.88 111 LEU B CA 1
ATOM 5320 C C . LEU B 1 111 ? 13.977 -18.609 24.047 1 75.88 111 LEU B C 1
ATOM 5322 O O . LEU B 1 111 ? 14.688 -18.078 23.188 1 75.88 111 LEU B O 1
ATOM 5326 N N . THR B 1 112 ? 14.219 -19.766 24.516 1 72.31 112 THR B N 1
ATOM 5327 C CA . THR B 1 112 ? 15.414 -20.516 24.172 1 72.31 112 THR B CA 1
ATOM 5328 C C . THR B 1 112 ? 15.203 -21.297 22.875 1 72.31 112 THR B C 1
ATOM 5330 O O . THR B 1 112 ? 16.156 -21.797 22.266 1 72.31 112 THR B O 1
ATOM 5333 N N . ASP B 1 113 ? 13.891 -21.438 22.562 1 77.25 113 ASP B N 1
ATOM 5334 C CA . ASP B 1 113 ? 13.617 -22.125 21.297 1 77.25 113 ASP B CA 1
ATOM 5335 C C . ASP B 1 113 ? 14.312 -21.438 20.125 1 77.25 113 ASP B C 1
ATOM 5337 O O . ASP B 1 113 ? 14.32 -20.203 20.031 1 77.25 113 ASP B O 1
ATOM 5341 N N . VAL B 1 114 ? 14.914 -22.188 19.344 1 78.5 114 VAL B N 1
ATOM 5342 C CA . VAL B 1 114 ? 15.727 -21.625 18.266 1 78.5 114 VAL B CA 1
ATOM 5343 C C . VAL B 1 114 ? 14.898 -21.547 16.984 1 78.5 114 VAL B C 1
ATOM 5345 O O . VAL B 1 114 ? 14.266 -22.531 16.594 1 78.5 114 VAL B O 1
ATOM 5348 N N . THR B 1 115 ? 14.922 -20.453 16.375 1 86.19 115 THR B N 1
ATOM 5349 C CA . THR B 1 115 ? 14.281 -20.234 15.078 1 86.19 115 THR B CA 1
ATOM 5350 C C . THR B 1 115 ? 15.133 -20.812 13.953 1 86.19 115 THR B C 1
ATOM 5352 O O . THR B 1 115 ? 16.359 -20.734 13.984 1 86.19 115 THR B O 1
ATOM 5355 N N . PRO B 1 116 ? 14.477 -21.484 12.961 1 88.19 116 PRO B N 1
ATOM 5356 C CA . PRO B 1 116 ? 15.25 -21.938 11.805 1 88.19 116 PRO B CA 1
ATOM 5357 C C . PRO B 1 116 ? 16.078 -20.828 11.172 1 88.19 116 PRO B C 1
ATOM 5359 O O . PRO B 1 116 ? 15.664 -19.672 11.172 1 88.19 116 PRO B O 1
ATOM 5362 N N . SER B 1 117 ? 17.219 -21.188 10.695 1 86.94 117 SER B N 1
ATOM 5363 C CA . SER B 1 117 ? 18.062 -20.203 10.031 1 86.94 117 SER B CA 1
ATOM 5364 C C . SER B 1 117 ? 17.484 -19.781 8.688 1 86.94 117 SER B C 1
ATOM 5366 O O . SER B 1 117 ? 16.656 -20.5 8.117 1 86.94 117 SER B O 1
ATOM 5368 N N . ILE B 1 118 ? 17.953 -18.672 8.242 1 89.38 118 ILE B N 1
ATOM 5369 C CA . ILE B 1 118 ? 17.5 -18.141 6.965 1 89.38 118 ILE B CA 1
ATOM 5370 C C . ILE B 1 118 ? 17.906 -19.094 5.836 1 89.38 118 ILE B C 1
ATOM 5372 O O . ILE B 1 118 ? 17.141 -19.297 4.883 1 89.38 118 ILE B O 1
ATOM 5376 N N . ASP B 1 119 ? 19 -19.688 5.957 1 89.06 119 ASP B N 1
ATOM 5377 C CA . ASP B 1 119 ? 19.484 -20.625 4.941 1 89.06 119 ASP B CA 1
ATOM 5378 C C . ASP B 1 119 ? 18.594 -21.859 4.867 1 89.06 119 ASP B C 1
ATOM 5380 O O . ASP B 1 119 ? 18.281 -22.359 3.777 1 89.06 119 ASP B O 1
ATOM 5384 N N . THR B 1 120 ? 18.234 -22.312 6.031 1 89.38 120 THR B N 1
ATOM 5385 C CA . THR B 1 120 ? 17.359 -23.469 6.09 1 89.38 120 THR B CA 1
ATOM 5386 C C . THR B 1 120 ? 16.016 -23.156 5.438 1 89.38 120 THR B C 1
ATOM 5388 O O . THR B 1 120 ? 15.469 -23.984 4.711 1 89.38 120 THR B O 1
ATOM 5391 N N . TYR B 1 121 ? 15.531 -22.016 5.664 1 93.38 121 TYR B N 1
ATOM 5392 C CA . TYR B 1 121 ? 14.258 -21.562 5.105 1 93.38 121 TYR B CA 1
ATOM 5393 C C . TYR B 1 121 ? 14.328 -21.484 3.586 1 93.38 121 TYR B C 1
ATOM 5395 O O . TYR B 1 121 ? 13.445 -21.984 2.889 1 93.38 121 TYR B O 1
ATOM 5403 N N . TYR B 1 122 ? 15.406 -20.984 3.094 1 92.88 122 TYR B N 1
ATOM 5404 C CA . TYR B 1 122 ? 15.57 -20.844 1.651 1 92.88 122 TYR B CA 1
ATOM 5405 C C . TYR B 1 122 ? 15.805 -22.188 0.987 1 92.88 122 TYR B C 1
ATOM 5407 O O . TYR B 1 122 ? 15.297 -22.438 -0.11 1 92.88 122 TYR B O 1
ATOM 5415 N N . LEU B 1 123 ? 16.531 -22.969 1.679 1 92.38 123 LEU B N 1
ATOM 5416 C CA . LEU B 1 123 ? 16.797 -24.297 1.13 1 92.38 123 LEU B CA 1
ATOM 5417 C C . LEU B 1 123 ? 15.523 -25.125 1.025 1 92.38 123 LEU B C 1
ATOM 5419 O O . LEU B 1 123 ? 15.312 -25.828 0.04 1 92.38 123 LEU B O 1
ATOM 5423 N N . PHE B 1 124 ? 14.742 -25.094 2.021 1 93.44 124 PHE B N 1
ATOM 5424 C CA . PHE B 1 124 ? 13.461 -25.797 2.014 1 93.44 124 PHE B CA 1
ATOM 5425 C C . PHE B 1 124 ? 12.617 -25.359 0.825 1 93.44 124 PHE B C 1
ATOM 5427 O O . PHE B 1 124 ? 12.086 -26.203 0.096 1 93.44 124 PHE B O 1
ATOM 5434 N N . ARG B 1 125 ? 12.547 -24.094 0.57 1 95 125 ARG B N 1
ATOM 5435 C CA . ARG B 1 125 ? 11.758 -23.547 -0.522 1 95 125 ARG B CA 1
ATOM 5436 C C . ARG B 1 125 ? 12.328 -23.953 -1.876 1 95 125 ARG B C 1
ATOM 5438 O O . ARG B 1 125 ? 11.586 -24.281 -2.801 1 95 125 ARG B O 1
ATOM 5445 N N . ARG B 1 126 ? 13.602 -23.922 -1.925 1 95.12 126 ARG B N 1
ATOM 5446 C CA . ARG B 1 126 ? 14.266 -24.344 -3.156 1 95.12 126 ARG B CA 1
ATOM 5447 C C . ARG B 1 126 ? 13.992 -25.797 -3.469 1 95.12 126 ARG B C 1
ATOM 5449 O O . ARG B 1 126 ? 13.742 -26.156 -4.621 1 95.12 126 ARG B O 1
ATOM 5456 N N . ARG B 1 127 ? 14 -26.562 -2.451 1 94.69 127 ARG B N 1
ATOM 5457 C CA . ARG B 1 127 ? 13.75 -27.984 -2.625 1 94.69 127 ARG B CA 1
ATOM 5458 C C . ARG B 1 127 ? 12.336 -28.234 -3.117 1 94.69 127 ARG B C 1
ATOM 5460 O O . ARG B 1 127 ? 12.102 -29.141 -3.938 1 94.69 127 ARG B O 1
ATOM 5467 N N . ILE B 1 128 ? 11.438 -27.5 -2.635 1 96.25 128 ILE B N 1
ATOM 5468 C CA . ILE B 1 128 ? 10.047 -27.641 -3.062 1 96.25 128 ILE B CA 1
ATOM 5469 C C . ILE B 1 128 ? 9.93 -27.328 -4.551 1 96.25 128 ILE B C 1
ATOM 5471 O O . ILE B 1 128 ? 9.312 -28.078 -5.305 1 96.25 128 ILE B O 1
ATOM 5475 N N . CYS B 1 129 ? 10.578 -26.281 -4.961 1 95.94 129 CYS B N 1
ATOM 5476 C CA . CYS B 1 129 ? 10.539 -25.859 -6.355 1 95.94 129 CYS B CA 1
ATOM 5477 C C . CYS B 1 129 ? 11.211 -26.891 -7.254 1 95.94 129 CYS B C 1
ATOM 5479 O O . CYS B 1 129 ? 10.672 -27.266 -8.297 1 95.94 129 CYS B O 1
ATOM 5481 N N . GLU B 1 130 ? 12.344 -27.375 -6.82 1 95.5 130 GLU B N 1
ATOM 5482 C CA . GLU B 1 130 ? 13.094 -28.359 -7.602 1 95.5 130 GLU B CA 1
ATOM 5483 C C . GLU B 1 130 ? 12.312 -29.672 -7.734 1 95.5 130 GLU B C 1
ATOM 5485 O O . GLU B 1 130 ? 12.312 -30.281 -8.797 1 95.5 130 GLU B O 1
ATOM 5490 N N . TYR B 1 131 ? 11.766 -30.016 -6.66 1 95.69 131 TYR B N 1
ATOM 5491 C CA . TYR B 1 131 ? 10.969 -31.234 -6.672 1 95.69 131 TYR B CA 1
ATOM 5492 C C . TYR B 1 131 ? 9.805 -31.125 -7.656 1 95.69 131 TYR B C 1
ATOM 5494 O O . TYR B 1 131 ? 9.523 -32.062 -8.406 1 95.69 131 TYR B O 1
ATOM 5502 N N . GLN B 1 132 ? 9.141 -30.016 -7.664 1 95.81 132 GLN B N 1
ATOM 5503 C CA . GLN B 1 132 ? 8.031 -29.797 -8.586 1 95.81 132 GLN B CA 1
ATOM 5504 C C . GLN B 1 132 ? 8.508 -29.797 -10.031 1 95.81 132 GLN B C 1
ATOM 5506 O O . GLN B 1 132 ? 7.844 -30.344 -10.914 1 95.81 132 GLN B O 1
ATOM 5511 N N . GLU B 1 133 ? 9.594 -29.234 -10.266 1 94.62 133 GLU B N 1
ATOM 5512 C CA . GLU B 1 133 ? 10.148 -29.188 -11.609 1 94.62 133 GLU B CA 1
ATOM 5513 C C . GLU B 1 133 ? 10.492 -30.594 -12.109 1 94.62 133 GLU B C 1
ATOM 5515 O O . GLU B 1 133 ? 10.266 -30.906 -13.281 1 94.62 133 GLU B O 1
ATOM 5520 N N . ARG B 1 134 ? 10.945 -31.391 -11.25 1 94.94 134 ARG B N 1
ATOM 5521 C CA . ARG B 1 134 ? 11.406 -32.719 -11.617 1 94.94 134 ARG B CA 1
ATOM 5522 C C . ARG B 1 134 ? 10.234 -33.688 -11.758 1 94.94 134 ARG B C 1
ATOM 5524 O O . ARG B 1 134 ? 10.203 -34.5 -12.68 1 94.94 134 ARG B O 1
ATOM 5531 N N . THR B 1 135 ? 9.328 -33.562 -10.859 1 95.94 135 THR B N 1
ATOM 5532 C CA . THR B 1 135 ? 8.305 -34.625 -10.781 1 95.94 135 THR B CA 1
ATOM 5533 C C . THR B 1 135 ? 6.965 -34.094 -11.281 1 95.94 135 THR B C 1
ATOM 5535 O O . THR B 1 135 ? 6.066 -34.875 -11.609 1 95.94 135 THR B O 1
ATOM 5538 N N . GLY B 1 136 ? 6.785 -32.781 -11.203 1 94.81 136 GLY B N 1
ATOM 5539 C CA . GLY B 1 136 ? 5.5 -32.188 -11.547 1 94.81 136 GLY B CA 1
ATOM 5540 C C . GLY B 1 136 ? 4.547 -32.125 -10.367 1 94.81 136 GLY B C 1
ATOM 5541 O O . GLY B 1 136 ? 3.457 -31.547 -10.484 1 94.81 136 GLY B O 1
ATOM 5542 N N . ILE B 1 137 ? 5.008 -32.594 -9.227 1 96.19 137 ILE B N 1
ATOM 5543 C CA . ILE B 1 137 ? 4.16 -32.594 -8.047 1 96.19 137 ILE B CA 1
ATOM 5544 C C . ILE B 1 137 ? 4.449 -31.375 -7.191 1 96.19 137 ILE B C 1
ATOM 5546 O O . ILE B 1 137 ? 5.602 -31.109 -6.836 1 96.19 137 ILE B O 1
ATOM 5550 N N . ASP B 1 138 ? 3.402 -30.625 -6.922 1 97.25 138 ASP B N 1
ATOM 5551 C CA . ASP B 1 138 ? 3.52 -29.422 -6.09 1 97.25 138 ASP B CA 1
ATOM 5552 C C . ASP B 1 138 ? 3.176 -29.734 -4.637 1 97.25 138 ASP B C 1
ATOM 5554 O O . ASP B 1 138 ? 1.999 -29.797 -4.273 1 97.25 138 ASP B O 1
ATOM 5558 N N . LEU B 1 139 ? 4.168 -29.828 -3.83 1 97.19 139 LEU B N 1
ATOM 5559 C CA . LEU B 1 139 ? 3.992 -30.234 -2.439 1 97.19 139 LEU B CA 1
ATOM 5560 C C . LEU B 1 139 ? 3.277 -29.141 -1.645 1 97.19 139 LEU B C 1
ATOM 5562 O O . LEU B 1 139 ? 2.51 -29.438 -0.727 1 97.19 139 LEU B O 1
ATOM 5566 N N . MET B 1 140 ? 3.516 -27.922 -1.961 1 97.38 140 MET B N 1
ATOM 5567 C CA . MET B 1 140 ? 2.852 -26.844 -1.255 1 97.38 140 MET B CA 1
ATOM 5568 C C . MET B 1 140 ? 1.361 -26.812 -1.579 1 97.38 140 MET B C 1
ATOM 5570 O O . MET B 1 140 ? 0.543 -26.453 -0.728 1 97.38 140 MET B O 1
ATOM 5574 N N . GLN B 1 141 ? 1.021 -27.109 -2.818 1 97.75 141 GLN B N 1
ATOM 5575 C CA . GLN B 1 141 ? -0.388 -27.219 -3.174 1 97.75 141 GLN B CA 1
ATOM 5576 C C . GLN B 1 141 ? -1.07 -28.312 -2.35 1 97.75 141 GLN B C 1
ATOM 5578 O O . GLN B 1 141 ? -2.18 -28.109 -1.849 1 97.75 141 GLN B O 1
ATOM 5583 N N . LEU B 1 142 ? -0.374 -29.422 -2.26 1 97.38 142 LEU B N 1
ATOM 5584 C CA . LEU B 1 142 ? -0.912 -30.531 -1.479 1 97.38 142 LEU B CA 1
ATOM 5585 C C . LEU B 1 142 ? -1.138 -30.109 -0.029 1 97.38 142 LEU B C 1
ATOM 5587 O O . LEU B 1 142 ? -2.168 -30.438 0.563 1 97.38 142 LEU B O 1
ATOM 5591 N N . CYS B 1 143 ? -0.154 -29.438 0.455 1 97.31 143 CYS B N 1
ATOM 5592 C CA . CYS B 1 143 ? -0.258 -28.953 1.827 1 97.31 143 CYS B CA 1
ATOM 5593 C C . CYS B 1 143 ? -1.446 -28.016 1.986 1 97.31 143 CYS B C 1
ATOM 5595 O O . CYS B 1 143 ? -2.219 -28.141 2.939 1 97.31 143 CYS B O 1
ATOM 5597 N N . PHE B 1 144 ? -1.617 -27.078 1.113 1 98.19 144 PHE B N 1
ATOM 5598 C CA . PHE B 1 144 ? -2.73 -26.141 1.113 1 98.19 144 PHE B CA 1
ATOM 5599 C C . PHE B 1 144 ? -4.062 -26.875 1.088 1 98.19 144 PHE B C 1
ATOM 5601 O O . PHE B 1 144 ? -4.965 -26.578 1.874 1 98.19 144 PHE B O 1
ATOM 5608 N N . GLU B 1 145 ? -4.195 -27.781 0.148 1 98 145 GLU B N 1
ATOM 5609 C CA . GLU B 1 145 ? -5.441 -28.516 -0.028 1 98 145 GLU B CA 1
ATOM 5610 C C . GLU B 1 145 ? -5.793 -29.312 1.224 1 98 145 GLU B C 1
ATOM 5612 O O . GLU B 1 145 ? -6.957 -29.391 1.619 1 98 145 GLU B O 1
ATOM 5617 N N . GLN B 1 146 ? -4.789 -29.922 1.786 1 96.94 146 GLN B N 1
ATOM 5618 C CA . GLN B 1 146 ? -5.02 -30.703 3.004 1 96.94 146 GLN B CA 1
ATOM 5619 C C . GLN B 1 146 ? -5.52 -29.812 4.137 1 96.94 146 GLN B C 1
ATOM 5621 O O . GLN B 1 146 ? -6.461 -30.172 4.844 1 96.94 146 GLN B O 1
ATOM 5626 N N . LEU B 1 147 ? -4.875 -28.719 4.324 1 97 147 LEU B N 1
ATOM 5627 C CA . LEU B 1 147 ? -5.281 -27.797 5.371 1 97 147 LEU B CA 1
ATOM 5628 C C . LEU B 1 147 ? -6.688 -27.266 5.113 1 97 147 LEU B C 1
ATOM 5630 O O . LEU B 1 147 ? -7.504 -27.188 6.035 1 97 147 LEU B O 1
ATOM 5634 N N . ALA B 1 148 ? -6.973 -26.859 3.863 1 97.75 148 ALA B N 1
ATOM 5635 C CA . ALA B 1 148 ? -8.305 -26.375 3.494 1 97.75 148 ALA B CA 1
ATOM 5636 C C . ALA B 1 148 ? -9.367 -27.438 3.758 1 97.75 148 ALA B C 1
ATOM 5638 O O . ALA B 1 148 ? -10.461 -27.125 4.234 1 97.75 148 ALA B O 1
ATOM 5639 N N . GLY B 1 149 ? -9.016 -28.641 3.402 1 97.06 149 GLY B N 1
ATOM 5640 C CA . GLY B 1 149 ? -9.93 -29.75 3.664 1 97.06 149 GLY B CA 1
ATOM 5641 C C . GLY B 1 149 ? -10.266 -29.906 5.137 1 97.06 149 GLY B C 1
ATOM 5642 O O . GLY B 1 149 ? -11.43 -30.094 5.496 1 97.06 149 GLY B O 1
ATOM 5643 N N . LYS B 1 150 ? -9.289 -29.812 5.977 1 95.44 150 LYS B N 1
ATOM 5644 C CA . LYS B 1 150 ? -9.508 -29.891 7.418 1 95.44 150 LYS B CA 1
ATOM 5645 C C . LYS B 1 150 ? -10.414 -28.766 7.902 1 95.44 150 LYS B C 1
ATOM 5647 O O . LYS B 1 150 ? -11.273 -28.984 8.758 1 95.44 150 LYS B O 1
ATOM 5652 N N . HIS B 1 151 ? -10.203 -27.594 7.359 1 95.44 151 HIS B N 1
ATOM 5653 C CA . HIS B 1 151 ? -11.031 -26.453 7.738 1 95.44 151 HIS B CA 1
ATOM 5654 C C . HIS B 1 151 ? -12.477 -26.641 7.305 1 95.44 151 HIS B C 1
ATOM 5656 O O . HIS B 1 151 ? -13.398 -26.359 8.062 1 95.44 151 HIS B O 1
ATOM 5662 N N . VAL B 1 152 ? -12.633 -27.125 6.105 1 96.25 152 VAL B N 1
ATOM 5663 C CA . VAL B 1 152 ? -13.969 -27.375 5.562 1 96.25 152 VAL B CA 1
ATOM 5664 C C . VAL B 1 152 ? -14.695 -28.406 6.434 1 96.25 152 VAL B C 1
ATOM 5666 O O . VAL B 1 152 ? -15.875 -28.219 6.75 1 96.25 152 VAL B O 1
ATOM 5669 N N . HIS B 1 153 ? -14.031 -29.406 6.844 1 94.5 153 HIS B N 1
ATOM 5670 C CA . HIS B 1 153 ? -14.609 -30.453 7.68 1 94.5 153 HIS B CA 1
ATOM 5671 C C . HIS B 1 153 ? -14.945 -29.922 9.07 1 94.5 153 HIS B C 1
ATOM 5673 O O . HIS B 1 153 ? -16 -30.234 9.617 1 94.5 153 HIS B O 1
ATOM 5679 N N . LEU B 1 154 ? -14.039 -29.188 9.609 1 92.12 154 LEU B N 1
ATOM 5680 C CA . LEU B 1 154 ? -14.242 -28.609 10.938 1 92.12 154 LEU B CA 1
ATOM 5681 C C . LEU B 1 154 ? -15.469 -27.703 10.961 1 92.12 154 LEU B C 1
ATOM 5683 O O . LEU B 1 154 ? -16.219 -27.688 11.945 1 92.12 154 LEU B O 1
ATOM 5687 N N . LEU B 1 155 ? -15.742 -27 9.875 1 92.62 155 LEU B N 1
ATOM 5688 C CA . LEU B 1 155 ? -16.828 -26.031 9.805 1 92.62 155 LEU B CA 1
ATOM 5689 C C . LEU B 1 155 ? -18.094 -26.672 9.234 1 92.62 155 LEU B C 1
ATOM 5691 O O . LEU B 1 155 ? -19.141 -26.031 9.148 1 92.62 155 LEU B O 1
ATOM 5695 N N . LYS B 1 156 ? -17.984 -27.891 8.781 1 92.88 156 LYS B N 1
ATOM 5696 C CA . LYS B 1 156 ? -19.094 -28.656 8.203 1 92.88 156 LYS B CA 1
ATOM 5697 C C . LYS B 1 156 ? -19.672 -27.938 6.988 1 92.88 156 LYS B C 1
ATOM 5699 O O . LYS B 1 156 ? -20.891 -27.734 6.898 1 92.88 156 LYS B O 1
ATOM 5704 N N . ILE B 1 157 ? -18.828 -27.531 6.188 1 95.19 157 ILE B N 1
ATOM 5705 C CA . ILE B 1 157 ? -19.234 -26.875 4.945 1 95.19 157 ILE B CA 1
ATOM 5706 C C . ILE B 1 157 ? -19.547 -27.938 3.893 1 95.19 157 ILE B C 1
ATOM 5708 O O . ILE B 1 157 ? -18.812 -28.906 3.723 1 95.19 157 ILE B O 1
ATOM 5712 N N . SER B 1 158 ? -20.625 -27.844 3.166 1 93.56 158 SER B N 1
ATOM 5713 C CA . SER B 1 158 ? -21.094 -28.859 2.225 1 93.56 158 SER B CA 1
ATOM 5714 C C . SER B 1 158 ? -20.188 -28.953 1.004 1 93.56 158 SER B C 1
ATOM 5716 O O . SER B 1 158 ? -19.938 -30.047 0.49 1 93.56 158 SER B O 1
ATOM 5718 N N . GLY B 1 159 ? -19.688 -27.797 0.491 1 93.06 159 GLY B N 1
ATOM 5719 C CA . GLY B 1 159 ? -18.828 -27.766 -0.681 1 93.06 159 GLY B CA 1
ATOM 5720 C C . GLY B 1 159 ? -19.594 -27.875 -1.985 1 93.06 159 GLY B C 1
ATOM 5721 O O . GLY B 1 159 ? -19 -28.016 -3.053 1 93.06 159 GLY B O 1
ATOM 5722 N N . LYS B 1 160 ? -20.922 -27.781 -1.997 1 93.44 160 LYS B N 1
ATOM 5723 C CA . LYS B 1 160 ? -21.766 -27.984 -3.176 1 93.44 160 LYS B CA 1
ATOM 5724 C C . LYS B 1 160 ? -21.781 -26.734 -4.055 1 93.44 160 LYS B C 1
ATOM 5726 O O . LYS B 1 160 ? -22.078 -26.812 -5.25 1 93.44 160 LYS B O 1
ATOM 5731 N N . CYS B 1 161 ? -21.562 -25.672 -3.459 1 92.75 161 CYS B N 1
ATOM 5732 C CA . CYS B 1 161 ? -21.578 -24.406 -4.18 1 92.75 161 CYS B CA 1
ATOM 5733 C C . CYS B 1 161 ? -20.219 -23.703 -4.086 1 92.75 161 CYS B C 1
ATOM 5735 O O . CYS B 1 161 ? -19.672 -23.547 -2.992 1 92.75 161 CYS B O 1
ATOM 5737 N N . VAL B 1 162 ? -19.703 -23.375 -5.234 1 94.06 162 VAL B N 1
ATOM 5738 C CA . VAL B 1 162 ? -18.406 -22.703 -5.234 1 94.06 162 VAL B CA 1
ATOM 5739 C C . VAL B 1 162 ? -18.469 -21.484 -6.164 1 94.06 162 VAL B C 1
ATOM 5741 O O . VAL B 1 162 ? -19.344 -21.391 -7.016 1 94.06 162 VAL B O 1
ATOM 5744 N N . ARG B 1 163 ? -17.625 -20.547 -5.969 1 93.25 163 ARG B N 1
ATOM 5745 C CA . ARG B 1 163 ? -17.438 -19.391 -6.84 1 93.25 163 ARG B CA 1
ATOM 5746 C C . ARG B 1 163 ? -15.961 -19.156 -7.133 1 93.25 163 ARG B C 1
ATOM 5748 O O . ARG B 1 163 ? -15.102 -19.5 -6.316 1 93.25 163 ARG B O 1
ATOM 5755 N N . MET B 1 164 ? -15.68 -18.641 -8.312 1 92.88 164 MET B N 1
ATOM 5756 C CA . MET B 1 164 ? -14.273 -18.422 -8.656 1 92.88 164 MET B CA 1
ATOM 5757 C C . MET B 1 164 ? -14.102 -17.125 -9.438 1 92.88 164 MET B C 1
ATOM 5759 O O . MET B 1 164 ? -15.055 -16.625 -10.039 1 92.88 164 MET B O 1
ATOM 5763 N N . ASP B 1 165 ? -12.953 -16.578 -9.336 1 92.12 165 ASP B N 1
ATOM 5764 C CA . ASP B 1 165 ? -12.523 -15.375 -10.047 1 92.12 165 ASP B CA 1
ATOM 5765 C C . ASP B 1 165 ? -11.008 -15.344 -10.211 1 92.12 165 ASP B C 1
ATOM 5767 O O . ASP B 1 165 ? -10.289 -16.047 -9.492 1 92.12 165 ASP B O 1
ATOM 5771 N N . SER B 1 166 ? -10.633 -14.672 -11.211 1 92.38 166 SER B N 1
ATOM 5772 C CA . SER B 1 166 ? -9.203 -14.578 -11.484 1 92.38 166 SER B CA 1
ATOM 5773 C C . SER B 1 166 ? -8.703 -13.148 -11.344 1 92.38 166 SER B C 1
ATOM 5775 O O . SER B 1 166 ? -9.484 -12.195 -11.461 1 92.38 166 SER B O 1
ATOM 5777 N N . LYS B 1 167 ? -7.438 -13.078 -11.016 1 92.62 167 LYS B N 1
ATOM 5778 C CA . LYS B 1 167 ? -6.797 -11.773 -10.859 1 92.62 167 LYS B CA 1
ATOM 5779 C C . LYS B 1 167 ? -5.41 -11.758 -11.492 1 92.62 167 LYS B C 1
ATOM 5781 O O . LYS B 1 167 ? -4.617 -12.68 -11.281 1 92.62 167 LYS B O 1
ATOM 5786 N N . LEU B 1 168 ? -5.18 -10.711 -12.273 1 94.12 168 LEU B N 1
ATOM 5787 C CA . LEU B 1 168 ? -3.852 -10.508 -12.836 1 94.12 168 LEU B CA 1
ATOM 5788 C C . LEU B 1 168 ? -2.904 -9.914 -11.797 1 94.12 168 LEU B C 1
ATOM 5790 O O . LEU B 1 168 ? -3.277 -9.008 -11.055 1 94.12 168 LEU B O 1
ATOM 5794 N N . ILE B 1 169 ? -1.746 -10.477 -11.727 1 94.94 169 ILE B N 1
ATOM 5795 C CA . ILE B 1 169 ? -0.748 -10.023 -10.766 1 94.94 169 ILE B CA 1
ATOM 5796 C C . ILE B 1 169 ? 0.6 -9.852 -11.461 1 94.94 169 ILE B C 1
ATOM 5798 O O . ILE B 1 169 ? 1.025 -10.711 -12.234 1 94.94 169 ILE B O 1
ATOM 5802 N N . GLY B 1 170 ? 1.241 -8.75 -11.148 1 95.12 170 GLY B N 1
ATOM 5803 C CA . GLY B 1 170 ? 2.523 -8.469 -11.773 1 95.12 170 GLY B CA 1
ATOM 5804 C C . GLY B 1 170 ? 3.689 -9.141 -11.078 1 95.12 170 GLY B C 1
ATOM 5805 O O . GLY B 1 170 ? 3.645 -9.375 -9.867 1 95.12 170 GLY B O 1
ATOM 5806 N N . SER B 1 171 ? 4.707 -9.453 -11.867 1 95.94 171 SER B N 1
ATOM 5807 C CA . SER B 1 171 ? 5.98 -9.938 -11.344 1 95.94 171 SER B CA 1
ATOM 5808 C C . SER B 1 171 ? 6.855 -8.781 -10.859 1 95.94 171 SER B C 1
ATOM 5810 O O . SER B 1 171 ? 6.656 -7.633 -11.258 1 95.94 171 SER B O 1
ATOM 5812 N N . ASN B 1 172 ? 7.773 -9.133 -9.953 1 94 172 ASN B N 1
ATOM 5813 C CA . ASN B 1 172 ? 8.703 -8.125 -9.461 1 94 172 ASN B CA 1
ATOM 5814 C C . ASN B 1 172 ? 9.797 -7.82 -10.477 1 94 172 ASN B C 1
ATOM 5816 O O . ASN B 1 172 ? 10.977 -8.039 -10.211 1 94 172 ASN B O 1
ATOM 5820 N N . ILE B 1 173 ? 9.344 -7.27 -11.594 1 93.06 173 ILE B N 1
ATOM 5821 C CA . ILE B 1 173 ? 10.281 -6.906 -12.648 1 93.06 173 ILE B CA 1
ATOM 5822 C C . ILE B 1 173 ? 9.992 -5.484 -13.125 1 93.06 173 ILE B C 1
ATOM 5824 O O . ILE B 1 173 ? 8.867 -5 -13.008 1 93.06 173 ILE B O 1
ATOM 5828 N N . ALA B 1 174 ? 10.984 -4.812 -13.547 1 89.25 174 ALA B N 1
ATOM 5829 C CA . ALA B 1 174 ? 10.828 -3.48 -14.125 1 89.25 174 ALA B CA 1
ATOM 5830 C C . ALA B 1 174 ? 10.258 -3.557 -15.539 1 89.25 174 ALA B C 1
ATOM 5832 O O . ALA B 1 174 ? 10.539 -4.5 -16.281 1 89.25 174 ALA B O 1
ATOM 5833 N N . ARG B 1 175 ? 9.445 -2.643 -15.836 1 87.62 175 ARG B N 1
ATOM 5834 C CA . ARG B 1 175 ? 9.016 -2.512 -17.219 1 87.62 175 ARG B CA 1
ATOM 5835 C C . ARG B 1 175 ? 10.164 -2.029 -18.109 1 87.62 175 ARG B C 1
ATOM 5837 O O . ARG B 1 175 ? 10.859 -1.073 -17.766 1 87.62 175 ARG B O 1
ATOM 5844 N N . GLN B 1 176 ? 10.383 -2.734 -19.141 1 90.12 176 GLN B N 1
ATOM 5845 C CA . GLN B 1 176 ? 11.492 -2.4 -20.031 1 90.12 176 GLN B CA 1
ATOM 5846 C C . GLN B 1 176 ? 10.992 -2.102 -21.453 1 90.12 176 GLN B C 1
ATOM 5848 O O . GLN B 1 176 ? 10.062 -2.752 -21.938 1 90.12 176 GLN B O 1
ATOM 5853 N N . SER B 1 177 ? 11.656 -1.1 -21.984 1 88.62 177 SER B N 1
ATOM 5854 C CA . SER B 1 177 ? 11.438 -0.892 -23.406 1 88.62 177 SER B CA 1
ATOM 5855 C C . SER B 1 177 ? 12.062 -2.016 -24.234 1 88.62 177 SER B C 1
ATOM 5857 O O . SER B 1 177 ? 12.805 -2.844 -23.703 1 88.62 177 SER B O 1
ATOM 5859 N N . ARG B 1 178 ? 11.695 -1.961 -25.484 1 89.88 178 ARG B N 1
ATOM 5860 C CA . ARG B 1 178 ? 12.211 -3.004 -26.375 1 89.88 178 ARG B CA 1
ATOM 5861 C C . ARG B 1 178 ? 13.734 -2.998 -26.406 1 89.88 178 ARG B C 1
ATOM 5863 O O . ARG B 1 178 ? 14.367 -4.055 -26.328 1 89.88 178 ARG B O 1
ATOM 5870 N N . TYR B 1 179 ? 14.305 -1.902 -26.453 1 91.62 179 TYR B N 1
ATOM 5871 C CA . TYR B 1 179 ? 15.766 -1.794 -26.469 1 91.62 179 TYR B CA 1
ATOM 5872 C C . TYR B 1 179 ? 16.359 -2.254 -25.141 1 91.62 179 TYR B C 1
ATOM 5874 O O . TYR B 1 179 ? 17.359 -2.963 -25.125 1 91.62 179 TYR B O 1
ATOM 5882 N N . GLU B 1 180 ? 15.773 -1.818 -24.125 1 92.62 180 GLU B N 1
ATOM 5883 C CA . GLU B 1 180 ? 16.25 -2.209 -22.797 1 92.62 180 GLU B CA 1
ATOM 5884 C C . GLU B 1 180 ? 16.219 -3.725 -22.625 1 92.62 180 GLU B C 1
ATOM 5886 O O . GLU B 1 180 ? 17.141 -4.312 -22.062 1 92.62 180 GLU B O 1
ATOM 5891 N N . LEU B 1 181 ? 15.133 -4.301 -23.062 1 94.44 181 LEU B N 1
ATOM 5892 C CA . LEU B 1 181 ? 14.969 -5.75 -22.984 1 94.44 181 LEU B CA 1
ATOM 5893 C C . LEU B 1 181 ? 16.094 -6.469 -23.719 1 94.44 181 LEU B C 1
ATOM 5895 O O . LEU B 1 181 ? 16.719 -7.387 -23.172 1 94.44 181 LEU B O 1
ATOM 5899 N N . ILE B 1 182 ? 16.359 -6.027 -24.922 1 95.31 182 ILE B N 1
ATOM 5900 C CA . ILE B 1 182 ? 17.344 -6.668 -25.781 1 95.31 182 ILE B CA 1
ATOM 5901 C C . ILE B 1 182 ? 18.75 -6.457 -25.188 1 95.31 182 ILE B C 1
ATOM 5903 O O . ILE B 1 182 ? 19.531 -7.406 -25.078 1 95.31 182 ILE B O 1
ATOM 5907 N N . HIS B 1 183 ? 18.953 -5.281 -24.781 1 95 183 HIS B N 1
ATOM 5908 C CA . HIS B 1 183 ? 20.266 -4.945 -24.219 1 95 183 HIS B CA 1
ATOM 5909 C C . HIS B 1 183 ? 20.516 -5.703 -22.922 1 95 183 HIS B C 1
ATOM 5911 O O . HIS B 1 183 ? 21.594 -6.281 -22.734 1 95 183 HIS B O 1
ATOM 5917 N N . THR B 1 184 ? 19.578 -5.703 -22.047 1 94.56 184 THR B N 1
ATOM 5918 C CA . THR B 1 184 ? 19.734 -6.348 -20.75 1 94.56 184 THR B CA 1
ATOM 5919 C C . THR B 1 184 ? 19.938 -7.852 -20.922 1 94.56 184 THR B C 1
ATOM 5921 O O . THR B 1 184 ? 20.719 -8.461 -20.172 1 94.56 184 THR B O 1
ATOM 5924 N N . THR B 1 185 ? 19.25 -8.438 -21.844 1 95.44 185 THR B N 1
ATOM 5925 C CA . THR B 1 185 ? 19.391 -9.867 -22.078 1 95.44 185 THR B CA 1
ATOM 5926 C C . THR B 1 185 ? 20.781 -10.188 -22.625 1 95.44 185 THR B C 1
ATOM 5928 O O . THR B 1 185 ? 21.406 -11.164 -22.219 1 95.44 185 THR B O 1
ATOM 5931 N N . LEU B 1 186 ? 21.234 -9.359 -23.5 1 95.06 186 LEU B N 1
ATOM 5932 C CA . LEU B 1 186 ? 22.578 -9.531 -24.047 1 95.06 186 LEU B CA 1
ATOM 5933 C C . LEU B 1 186 ? 23.625 -9.406 -22.953 1 95.06 186 LEU B C 1
ATOM 5935 O O . LEU B 1 186 ? 24.547 -10.234 -22.875 1 95.06 186 LEU B O 1
ATOM 5939 N N . VAL B 1 187 ? 23.453 -8.414 -22.156 1 94.44 187 VAL B N 1
ATOM 5940 C CA . VAL B 1 187 ? 24.406 -8.164 -21.094 1 94.44 187 VAL B CA 1
ATOM 5941 C C . VAL B 1 187 ? 24.438 -9.344 -20.125 1 94.44 187 VAL B C 1
ATOM 5943 O O . VAL B 1 187 ? 25.516 -9.758 -19.672 1 94.44 187 VAL B O 1
ATOM 5946 N N . LYS B 1 188 ? 23.281 -9.844 -19.844 1 93.5 188 LYS B N 1
ATOM 5947 C CA . LYS B 1 188 ? 23.203 -11.008 -18.969 1 93.5 188 LYS B CA 1
ATOM 5948 C C . LYS B 1 188 ? 23.969 -12.195 -19.547 1 93.5 188 LYS B C 1
ATOM 5950 O O . LYS B 1 188 ? 24.625 -12.938 -18.828 1 93.5 188 LYS B O 1
ATOM 5955 N N . PHE B 1 189 ? 23.906 -12.367 -20.859 1 94 189 PHE B N 1
ATOM 5956 C CA . PHE B 1 189 ? 24.609 -13.438 -21.547 1 94 189 PHE B CA 1
ATOM 5957 C C . PHE B 1 189 ? 26.109 -13.172 -21.547 1 94 189 PHE B C 1
ATOM 5959 O O . PHE B 1 189 ? 26.906 -14.055 -21.234 1 94 189 PHE B O 1
ATOM 5966 N N . LEU B 1 190 ? 26.5 -11.961 -21.781 1 92.62 190 LEU B N 1
ATOM 5967 C CA . LEU B 1 190 ? 27.906 -11.602 -21.906 1 92.62 190 LEU B CA 1
ATOM 5968 C C . LEU B 1 190 ? 28.609 -11.758 -20.562 1 92.62 190 LEU B C 1
ATOM 5970 O O . LEU B 1 190 ? 29.797 -12.086 -20.531 1 92.62 190 LEU B O 1
ATOM 5974 N N . LYS B 1 191 ? 27.953 -11.562 -19.547 1 91.38 191 LYS B N 1
ATOM 5975 C CA . LYS B 1 191 ? 28.531 -11.68 -18.219 1 91.38 191 LYS B CA 1
ATOM 5976 C C . LYS B 1 191 ? 28.891 -13.133 -17.906 1 91.38 191 LYS B C 1
ATOM 5978 O O . LYS B 1 191 ? 29.75 -13.398 -17.062 1 91.38 191 LYS B O 1
ATOM 5983 N N . THR B 1 192 ? 28.234 -14.055 -18.516 1 88.69 192 THR B N 1
ATOM 5984 C CA . THR B 1 192 ? 28.484 -15.469 -18.281 1 88.69 192 THR B CA 1
ATOM 5985 C C . THR B 1 192 ? 29.578 -15.977 -19.219 1 88.69 192 THR B C 1
ATOM 5987 O O . THR B 1 192 ? 30.094 -17.078 -19.047 1 88.69 192 THR B O 1
ATOM 5990 N N . CYS B 1 193 ? 29.953 -15.188 -20.203 1 86.25 193 CYS B N 1
ATOM 5991 C CA . CYS B 1 193 ? 30.891 -15.641 -21.219 1 86.25 193 CYS B CA 1
ATOM 5992 C C . CYS B 1 193 ? 32.312 -15.164 -20.906 1 86.25 193 CYS B C 1
ATOM 5994 O O . CYS B 1 193 ? 32.5 -14.188 -20.188 1 86.25 193 CYS B O 1
ATOM 5996 N N . THR B 1 194 ? 33.219 -16.047 -21.391 1 82.5 194 THR B N 1
ATOM 5997 C CA . THR B 1 194 ? 34.594 -15.602 -21.422 1 82.5 194 THR B CA 1
ATOM 5998 C C . THR B 1 194 ? 34.906 -14.812 -22.688 1 82.5 194 THR B C 1
ATOM 6000 O O . THR B 1 194 ? 34.875 -15.367 -23.797 1 82.5 194 THR B O 1
ATOM 6003 N N . LEU B 1 195 ? 35.219 -13.609 -22.562 1 82.06 195 LEU B N 1
ATOM 6004 C CA . LEU B 1 195 ? 35.281 -12.664 -23.672 1 82.06 195 LEU B CA 1
ATOM 6005 C C . LEU B 1 195 ? 36.562 -12.922 -24.5 1 82.06 195 LEU B C 1
ATOM 6007 O O . LEU B 1 195 ? 36.625 -12.508 -25.656 1 82.06 195 LEU B O 1
ATOM 6011 N N . PHE B 1 196 ? 37.438 -13.664 -24 1 77.69 196 PHE B N 1
ATOM 6012 C CA . PHE B 1 196 ? 38.719 -13.875 -24.688 1 77.69 196 PHE B CA 1
ATOM 6013 C C . PHE B 1 196 ? 38.531 -14.789 -25.891 1 77.69 196 PHE B C 1
ATOM 6015 O O . PHE B 1 196 ? 39.406 -14.828 -26.781 1 77.69 196 PHE B O 1
ATOM 6022 N N . ASP B 1 197 ? 37.375 -15.461 -26.031 1 79.44 197 ASP B N 1
ATOM 6023 C CA . ASP B 1 197 ? 37.125 -16.359 -27.141 1 79.44 197 ASP B CA 1
ATOM 6024 C C . ASP B 1 197 ? 36.625 -15.609 -28.359 1 79.44 197 ASP B C 1
ATOM 6026 O O . ASP B 1 197 ? 36.438 -16.188 -29.438 1 79.44 197 ASP B O 1
ATOM 6030 N N . LEU B 1 198 ? 36.531 -14.266 -28.219 1 85.69 198 LEU B N 1
ATOM 6031 C CA . LEU B 1 198 ? 35.969 -13.445 -29.266 1 85.69 198 LEU B CA 1
ATOM 6032 C C . LEU B 1 198 ? 37.062 -12.727 -30.047 1 85.69 198 LEU B C 1
ATOM 6034 O O . LEU B 1 198 ? 38.188 -12.617 -29.578 1 85.69 198 LEU B O 1
ATOM 6038 N N . SER B 1 199 ? 36.719 -12.305 -31.344 1 89.06 199 SER B N 1
ATOM 6039 C CA . SER B 1 199 ? 37.625 -11.43 -32.094 1 89.06 199 SER B CA 1
ATOM 6040 C C . SER B 1 199 ? 37.812 -10.086 -31.391 1 89.06 199 SER B C 1
ATOM 6042 O O . SER B 1 199 ? 36.969 -9.703 -30.562 1 89.06 199 SER B O 1
ATOM 6044 N N . PRO B 1 200 ? 38.875 -9.461 -31.656 1 90.25 200 PRO B N 1
ATOM 6045 C CA . PRO B 1 200 ? 39.125 -8.18 -31 1 90.25 200 PRO B CA 1
ATOM 6046 C C . PRO B 1 200 ? 38 -7.18 -31.219 1 90.25 200 PRO B C 1
ATOM 6048 O O . PRO B 1 200 ? 37.625 -6.422 -30.312 1 90.25 200 PRO B O 1
ATOM 6051 N N . GLU B 1 201 ? 37.438 -7.246 -32.375 1 89.81 201 GLU B N 1
ATOM 6052 C CA . GLU B 1 201 ? 36.344 -6.336 -32.688 1 89.81 201 GLU B CA 1
ATOM 6053 C C . GLU B 1 201 ? 35.094 -6.699 -31.875 1 89.81 201 GLU B C 1
ATOM 6055 O O . GLU B 1 201 ? 34.406 -5.816 -31.344 1 89.81 201 GLU B O 1
ATOM 6060 N N . GLN B 1 202 ? 34.906 -7.93 -31.766 1 91.19 202 GLN B N 1
ATOM 6061 C CA . GLN B 1 202 ? 33.75 -8.414 -31.016 1 91.19 202 GLN B CA 1
ATOM 6062 C C . GLN B 1 202 ? 33.906 -8.156 -29.531 1 91.19 202 GLN B C 1
ATOM 6064 O O . GLN B 1 202 ? 32.938 -7.832 -28.844 1 91.19 202 GLN B O 1
ATOM 6069 N N . GLU B 1 203 ? 35.062 -8.281 -29.125 1 91.69 203 GLU B N 1
ATOM 6070 C CA . GLU B 1 203 ? 35.344 -8.039 -27.703 1 91.69 203 GLU B CA 1
ATOM 6071 C C . GLU B 1 203 ? 35.125 -6.574 -27.344 1 91.69 203 GLU B C 1
ATOM 6073 O O . GLU B 1 203 ? 34.594 -6.266 -26.281 1 91.69 203 GLU B O 1
ATOM 6078 N N . GLU B 1 204 ? 35.594 -5.77 -28.219 1 91.19 204 GLU B N 1
ATOM 6079 C CA . GLU B 1 204 ? 35.406 -4.344 -27.984 1 91.19 204 GLU B CA 1
ATOM 6080 C C . GLU B 1 204 ? 33.938 -3.971 -27.938 1 91.19 204 GLU B C 1
ATOM 6082 O O . GLU B 1 204 ? 33.5 -3.172 -27.094 1 91.19 204 GLU B O 1
ATOM 6087 N N . ARG B 1 205 ? 33.188 -4.52 -28.797 1 92 205 ARG B N 1
ATOM 6088 C CA . ARG B 1 205 ? 31.766 -4.246 -28.812 1 92 205 ARG B CA 1
ATOM 6089 C C . ARG B 1 205 ? 31.078 -4.781 -27.562 1 92 205 ARG B C 1
ATOM 6091 O O . ARG B 1 205 ? 30.172 -4.145 -27.031 1 92 205 ARG B O 1
ATOM 6098 N N . ALA B 1 206 ? 31.469 -5.914 -27.172 1 92.62 206 ALA B N 1
ATOM 6099 C CA . ALA B 1 206 ? 30.906 -6.531 -25.969 1 92.62 206 ALA B CA 1
ATOM 6100 C C . ALA B 1 206 ? 31.156 -5.66 -24.75 1 92.62 206 ALA B C 1
ATOM 6102 O O . ALA B 1 206 ? 30.266 -5.484 -23.906 1 92.62 206 ALA B O 1
ATOM 6103 N N . LYS B 1 207 ? 32.312 -5.129 -24.656 1 91.44 207 LYS B N 1
ATOM 6104 C CA . LYS B 1 207 ? 32.688 -4.266 -23.516 1 91.44 207 LYS B CA 1
ATOM 6105 C C . LYS B 1 207 ? 31.859 -2.979 -23.547 1 91.44 207 LYS B C 1
ATOM 6107 O O . LYS B 1 207 ? 31.5 -2.447 -22.484 1 91.44 207 LYS B O 1
ATOM 6112 N N . GLU B 1 208 ? 31.594 -2.547 -24.719 1 90.62 208 GLU B N 1
ATOM 6113 C CA . GLU B 1 208 ? 30.766 -1.347 -24.859 1 90.62 208 GLU B CA 1
ATOM 6114 C C . GLU B 1 208 ? 29.359 -1.577 -24.328 1 90.62 208 GLU B C 1
ATOM 6116 O O . GLU B 1 208 ? 28.812 -0.727 -23.625 1 90.62 208 GLU B O 1
ATOM 6121 N N . TYR B 1 209 ? 28.812 -2.682 -24.719 1 92 209 TYR B N 1
ATOM 6122 C CA . TYR B 1 209 ? 27.469 -2.988 -24.266 1 92 209 TYR B CA 1
ATOM 6123 C C . TYR B 1 209 ? 27.438 -3.23 -22.75 1 92 209 TYR B C 1
ATOM 6125 O O . TYR B 1 209 ? 26.469 -2.877 -22.078 1 92 209 TYR B O 1
ATOM 6133 N N . LEU B 1 210 ? 28.438 -3.76 -22.203 1 90.75 210 LEU B N 1
ATOM 6134 C CA . LEU B 1 210 ? 28.516 -4.039 -20.781 1 90.75 210 LEU B CA 1
ATOM 6135 C C . LEU B 1 210 ? 28.578 -2.742 -19.969 1 90.75 210 LEU B C 1
ATOM 6137 O O . LEU B 1 210 ? 28.094 -2.68 -18.844 1 90.75 210 LEU B O 1
ATOM 6141 N N . LYS B 1 211 ? 29.094 -1.743 -20.516 1 87.62 211 LYS B N 1
ATOM 6142 C CA . LYS B 1 211 ? 29.25 -0.47 -19.828 1 87.62 211 LYS B CA 1
ATOM 6143 C C . LYS B 1 211 ? 28.047 0.438 -20.047 1 87.62 211 LYS B C 1
ATOM 6145 O O . LYS B 1 211 ? 27.828 1.381 -19.281 1 87.62 211 LYS B O 1
ATOM 6150 N N . GLU B 1 212 ? 27.281 0.061 -20.984 1 85.88 212 GLU B N 1
ATOM 6151 C CA . GLU B 1 212 ? 26.172 0.919 -21.375 1 85.88 212 GLU B CA 1
ATOM 6152 C C . GLU B 1 212 ? 25.016 0.809 -20.391 1 85.88 212 GLU B C 1
ATOM 6154 O O . GLU B 1 212 ? 24.734 -0.274 -19.875 1 85.88 212 GLU B O 1
ATOM 6159 N N . ASP B 1 213 ? 24.484 1.987 -20.062 1 83.5 213 ASP B N 1
ATOM 6160 C CA . ASP B 1 213 ? 23.219 2.045 -19.359 1 83.5 213 ASP B CA 1
ATOM 6161 C C . ASP B 1 213 ? 22.047 2.182 -20.328 1 83.5 213 ASP B C 1
ATOM 6163 O O . ASP B 1 213 ? 21.812 3.26 -20.875 1 83.5 213 ASP B O 1
ATOM 6167 N N . SER B 1 214 ? 21.375 1.177 -20.469 1 82.12 214 SER B N 1
ATOM 6168 C CA . SER B 1 214 ? 20.344 1.102 -21.5 1 82.12 214 SER B CA 1
ATOM 6169 C C . SER B 1 214 ? 19.203 2.084 -21.219 1 82.12 214 SER B C 1
ATOM 6171 O O . SER B 1 214 ? 18.609 2.619 -22.156 1 82.12 214 SER B O 1
ATOM 6173 N N . SER B 1 215 ? 18.875 2.25 -20 1 79.44 215 SER B N 1
ATOM 6174 C CA . SER B 1 215 ? 17.812 3.186 -19.656 1 79.44 215 SER B CA 1
ATOM 6175 C C . SER B 1 215 ? 18.172 4.609 -20.078 1 79.44 215 SER B C 1
ATOM 6177 O O . SER B 1 215 ? 17.328 5.332 -20.625 1 79.44 215 SER B O 1
ATOM 6179 N N . LYS B 1 216 ? 19.359 4.984 -19.875 1 73.69 216 LYS B N 1
ATOM 6180 C CA . LYS B 1 216 ? 19.828 6.309 -20.281 1 73.69 216 LYS B CA 1
ATOM 6181 C C . LYS B 1 216 ? 19.875 6.449 -21.797 1 73.69 216 LYS B C 1
ATOM 6183 O O . LYS B 1 216 ? 19.562 7.512 -22.328 1 73.69 216 LYS B O 1
ATOM 6188 N N . THR B 1 217 ? 20.281 5.375 -22.359 1 73.88 217 THR B N 1
ATOM 6189 C CA . THR B 1 217 ? 20.359 5.391 -23.812 1 73.88 217 THR B CA 1
ATOM 6190 C C . THR B 1 217 ? 18.984 5.625 -24.422 1 73.88 217 THR B C 1
ATOM 6192 O O . THR B 1 217 ? 18.828 6.43 -25.344 1 73.88 217 THR B O 1
ATOM 6195 N N . VAL B 1 218 ? 18.047 4.934 -23.938 1 71.06 218 VAL B N 1
ATOM 6196 C CA . VAL B 1 218 ? 16.688 5.086 -24.453 1 71.06 218 VAL B CA 1
ATOM 6197 C C . VAL B 1 218 ? 16.188 6.508 -24.203 1 71.06 218 VAL B C 1
ATOM 6199 O O . VAL B 1 218 ? 15.586 7.125 -25.078 1 71.06 218 VAL B O 1
ATOM 6202 N N . TYR B 1 219 ? 16.547 6.949 -23.094 1 67.62 219 TYR B N 1
ATOM 6203 C CA . TYR B 1 219 ? 16.078 8.266 -22.688 1 67.62 219 TYR B CA 1
ATOM 6204 C C . TYR B 1 219 ? 16.703 9.359 -23.547 1 67.62 219 TYR B C 1
ATOM 6206 O O . TYR B 1 219 ? 16.047 10.344 -23.891 1 67.62 219 TYR B O 1
ATOM 6214 N N . ARG B 1 220 ? 17.859 9.18 -23.969 1 72.06 220 ARG B N 1
ATOM 6215 C CA . ARG B 1 220 ? 18.609 10.234 -24.641 1 72.06 220 ARG B CA 1
ATOM 6216 C C . ARG B 1 220 ? 18.547 10.094 -26.156 1 72.06 220 ARG B C 1
ATOM 6218 O O . ARG B 1 220 ? 18.922 11.016 -26.875 1 72.06 220 ARG B O 1
ATOM 6225 N N . SER B 1 221 ? 18.062 9.031 -26.578 1 74.56 221 SER B N 1
ATOM 6226 C CA . SER B 1 221 ? 18.141 8.758 -28.016 1 74.56 221 SER B CA 1
ATOM 6227 C C . SER B 1 221 ? 16.828 9.062 -28.719 1 74.56 221 SER B C 1
ATOM 6229 O O . SER B 1 221 ? 15.75 8.883 -28.141 1 74.56 221 SER B O 1
ATOM 6231 N N . ASP B 1 222 ? 17 9.562 -29.891 1 78.25 222 ASP B N 1
ATOM 6232 C CA . ASP B 1 222 ? 15.805 9.727 -30.734 1 78.25 222 ASP B CA 1
ATOM 6233 C C . ASP B 1 222 ? 15.391 8.406 -31.359 1 78.25 222 ASP B C 1
ATOM 6235 O O . ASP B 1 222 ? 16.109 7.406 -31.266 1 78.25 222 ASP B O 1
ATOM 6239 N N . SER B 1 223 ? 14.281 8.406 -32.031 1 80.62 223 SER B N 1
ATOM 6240 C CA . SER B 1 223 ? 13.695 7.184 -32.562 1 80.62 223 SER B CA 1
ATOM 6241 C C . SER B 1 223 ? 14.586 6.566 -33.625 1 80.62 223 SER B C 1
ATOM 6243 O O . SER B 1 223 ? 14.75 5.344 -33.688 1 80.62 223 SER B O 1
ATOM 6245 N N . ASP B 1 224 ? 15.156 7.367 -34.438 1 80.81 224 ASP B N 1
ATOM 6246 C CA . ASP B 1 224 ? 15.984 6.859 -35.531 1 80.81 224 ASP B CA 1
ATOM 6247 C C . ASP B 1 224 ? 17.281 6.242 -35 1 80.81 224 ASP B C 1
ATOM 6249 O O . ASP B 1 224 ? 17.703 5.191 -35.469 1 80.81 224 ASP B O 1
ATOM 6253 N N . THR B 1 225 ? 17.828 6.914 -34.094 1 84.5 225 THR B N 1
ATOM 6254 C CA . THR B 1 225 ? 19.031 6.398 -33.469 1 84.5 225 THR B CA 1
ATOM 6255 C C . THR B 1 225 ? 18.766 5.074 -32.75 1 84.5 225 THR B C 1
ATOM 6257 O O . THR B 1 225 ? 19.594 4.16 -32.812 1 84.5 225 THR B O 1
ATOM 6260 N N . LEU B 1 226 ? 17.672 5.055 -32.25 1 86.94 226 LEU B N 1
ATOM 6261 C CA . LEU B 1 226 ? 17.312 3.836 -31.516 1 86.94 226 LEU B CA 1
ATOM 6262 C C . LEU B 1 226 ? 17.125 2.67 -32.469 1 86.94 226 LEU B C 1
ATOM 6264 O O . LEU B 1 226 ? 17.516 1.54 -32.188 1 86.94 226 LEU B O 1
ATOM 6268 N N . GLN B 1 227 ? 16.562 2.969 -33.594 1 85.5 227 GLN B N 1
ATOM 6269 C CA . GLN B 1 227 ? 16.344 1.92 -34.594 1 85.5 227 GLN B CA 1
ATOM 6270 C C . GLN B 1 227 ? 17.672 1.39 -35.125 1 85.5 227 GLN B C 1
ATOM 6272 O O . GLN B 1 227 ? 17.828 0.186 -35.312 1 85.5 227 GLN B O 1
ATOM 6277 N N . SER B 1 228 ? 18.531 2.26 -35.312 1 87.75 228 SER B N 1
ATOM 6278 C CA . SER B 1 228 ? 19.859 1.855 -35.781 1 87.75 228 SER B CA 1
ATOM 6279 C C . SER B 1 228 ? 20.578 1.014 -34.719 1 87.75 228 SER B C 1
ATOM 6281 O O . SER B 1 228 ? 21.219 0.019 -35.062 1 87.75 228 SER B O 1
ATOM 6283 N N . ASN B 1 229 ? 20.422 1.455 -33.562 1 90.06 229 ASN B N 1
ATOM 6284 C CA . ASN B 1 229 ? 21.031 0.711 -32.469 1 90.06 229 ASN B CA 1
ATOM 6285 C C . ASN B 1 229 ? 20.438 -0.687 -32.344 1 90.06 229 ASN B C 1
ATOM 6287 O O . ASN B 1 229 ? 21.141 -1.646 -32.031 1 90.06 229 ASN B O 1
ATOM 6291 N N . LEU B 1 230 ? 19.188 -0.74 -32.562 1 92.75 230 LEU B N 1
ATOM 6292 C CA . LEU B 1 230 ? 18.484 -2.02 -32.469 1 92.75 230 LEU B CA 1
ATOM 6293 C C . LEU B 1 230 ? 18.984 -2.984 -33.531 1 92.75 230 LEU B C 1
ATOM 6295 O O . LEU B 1 230 ? 19.141 -4.18 -33.281 1 92.75 230 LEU B O 1
ATOM 6299 N N . ALA B 1 231 ? 19.219 -2.465 -34.656 1 91.38 231 ALA B N 1
ATOM 6300 C CA . ALA B 1 231 ? 19.75 -3.297 -35.75 1 91.38 231 ALA B CA 1
ATOM 6301 C C . ALA B 1 231 ? 21.172 -3.766 -35.438 1 91.38 231 ALA B C 1
ATOM 6303 O O . ALA B 1 231 ? 21.5 -4.934 -35.656 1 91.38 231 ALA B O 1
ATOM 6304 N N . ARG B 1 232 ? 21.922 -2.895 -34.906 1 92.38 232 ARG B N 1
ATOM 6305 C CA . ARG B 1 232 ? 23.312 -3.209 -34.594 1 92.38 232 ARG B CA 1
ATOM 6306 C C . ARG B 1 232 ? 23.391 -4.281 -33.5 1 92.38 232 ARG B C 1
ATOM 6308 O O . ARG B 1 232 ? 24.188 -5.223 -33.625 1 92.38 232 ARG B O 1
ATOM 6315 N N . ILE B 1 233 ? 22.625 -4.062 -32.531 1 94.69 233 ILE B N 1
ATOM 6316 C CA . ILE B 1 233 ? 22.656 -5.016 -31.406 1 94.69 233 ILE B CA 1
ATOM 6317 C C . ILE B 1 233 ? 22.125 -6.371 -31.875 1 94.69 233 ILE B C 1
ATOM 6319 O O . ILE B 1 233 ? 22.625 -7.418 -31.453 1 94.69 233 ILE B O 1
ATOM 6323 N N . GLY B 1 234 ? 21.156 -6.391 -32.75 1 95.88 234 GLY B N 1
ATOM 6324 C CA . GLY B 1 234 ? 20.641 -7.633 -33.312 1 95.88 234 GLY B CA 1
ATOM 6325 C C . GLY B 1 234 ? 21.688 -8.422 -34.062 1 95.88 234 GLY B C 1
ATOM 6326 O O . GLY B 1 234 ? 21.812 -9.641 -33.906 1 95.88 234 GLY B O 1
ATOM 6327 N N . ASN B 1 235 ? 22.422 -7.711 -34.844 1 95.12 235 ASN B N 1
ATOM 6328 C CA . ASN B 1 235 ? 23.484 -8.359 -35.594 1 95.12 235 ASN B CA 1
ATOM 6329 C C . ASN B 1 235 ? 24.578 -8.891 -34.688 1 95.12 235 ASN B C 1
ATOM 6331 O O . ASN B 1 235 ? 25.141 -9.969 -34.938 1 95.12 235 ASN B O 1
ATOM 6335 N N . PHE B 1 236 ? 24.797 -8.148 -33.719 1 95.25 236 PHE B N 1
ATOM 6336 C CA . PHE B 1 236 ? 25.812 -8.586 -32.781 1 95.25 236 PHE B CA 1
ATOM 6337 C C . PHE B 1 236 ? 25.359 -9.844 -32.031 1 95.25 236 PHE B C 1
ATOM 6339 O O . PHE B 1 236 ? 26.141 -10.758 -31.828 1 95.25 236 PHE B O 1
ATOM 6346 N N . ILE B 1 237 ? 24.141 -9.906 -31.672 1 96.06 237 ILE B N 1
ATOM 6347 C CA . ILE B 1 237 ? 23.594 -11.078 -31 1 96.06 237 ILE B CA 1
ATOM 6348 C C . ILE B 1 237 ? 23.703 -12.289 -31.922 1 96.06 237 ILE B C 1
ATOM 6350 O O . ILE B 1 237 ? 24.062 -13.383 -31.469 1 96.06 237 ILE B O 1
ATOM 6354 N N . MET B 1 238 ? 23.391 -12.047 -33.125 1 94.56 238 MET B N 1
ATOM 6355 C CA . MET B 1 238 ? 23.5 -13.125 -34.125 1 94.56 238 MET B CA 1
ATOM 6356 C C . MET B 1 238 ? 24.922 -13.672 -34.156 1 94.56 238 MET B C 1
ATOM 6358 O O . MET B 1 238 ? 25.125 -14.883 -34.219 1 94.56 238 MET B O 1
ATOM 6362 N N . GLU B 1 239 ? 25.844 -12.836 -34.094 1 93 239 GLU B N 1
ATOM 6363 C CA . GLU B 1 239 ? 27.25 -13.234 -34.094 1 93 239 GLU B CA 1
ATOM 6364 C C . GLU B 1 239 ? 27.594 -14.031 -32.844 1 93 239 GLU B C 1
ATOM 6366 O O . GLU B 1 239 ? 28.297 -15.039 -32.906 1 93 239 GLU B O 1
ATOM 6371 N N . MET B 1 240 ? 27.141 -13.547 -31.734 1 93.38 240 MET B N 1
ATOM 6372 C CA . MET B 1 240 ? 27.438 -14.195 -30.453 1 93.38 240 MET B CA 1
ATOM 6373 C C . MET B 1 240 ? 26.828 -15.586 -30.391 1 93.38 240 MET B C 1
ATOM 6375 O O . MET B 1 240 ? 27.438 -16.516 -29.875 1 93.38 240 MET B O 1
ATOM 6379 N N . LEU B 1 241 ? 25.609 -15.703 -30.938 1 93.19 241 LEU B N 1
ATOM 6380 C CA . LEU B 1 241 ? 24.922 -16.984 -30.922 1 93.19 241 LEU B CA 1
ATOM 6381 C C . LEU B 1 241 ? 25.625 -18 -31.828 1 93.19 241 LEU B C 1
ATOM 6383 O O . LEU B 1 241 ? 25.547 -19.203 -31.594 1 93.19 241 LEU B O 1
ATOM 6387 N N . ALA B 1 242 ? 26.328 -17.484 -32.781 1 89.19 242 ALA B N 1
ATOM 6388 C CA . ALA B 1 242 ? 27.062 -18.359 -33.688 1 89.19 242 ALA B CA 1
ATOM 6389 C C . ALA B 1 242 ? 28.391 -18.812 -33.062 1 89.19 242 ALA B C 1
ATOM 6391 O O . ALA B 1 242 ? 28.859 -19.922 -33.344 1 89.19 242 ALA B O 1
ATOM 6392 N N . VAL B 1 243 ? 28.953 -18.016 -32.25 1 88.62 243 VAL B N 1
ATOM 6393 C CA . VAL B 1 243 ? 30.281 -18.266 -31.703 1 88.62 243 VAL B CA 1
ATOM 6394 C C . VAL B 1 243 ? 30.172 -19.188 -30.484 1 88.62 243 VAL B C 1
ATOM 6396 O O . VAL B 1 243 ? 30.969 -20.109 -30.328 1 88.62 243 VAL B O 1
ATOM 6399 N N . PHE B 1 244 ? 29.219 -18.922 -29.656 1 89.75 244 PHE B N 1
ATOM 6400 C CA . PHE B 1 244 ? 29.125 -19.641 -28.391 1 89.75 244 PHE B CA 1
ATOM 6401 C C . PHE B 1 244 ? 28.156 -20.812 -28.5 1 89.75 244 PHE B C 1
ATOM 6403 O O . PHE B 1 244 ? 27.078 -20.672 -29.109 1 89.75 244 PHE B O 1
ATOM 6410 N N . PRO B 1 245 ? 28.578 -21.922 -27.969 1 83.75 245 PRO B N 1
ATOM 6411 C CA . PRO B 1 245 ? 27.688 -23.094 -28 1 83.75 245 PRO B CA 1
ATOM 6412 C C . PRO B 1 245 ? 26.469 -22.938 -27.094 1 83.75 245 PRO B C 1
ATOM 6414 O O . PRO B 1 245 ? 26.516 -22.156 -26.141 1 83.75 245 PRO B O 1
ATOM 6417 N N . ALA B 1 246 ? 25.406 -23.719 -27.453 1 83.31 246 ALA B N 1
ATOM 6418 C CA . ALA B 1 246 ? 24.141 -23.688 -26.719 1 83.31 246 ALA B CA 1
ATOM 6419 C C . ALA B 1 246 ? 24.219 -24.531 -25.453 1 83.31 246 ALA B C 1
ATOM 6421 O O . ALA B 1 246 ? 23.562 -25.578 -25.375 1 83.31 246 ALA B O 1
ATOM 6422 N N . THR B 1 247 ? 24.984 -24.125 -24.469 1 83.62 247 THR B N 1
ATOM 6423 C CA . THR B 1 247 ? 25.188 -24.969 -23.312 1 83.62 247 THR B CA 1
ATOM 6424 C C . THR B 1 247 ? 24.703 -24.281 -22.031 1 83.62 247 THR B C 1
ATOM 6426 O O . THR B 1 247 ? 24.547 -24.922 -21 1 83.62 247 THR B O 1
ATOM 6429 N N . SER B 1 248 ? 24.422 -23.109 -22.156 1 87.19 248 SER B N 1
ATOM 6430 C CA . SER B 1 248 ? 24.078 -22.375 -20.938 1 87.19 248 SER B CA 1
ATOM 6431 C C . SER B 1 248 ? 22.656 -21.828 -21 1 87.19 248 SER B C 1
ATOM 6433 O O . SER B 1 248 ? 22.141 -21.547 -22.094 1 87.19 248 SER B O 1
ATOM 6435 N N . PRO B 1 249 ? 22.031 -21.797 -19.797 1 89.81 249 PRO B N 1
ATOM 6436 C CA . PRO B 1 249 ? 20.688 -21.203 -19.75 1 89.81 249 PRO B CA 1
ATOM 6437 C C . PRO B 1 249 ? 20.656 -19.781 -20.297 1 89.81 249 PRO B C 1
ATOM 6439 O O . PRO B 1 249 ? 19.656 -19.359 -20.891 1 89.81 249 PRO B O 1
ATOM 6442 N N . ALA B 1 250 ? 21.688 -19.094 -20.109 1 92 250 ALA B N 1
ATOM 6443 C CA . ALA B 1 250 ? 21.766 -17.719 -20.609 1 92 250 ALA B CA 1
ATOM 6444 C C . ALA B 1 250 ? 21.75 -17.703 -22.141 1 92 250 ALA B C 1
ATOM 6446 O O . ALA B 1 250 ? 21.188 -16.797 -22.75 1 92 250 ALA B O 1
ATOM 6447 N N . HIS B 1 251 ? 22.469 -18.656 -22.703 1 93.12 251 HIS B N 1
ATOM 6448 C CA . HIS B 1 251 ? 22.469 -18.781 -24.156 1 93.12 251 HIS B CA 1
ATOM 6449 C C . HIS B 1 251 ? 21.078 -19.078 -24.688 1 93.12 251 HIS B C 1
ATOM 6451 O O . HIS B 1 251 ? 20.641 -18.469 -25.672 1 93.12 251 HIS B O 1
ATOM 6457 N N . ASP B 1 252 ? 20.422 -19.969 -24 1 94.25 252 ASP B N 1
ATOM 6458 C CA . ASP B 1 252 ? 19.062 -20.328 -24.406 1 94.25 252 ASP B CA 1
ATOM 6459 C C . ASP B 1 252 ? 18.141 -19.125 -24.344 1 94.25 252 ASP B C 1
ATOM 6461 O O . ASP B 1 252 ? 17.266 -18.969 -25.203 1 94.25 252 ASP B O 1
ATOM 6465 N N . LEU B 1 253 ? 18.312 -18.375 -23.359 1 94.88 253 LEU B N 1
ATOM 6466 C CA . LEU B 1 253 ? 17.484 -17.188 -23.172 1 94.88 253 LEU B CA 1
ATOM 6467 C C . LEU B 1 253 ? 17.75 -16.172 -24.281 1 94.88 253 LEU B C 1
ATOM 6469 O O . LEU B 1 253 ? 16.828 -15.531 -24.781 1 94.88 253 LEU B O 1
ATOM 6473 N N . LEU B 1 254 ? 19 -15.969 -24.562 1 95.38 254 LEU B N 1
ATOM 6474 C CA . LEU B 1 254 ? 19.375 -15.047 -25.625 1 95.38 254 LEU B CA 1
ATOM 6475 C C . LEU B 1 254 ? 18.812 -15.508 -26.969 1 95.38 254 LEU B C 1
ATOM 6477 O O . LEU B 1 254 ? 18.344 -14.703 -27.766 1 95.38 254 LEU B O 1
ATOM 6481 N N . LEU B 1 255 ? 18.953 -16.75 -27.203 1 95.31 255 LEU B N 1
ATOM 6482 C CA . LEU B 1 255 ? 18.406 -17.328 -28.422 1 95.31 255 LEU B CA 1
ATOM 6483 C C . LEU B 1 255 ? 16.891 -17.109 -28.5 1 95.31 255 LEU B C 1
ATOM 6485 O O . LEU B 1 255 ? 16.375 -16.734 -29.547 1 95.31 255 LEU B O 1
ATOM 6489 N N . ARG B 1 256 ? 16.219 -17.391 -27.422 1 95.38 256 ARG B N 1
ATOM 6490 C CA . ARG B 1 256 ? 14.781 -17.172 -27.359 1 95.38 256 ARG B CA 1
ATOM 6491 C C . ARG B 1 256 ? 14.445 -15.719 -27.703 1 95.38 256 ARG B C 1
ATOM 6493 O O . ARG B 1 256 ? 13.539 -15.461 -28.5 1 95.38 256 ARG B O 1
ATOM 6500 N N . LEU B 1 257 ? 15.148 -14.812 -27.078 1 96.31 257 LEU B N 1
ATOM 6501 C CA . LEU B 1 257 ? 14.93 -13.391 -27.344 1 96.31 257 LEU B CA 1
ATOM 6502 C C . LEU B 1 257 ? 15.125 -13.07 -28.812 1 96.31 257 LEU B C 1
ATOM 6504 O O . LEU B 1 257 ? 14.32 -12.336 -29.406 1 96.31 257 LEU B O 1
ATOM 6508 N N . PHE B 1 258 ? 16.203 -13.578 -29.344 1 95.81 258 PHE B N 1
ATOM 6509 C CA . PHE B 1 258 ? 16.516 -13.297 -30.734 1 95.81 258 PHE B CA 1
ATOM 6510 C C . PHE B 1 258 ? 15.406 -13.797 -31.656 1 95.81 258 PHE B C 1
ATOM 6512 O O . PHE B 1 258 ? 14.961 -13.078 -32.531 1 95.81 258 PHE B O 1
ATOM 6519 N N . GLU B 1 259 ? 14.961 -14.961 -31.422 1 94.56 259 GLU B N 1
ATOM 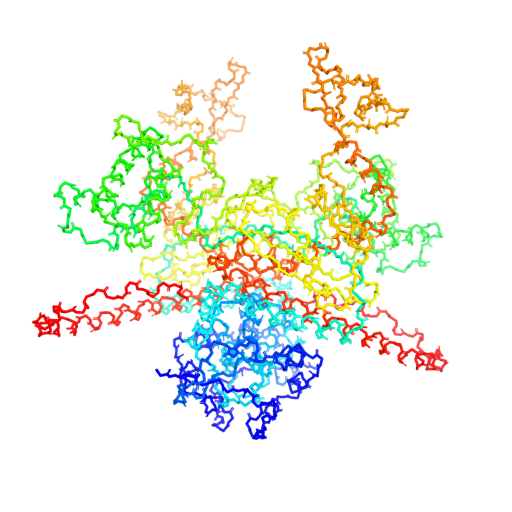6520 C CA . GLU B 1 259 ? 13.93 -15.562 -32.25 1 94.56 259 GLU B CA 1
ATOM 6521 C C . GLU B 1 259 ? 12.602 -14.828 -32.125 1 94.56 259 GLU B C 1
ATOM 6523 O O . GLU B 1 259 ? 11.82 -14.766 -33.062 1 94.56 259 GLU B O 1
ATOM 6528 N N . GLU B 1 260 ? 12.391 -14.305 -30.984 1 95.44 260 GLU B N 1
ATOM 6529 C CA . GLU B 1 260 ? 11.117 -13.633 -30.719 1 95.44 260 GLU B CA 1
ATOM 6530 C C . GLU B 1 260 ? 11.141 -12.203 -31.25 1 95.44 260 GLU B C 1
ATOM 6532 O O . GLU B 1 260 ? 10.102 -11.672 -31.656 1 95.44 260 GLU B O 1
ATOM 6537 N N . GLN B 1 261 ? 12.312 -11.539 -31.297 1 94.62 261 GLN B N 1
ATOM 6538 C CA . GLN B 1 261 ? 12.383 -10.117 -31.594 1 94.62 261 GLN B CA 1
ATOM 6539 C C . GLN B 1 261 ? 12.93 -9.875 -33 1 94.62 261 GLN B C 1
ATOM 6541 O O . GLN B 1 261 ? 12.719 -8.812 -33.594 1 94.62 261 GLN B O 1
ATOM 6546 N N . TYR B 1 262 ? 13.641 -10.844 -33.531 1 95.25 262 TYR B N 1
ATOM 6547 C CA . TYR B 1 262 ? 14.312 -10.594 -34.812 1 95.25 262 TYR B CA 1
ATOM 6548 C C . TYR B 1 262 ? 13.977 -11.68 -35.812 1 95.25 262 TYR B C 1
ATOM 6550 O O . TYR B 1 262 ? 13.531 -12.773 -35.469 1 95.25 262 TYR B O 1
ATOM 6558 N N . VAL B 1 263 ? 14.117 -11.305 -37.094 1 94.19 263 VAL B N 1
ATOM 6559 C CA . VAL B 1 263 ? 14.086 -12.219 -38.219 1 94.19 263 VAL B CA 1
ATOM 6560 C C . VAL B 1 263 ? 15.336 -12.016 -39.094 1 94.19 263 VAL B C 1
ATOM 6562 O O . VAL B 1 263 ? 15.82 -10.891 -39.219 1 94.19 263 VAL B O 1
ATOM 6565 N N . VAL B 1 264 ? 15.789 -13.086 -39.562 1 93.25 264 VAL B N 1
ATOM 6566 C CA . VAL B 1 264 ? 16.984 -12.992 -40.375 1 93.25 264 VAL B CA 1
ATOM 6567 C C . VAL B 1 264 ? 16.594 -12.875 -41.844 1 93.25 264 VAL B C 1
ATOM 6569 O O . VAL B 1 264 ? 15.922 -13.75 -42.406 1 93.25 264 VAL B O 1
ATOM 6572 N N . MET B 1 265 ? 16.891 -11.742 -42.406 1 92.25 265 MET B N 1
ATOM 6573 C CA . MET B 1 265 ? 16.703 -11.492 -43.812 1 92.25 265 MET B CA 1
ATOM 6574 C C . MET B 1 265 ? 18.016 -11.141 -44.5 1 92.25 265 MET B C 1
ATOM 6576 O O . MET B 1 265 ? 18.672 -10.164 -44.125 1 92.25 265 MET B O 1
ATOM 6580 N N . ASP B 1 266 ? 18.406 -11.82 -45.531 1 91.19 266 ASP B N 1
ATOM 6581 C CA . ASP B 1 266 ? 19.625 -11.602 -46.312 1 91.19 266 ASP B CA 1
ATOM 6582 C C . ASP B 1 266 ? 20.859 -11.578 -45.406 1 91.19 266 ASP B C 1
ATOM 6584 O O . ASP B 1 266 ? 21.703 -10.68 -45.531 1 91.19 266 ASP B O 1
ATOM 6588 N N . GLY B 1 267 ? 20.859 -12.367 -44.344 1 89.06 267 GLY B N 1
ATOM 6589 C CA . GLY B 1 267 ? 22.016 -12.508 -43.469 1 89.06 267 GLY B CA 1
ATOM 6590 C C . GLY B 1 267 ? 22.094 -11.422 -42.406 1 89.06 267 GLY B C 1
ATOM 6591 O O . GLY B 1 267 ? 23.078 -11.344 -41.656 1 89.06 267 GLY B O 1
ATOM 6592 N N . LYS B 1 268 ? 21.062 -10.609 -42.312 1 92 268 LYS B N 1
ATOM 6593 C CA . LYS B 1 268 ? 21.047 -9.539 -41.344 1 92 268 LYS B CA 1
ATOM 6594 C C . LYS B 1 268 ? 19.828 -9.664 -40.406 1 92 268 LYS B C 1
ATOM 6596 O O . LYS B 1 268 ? 18.781 -10.195 -40.812 1 92 268 LYS B O 1
ATOM 6601 N N . ALA B 1 269 ? 20.078 -9.281 -39.188 1 93.62 269 ALA B N 1
ATOM 6602 C CA . ALA B 1 269 ? 18.984 -9.32 -38.219 1 93.62 269 ALA B CA 1
ATOM 6603 C C . ALA B 1 269 ? 18.062 -8.109 -38.375 1 93.62 269 ALA B C 1
ATOM 6605 O O . ALA B 1 269 ? 18.5 -6.965 -38.312 1 93.62 269 ALA B O 1
ATOM 6606 N N . VAL B 1 270 ? 16.891 -8.391 -38.656 1 92.88 270 VAL B N 1
ATOM 6607 C CA . VAL B 1 270 ? 15.883 -7.34 -38.812 1 92.88 270 VAL B CA 1
ATOM 6608 C C . VAL B 1 270 ? 14.844 -7.453 -37.688 1 92.88 270 VAL B C 1
ATOM 6610 O O . VAL B 1 270 ? 14.344 -8.547 -37.406 1 92.88 270 VAL B O 1
ATOM 6613 N N . LEU B 1 271 ? 14.578 -6.387 -37.125 1 92.69 271 LEU B N 1
ATOM 6614 C CA . LEU B 1 271 ? 13.633 -6.324 -36.031 1 92.69 271 LEU B CA 1
ATOM 6615 C C . LEU B 1 271 ? 12.227 -6.668 -36.5 1 92.69 271 LEU B C 1
ATOM 6617 O O . LEU B 1 271 ? 11.766 -6.16 -37.531 1 92.69 271 LEU B O 1
ATOM 6621 N N . ARG B 1 272 ? 11.586 -7.512 -35.719 1 92.31 272 ARG B N 1
ATOM 6622 C CA . ARG B 1 272 ? 10.195 -7.848 -36.031 1 92.31 272 ARG B CA 1
ATOM 6623 C C . ARG B 1 272 ? 9.273 -6.672 -35.75 1 92.31 272 ARG B C 1
ATOM 6625 O O . ARG B 1 272 ? 9.539 -5.879 -34.844 1 92.31 272 ARG B O 1
ATOM 6632 N N . ASP B 1 273 ? 8.203 -6.68 -36.531 1 89.88 273 ASP B N 1
ATOM 6633 C CA . ASP B 1 273 ? 7.184 -5.68 -36.25 1 89.88 273 ASP B CA 1
ATOM 6634 C C . ASP B 1 273 ? 6.539 -5.941 -34.875 1 89.88 273 ASP B C 1
ATOM 6636 O O . ASP B 1 273 ? 6.352 -7.098 -34.5 1 89.88 273 ASP B O 1
ATOM 6640 N N . LYS B 1 274 ? 6.199 -4.922 -34.25 1 85.19 274 LYS B N 1
ATOM 6641 C CA . LYS B 1 274 ? 5.625 -5 -32.906 1 85.19 274 LYS B CA 1
ATOM 6642 C C . LYS B 1 274 ? 4.383 -5.887 -32.906 1 85.19 274 LYS B C 1
ATOM 6644 O O . LYS B 1 274 ? 4.145 -6.621 -31.938 1 85.19 274 LYS B O 1
ATOM 6649 N N . LYS B 1 275 ? 3.633 -5.84 -33.969 1 85.25 275 LYS B N 1
ATOM 6650 C CA . LYS B 1 275 ? 2.379 -6.582 -34.062 1 85.25 275 LYS B CA 1
ATOM 6651 C C . LYS B 1 275 ? 2.637 -8.078 -34.156 1 85.25 275 LYS B C 1
ATOM 6653 O O . LYS B 1 275 ? 1.761 -8.891 -33.844 1 85.25 275 LYS B O 1
ATOM 6658 N N . GLU B 1 276 ? 3.82 -8.391 -34.531 1 87.12 276 GLU B N 1
ATOM 6659 C CA . GLU B 1 276 ? 4.152 -9.797 -34.75 1 87.12 276 GLU B CA 1
ATOM 6660 C C . GLU B 1 276 ? 4.734 -10.438 -33.5 1 87.12 276 GLU B C 1
ATOM 6662 O O . GLU B 1 276 ? 4.906 -11.656 -33.438 1 87.12 276 GLU B O 1
ATOM 6667 N N . VAL B 1 277 ? 5.059 -9.656 -32.594 1 87.75 277 VAL B N 1
ATOM 6668 C CA . VAL B 1 277 ? 5.617 -10.18 -31.344 1 87.75 277 VAL B CA 1
ATOM 6669 C C . VAL B 1 277 ? 4.496 -10.742 -30.469 1 87.75 27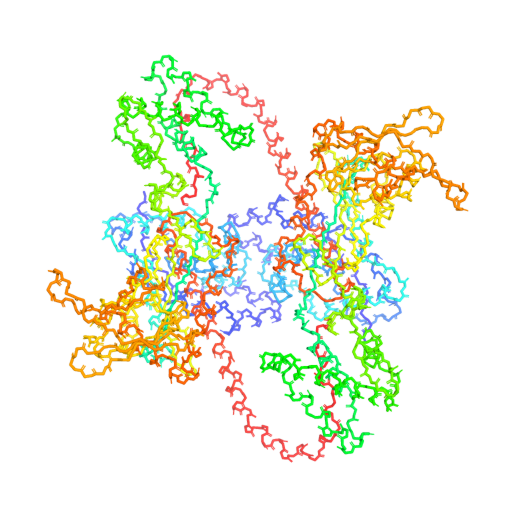7 VAL B C 1
ATOM 6671 O O . VAL B 1 277 ? 3.547 -10.023 -30.141 1 87.75 277 VAL B O 1
ATOM 6674 N N . LYS B 1 278 ? 4.598 -11.914 -30.094 1 88 278 LYS B N 1
ATOM 6675 C CA . LYS B 1 278 ? 3.562 -12.617 -29.328 1 88 278 LYS B CA 1
ATOM 6676 C C . LYS B 1 278 ? 3.506 -12.109 -27.891 1 88 278 LYS B C 1
ATOM 6678 O O . LYS B 1 278 ? 4.496 -11.602 -27.359 1 88 278 LYS B O 1
ATOM 6683 N N . ALA B 1 279 ? 2.406 -12.359 -27.234 1 85.88 279 ALA B N 1
ATOM 6684 C CA . ALA B 1 279 ? 2.186 -11.906 -25.859 1 85.88 279 ALA B CA 1
ATOM 6685 C C . ALA B 1 279 ? 2.992 -12.742 -24.875 1 85.88 279 ALA B C 1
ATOM 6687 O O . ALA B 1 279 ? 3.27 -12.297 -23.75 1 85.88 279 ALA B O 1
ATOM 6688 N N . ASP B 1 280 ? 3.332 -13.883 -25.312 1 88.69 280 ASP B N 1
ATOM 6689 C CA . ASP B 1 280 ? 4.086 -14.75 -24.406 1 88.69 280 ASP B CA 1
ATOM 6690 C C . ASP B 1 280 ? 5.59 -14.555 -24.594 1 88.69 280 ASP B C 1
ATOM 6692 O O . ASP B 1 280 ? 6.383 -15.391 -24.156 1 88.69 280 ASP B O 1
ATOM 6696 N N . SER B 1 281 ? 5.926 -13.508 -25.234 1 92.38 281 SER B N 1
ATOM 6697 C CA . SER B 1 281 ? 7.336 -13.195 -25.453 1 92.38 281 SER B CA 1
ATOM 6698 C C . SER B 1 281 ? 8.023 -12.812 -24.141 1 92.38 281 SER B C 1
ATOM 6700 O O . SER B 1 281 ? 7.363 -12.516 -23.156 1 92.38 281 SER B O 1
ATOM 6702 N N . LEU B 1 282 ? 9.32 -12.906 -24.219 1 93.69 282 LEU B N 1
ATOM 6703 C CA . LEU B 1 282 ? 10.133 -12.562 -23.062 1 93.69 282 LEU B CA 1
ATOM 6704 C C . LEU B 1 282 ? 9.922 -11.109 -22.656 1 93.69 282 LEU B C 1
ATOM 6706 O O . LEU B 1 282 ? 10.062 -10.203 -23.484 1 93.69 282 LEU B O 1
ATOM 6710 N N . GLN B 1 283 ? 9.547 -10.93 -21.406 1 92.94 283 GLN B N 1
ATOM 6711 C CA . GLN B 1 283 ? 9.273 -9.578 -20.938 1 92.94 283 GLN B CA 1
ATOM 6712 C C . GLN B 1 283 ? 10.477 -8.984 -20.219 1 92.94 283 GLN B C 1
ATOM 6714 O O . GLN B 1 283 ? 10.703 -7.777 -20.25 1 92.94 283 GLN B O 1
ATOM 6719 N N . ASN B 1 284 ? 11.188 -9.773 -19.484 1 94.56 284 ASN B N 1
ATOM 6720 C CA . ASN B 1 284 ? 12.359 -9.43 -18.688 1 94.56 284 ASN B CA 1
ATOM 6721 C C . ASN B 1 284 ? 13.242 -10.656 -18.438 1 94.56 284 ASN B C 1
ATOM 6723 O O . ASN B 1 284 ? 12.742 -11.719 -18.078 1 94.56 284 ASN B O 1
ATOM 6727 N N . PRO B 1 285 ? 14.461 -10.531 -18.688 1 94.25 285 PRO B N 1
ATOM 6728 C CA . PRO B 1 285 ? 15.32 -11.711 -18.547 1 94.25 285 PRO B CA 1
ATOM 6729 C C . PRO B 1 285 ? 15.445 -12.18 -17.109 1 94.25 285 PRO B C 1
ATOM 6731 O O . PRO B 1 285 ? 15.891 -13.305 -16.859 1 94.25 285 PRO B O 1
ATOM 6734 N N . ASN B 1 286 ? 15.07 -11.375 -16.188 1 94.19 286 ASN B N 1
ATOM 6735 C CA . ASN B 1 286 ? 15.156 -11.758 -14.789 1 94.19 286 ASN B CA 1
ATOM 6736 C C . ASN B 1 286 ? 13.969 -12.625 -14.375 1 94.19 286 ASN B C 1
ATOM 6738 O O . ASN B 1 286 ? 13.977 -13.227 -13.305 1 94.19 286 ASN B O 1
ATOM 6742 N N . ASP B 1 287 ? 12.945 -12.688 -15.156 1 96.31 287 ASP B N 1
ATOM 6743 C CA . ASP B 1 287 ? 11.797 -13.578 -14.977 1 96.31 287 ASP B CA 1
ATOM 6744 C C . ASP B 1 287 ? 11.281 -14.07 -16.328 1 96.31 287 ASP B C 1
ATOM 6746 O O . ASP B 1 287 ? 10.25 -13.594 -16.812 1 96.31 287 ASP B O 1
ATOM 6750 N N . PRO B 1 288 ? 11.867 -15.039 -16.797 1 95.19 288 PRO B N 1
ATOM 6751 C CA . PRO B 1 288 ? 11.531 -15.516 -18.156 1 95.19 288 PRO B CA 1
ATOM 6752 C C . PRO B 1 288 ? 10.125 -16.109 -18.234 1 95.19 288 PRO B C 1
ATOM 6754 O O . PRO B 1 288 ? 9.586 -16.266 -19.328 1 95.19 288 PRO B O 1
ATOM 6757 N N . ASP B 1 289 ? 9.516 -16.422 -17.141 1 95.25 289 ASP B N 1
ATOM 6758 C CA . ASP B 1 289 ? 8.188 -17.031 -17.141 1 95.25 289 ASP B CA 1
ATOM 6759 C C . ASP B 1 289 ? 7.094 -15.977 -17.281 1 95.25 289 ASP B C 1
ATOM 6761 O O . ASP B 1 289 ? 5.953 -16.297 -17.609 1 95.25 289 ASP B O 1
ATOM 6765 N N . ALA B 1 290 ? 7.406 -14.789 -16.922 1 96.19 290 ALA B N 1
ATOM 6766 C CA . ALA B 1 290 ? 6.414 -13.727 -16.922 1 96.19 290 ALA B CA 1
ATOM 6767 C C . ALA B 1 290 ? 5.969 -13.383 -18.344 1 96.19 290 ALA B C 1
ATOM 6769 O O . ALA B 1 290 ? 6.785 -13.344 -19.266 1 96.19 290 ALA B O 1
ATOM 6770 N N . THR B 1 291 ? 4.68 -13.203 -18.547 1 95.5 291 THR B N 1
ATOM 6771 C CA . THR B 1 291 ? 4.133 -12.828 -19.844 1 95.5 291 THR B CA 1
ATOM 6772 C C . THR B 1 291 ? 3.275 -11.57 -19.719 1 95.5 291 THR B C 1
ATOM 6774 O O . THR B 1 291 ? 3.076 -11.047 -18.625 1 95.5 291 THR B O 1
ATOM 6777 N N . TYR B 1 292 ? 2.855 -11.086 -20.859 1 93.12 292 TYR B N 1
ATOM 6778 C CA . TYR B 1 292 ? 2.146 -9.812 -20.906 1 93.12 292 TYR B CA 1
ATOM 6779 C C . TYR B 1 292 ? 0.672 -10.023 -21.234 1 93.12 292 TYR B C 1
ATOM 6781 O O . TYR B 1 292 ? 0.323 -10.883 -22.031 1 93.12 292 TYR B O 1
ATOM 6789 N N . ARG B 1 293 ? -0.18 -9.273 -20.516 1 91.81 293 ARG B N 1
ATOM 6790 C CA . ARG B 1 293 ? -1.609 -9.258 -20.812 1 91.81 293 ARG B CA 1
ATOM 6791 C C . ARG B 1 293 ? -2.209 -7.883 -20.562 1 91.81 293 ARG B C 1
ATOM 6793 O O . ARG B 1 293 ? -1.896 -7.234 -19.562 1 91.81 293 ARG B O 1
ATOM 6800 N N . ALA B 1 294 ? -2.945 -7.457 -21.484 1 86.5 294 ALA B N 1
ATOM 6801 C CA . ALA B 1 294 ? -3.689 -6.207 -21.328 1 86.5 294 ALA B CA 1
ATOM 6802 C C . ALA B 1 294 ? -5.188 -6.477 -21.203 1 86.5 294 ALA B C 1
ATOM 6804 O O . ALA B 1 294 ? -5.77 -7.16 -22.047 1 86.5 294 ALA B O 1
ATOM 6805 N N . LYS B 1 295 ? -5.762 -6.129 -20.109 1 75.75 295 LYS B N 1
ATOM 6806 C CA . LYS B 1 295 ? -7.195 -6.258 -19.875 1 75.75 295 LYS B CA 1
ATOM 6807 C C . LYS B 1 295 ? -7.816 -4.914 -19.5 1 75.75 295 LYS B C 1
ATOM 6809 O O . LYS B 1 295 ? -7.586 -4.395 -18.406 1 75.75 295 LYS B O 1
ATOM 6814 N N . ASN B 1 296 ? -8.594 -4.484 -20.344 1 69.19 296 ASN B N 1
ATOM 6815 C CA . ASN B 1 296 ? -9.188 -3.168 -20.141 1 69.19 296 ASN B CA 1
ATOM 6816 C C . ASN B 1 296 ? -8.125 -2.111 -19.859 1 69.19 296 ASN B C 1
ATOM 6818 O O . ASN B 1 296 ? -7.195 -1.933 -20.641 1 69.19 296 ASN B O 1
ATOM 6822 N N . ASP B 1 297 ? -8.109 -1.563 -18.688 1 70.75 297 ASP B N 1
ATOM 6823 C CA . ASP B 1 297 ? -7.172 -0.485 -18.391 1 70.75 297 ASP B CA 1
ATOM 6824 C C . ASP B 1 297 ? -5.988 -0.995 -17.578 1 70.75 297 ASP B C 1
ATOM 6826 O O . ASP B 1 297 ? -5.109 -0.219 -17.203 1 70.75 297 ASP B O 1
ATOM 6830 N N . GLN B 1 298 ? -5.914 -2.334 -17.609 1 80.81 298 GLN B N 1
ATOM 6831 C CA . GLN B 1 298 ? -4.824 -2.875 -16.797 1 80.81 298 GLN B CA 1
ATOM 6832 C C . GLN B 1 298 ? -3.807 -3.604 -17.672 1 80.81 298 GLN B C 1
ATOM 6834 O O . GLN B 1 298 ? -4.172 -4.457 -18.484 1 80.81 298 GLN B O 1
ATOM 6839 N N . LYS B 1 299 ? -2.615 -3.189 -17.625 1 87.31 299 LYS B N 1
ATOM 6840 C CA . LYS B 1 299 ? -1.498 -3.869 -18.281 1 87.31 299 LYS B CA 1
ATOM 6841 C C . LYS B 1 299 ? -0.586 -4.535 -17.25 1 87.31 299 LYS B C 1
ATOM 6843 O O . LYS B 1 299 ? -0.075 -3.871 -16.344 1 87.31 299 LYS B O 1
ATOM 6848 N N . VAL B 1 300 ? -0.455 -5.848 -17.484 1 92.75 300 VAL B N 1
ATOM 6849 C CA . VAL B 1 300 ? 0.303 -6.574 -16.469 1 92.75 300 VAL B CA 1
ATOM 6850 C C . VAL B 1 300 ? 1.374 -7.434 -17.141 1 92.75 300 VAL B C 1
ATOM 6852 O O . VAL B 1 300 ? 1.13 -8.031 -18.188 1 92.75 300 VAL B O 1
ATOM 6855 N N . GLN B 1 301 ? 2.555 -7.383 -16.672 1 94.94 301 GLN B N 1
ATOM 6856 C CA . GLN B 1 301 ? 3.625 -8.336 -16.953 1 94.94 301 GLN B CA 1
ATOM 6857 C C . GLN B 1 301 ? 3.85 -9.289 -15.789 1 94.94 301 GLN B C 1
ATOM 6859 O O . GLN B 1 301 ? 4.52 -8.938 -14.812 1 94.94 301 GLN B O 1
ATOM 6864 N N . GLY B 1 302 ? 3.299 -10.414 -15.891 1 96.88 302 GLY B N 1
ATOM 6865 C CA . GLY B 1 302 ? 3.391 -11.32 -14.75 1 96.88 302 GLY B CA 1
ATOM 6866 C C . GLY B 1 302 ? 2.512 -12.547 -14.898 1 96.88 302 GLY B C 1
ATOM 6867 O O . GLY B 1 302 ? 2.615 -13.281 -15.883 1 96.88 302 GLY B O 1
ATOM 6868 N N . TYR B 1 303 ? 1.6 -12.648 -13.984 1 97.56 303 TYR B N 1
ATOM 6869 C CA . TYR B 1 303 ? 0.891 -13.914 -13.844 1 97.56 303 TYR B CA 1
ATOM 6870 C C . TYR B 1 303 ? -0.592 -13.68 -13.578 1 97.56 303 TYR B C 1
ATOM 6872 O O . TYR B 1 303 ? -1.026 -12.539 -13.398 1 97.56 303 TYR B O 1
ATOM 6880 N N . VAL B 1 304 ? -1.413 -14.742 -13.719 1 96.81 304 VAL B N 1
ATOM 6881 C CA . VAL B 1 304 ? -2.83 -14.719 -13.375 1 96.81 304 VAL B CA 1
ATOM 6882 C C . VAL B 1 304 ? -3.119 -15.781 -12.32 1 96.81 304 VAL B C 1
ATOM 6884 O O . VAL B 1 304 ? -2.637 -16.922 -12.414 1 96.81 304 VAL B O 1
ATOM 6887 N N . THR B 1 305 ? -3.789 -15.344 -11.266 1 97.25 305 THR B N 1
ATOM 6888 C CA . THR B 1 305 ? -4.16 -16.234 -10.18 1 97.25 305 THR B CA 1
ATOM 6889 C C . THR B 1 305 ? -5.672 -16.453 -10.141 1 97.25 305 THR B C 1
ATOM 6891 O O . THR B 1 305 ? -6.438 -15.484 -10.156 1 97.25 305 THR B O 1
ATOM 6894 N N . ASN B 1 306 ? -6.105 -17.672 -10.148 1 97.38 306 ASN B N 1
ATOM 6895 C CA . ASN B 1 306 ? -7.512 -18.031 -10 1 97.38 306 ASN B CA 1
ATOM 6896 C C . ASN B 1 306 ? -7.801 -18.609 -8.617 1 97.38 306 ASN B C 1
ATOM 6898 O O . ASN B 1 306 ? -7.102 -19.5 -8.156 1 97.38 306 ASN B O 1
ATOM 6902 N N . ILE B 1 307 ? -8.742 -18.047 -7.984 1 97.38 307 ILE B N 1
ATOM 6903 C CA . ILE B 1 307 ? -9.117 -18.484 -6.648 1 97.38 307 ILE B CA 1
ATOM 6904 C C . ILE B 1 307 ? -10.555 -19 -6.652 1 97.38 307 ILE B C 1
ATOM 6906 O O . ILE B 1 307 ? -11.445 -18.344 -7.211 1 97.38 307 ILE B O 1
ATOM 6910 N N . THR B 1 308 ? -10.781 -20.125 -6.102 1 96.88 308 THR B N 1
ATOM 6911 C CA . THR B 1 308 ? -12.102 -20.734 -5.945 1 96.88 308 THR B CA 1
ATOM 6912 C C . THR B 1 308 ? -12.453 -20.891 -4.469 1 96.88 308 THR B C 1
ATOM 6914 O O . THR B 1 308 ? -11.633 -21.391 -3.684 1 96.88 308 THR B O 1
ATOM 6917 N N . GLU B 1 309 ? -13.578 -20.469 -4.094 1 96.62 309 GLU B N 1
ATOM 6918 C CA . GLU B 1 309 ? -13.984 -20.562 -2.695 1 96.62 309 GLU B CA 1
ATOM 6919 C C . GLU B 1 309 ? -15.391 -21.125 -2.566 1 96.62 309 GLU B C 1
ATOM 6921 O O . GLU B 1 309 ? -16.172 -21.094 -3.52 1 96.62 309 GLU B O 1
ATOM 6926 N N . THR B 1 310 ? -15.719 -21.641 -1.466 1 95.81 310 THR B N 1
ATOM 6927 C CA . THR B 1 310 ? -17.047 -22.188 -1.184 1 95.81 310 THR B CA 1
ATOM 6928 C C . THR B 1 310 ? -18.031 -21.062 -0.893 1 95.81 310 THR B C 1
ATOM 6930 O O . THR B 1 310 ? -17.641 -19.969 -0.464 1 95.81 310 THR B O 1
ATOM 6933 N N . VAL B 1 311 ? -19.234 -21.312 -1.198 1 92.62 311 VAL B N 1
ATOM 6934 C CA . VAL B 1 311 ? -20.312 -20.375 -0.909 1 92.62 311 VAL B CA 1
ATOM 6935 C C . VAL B 1 311 ? -21.438 -21.094 -0.169 1 92.62 311 VAL B C 1
ATOM 6937 O O . VAL B 1 311 ? -22.047 -22.016 -0.705 1 92.62 311 VAL B O 1
ATOM 6940 N N . GLU B 1 312 ? -21.625 -20.781 0.993 1 90.19 312 GLU B N 1
ATOM 6941 C CA . GLU B 1 312 ? -22.703 -21.312 1.81 1 90.19 312 GLU B CA 1
ATOM 6942 C C . GLU B 1 312 ? -23.219 -20.266 2.803 1 90.19 312 GLU B C 1
ATOM 6944 O O . GLU B 1 312 ? -22.422 -19.547 3.406 1 90.19 312 GLU B O 1
ATOM 6949 N N . GLU B 1 313 ? -24.469 -20.172 2.914 1 86.06 313 GLU B N 1
ATOM 6950 C CA . GLU B 1 313 ? -25.078 -19.188 3.809 1 86.06 313 GLU B CA 1
ATOM 6951 C C . GLU B 1 313 ? -24.734 -19.484 5.266 1 86.06 313 GLU B C 1
ATOM 6953 O O . GLU B 1 313 ? -24.828 -20.641 5.703 1 86.06 313 GLU B O 1
ATOM 6958 N N . GLY B 1 314 ? -24.312 -18.5 5.98 1 85.44 314 GLY B N 1
ATOM 6959 C CA . GLY B 1 314 ? -24.047 -18.609 7.402 1 85.44 314 GLY B CA 1
ATOM 6960 C C . GLY B 1 314 ? -22.672 -19.188 7.707 1 85.44 314 GLY B C 1
ATOM 6961 O O . GLY B 1 314 ? -22.312 -19.344 8.875 1 85.44 314 GLY B O 1
ATOM 6962 N N . LYS B 1 315 ? -21.953 -19.609 6.699 1 90.75 315 LYS B N 1
ATOM 6963 C CA . LYS B 1 315 ? -20.609 -20.156 6.875 1 90.75 315 LYS B CA 1
ATOM 6964 C C . LYS B 1 315 ? -19.562 -19.281 6.172 1 90.75 315 LYS B C 1
ATOM 6966 O O . LYS B 1 315 ? -19.906 -18.547 5.246 1 90.75 315 LYS B O 1
ATOM 6971 N N . PRO B 1 316 ? -18.375 -19.297 6.684 1 91.56 316 PRO B N 1
ATOM 6972 C CA . PRO B 1 316 ? -17.344 -18.547 5.98 1 91.56 316 PRO B CA 1
ATOM 6973 C C . PRO B 1 316 ? -16.969 -19.156 4.633 1 91.56 316 PRO B C 1
ATOM 6975 O O . PRO B 1 316 ? -17.047 -20.375 4.465 1 91.56 316 PRO B O 1
ATOM 6978 N N . ASN B 1 317 ? -16.625 -18.391 3.711 1 93.62 317 ASN B N 1
ATOM 6979 C CA . ASN B 1 317 ? -16.156 -18.844 2.402 1 93.62 317 ASN B CA 1
ATOM 6980 C C . ASN B 1 317 ? -14.711 -19.312 2.451 1 93.62 317 ASN B C 1
ATOM 6982 O O . ASN B 1 317 ? -13.789 -18.5 2.562 1 93.62 317 ASN B O 1
ATOM 6986 N N . ILE B 1 318 ? -14.516 -20.594 2.354 1 96.56 318 ILE B N 1
ATOM 6987 C CA . ILE B 1 318 ? -13.172 -21.156 2.439 1 96.56 318 ILE B CA 1
ATOM 6988 C C . ILE B 1 318 ? -12.609 -21.359 1.036 1 96.56 318 ILE B C 1
ATOM 6990 O O . ILE B 1 318 ? -13.297 -21.875 0.149 1 96.56 318 ILE B O 1
ATOM 6994 N N . ILE B 1 319 ? -11.406 -20.938 0.827 1 97.88 319 ILE B N 1
ATOM 6995 C CA . ILE B 1 319 ? -10.727 -21.125 -0.45 1 97.88 319 ILE B CA 1
ATOM 6996 C C . ILE B 1 319 ? -10.312 -22.578 -0.604 1 97.88 319 ILE B C 1
ATOM 6998 O O . ILE B 1 319 ? -9.625 -23.125 0.262 1 97.88 319 ILE B O 1
ATOM 7002 N N . THR B 1 320 ? -10.664 -23.203 -1.709 1 98.19 320 THR B N 1
ATOM 7003 C CA . THR B 1 320 ? -10.438 -24.625 -1.881 1 98.19 320 THR B CA 1
ATOM 7004 C C . THR B 1 320 ? -9.477 -24.891 -3.039 1 98.19 320 THR B C 1
ATOM 7006 O O . THR B 1 320 ? -8.867 -25.969 -3.123 1 98.19 320 THR B O 1
ATOM 7009 N N . SER B 1 321 ? -9.383 -23.953 -3.869 1 98.06 321 SER B N 1
ATOM 7010 C CA . SER B 1 321 ? -8.469 -24.109 -4.996 1 98.06 321 SER B CA 1
ATOM 7011 C C . SER B 1 321 ? -7.773 -22.812 -5.348 1 98.06 321 SER B C 1
ATOM 7013 O O . SER B 1 321 ? -8.391 -21.734 -5.312 1 98.06 321 SER B O 1
ATOM 7015 N N . VAL B 1 322 ? -6.48 -22.922 -5.629 1 98.38 322 VAL B N 1
ATOM 7016 C CA . VAL B 1 322 ? -5.656 -21.797 -6.059 1 98.38 322 VAL B CA 1
ATOM 7017 C C . VAL B 1 322 ? -4.797 -22.203 -7.25 1 98.38 322 VAL B C 1
ATOM 7019 O O . VAL B 1 322 ? -4.062 -23.188 -7.18 1 98.38 322 VAL B O 1
ATOM 7022 N N . GLN B 1 323 ? -4.945 -21.5 -8.297 1 98.31 323 GLN B N 1
ATOM 7023 C CA . GLN B 1 323 ? -4.18 -21.781 -9.508 1 98.31 323 GLN B CA 1
ATOM 7024 C C . GLN B 1 323 ? -3.439 -20.531 -9.992 1 98.31 323 GLN B C 1
ATOM 7026 O O . GLN B 1 323 ? -3.988 -19.438 -9.961 1 98.31 323 GLN B O 1
ATOM 7031 N N . VAL B 1 324 ? -2.213 -20.719 -10.312 1 98.31 324 VAL B N 1
ATOM 7032 C CA . VAL B 1 324 ? -1.413 -19.625 -10.836 1 98.31 324 VAL B CA 1
ATOM 7033 C C . VAL B 1 324 ? -0.799 -20.016 -12.172 1 98.31 324 VAL B C 1
ATOM 7035 O O . VAL B 1 324 ? -0.178 -21.078 -12.289 1 98.31 324 VAL B O 1
ATOM 7038 N N . GLU B 1 325 ? -1.015 -19.25 -13.133 1 97.81 325 GLU B N 1
ATOM 7039 C CA . GLU B 1 325 ? -0.464 -19.453 -14.469 1 97.81 325 GLU B CA 1
ATOM 7040 C C . GLU B 1 325 ? 0.102 -18.156 -15.039 1 97.81 325 GLU B C 1
ATOM 7042 O O . GLU B 1 325 ? 0.019 -17.109 -14.406 1 97.81 325 GLU B O 1
ATOM 7047 N N . THR B 1 326 ? 0.764 -18.281 -16.172 1 96.69 326 THR B N 1
ATOM 7048 C CA . THR B 1 326 ? 1.285 -17.094 -16.828 1 96.69 326 THR B CA 1
ATOM 7049 C C . THR B 1 326 ? 0.15 -16.141 -17.203 1 96.69 326 THR B C 1
ATOM 7051 O O . THR B 1 326 ? -1.001 -16.562 -17.328 1 96.69 326 THR B O 1
ATOM 7054 N N . ALA B 1 327 ? 0.411 -14.93 -17.406 1 94.94 327 ALA B N 1
ATOM 7055 C CA . ALA B 1 327 ? -0.608 -13.906 -17.609 1 94.94 327 ALA B CA 1
ATOM 7056 C C . ALA B 1 327 ? -1.426 -14.188 -18.875 1 94.94 327 ALA B C 1
ATOM 7058 O O . ALA B 1 327 ? -2.596 -13.805 -18.953 1 94.94 327 ALA B O 1
ATOM 7059 N N . VAL B 1 328 ? -0.906 -14.898 -19.844 1 93.31 328 VAL B N 1
ATOM 7060 C CA . VAL B 1 328 ? -1.562 -15.117 -21.125 1 93.31 328 VAL B CA 1
ATOM 7061 C C . VAL B 1 328 ? -2.59 -16.234 -20.984 1 93.31 328 VAL B C 1
ATOM 7063 O O . VAL B 1 328 ? -3.439 -16.422 -21.859 1 93.31 328 VAL B O 1
ATOM 7066 N N . PHE B 1 329 ? -2.559 -16.969 -19.938 1 94.06 329 PHE B N 1
ATOM 7067 C CA . PHE B 1 329 ? -3.451 -18.094 -19.734 1 94.06 329 PHE B CA 1
ATOM 7068 C C . PHE B 1 329 ? -4.902 -17.641 -19.672 1 94.06 329 PHE B C 1
ATOM 7070 O O . PHE B 1 329 ? -5.246 -16.734 -18.891 1 94.06 329 PHE B O 1
ATOM 7077 N N . ALA B 1 330 ? -5.773 -18.219 -20.422 1 91.5 330 ALA B N 1
ATOM 7078 C CA . ALA B 1 330 ? -7.176 -17.812 -20.5 1 91.5 330 ALA B CA 1
ATOM 7079 C C . ALA B 1 330 ? -7.961 -18.281 -19.281 1 91.5 330 ALA B C 1
ATOM 7081 O O . ALA B 1 330 ? -7.758 -19.406 -18.797 1 91.5 330 ALA B O 1
ATOM 7082 N N . ASP B 1 331 ? -8.891 -17.578 -18.844 1 90.88 331 ASP B N 1
ATOM 7083 C CA . ASP B 1 331 ? -9.664 -17.844 -17.641 1 90.88 331 ASP B CA 1
ATOM 7084 C C . ASP B 1 331 ? -10.492 -19.125 -17.781 1 90.88 331 ASP B C 1
ATOM 7086 O O . ASP B 1 331 ? -10.664 -19.875 -16.828 1 90.88 331 ASP B O 1
ATOM 7090 N N . CYS B 1 332 ? -10.969 -19.375 -19 1 91.56 332 CYS B N 1
ATOM 7091 C CA . CYS B 1 332 ? -11.836 -20.531 -19.203 1 91.56 332 CYS B CA 1
ATOM 7092 C C . CYS B 1 332 ? -11.094 -21.828 -18.938 1 91.56 332 CYS B C 1
ATOM 7094 O O . CYS B 1 332 ? -11.711 -22.859 -18.625 1 91.56 332 CYS B O 1
ATOM 7096 N N . HIS B 1 333 ? -9.805 -21.812 -18.969 1 95.25 333 HIS B N 1
ATOM 7097 C CA . HIS B 1 333 ? -9.016 -23.031 -18.828 1 95.25 333 HIS B CA 1
ATOM 7098 C C . HIS B 1 333 ? -8.82 -23.391 -17.359 1 95.25 333 HIS B C 1
ATOM 7100 O O . HIS B 1 333 ? -8.352 -24.484 -17.031 1 95.25 333 HIS B O 1
ATOM 7106 N N . PHE B 1 334 ? -9.219 -22.5 -16.484 1 96.5 334 PHE B N 1
ATOM 7107 C CA . PHE B 1 334 ? -9.047 -22.75 -15.055 1 96.5 334 PHE B CA 1
ATOM 7108 C C . PHE B 1 334 ? -10.18 -23.609 -14.516 1 96.5 334 PHE B C 1
ATOM 7110 O O . PHE B 1 334 ? -10.023 -24.297 -13.5 1 96.5 334 PHE B O 1
ATOM 7117 N N . LEU B 1 335 ? -11.289 -23.609 -15.094 1 95.75 335 LEU B N 1
ATOM 7118 C CA . LEU B 1 335 ? -12.547 -24.047 -14.5 1 95.75 335 LEU B CA 1
ATOM 7119 C C . LEU B 1 335 ? -12.508 -25.531 -14.164 1 95.75 335 LEU B C 1
ATOM 7121 O O . LEU B 1 335 ? -12.781 -25.922 -13.023 1 95.75 335 LEU B O 1
ATOM 7125 N N . GLN B 1 336 ? -12.156 -26.391 -15.078 1 95.75 336 GLN B N 1
ATOM 7126 C CA . GLN B 1 336 ? -12.242 -27.844 -14.891 1 95.75 336 GLN B CA 1
ATOM 7127 C C . GLN B 1 336 ? -11.32 -28.297 -13.766 1 95.75 336 GLN B C 1
ATOM 7129 O O . GLN B 1 336 ? -11.75 -29.031 -12.867 1 95.75 336 GLN B O 1
ATOM 7134 N N . GLU B 1 337 ? -10.117 -27.828 -13.867 1 96.31 337 GLU B N 1
ATOM 7135 C CA . GLU B 1 337 ? -9.172 -28.203 -12.812 1 96.31 337 GLU B CA 1
ATOM 7136 C C . GLU B 1 337 ? -9.609 -27.656 -11.461 1 96.31 337 GLU B C 1
ATOM 7138 O O . GLU B 1 337 ? -9.422 -28.297 -10.43 1 96.31 337 GLU B O 1
ATOM 7143 N N . ALA B 1 338 ? -10.148 -26.484 -11.43 1 97.12 338 ALA B N 1
ATOM 7144 C CA . ALA B 1 338 ? -10.625 -25.875 -10.188 1 97.12 338 ALA B CA 1
ATOM 7145 C C . ALA B 1 338 ? -11.727 -26.719 -9.555 1 97.12 338 ALA B C 1
ATOM 7147 O O . ALA B 1 338 ? -11.781 -26.875 -8.336 1 97.12 338 ALA B O 1
ATOM 7148 N N . VAL B 1 339 ? -12.602 -27.203 -10.383 1 96.31 339 VAL B N 1
ATOM 7149 C CA . VAL B 1 339 ? -13.695 -28.062 -9.914 1 96.31 339 VAL B CA 1
ATOM 7150 C C . VAL B 1 339 ? -13.125 -29.344 -9.312 1 96.31 339 VAL B C 1
ATOM 7152 O O . VAL B 1 339 ? -13.5 -29.734 -8.203 1 96.31 339 VAL B O 1
ATOM 7155 N N . GLU B 1 340 ? -12.242 -29.938 -9.984 1 96.19 340 GLU B N 1
ATOM 7156 C CA . GLU B 1 340 ? -11.625 -31.172 -9.5 1 96.19 340 GLU B CA 1
ATOM 7157 C C . GLU B 1 340 ? -10.906 -30.938 -8.172 1 96.19 340 GLU B C 1
ATOM 7159 O O . GLU B 1 340 ? -11.055 -31.734 -7.238 1 96.19 340 GLU B O 1
ATOM 7164 N N . ASN B 1 341 ? -10.117 -29.922 -8.141 1 97.06 341 ASN B N 1
ATOM 7165 C CA . ASN B 1 341 ? -9.406 -29.578 -6.91 1 97.06 341 ASN B CA 1
ATOM 7166 C C . ASN B 1 341 ? -10.367 -29.375 -5.742 1 97.06 341 ASN B C 1
ATOM 7168 O O . ASN B 1 341 ? -10.148 -29.906 -4.652 1 97.06 341 ASN B O 1
ATOM 7172 N N . SER B 1 342 ? -11.391 -28.562 -5.984 1 97.5 342 SER B N 1
ATOM 7173 C CA . SER B 1 342 ? -12.344 -28.234 -4.926 1 97.5 342 SER B CA 1
ATOM 7174 C C . SER B 1 342 ? -13.086 -29.469 -4.434 1 97.5 342 SER B C 1
ATOM 7176 O O . SER B 1 342 ? -13.336 -29.609 -3.236 1 97.5 342 SER B O 1
ATOM 7178 N N . GLU B 1 343 ? -13.422 -30.359 -5.371 1 96.94 343 GLU B N 1
ATOM 7179 C CA . GLU B 1 343 ? -14.109 -31.578 -4.984 1 96.94 343 GLU B CA 1
ATOM 7180 C C . GLU B 1 343 ? -13.203 -32.5 -4.16 1 96.94 343 GLU B C 1
ATOM 7182 O O . GLU B 1 343 ? -13.664 -33.156 -3.232 1 96.94 343 GLU B O 1
ATOM 7187 N N . ARG B 1 344 ? -11.977 -32.5 -4.52 1 95.94 344 ARG B N 1
ATOM 7188 C CA . ARG B 1 344 ? -11.008 -33.281 -3.746 1 95.94 344 ARG B CA 1
ATOM 7189 C C . ARG B 1 344 ? -10.875 -32.719 -2.326 1 95.94 344 ARG B C 1
ATOM 7191 O O . ARG B 1 344 ? -10.781 -33.5 -1.368 1 95.94 344 ARG B O 1
ATOM 7198 N N . VAL B 1 345 ? -10.898 -31.469 -2.176 1 97.25 345 VAL B N 1
ATOM 7199 C CA . VAL B 1 345 ? -10.711 -30.797 -0.893 1 97.25 345 VAL B CA 1
ATOM 7200 C C . VAL B 1 345 ? -11.969 -30.953 -0.038 1 97.25 345 VAL B C 1
ATOM 7202 O O . VAL B 1 345 ? -11.883 -31.219 1.163 1 97.25 345 VAL B O 1
ATOM 7205 N N . THR B 1 346 ? -13.18 -30.812 -0.604 1 96.44 346 THR B N 1
ATOM 7206 C CA . THR B 1 346 ? -14.43 -30.797 0.149 1 96.44 346 THR B CA 1
ATOM 7207 C C . THR B 1 346 ? -15.023 -32.188 0.245 1 96.44 346 THR B C 1
ATOM 7209 O O . THR B 1 346 ? -15.93 -32.438 1.042 1 96.44 346 THR B O 1
ATOM 7212 N N . ASP B 1 347 ? -14.555 -33.125 -0.526 1 94.31 347 ASP B N 1
ATOM 7213 C CA . ASP B 1 347 ? -15.117 -34.438 -0.622 1 94.31 347 ASP B CA 1
ATOM 7214 C C . ASP B 1 347 ? -16.594 -34.406 -0.979 1 94.31 347 ASP B C 1
ATOM 7216 O O . ASP B 1 347 ? -17.406 -35.094 -0.369 1 94.31 347 ASP B O 1
ATOM 7220 N N . SER B 1 348 ? -16.906 -33.438 -1.841 1 94.31 348 SER B N 1
ATOM 7221 C CA . SER B 1 348 ? -18.281 -33.25 -2.303 1 94.31 348 SER B CA 1
ATOM 7222 C C . SER B 1 348 ? -18.312 -32.906 -3.787 1 94.31 348 SER B C 1
ATOM 7224 O O . SER B 1 348 ? -17.328 -32.406 -4.344 1 94.31 348 SER B O 1
ATOM 7226 N N . THR B 1 349 ? -19.469 -33.188 -4.348 1 94.5 349 THR B N 1
ATOM 7227 C CA . THR B 1 349 ? -19.656 -32.844 -5.754 1 94.5 349 THR B CA 1
ATOM 7228 C C . THR B 1 349 ? -20.281 -31.469 -5.891 1 94.5 349 THR B C 1
ATOM 7230 O O . THR B 1 349 ? -21.281 -31.172 -5.23 1 94.5 349 THR B O 1
ATOM 7233 N N . ILE B 1 350 ? -19.719 -30.734 -6.73 1 94.69 350 ILE B N 1
ATOM 7234 C CA . ILE B 1 350 ? -20.188 -29.359 -6.914 1 94.69 350 ILE B CA 1
ATOM 7235 C C . ILE B 1 350 ? -21.469 -29.359 -7.742 1 94.69 350 ILE B C 1
ATOM 7237 O O . ILE B 1 350 ? -21.531 -29.984 -8.805 1 94.69 350 ILE B O 1
ATOM 7241 N N . GLU B 1 351 ? -22.406 -28.641 -7.293 1 92.62 351 GLU B N 1
ATOM 7242 C CA . GLU B 1 351 ? -23.688 -28.516 -7.988 1 92.62 351 GLU B CA 1
ATOM 7243 C C . GLU B 1 351 ? -23.812 -27.172 -8.688 1 92.62 351 GLU B C 1
ATOM 7245 O O . GLU B 1 351 ? -24.328 -27.094 -9.805 1 92.62 351 GLU B O 1
ATOM 7250 N N . ASP B 1 352 ? -23.375 -26.156 -7.977 1 90.19 352 ASP B N 1
ATOM 7251 C CA . ASP B 1 352 ? -23.484 -24.797 -8.5 1 90.19 352 ASP B CA 1
ATOM 7252 C C . ASP B 1 352 ? -22.109 -24.125 -8.523 1 90.19 352 ASP B C 1
ATOM 7254 O O . ASP B 1 352 ? -21.391 -24.125 -7.52 1 90.19 352 ASP B O 1
ATOM 7258 N N . LEU B 1 353 ? -21.797 -23.578 -9.648 1 91.06 353 LEU B N 1
ATOM 7259 C CA . LEU B 1 353 ? -20.547 -22.844 -9.797 1 91.06 353 LEU B CA 1
ATOM 7260 C C . LEU B 1 353 ? -20.812 -21.438 -10.312 1 91.06 353 LEU B C 1
ATOM 7262 O O . LEU B 1 353 ? -21.438 -21.25 -11.367 1 91.06 353 LEU B O 1
ATOM 7266 N N . TYR B 1 354 ? -20.406 -20.453 -9.523 1 87.94 354 TYR B N 1
ATOM 7267 C CA . TYR B 1 354 ? -20.531 -19.062 -9.906 1 87.94 354 TYR B CA 1
ATOM 7268 C C . TYR B 1 354 ? -19.219 -18.516 -10.461 1 87.94 354 TYR B C 1
ATOM 7270 O O . TYR B 1 354 ? -18.188 -18.609 -9.805 1 87.94 354 TYR B O 1
ATOM 7278 N N . ALA B 1 355 ? -19.219 -18 -11.648 1 87.38 355 ALA B N 1
ATOM 7279 C CA . ALA B 1 355 ? -18.031 -17.422 -12.258 1 87.38 355 ALA B CA 1
ATOM 7280 C C . ALA B 1 355 ? -18.406 -16.297 -13.234 1 87.38 355 ALA B C 1
ATOM 7282 O O . ALA B 1 355 ? -19.578 -16.109 -13.547 1 87.38 355 ALA B O 1
ATOM 7283 N N . ASP B 1 356 ? -17.422 -15.555 -13.586 1 81.19 356 ASP B N 1
ATOM 7284 C CA . ASP B 1 356 ? -17.641 -14.492 -14.562 1 81.19 356 ASP B CA 1
ATOM 7285 C C . ASP B 1 356 ? -17.812 -15.062 -15.969 1 81.19 356 ASP B C 1
ATOM 7287 O O . ASP B 1 356 ? -17.578 -16.25 -16.188 1 81.19 356 ASP B O 1
ATOM 7291 N N . GLY B 1 357 ? -18.25 -14.266 -16.875 1 77.56 357 GLY B N 1
ATOM 7292 C CA . GLY B 1 357 ? -18.516 -14.68 -18.234 1 77.56 357 GLY B CA 1
ATOM 7293 C C . GLY B 1 357 ? -17.281 -15.18 -18.969 1 77.56 357 GLY B C 1
ATOM 7294 O O . GLY B 1 357 ? -17.375 -15.992 -19.891 1 77.56 357 GLY B O 1
ATOM 7295 N N . ALA B 1 358 ? -16.188 -14.828 -18.547 1 81.06 358 ALA B N 1
ATOM 7296 C CA . ALA B 1 358 ? -14.938 -15.18 -19.203 1 81.06 358 ALA B CA 1
ATOM 7297 C C . ALA B 1 358 ? -14.633 -16.672 -19.047 1 81.06 358 ALA B C 1
ATOM 7299 O O . ALA B 1 358 ? -13.789 -17.219 -19.766 1 81.06 358 ALA B O 1
ATOM 7300 N N . TYR B 1 359 ? -15.352 -17.281 -18.172 1 88.62 359 TYR B N 1
ATOM 7301 C CA . TYR B 1 359 ? -15.094 -18.703 -17.906 1 88.62 359 TYR B CA 1
ATOM 7302 C C . TYR B 1 359 ? -15.938 -19.578 -18.828 1 88.62 359 TYR B C 1
ATOM 7304 O O . TYR B 1 359 ? -15.75 -20.797 -18.859 1 88.62 359 TYR B O 1
ATOM 7312 N N . GLN B 1 360 ? -16.719 -18.969 -19.562 1 80.25 360 GLN B N 1
ATOM 7313 C CA . GLN B 1 360 ? -17.609 -19.75 -20.422 1 80.25 360 GLN B CA 1
ATOM 7314 C C . GLN B 1 360 ? -16.891 -20.203 -21.688 1 80.25 360 GLN B C 1
ATOM 7316 O O . GLN B 1 360 ? -16.125 -19.438 -22.281 1 80.25 360 GLN B O 1
ATOM 7321 N N . SER B 1 361 ? -17.047 -21.438 -21.969 1 82.31 361 SER B N 1
ATOM 7322 C CA . SER B 1 361 ? -16.562 -22.062 -23.203 1 82.31 361 SER B CA 1
ATOM 7323 C C . SER B 1 361 ? -17.375 -23.312 -23.547 1 82.31 361 SER B C 1
ATOM 7325 O O . SER B 1 361 ? -18.031 -23.891 -22.672 1 82.31 361 SER B O 1
ATOM 7327 N N . PRO B 1 362 ? -17.453 -23.625 -24.781 1 80.44 362 PRO B N 1
ATOM 7328 C CA . PRO B 1 362 ? -18.156 -24.859 -25.141 1 80.44 362 PRO B CA 1
ATOM 7329 C C . PRO B 1 362 ? -17.641 -26.078 -24.375 1 80.44 362 PRO B C 1
ATOM 7331 O O . PRO B 1 362 ? -18.422 -26.922 -23.953 1 80.44 362 PRO B O 1
ATOM 7334 N N . ASP B 1 363 ? -16.375 -26.078 -24.219 1 88.38 363 ASP B N 1
ATOM 7335 C CA . ASP B 1 363 ? -15.758 -27.188 -23.5 1 88.38 363 ASP B CA 1
ATOM 7336 C C . ASP B 1 363 ? -16.234 -27.219 -22.047 1 88.38 363 ASP B C 1
ATOM 7338 O O . ASP B 1 363 ? -16.516 -28.297 -21.516 1 88.38 363 ASP B O 1
ATOM 7342 N N . ASN B 1 364 ? -16.312 -26.125 -21.422 1 90.31 364 ASN B N 1
ATOM 7343 C CA . ASN B 1 364 ? -16.734 -26.047 -20.031 1 90.31 364 ASN B CA 1
ATOM 7344 C C . ASN B 1 364 ? -18.219 -26.375 -19.875 1 90.31 364 ASN B C 1
ATOM 7346 O O . ASN B 1 364 ? -18.625 -26.938 -18.875 1 90.31 364 ASN B O 1
ATOM 7350 N N . ARG B 1 365 ? -19.016 -26.078 -20.812 1 83.62 365 ARG B N 1
ATOM 7351 C CA . ARG B 1 365 ? -20.422 -26.438 -20.781 1 83.62 365 ARG B CA 1
ATOM 7352 C C . ARG B 1 365 ? -20.625 -27.938 -20.875 1 83.62 365 ARG B C 1
ATOM 7354 O O . ARG B 1 365 ? -21.453 -28.516 -20.172 1 83.62 365 ARG B O 1
ATOM 7361 N N . GLU B 1 366 ? -19.891 -28.438 -21.734 1 87.88 366 GLU B N 1
ATOM 7362 C CA . GLU B 1 366 ? -19.953 -29.891 -21.859 1 87.88 366 GLU B CA 1
ATOM 7363 C C . GLU B 1 366 ? -19.484 -30.562 -20.578 1 87.88 366 GLU B C 1
ATOM 7365 O O . GLU B 1 366 ? -20.094 -31.547 -20.141 1 87.88 366 GLU B O 1
ATOM 7370 N N . PHE B 1 367 ? -18.469 -30 -20.094 1 92.31 367 PHE B N 1
ATOM 7371 C CA . PHE B 1 367 ? -17.953 -30.531 -18.844 1 92.31 367 PHE B CA 1
ATOM 7372 C C . PHE B 1 367 ? -19 -30.453 -17.75 1 92.31 367 PHE B C 1
ATOM 7374 O O . PHE B 1 367 ? -19.203 -31.422 -17 1 92.31 367 PHE B O 1
ATOM 7381 N N . ALA B 1 368 ? -19.625 -29.406 -17.625 1 89.69 368 ALA B N 1
ATOM 7382 C CA . ALA B 1 368 ? -20.641 -29.188 -16.594 1 89.69 368 ALA B CA 1
ATOM 7383 C C . ALA B 1 368 ? -21.797 -30.172 -16.766 1 89.69 368 ALA B C 1
ATOM 7385 O O . ALA B 1 368 ? -22.328 -30.688 -15.773 1 89.69 368 ALA B O 1
ATOM 7386 N N . LYS B 1 369 ? -22.203 -30.391 -17.922 1 86.69 369 LYS B N 1
ATOM 7387 C CA . LYS B 1 369 ? -23.297 -31.328 -18.219 1 86.69 369 LYS B CA 1
ATOM 7388 C C . LYS B 1 369 ? -22.922 -32.75 -17.797 1 86.69 369 LYS B C 1
ATOM 7390 O O . LYS B 1 369 ? -23.75 -33.469 -17.25 1 86.69 369 LYS B O 1
ATOM 7395 N N . ASN B 1 370 ? -21.734 -33.031 -18.031 1 90.12 370 ASN B N 1
ATOM 7396 C CA . ASN B 1 370 ? -21.281 -34.375 -17.75 1 90.12 370 ASN B CA 1
ATOM 7397 C C . ASN B 1 370 ? -20.938 -34.562 -16.281 1 90.12 370 ASN B C 1
ATOM 7399 O O . ASN B 1 370 ? -20.844 -35.719 -15.797 1 90.12 370 ASN B O 1
ATOM 7403 N N . HIS B 1 371 ? -20.703 -33.5 -15.734 1 90.38 371 HIS B N 1
ATOM 7404 C CA . HIS B 1 371 ? -20.328 -33.531 -14.32 1 90.38 371 HIS B CA 1
ATOM 7405 C C . HIS B 1 371 ? -21.547 -33.375 -13.422 1 90.38 371 HIS B C 1
ATOM 7407 O O . HIS B 1 371 ? -21.656 -32.406 -12.695 1 90.38 371 HIS B O 1
ATOM 7413 N N . ASN B 1 372 ? -22.484 -34.312 -13.383 1 81.19 372 ASN B N 1
ATOM 7414 C CA . ASN B 1 372 ? -23.688 -34.375 -12.547 1 81.19 372 ASN B CA 1
ATOM 7415 C C . ASN B 1 372 ? -24.594 -33.188 -12.797 1 81.19 372 ASN B C 1
ATOM 7417 O O . ASN B 1 372 ? -25.188 -32.625 -11.859 1 81.19 372 ASN B O 1
ATOM 7421 N N . ALA B 1 373 ? -24.516 -32.625 -13.914 1 77.19 373 ALA B N 1
ATOM 7422 C CA . ALA B 1 373 ? -25.375 -31.516 -14.336 1 77.19 373 ALA B CA 1
ATOM 7423 C C . ALA B 1 373 ? -25.125 -30.281 -13.477 1 77.19 373 ALA B C 1
ATOM 7425 O O . ALA B 1 373 ? -26.078 -29.656 -12.984 1 77.19 373 ALA B O 1
ATOM 7426 N N . MET B 1 374 ? -23.891 -30.078 -13.32 1 84.19 374 MET B N 1
ATOM 7427 C CA . MET B 1 374 ? -23.5 -28.875 -12.586 1 84.19 374 MET B CA 1
ATOM 7428 C C . MET B 1 374 ? -24.016 -27.609 -13.281 1 84.19 374 MET B C 1
ATOM 7430 O O . MET B 1 374 ? -23.938 -27.516 -14.508 1 84.19 374 MET B O 1
ATOM 7434 N N . GLN B 1 375 ? -24.516 -26.688 -12.484 1 80.25 375 GLN B N 1
ATOM 7435 C CA . GLN B 1 375 ? -25.031 -25.438 -13.031 1 80.25 375 GLN B CA 1
ATOM 7436 C C . GLN B 1 375 ? -23.953 -24.344 -13.016 1 80.25 375 GLN B C 1
ATOM 7438 O O . GLN B 1 375 ? -23.406 -24.016 -11.961 1 80.25 375 GLN B O 1
ATOM 7443 N N . LEU B 1 376 ? -23.672 -23.938 -14.188 1 80.06 376 LEU B N 1
ATOM 7444 C CA . LEU B 1 376 ? -22.75 -22.812 -14.328 1 80.06 376 LEU B CA 1
ATOM 7445 C C . LEU B 1 376 ? -23.5 -21.484 -14.32 1 80.06 376 LEU B C 1
ATOM 7447 O O . LEU B 1 376 ? -24.266 -21.203 -15.242 1 80.06 376 LEU B O 1
ATOM 7451 N N . LYS B 1 377 ? -23.359 -20.797 -13.234 1 74.81 377 LYS B N 1
ATOM 7452 C CA . LYS B 1 377 ? -24.016 -19.5 -13.109 1 74.81 377 LYS B CA 1
ATOM 7453 C C . LYS B 1 377 ? -23.031 -18.359 -13.367 1 74.81 377 LYS B C 1
ATOM 7455 O O . LYS B 1 377 ? -22.266 -17.969 -12.477 1 74.81 377 LYS B O 1
ATOM 7460 N N . THR B 1 378 ? -22.812 -18.031 -14.492 1 66.75 378 THR B N 1
ATOM 7461 C CA . THR B 1 378 ? -21.812 -17.062 -14.891 1 66.75 378 THR B CA 1
ATOM 7462 C C . THR B 1 378 ? -22.438 -15.68 -15.062 1 66.75 378 THR B C 1
ATOM 7464 O O . THR B 1 378 ? -23.656 -15.555 -15.195 1 66.75 378 THR B O 1
ATOM 7467 N N . GLY B 1 379 ? -21.703 -14.617 -14.523 1 58.62 379 GLY B N 1
ATOM 7468 C CA . GLY B 1 379 ? -22.156 -13.242 -14.664 1 58.62 379 GLY B CA 1
ATOM 7469 C C . GLY B 1 379 ? -22.266 -12.797 -16.109 1 58.62 379 GLY B C 1
ATOM 7470 O O . GLY B 1 379 ? -22.062 -13.594 -17.031 1 58.62 379 GLY B O 1
ATOM 7471 N N . LYS B 1 380 ? -22.812 -11.453 -16.109 1 53.03 380 LYS B N 1
ATOM 7472 C CA . LYS B 1 380 ? -23 -10.766 -17.391 1 53.03 380 LYS B CA 1
ATOM 7473 C C . LYS B 1 380 ? -21.688 -10.688 -18.172 1 53.03 380 LYS B C 1
ATOM 7475 O O . LYS B 1 380 ? -20.641 -10.391 -17.594 1 53.03 380 LYS B O 1
ATOM 7480 N N . MET B 1 381 ? -21.578 -11.508 -19.219 1 49.69 381 MET B N 1
ATOM 7481 C CA . MET B 1 381 ? -20.422 -11.32 -20.094 1 49.69 381 MET B CA 1
ATOM 7482 C C . MET B 1 381 ? -20.219 -9.844 -20.422 1 49.69 381 MET B C 1
ATOM 7484 O O . MET B 1 381 ? -21.203 -9.102 -20.547 1 49.69 381 MET B O 1
ATOM 7488 N N . GLN B 1 382 ? -19.094 -9.352 -20.062 1 44.84 382 GLN B N 1
ATOM 7489 C CA . GLN B 1 382 ? -18.766 -7.98 -20.438 1 44.84 382 GLN B CA 1
ATOM 7490 C C . GLN B 1 382 ? -19.078 -7.719 -21.906 1 44.84 382 GLN B C 1
ATOM 7492 O O . GLN B 1 382 ? -18.938 -8.609 -22.75 1 44.84 382 GLN B O 1
ATOM 7497 N N . GLY B 1 383 ? -19.844 -6.492 -22.375 1 47.34 383 GLY B N 1
ATOM 7498 C CA . GLY B 1 383 ? -20.203 -5.949 -23.688 1 47.34 383 GLY B CA 1
ATOM 7499 C C . GLY B 1 383 ? -21.688 -6.094 -24 1 47.34 383 GLY B C 1
ATOM 7500 O O . GLY B 1 383 ? -22.281 -7.133 -23.734 1 47.34 383 GLY B O 1
ATOM 7501 N N . GLY B 1 384 ? -22.406 -5.172 -23.469 1 49.72 384 GLY B N 1
ATOM 7502 C CA . GLY B 1 384 ? -23.812 -5.086 -23.812 1 49.72 384 GLY B CA 1
ATOM 7503 C C . GLY B 1 384 ? -24.156 -5.852 -25.078 1 49.72 384 GLY B C 1
ATOM 7504 O O . GLY B 1 384 ? -23.281 -6.168 -25.891 1 49.72 384 GLY B O 1
ATOM 7505 N N . CYS B 1 385 ? -25.016 -6.887 -24.859 1 56.5 385 CYS B N 1
ATOM 7506 C CA . CYS B 1 385 ? -25.5 -7.543 -26.078 1 56.5 385 CYS B CA 1
ATOM 7507 C C . CYS B 1 385 ? -26.172 -6.539 -27 1 56.5 385 CYS B C 1
ATOM 7509 O O . CYS B 1 385 ? -27.094 -5.824 -26.609 1 56.5 385 CYS B O 1
ATOM 7511 N N . ARG B 1 386 ? -25.375 -6.316 -28.078 1 63.56 386 ARG B N 1
ATOM 7512 C CA . ARG B 1 386 ? -25.969 -5.438 -29.078 1 63.56 386 ARG B CA 1
ATOM 7513 C C . ARG B 1 386 ? -27.203 -6.086 -29.719 1 63.56 386 ARG B C 1
ATOM 7515 O O . ARG B 1 386 ? -28.141 -5.391 -30.094 1 63.56 386 ARG B O 1
ATOM 7522 N N . TRP B 1 387 ? -27.156 -7.5 -29.719 1 74.25 387 TRP B N 1
ATOM 7523 C CA . TRP B 1 387 ? -28.188 -8.172 -30.5 1 74.25 387 TRP B CA 1
ATOM 7524 C C . TRP B 1 387 ? -29.031 -9.102 -29.625 1 74.25 387 TRP B C 1
ATOM 7526 O O . TRP B 1 387 ? -28.5 -9.734 -28.703 1 74.25 387 TRP B O 1
ATOM 7536 N N . GLU B 1 388 ? -30.203 -8.977 -29.75 1 78.5 388 GLU B N 1
ATOM 7537 C CA . GLU B 1 388 ? -31.109 -10 -29.25 1 78.5 388 GLU B CA 1
ATOM 7538 C C . GLU B 1 388 ? -31.359 -11.086 -30.281 1 78.5 388 GLU B C 1
ATOM 7540 O O . GLU B 1 388 ? -31.797 -10.797 -31.406 1 78.5 388 GLU B O 1
ATOM 7545 N N . LEU B 1 389 ? -31.031 -12.281 -29.938 1 80.94 389 LEU B N 1
ATOM 7546 C CA . LEU B 1 389 ? -31.203 -13.391 -30.859 1 80.94 389 LEU B CA 1
ATOM 7547 C C . LEU B 1 389 ? -32.375 -14.273 -30.438 1 80.94 389 LEU B C 1
ATOM 7549 O O . LEU B 1 389 ? -32.312 -14.93 -29.406 1 80.94 389 LEU B O 1
ATOM 7553 N N . ILE B 1 390 ? -33.5 -14.289 -31.25 1 80.31 390 ILE B N 1
ATOM 7554 C CA . ILE B 1 390 ? -34.688 -15.055 -30.953 1 80.31 390 ILE B CA 1
ATOM 7555 C C . ILE B 1 390 ? -34.844 -16.172 -31.984 1 80.31 390 ILE B C 1
ATOM 7557 O O . ILE B 1 390 ? -35.312 -15.945 -33.094 1 80.31 390 ILE B O 1
ATOM 7561 N N . PRO B 1 391 ? -34.438 -17.359 -31.5 1 79.12 391 PRO B N 1
ATOM 7562 C CA . PRO B 1 391 ? -34.625 -18.453 -32.469 1 79.12 391 PRO B CA 1
ATOM 7563 C C . PRO B 1 391 ? -36.062 -18.891 -32.562 1 79.12 391 PRO B C 1
ATOM 7565 O O . PRO B 1 391 ? -36.812 -18.891 -31.562 1 79.12 391 PRO B O 1
ATOM 7568 N N . HIS B 1 392 ? -36.688 -19 -33.531 1 73.12 392 HIS B N 1
ATOM 7569 C CA . HIS B 1 392 ? -38.062 -19.5 -33.656 1 73.12 392 HIS B CA 1
ATOM 7570 C C . HIS B 1 392 ? -38.094 -20.844 -34.375 1 73.12 392 HIS B C 1
ATOM 7572 O O . HIS B 1 392 ? -37.062 -21.438 -34.656 1 73.12 392 HIS B O 1
ATOM 7578 N N . ASP B 1 393 ? -38.812 -21.172 -35.406 1 63.09 393 ASP B N 1
ATOM 7579 C CA . ASP B 1 393 ? -39.094 -22.438 -36.062 1 63.09 393 ASP B CA 1
ATOM 7580 C C . ASP B 1 393 ? -37.781 -23.125 -36.5 1 63.09 393 ASP B C 1
ATOM 7582 O O . ASP B 1 393 ? -36.688 -22.609 -36.219 1 63.09 393 ASP B O 1
ATOM 7586 N N . GLU B 1 394 ? -37.625 -24.25 -37.188 1 60.47 394 GLU B N 1
ATOM 7587 C CA . GLU B 1 394 ? -36.531 -25.172 -37.5 1 60.47 394 GLU B CA 1
ATOM 7588 C C . GLU B 1 394 ? -35.281 -24.438 -37.969 1 60.47 394 GLU B C 1
ATOM 7590 O O . GLU B 1 394 ? -34.156 -24.797 -37.625 1 60.47 394 GLU B O 1
ATOM 7595 N N . ASP B 1 395 ? -35.219 -23.375 -38.719 1 66.56 395 ASP B N 1
ATOM 7596 C CA . ASP B 1 395 ? -34 -22.781 -39.281 1 66.56 395 ASP B CA 1
ATOM 7597 C C . ASP B 1 395 ? -34.094 -21.25 -39.281 1 66.56 395 ASP B C 1
ATOM 7599 O O . ASP B 1 395 ? -33.375 -20.578 -40 1 66.56 395 ASP B O 1
ATOM 7603 N N . GLY B 1 396 ? -35 -20.75 -38.375 1 76.5 396 GLY B N 1
ATOM 7604 C CA . GLY B 1 396 ? -35.125 -19.312 -38.406 1 76.5 396 GLY B CA 1
ATOM 7605 C C . GLY B 1 396 ? -34.562 -18.609 -37.188 1 76.5 396 GLY B C 1
ATOM 7606 O O . GLY B 1 396 ? -34.562 -19.172 -36.094 1 76.5 396 GLY B O 1
ATOM 7607 N N . LEU B 1 397 ? -33.844 -17.391 -37.469 1 84.69 397 LEU B N 1
ATOM 7608 C CA . LEU B 1 397 ? -33.312 -16.578 -36.406 1 84.69 397 LEU B CA 1
ATOM 7609 C C . LEU B 1 397 ? -33.688 -15.109 -36.562 1 84.69 397 LEU B C 1
ATOM 7611 O O . LEU B 1 397 ? -33.469 -14.516 -37.625 1 84.69 397 LEU B O 1
ATOM 7615 N N . THR B 1 398 ? -34.438 -14.602 -35.594 1 85.69 398 THR B N 1
ATOM 7616 C CA . THR B 1 398 ? -34.719 -13.18 -35.562 1 85.69 398 THR B CA 1
ATOM 7617 C C . THR B 1 398 ? -33.688 -12.445 -34.688 1 85.69 398 THR B C 1
ATOM 7619 O O . THR B 1 398 ? -33.406 -12.852 -33.562 1 85.69 398 THR B O 1
ATOM 7622 N N . VAL B 1 399 ? -33.062 -11.445 -35.312 1 86.25 399 VAL B N 1
ATOM 7623 C CA . VAL B 1 399 ? -32.031 -10.672 -34.656 1 86.25 399 VAL B CA 1
ATOM 7624 C C . VAL B 1 399 ? -32.531 -9.258 -34.375 1 86.25 399 VAL B C 1
ATOM 7626 O O . VAL B 1 399 ? -33 -8.562 -35.281 1 86.25 399 VAL B O 1
ATOM 7629 N N . ARG B 1 400 ? -32.562 -8.898 -33.125 1 83.56 400 ARG B N 1
ATOM 7630 C CA . ARG B 1 400 ? -33 -7.555 -32.719 1 83.56 400 ARG B CA 1
ATOM 7631 C C . ARG B 1 400 ? -31.828 -6.754 -32.156 1 83.56 400 ARG B C 1
ATOM 7633 O O . ARG B 1 400 ? -31.109 -7.227 -31.266 1 83.56 400 ARG B O 1
ATOM 7640 N N . GLU B 1 401 ? -31.625 -5.648 -32.719 1 78.75 401 GLU B N 1
ATOM 7641 C CA . GLU B 1 401 ? -30.594 -4.758 -32.188 1 78.75 401 GLU B CA 1
ATOM 7642 C C . GLU B 1 401 ? -31.109 -4.004 -30.969 1 78.75 401 GLU B C 1
ATOM 7644 O O . GLU B 1 401 ? -32.094 -3.287 -31.047 1 78.75 401 GLU B O 1
ATOM 7649 N N . ILE B 1 402 ? -30.422 -4.059 -29.844 1 75.12 402 ILE B N 1
ATOM 7650 C CA . ILE B 1 402 ? -30.891 -3.527 -28.562 1 75.12 402 ILE B CA 1
ATOM 7651 C C . ILE B 1 402 ? -30.859 -2.002 -28.594 1 75.12 402 ILE B C 1
ATOM 7653 O O . ILE B 1 402 ? -31.766 -1.344 -28.078 1 75.12 402 ILE B O 1
ATOM 7657 N N . ALA B 1 403 ? -29.969 -1.401 -29.281 1 68.56 403 ALA B N 1
ATOM 7658 C CA . ALA B 1 403 ? -29.797 0.05 -29.281 1 68.56 403 ALA B CA 1
ATOM 7659 C C . ALA B 1 403 ? -30.875 0.722 -30.141 1 68.56 403 ALA B C 1
ATOM 7661 O O . ALA B 1 403 ? -31.453 1.734 -29.734 1 68.56 403 ALA B O 1
ATOM 7662 N N . THR B 1 404 ? -31.172 0.172 -31.312 1 73.31 404 THR B N 1
ATOM 7663 C CA . THR B 1 404 ? -32.062 0.817 -32.25 1 73.31 404 THR B CA 1
ATOM 7664 C C . THR B 1 404 ? -33.469 0.189 -32.188 1 73.31 404 THR B C 1
ATOM 7666 O O . THR B 1 404 ? -34.438 0.793 -32.656 1 73.31 404 THR B O 1
ATOM 7669 N N . GLY B 1 405 ? -33.531 -0.969 -31.609 1 76.5 405 GLY B N 1
ATOM 7670 C CA . GLY B 1 405 ? -34.781 -1.678 -31.562 1 76.5 405 GLY B CA 1
ATOM 7671 C C . GLY B 1 405 ? -35.156 -2.314 -32.906 1 76.5 405 GLY B C 1
ATOM 7672 O O . GLY B 1 405 ? -36.219 -2.898 -33.031 1 76.5 405 GLY B O 1
ATOM 7673 N N . ASN B 1 406 ? -34.344 -2.146 -33.938 1 79.69 406 ASN B N 1
ATOM 7674 C CA . ASN B 1 406 ? -34.625 -2.719 -35.25 1 79.69 406 ASN B CA 1
ATOM 7675 C C . ASN B 1 406 ? -34.562 -4.242 -35.219 1 79.69 406 ASN B C 1
ATOM 7677 O O . ASN B 1 406 ? -33.688 -4.812 -34.531 1 79.69 406 ASN B O 1
ATOM 7681 N N . THR B 1 407 ? -35.5 -4.812 -35.812 1 85.06 407 THR B N 1
ATOM 7682 C CA . THR B 1 407 ? -35.562 -6.27 -35.906 1 85.06 407 THR B CA 1
ATOM 7683 C C . THR B 1 407 ? -35.219 -6.742 -37.312 1 85.06 407 THR B C 1
ATOM 7685 O O . THR B 1 407 ? -35.719 -6.195 -38.312 1 85.06 407 THR B O 1
ATOM 7688 N N . TYR B 1 408 ? -34.312 -7.672 -37.438 1 84.44 408 TYR B N 1
ATOM 7689 C CA . TYR B 1 408 ? -33.906 -8.273 -38.719 1 84.44 408 TYR B CA 1
ATOM 7690 C C . TYR B 1 408 ? -34.188 -9.766 -38.719 1 84.44 408 TYR B C 1
ATOM 7692 O O . TYR B 1 408 ? -34.031 -10.453 -37.719 1 84.44 408 TYR B O 1
ATOM 7700 N N . GLU B 1 409 ? -34.812 -10.172 -39.781 1 82.75 409 GLU B N 1
ATOM 7701 C CA . GLU B 1 409 ? -34.938 -11.617 -39.969 1 82.75 409 GLU B CA 1
ATOM 7702 C C . GLU B 1 409 ? -33.688 -12.188 -40.625 1 82.75 409 GLU B C 1
ATOM 7704 O O . GLU B 1 409 ? -33.344 -11.844 -41.781 1 82.75 409 GLU B O 1
ATOM 7709 N N . ALA B 1 410 ? -32.969 -13.008 -39.906 1 84.81 410 ALA B N 1
ATOM 7710 C CA . ALA B 1 410 ? -31.703 -13.555 -40.375 1 84.81 410 ALA B CA 1
ATOM 7711 C C . ALA B 1 410 ? -31.938 -14.648 -41.438 1 84.81 410 ALA B C 1
ATOM 7713 O O . ALA B 1 410 ? -32.938 -15.367 -41.375 1 84.81 410 ALA B O 1
ATOM 7714 N N . VAL B 1 411 ? -31.094 -14.664 -42.5 1 81.44 411 VAL B N 1
ATOM 7715 C CA . VAL B 1 411 ? -31.125 -15.695 -43.531 1 81.44 411 VAL B CA 1
ATOM 7716 C C . VAL B 1 411 ? -30.016 -16.703 -43.281 1 81.44 411 VAL B C 1
ATOM 7718 O O . VAL B 1 411 ? -28.906 -16.344 -42.875 1 81.44 411 VAL B O 1
ATOM 7721 N N . LYS B 1 412 ? -30.375 -17.906 -43.281 1 79.5 412 LYS B N 1
ATOM 7722 C CA . LYS B 1 412 ? -29.406 -18.984 -43.125 1 79.5 412 LYS B CA 1
ATOM 7723 C C . LYS B 1 412 ? -28.297 -18.891 -44.188 1 79.5 412 LYS B C 1
ATOM 7725 O O . LYS B 1 412 ? -28.578 -18.719 -45.375 1 79.5 412 LYS B O 1
ATOM 7730 N N . ALA B 1 413 ? -27 -18.719 -43.688 1 75.69 413 ALA B N 1
ATOM 7731 C CA . ALA B 1 413 ? -25.859 -18.641 -44.594 1 75.69 413 ALA B CA 1
ATOM 7732 C C . ALA B 1 413 ? -25.25 -20.016 -44.812 1 75.69 413 ALA B C 1
ATOM 7734 O O . ALA B 1 413 ? -25.156 -20.828 -43.906 1 75.69 413 ALA B O 1
ATOM 7735 N N . VAL B 1 414 ? -25.125 -20.484 -46.031 1 65.38 414 VAL B N 1
ATOM 7736 C CA . VAL B 1 414 ? -24.516 -21.75 -46.438 1 65.38 414 VAL B CA 1
ATOM 7737 C C . VAL B 1 414 ? -23.016 -21.703 -46.219 1 65.38 414 VAL B C 1
ATOM 7739 O O . VAL B 1 414 ? -22.344 -20.75 -46.625 1 65.38 414 VAL B O 1
ATOM 7742 N N . THR B 1 415 ? -22.562 -22.188 -45.094 1 61.09 415 THR B N 1
ATOM 7743 C CA . THR B 1 415 ? -21.125 -22.266 -44.875 1 61.09 415 THR B CA 1
ATOM 7744 C C . THR B 1 415 ? -20.562 -23.547 -45.469 1 61.09 415 THR B C 1
ATOM 7746 O O . THR B 1 415 ? -21.281 -24.547 -45.625 1 61.09 415 THR B O 1
ATOM 7749 N N . LYS B 1 416 ? -19.453 -23.453 -46.25 1 58.12 416 LYS B N 1
ATOM 7750 C CA . LYS B 1 416 ? -18.75 -24.641 -46.75 1 58.12 416 LYS B CA 1
ATOM 7751 C C . LYS B 1 416 ? -18.531 -25.656 -45.625 1 58.12 416 LYS B C 1
ATOM 7753 O O . LYS B 1 416 ? -18.219 -26.828 -45.875 1 58.12 416 LYS B O 1
ATOM 7758 N N . GLN B 1 417 ? -18.312 -25.141 -44.469 1 53.53 417 GLN B N 1
ATOM 7759 C CA . GLN B 1 417 ? -18.062 -26.109 -43.438 1 53.53 417 GLN B CA 1
ATOM 7760 C C . GLN B 1 417 ? -19.359 -26.641 -42.844 1 53.53 417 GLN B C 1
ATOM 7762 O O . GLN B 1 417 ? -20.219 -25.875 -42.406 1 53.53 417 GLN B O 1
ATOM 7767 N N . GLY B 1 418 ? -19.984 -27.625 -43.406 1 49.38 418 GLY B N 1
ATOM 7768 C CA . GLY B 1 418 ? -21.234 -28.359 -43.281 1 49.38 418 GLY B CA 1
ATOM 7769 C C . GLY B 1 418 ? -21.938 -28.172 -41.969 1 49.38 418 GLY B C 1
ATOM 7770 O O . GLY B 1 418 ? -23.156 -28.109 -41.906 1 49.38 418 GLY B O 1
ATOM 7771 N N . SER B 1 419 ? -21.391 -28.422 -40.875 1 55.25 419 SER B N 1
ATOM 7772 C CA . SER B 1 419 ? -22.078 -28.766 -39.625 1 55.25 419 SER B CA 1
ATOM 7773 C C . SER B 1 419 ? -22.391 -27.516 -38.812 1 55.25 419 SER B C 1
ATOM 7775 O O . SER B 1 419 ? -23.031 -27.609 -37.75 1 55.25 419 SER B O 1
ATOM 7777 N N . ARG B 1 420 ? -22.031 -26.375 -39.281 1 61.25 420 ARG B N 1
ATOM 7778 C CA . ARG B 1 420 ? -22.25 -25.234 -38.406 1 61.25 420 ARG B CA 1
ATOM 7779 C C . ARG B 1 420 ? -23.422 -24.375 -38.875 1 61.25 420 ARG B C 1
ATOM 7781 O O . ARG B 1 420 ? -23.5 -24.062 -40.062 1 61.25 420 ARG B O 1
ATOM 7788 N N . LYS B 1 421 ? -24.516 -24.25 -38.219 1 71.75 421 LYS B N 1
ATOM 7789 C CA . LYS B 1 421 ? -25.641 -23.359 -38.531 1 71.75 421 LYS B CA 1
ATOM 7790 C C . LYS B 1 421 ? -25.219 -21.891 -38.375 1 71.75 421 LYS B C 1
ATOM 7792 O O . LYS B 1 421 ? -24.688 -21.5 -37.312 1 71.75 421 LYS B O 1
ATOM 7797 N N . ARG B 1 422 ? -25.156 -21.203 -39.5 1 80.25 422 ARG B N 1
ATOM 7798 C CA . ARG B 1 422 ? -24.828 -19.781 -39.5 1 80.25 422 ARG B CA 1
ATOM 7799 C C . ARG B 1 422 ? -25.953 -18.953 -40.094 1 80.25 422 ARG B C 1
ATOM 7801 O O . ARG B 1 422 ? -26.641 -19.391 -41.031 1 80.25 422 ARG B O 1
ATOM 7808 N N . TRP B 1 423 ? -26.266 -17.906 -39.5 1 84.44 423 TRP B N 1
ATOM 7809 C CA . TRP B 1 423 ? -27.25 -16.938 -40 1 84.44 423 TRP B CA 1
ATOM 7810 C C . TRP B 1 423 ? -26.609 -15.594 -40.281 1 84.44 423 TRP B C 1
ATOM 7812 O O . TRP B 1 423 ? -25.531 -15.281 -39.75 1 84.44 423 TRP B O 1
ATOM 7822 N N . ARG B 1 424 ? -27.094 -14.914 -41.281 1 83.69 424 ARG B N 1
ATOM 7823 C CA . ARG B 1 424 ? -26.547 -13.594 -41.562 1 83.69 424 ARG B CA 1
ATOM 7824 C C . ARG B 1 424 ? -27.656 -12.555 -41.688 1 83.69 424 ARG B C 1
ATOM 7826 O O . ARG B 1 424 ? -28.781 -12.883 -42.031 1 83.69 424 ARG B O 1
ATOM 7833 N N . ILE B 1 425 ? -27.391 -11.344 -41.281 1 83.5 425 ILE B N 1
ATOM 7834 C CA . ILE B 1 425 ? -28.25 -10.188 -41.469 1 83.5 425 ILE B CA 1
ATOM 7835 C C . ILE B 1 425 ? -27.5 -9.094 -42.219 1 83.5 425 ILE B C 1
ATOM 7837 O O . ILE B 1 425 ? -26.266 -9.023 -42.156 1 83.5 425 ILE B O 1
ATOM 7841 N N . PRO B 1 426 ? -28.234 -8.383 -43.062 1 79.5 426 PRO B N 1
ATOM 7842 C CA . PRO B 1 426 ? -27.562 -7.25 -43.719 1 79.5 426 PRO B CA 1
ATOM 7843 C C . PRO B 1 426 ? -27.125 -6.176 -42.719 1 79.5 426 PRO B C 1
ATOM 7845 O O . PRO B 1 426 ? -27.859 -5.859 -41.781 1 79.5 426 PRO B O 1
ATOM 7848 N N . TRP B 1 427 ? -25.844 -5.84 -42.688 1 73.31 427 TRP B N 1
ATOM 7849 C CA . TRP B 1 427 ? -25.281 -4.883 -41.75 1 73.31 427 TRP B CA 1
ATOM 7850 C C . TRP B 1 427 ? -24.703 -3.67 -42.469 1 73.31 427 TRP B C 1
ATOM 7852 O O . TRP B 1 427 ? -24.312 -3.764 -43.625 1 73.31 427 TRP B O 1
ATOM 7862 N N . ASN B 1 428 ? -24.562 -2.451 -41.875 1 63.25 428 ASN B N 1
ATOM 7863 C CA . ASN B 1 428 ? -23.969 -1.213 -42.344 1 63.25 428 ASN B CA 1
ATOM 7864 C C . ASN B 1 428 ? -24.672 -0.72 -43.625 1 63.25 428 ASN B C 1
ATOM 7866 O O . ASN B 1 428 ? -24.016 -0.48 -44.625 1 63.25 428 ASN B O 1
ATOM 7870 N N . ASN B 1 429 ? -26.016 -0.479 -43.656 1 62.44 429 ASN B N 1
ATOM 7871 C CA . ASN B 1 429 ? -26.812 0.006 -44.75 1 62.44 429 ASN B CA 1
ATOM 7872 C C . ASN B 1 429 ? -26.734 -0.937 -45.969 1 62.44 429 ASN B C 1
ATOM 7874 O O . ASN B 1 429 ? -26.578 -0.488 -47.094 1 62.44 429 ASN B O 1
ATOM 7878 N N . LYS B 1 430 ? -26.625 -2.268 -45.656 1 63.84 430 LYS B N 1
ATOM 7879 C CA . LYS B 1 430 ? -26.75 -3.324 -46.656 1 63.84 430 LYS B CA 1
ATOM 7880 C C . LYS B 1 430 ? -25.438 -3.514 -47.406 1 63.84 430 LYS B C 1
ATOM 7882 O O . LYS B 1 430 ? -25.422 -4.094 -48.5 1 63.84 430 LYS B O 1
ATOM 7887 N N . THR B 1 431 ? -24.281 -2.82 -46.938 1 67.12 431 THR B N 1
ATOM 7888 C CA . THR B 1 431 ? -23 -3.023 -47.625 1 67.12 431 THR B CA 1
ATOM 7889 C C . THR B 1 431 ? -22.266 -4.215 -47.031 1 67.12 431 THR B C 1
ATOM 7891 O O . THR B 1 431 ? -21.328 -4.738 -47.625 1 67.12 431 THR B O 1
ATOM 7894 N N . GLY B 1 432 ? -22.625 -4.699 -45.812 1 73.06 432 GLY B N 1
ATOM 7895 C CA . GLY B 1 432 ? -21.953 -5.836 -45.219 1 73.06 432 GLY B CA 1
ATOM 7896 C C . GLY B 1 432 ? -22.891 -6.777 -44.5 1 73.06 432 GLY B C 1
ATOM 7897 O O . GLY B 1 432 ? -24.094 -6.539 -44.438 1 73.06 432 GLY B O 1
ATOM 7898 N N . TRP B 1 433 ? -22.406 -7.992 -44.25 1 78.31 433 TRP B N 1
ATOM 7899 C CA . TRP B 1 433 ? -23.188 -8.992 -43.531 1 78.31 433 TRP B CA 1
ATOM 7900 C C . TRP B 1 433 ? -22.641 -9.211 -42.125 1 78.31 433 TRP B C 1
ATOM 7902 O O . TRP B 1 433 ? -21.438 -9.141 -41.906 1 78.31 433 TRP B O 1
ATOM 7912 N N . ARG B 1 434 ? -23.578 -9.242 -41.156 1 81.81 434 ARG B N 1
ATOM 7913 C CA . ARG B 1 434 ? -23.25 -9.711 -39.844 1 81.81 434 ARG B CA 1
ATOM 7914 C C . ARG B 1 434 ? -23.703 -11.148 -39.625 1 81.81 434 ARG B C 1
ATOM 7916 O O . ARG B 1 434 ? -24.859 -11.492 -39.906 1 81.81 434 ARG B O 1
ATOM 7923 N N . TYR B 1 435 ? -22.719 -11.945 -39.281 1 81.56 435 TYR B N 1
ATOM 7924 C CA . TYR B 1 435 ? -23 -13.367 -39.125 1 81.56 435 TYR B CA 1
ATOM 7925 C C . TYR B 1 435 ? -23.234 -13.727 -37.656 1 81.56 435 TYR B C 1
ATOM 7927 O O . TYR B 1 435 ? -22.672 -13.086 -36.75 1 81.56 435 TYR B O 1
ATOM 7935 N N . PHE B 1 436 ? -24.188 -14.594 -37.5 1 82.81 436 PHE B N 1
ATOM 7936 C CA . PHE B 1 436 ? -24.453 -15.18 -36.188 1 82.81 436 PHE B CA 1
ATOM 7937 C C . PHE B 1 436 ? -24.391 -16.703 -36.25 1 82.81 436 PHE B C 1
ATOM 7939 O O . PHE B 1 436 ? -24.859 -17.297 -37.25 1 82.81 436 PHE B O 1
ATOM 7946 N N . GLU B 1 437 ? -23.672 -17.297 -35.312 1 79.31 437 GLU B N 1
ATOM 7947 C CA . GLU B 1 437 ? -23.562 -18.75 -35.25 1 79.31 437 GLU B CA 1
ATOM 7948 C C . GLU B 1 437 ? -24.281 -19.312 -34.031 1 79.31 437 GLU B C 1
ATOM 7950 O O . GLU B 1 437 ? -24.844 -18.547 -33.25 1 79.31 437 GLU B O 1
ATOM 7955 N N . ASP B 1 438 ? -24.312 -20.656 -33.969 1 73.38 438 ASP B N 1
ATOM 7956 C CA . ASP B 1 438 ? -24.984 -21.328 -32.875 1 73.38 438 ASP B CA 1
ATOM 7957 C C . ASP B 1 438 ? -24.375 -20.906 -31.531 1 73.38 438 ASP B C 1
ATOM 7959 O O . ASP B 1 438 ? -25.094 -20.75 -30.547 1 73.38 438 ASP B O 1
ATOM 7963 N N . LYS B 1 439 ? -23.156 -20.75 -31.609 1 70.06 439 LYS B N 1
ATOM 7964 C CA . LYS B 1 439 ? -22.484 -20.344 -30.375 1 70.06 439 LYS B CA 1
ATOM 7965 C C . LYS B 1 439 ? -22.969 -18.984 -29.891 1 70.06 439 LYS B C 1
ATOM 7967 O O . LYS B 1 439 ? -23.062 -18.75 -28.688 1 70.06 439 LYS B O 1
ATOM 7972 N N . ASP B 1 440 ? -23.344 -18.188 -30.875 1 73.25 440 ASP B N 1
ATOM 7973 C CA . ASP B 1 440 ? -23.828 -16.875 -30.531 1 73.25 440 ASP B CA 1
ATOM 7974 C C . ASP B 1 440 ? -25.219 -16.953 -29.891 1 73.25 440 ASP B C 1
ATOM 7976 O O . ASP B 1 440 ? -25.531 -16.219 -28.953 1 73.25 440 ASP B O 1
ATOM 7980 N N . ILE B 1 441 ? -25.969 -17.797 -30.469 1 74.5 441 ILE B N 1
ATOM 7981 C CA . ILE B 1 441 ? -27.328 -17.984 -29.953 1 74.5 441 ILE B CA 1
ATOM 7982 C C . ILE B 1 441 ? -27.266 -18.531 -28.531 1 74.5 441 ILE B C 1
ATOM 7984 O O . ILE B 1 441 ? -27.969 -18.047 -27.641 1 74.5 441 ILE B O 1
ATOM 7988 N N . LYS B 1 442 ? -26.359 -19.422 -28.359 1 71.31 442 LYS B N 1
ATOM 7989 C CA . LYS B 1 442 ? -26.234 -20.016 -27.031 1 71.31 442 LYS B CA 1
ATOM 7990 C C . LYS B 1 442 ? -25.734 -19 -26.031 1 71.31 442 LYS B C 1
ATOM 7992 O O . LYS B 1 442 ? -26.188 -18.969 -24.875 1 71.31 442 LYS B O 1
ATOM 7997 N N . ALA B 1 443 ? -24.891 -18.281 -26.531 1 68.5 443 ALA B N 1
ATOM 7998 C CA . ALA B 1 443 ? -24.359 -17.234 -25.656 1 68.5 443 ALA B CA 1
ATOM 7999 C C . ALA B 1 443 ? -25.453 -16.25 -25.25 1 68.5 443 ALA B C 1
ATOM 8001 O O . ALA B 1 443 ? -25.5 -15.828 -24.094 1 68.5 443 ALA B O 1
ATOM 8002 N N . TYR B 1 444 ? -26.25 -15.906 -26.234 1 70.69 444 TYR B N 1
ATOM 8003 C CA . TYR B 1 444 ? -27.344 -14.984 -25.953 1 70.69 444 TYR B CA 1
ATOM 8004 C C . TYR B 1 444 ? -28.328 -15.594 -24.953 1 70.69 444 TYR B C 1
ATOM 8006 O O . TYR B 1 444 ? -28.766 -14.922 -24.016 1 70.69 444 TYR B O 1
ATOM 8014 N N . GLN B 1 445 ? -28.656 -16.797 -25.188 1 70.88 445 GLN B N 1
ATOM 8015 C CA . GLN B 1 445 ? -29.594 -17.469 -24.297 1 70.88 445 GLN B CA 1
ATOM 8016 C C . GLN B 1 445 ? -29.031 -17.547 -22.875 1 70.88 445 GLN B C 1
ATOM 8018 O O . GLN B 1 445 ? -29.766 -17.344 -21.906 1 70.88 445 GLN B O 1
ATOM 8023 N N . LEU B 1 446 ? -27.844 -17.812 -22.875 1 67.75 446 LEU B N 1
ATOM 8024 C CA . LEU B 1 446 ? -27.203 -17.891 -21.578 1 67.75 446 LEU B CA 1
ATOM 8025 C C . LEU B 1 446 ? -27.234 -16.531 -20.875 1 67.75 446 LEU B C 1
ATOM 8027 O O . LEU B 1 446 ? -27.484 -16.469 -19.672 1 67.75 446 LEU B O 1
ATOM 8031 N N . ARG B 1 447 ? -27 -15.578 -21.594 1 67.69 447 ARG B N 1
ATOM 8032 C CA . ARG B 1 447 ? -27.047 -14.234 -21.031 1 67.69 447 ARG B CA 1
ATOM 8033 C C . ARG B 1 447 ? -28.438 -13.922 -20.469 1 67.69 447 ARG B C 1
ATOM 8035 O O . ARG B 1 447 ? -28.562 -13.336 -19.391 1 67.69 447 ARG B O 1
ATOM 8042 N N . LYS B 1 448 ? -29.375 -14.25 -21.219 1 67.25 448 LYS B N 1
ATOM 8043 C CA . LYS B 1 448 ? -30.734 -14.016 -20.781 1 67.25 448 LYS B CA 1
ATOM 8044 C C . LYS B 1 448 ? -31.062 -14.789 -19.5 1 67.25 448 LYS B C 1
ATOM 8046 O O . LYS B 1 448 ? -31.75 -14.273 -18.609 1 67.25 448 LYS B O 1
ATOM 8051 N N . GLN B 1 449 ? -30.5 -15.922 -19.5 1 68.06 449 GLN B N 1
ATOM 8052 C CA . GLN B 1 449 ? -30.719 -16.75 -18.312 1 68.06 449 GLN B CA 1
ATOM 8053 C C . GLN B 1 449 ? -30.062 -16.141 -17.094 1 68.06 449 GLN B C 1
ATOM 8055 O O . GLN B 1 449 ? -30.625 -16.125 -16 1 68.06 449 GLN B O 1
ATOM 8060 N N . ILE B 1 450 ? -28.984 -15.656 -17.328 1 66.44 450 ILE B N 1
ATOM 8061 C CA . ILE B 1 450 ? -28.234 -15.062 -16.219 1 66.44 450 ILE B CA 1
ATOM 8062 C C . ILE B 1 450 ? -28.938 -13.789 -15.75 1 66.44 450 ILE B C 1
ATOM 8064 O O . ILE B 1 450 ? -29.047 -13.547 -14.547 1 66.44 450 ILE B O 1
ATOM 8068 N N . GLU B 1 451 ? -29.312 -13 -16.734 1 64.38 451 GLU B N 1
ATOM 8069 C CA . GLU B 1 451 ? -30 -11.758 -16.406 1 64.38 451 GLU B CA 1
ATOM 8070 C C . GLU B 1 451 ? -31.297 -12.031 -15.648 1 64.38 451 GLU B C 1
ATOM 8072 O O . GLU B 1 451 ? -31.75 -11.195 -14.859 1 64.38 451 GLU B O 1
ATOM 8077 N N . SER B 1 452 ? -31.812 -13.172 -15.883 1 65.12 452 SER B N 1
ATOM 8078 C CA . SER B 1 452 ? -33.062 -13.508 -15.25 1 65.12 452 SER B CA 1
ATOM 8079 C C . SER B 1 452 ? -32.875 -14.055 -13.844 1 65.12 452 SER B C 1
ATOM 8081 O O . SER B 1 452 ? -33.844 -14.227 -13.094 1 65.12 452 SER B O 1
ATOM 8083 N N . LEU B 1 453 ? -31.625 -14.273 -13.57 1 68 453 LEU B N 1
ATOM 8084 C CA . LEU B 1 453 ? -31.359 -14.773 -12.227 1 68 453 LEU B CA 1
ATOM 8085 C C . LEU B 1 453 ? -31.703 -13.719 -11.18 1 68 453 LEU B C 1
ATOM 8087 O O . LEU B 1 453 ? -31.484 -12.523 -11.406 1 68 453 LEU B O 1
ATOM 8091 N N . PRO B 1 454 ? -32.312 -14.227 -10.07 1 66.19 454 PRO B N 1
ATOM 8092 C CA . PRO B 1 454 ? -32.625 -13.297 -8.977 1 66.19 454 PRO B CA 1
ATOM 8093 C C . PRO B 1 454 ? -31.406 -12.531 -8.484 1 66.19 454 PRO B C 1
ATOM 8095 O O . PRO B 1 454 ? -30.281 -13.031 -8.602 1 66.19 454 PRO B O 1
ATOM 8098 N N . LEU B 1 455 ? -31.656 -11.383 -8.07 1 64.75 455 LEU B N 1
ATOM 8099 C CA . LEU B 1 455 ? -30.609 -10.453 -7.633 1 64.75 455 LEU B CA 1
ATOM 8100 C C . LEU B 1 455 ? -29.75 -11.086 -6.543 1 64.75 455 LEU B C 1
ATOM 8102 O O . LEU B 1 455 ? -28.531 -10.867 -6.508 1 64.75 455 LEU B O 1
ATOM 8106 N N . GLU B 1 456 ? -30.328 -11.844 -5.773 1 67.94 456 GLU B N 1
ATOM 8107 C CA . GLU B 1 456 ? -29.609 -12.469 -4.668 1 67.94 456 GLU B CA 1
ATOM 8108 C C . GLU B 1 456 ? -28.531 -13.422 -5.188 1 67.94 456 GLU B C 1
ATOM 8110 O O . GLU B 1 456 ? -27.438 -13.492 -4.621 1 67.94 456 GLU B O 1
ATOM 8115 N N . GLU B 1 457 ? -28.859 -14.016 -6.277 1 70.31 457 GLU B N 1
ATOM 8116 C CA . GLU B 1 457 ? -27.906 -14.953 -6.863 1 70.31 457 GLU B CA 1
ATOM 8117 C C . GLU B 1 457 ? -26.766 -14.219 -7.555 1 70.31 457 GLU B C 1
ATOM 8119 O O . GLU B 1 457 ? -25.609 -14.672 -7.52 1 70.31 457 GLU B O 1
ATOM 8124 N N . GLN B 1 458 ? -27.156 -13.125 -8.047 1 66.25 458 GLN B N 1
ATOM 8125 C CA . GLN B 1 458 ? -26.141 -12.336 -8.727 1 66.25 458 GLN B CA 1
ATOM 8126 C C . GLN B 1 458 ? -25.141 -11.766 -7.73 1 66.25 458 GLN B C 1
ATOM 8128 O O . GLN B 1 458 ? -23.953 -11.641 -8.039 1 66.25 458 GLN B O 1
ATOM 8133 N N . HIS B 1 459 ? -25.656 -11.609 -6.586 1 67.44 459 HIS B N 1
ATOM 8134 C CA . HIS B 1 459 ? -24.797 -11.055 -5.539 1 67.44 459 HIS B CA 1
ATOM 8135 C C . HIS B 1 459 ? -23.781 -12.078 -5.062 1 67.44 459 HIS B C 1
ATOM 8137 O O . HIS B 1 459 ? -22.688 -11.711 -4.625 1 67.44 459 HIS B O 1
ATOM 8143 N N . LYS B 1 460 ? -24.172 -13.266 -5.16 1 70 460 LYS B N 1
ATOM 8144 C CA . LYS B 1 460 ? -23.25 -14.32 -4.734 1 70 460 LYS B CA 1
ATOM 8145 C C . LYS B 1 460 ? -21.984 -14.305 -5.57 1 70 460 LYS B C 1
ATOM 8147 O O . LYS B 1 460 ? -20.906 -14.617 -5.07 1 70 460 LYS B O 1
ATOM 8152 N N . ARG B 1 461 ? -22.125 -13.82 -6.715 1 67.5 461 ARG B N 1
ATOM 8153 C CA . ARG B 1 461 ? -20.984 -13.758 -7.609 1 67.5 461 ARG B CA 1
ATOM 8154 C C . ARG B 1 461 ? -20.078 -12.578 -7.258 1 67.5 461 ARG B C 1
ATOM 8156 O O . ARG B 1 461 ? -18.844 -12.711 -7.238 1 67.5 461 ARG B O 1
ATOM 8163 N N . ASN B 1 462 ? -20.703 -11.477 -6.887 1 62.09 462 ASN B N 1
ATOM 8164 C CA . ASN B 1 462 ? -19.969 -10.227 -6.695 1 62.09 462 ASN B CA 1
ATOM 8165 C C . ASN B 1 462 ? -19.094 -10.281 -5.453 1 62.09 462 ASN B C 1
ATOM 8167 O O . ASN B 1 462 ? -18.094 -9.57 -5.371 1 62.09 462 ASN B O 1
ATOM 8171 N N . ASN B 1 463 ? -19.297 -11.211 -4.621 1 67.62 463 ASN B N 1
ATOM 8172 C CA . ASN B 1 463 ? -18.594 -11.258 -3.342 1 67.62 463 ASN B CA 1
ATOM 8173 C C . ASN B 1 463 ? -17.188 -11.828 -3.498 1 67.62 463 ASN B C 1
ATOM 8175 O O . ASN B 1 463 ? -16.359 -11.68 -2.605 1 67.62 463 ASN B O 1
ATOM 8179 N N . VAL B 1 464 ? -16.906 -12.32 -4.691 1 76.75 464 VAL B N 1
ATOM 8180 C CA . VAL B 1 464 ? -15.57 -12.859 -4.918 1 76.75 464 VAL B CA 1
ATOM 8181 C C . VAL B 1 464 ? -14.562 -11.719 -5.016 1 76.75 464 VAL B C 1
ATOM 8183 O O . VAL B 1 464 ? -13.359 -11.922 -4.828 1 76.75 464 VAL B O 1
ATOM 8186 N N . GLU B 1 465 ? -15.078 -10.57 -5.281 1 76.62 465 GLU B N 1
ATOM 8187 C CA . GLU B 1 465 ? -14.227 -9.383 -5.375 1 76.62 465 GLU B CA 1
ATOM 8188 C C . GLU B 1 465 ? -13.523 -9.109 -4.051 1 76.62 465 GLU B C 1
ATOM 8190 O O . GLU B 1 465 ? -12.391 -8.617 -4.039 1 76.62 465 GLU B O 1
ATOM 8195 N N . ALA B 1 466 ? -14.141 -9.523 -2.992 1 81.56 466 ALA B N 1
ATOM 8196 C CA . ALA B 1 466 ? -13.516 -9.367 -1.68 1 81.56 466 ALA B CA 1
ATOM 8197 C C . ALA B 1 466 ? -12.305 -10.273 -1.531 1 81.56 466 ALA B C 1
ATOM 8199 O O . ALA B 1 466 ? -11.281 -9.867 -0.982 1 81.56 466 ALA B O 1
ATOM 8200 N N . ALA B 1 467 ? -12.461 -11.469 -2.029 1 89.56 467 ALA B N 1
ATOM 8201 C CA . ALA B 1 467 ? -11.352 -12.414 -1.967 1 89.56 467 ALA B CA 1
ATOM 8202 C C . ALA B 1 467 ? -10.156 -11.914 -2.773 1 89.56 467 ALA B C 1
ATOM 8204 O O . ALA B 1 467 ? -9.008 -12.031 -2.336 1 89.56 467 ALA B O 1
ATOM 8205 N N . MET B 1 468 ? -10.469 -11.375 -3.902 1 90.62 468 MET B N 1
ATOM 8206 C CA . MET B 1 468 ? -9.391 -10.875 -4.754 1 90.62 468 MET B CA 1
ATOM 8207 C C . MET B 1 468 ? -8.703 -9.68 -4.113 1 90.62 468 MET B C 1
ATOM 8209 O O . MET B 1 468 ? -7.484 -9.523 -4.227 1 90.62 468 MET B O 1
ATOM 8213 N N . PHE B 1 469 ? -9.508 -8.906 -3.459 1 88.12 469 PHE B N 1
ATOM 8214 C CA . PHE B 1 469 ? -8.938 -7.781 -2.729 1 88.12 469 PHE B CA 1
ATOM 8215 C C . PHE B 1 469 ? -8.023 -8.273 -1.609 1 88.12 469 PHE B C 1
ATOM 8217 O O . PHE B 1 469 ? -6.91 -7.777 -1.445 1 88.12 469 PHE B O 1
ATOM 8224 N N . GLN B 1 470 ? -8.508 -9.195 -0.851 1 91.44 470 GLN B N 1
ATOM 8225 C CA . GLN B 1 470 ? -7.711 -9.742 0.239 1 91.44 470 GLN B CA 1
ATOM 8226 C C . GLN B 1 470 ? -6.418 -10.359 -0.284 1 91.44 470 GLN B C 1
ATOM 8228 O O . GLN B 1 470 ? -5.359 -10.219 0.335 1 91.44 470 GLN B O 1
ATOM 8233 N N . TYR B 1 471 ? -6.547 -11.039 -1.374 1 94.81 471 TYR B N 1
ATOM 8234 C CA . TYR B 1 471 ? -5.391 -11.695 -1.968 1 94.81 471 TYR B CA 1
ATOM 8235 C C . TYR B 1 471 ? -4.32 -10.68 -2.348 1 94.81 471 TYR B C 1
ATOM 8237 O O . TYR B 1 471 ? -3.129 -10.906 -2.111 1 94.81 471 TYR B O 1
ATOM 8245 N N . SER B 1 472 ? -4.734 -9.547 -2.867 1 91.81 472 SER B N 1
ATOM 8246 C CA . SER B 1 472 ? -3.783 -8.578 -3.398 1 91.81 472 SER B CA 1
ATOM 8247 C C . SER B 1 472 ? -3.527 -7.453 -2.4 1 91.81 472 SER B C 1
ATOM 8249 O O . SER B 1 472 ? -2.953 -6.422 -2.754 1 91.81 472 SER B O 1
ATOM 8251 N N . PHE B 1 473 ? -3.902 -7.621 -1.23 1 88.38 473 PHE B N 1
ATOM 8252 C CA . PHE B 1 473 ? -3.883 -6.562 -0.23 1 88.38 473 PHE B CA 1
ATOM 8253 C C . PHE B 1 473 ? -2.467 -6.035 -0.029 1 88.38 473 PHE B C 1
ATOM 8255 O O . PHE B 1 473 ? -2.266 -4.828 0.134 1 88.38 473 PHE B O 1
ATOM 8262 N N . HIS B 1 474 ? -1.483 -6.867 -0.002 1 88.94 474 HIS B N 1
ATOM 8263 C CA . HIS B 1 474 ? -0.116 -6.477 0.324 1 88.94 474 HIS B CA 1
ATOM 8264 C C . HIS B 1 474 ? 0.672 -6.129 -0.935 1 88.94 474 HIS B C 1
ATOM 8266 O O . HIS B 1 474 ? 1.848 -5.762 -0.855 1 88.94 474 HIS B O 1
ATOM 8272 N N . THR B 1 475 ? 0.035 -6.285 -2.084 1 89 475 THR B N 1
ATOM 8273 C CA . THR B 1 475 ? 0.761 -5.988 -3.314 1 89 475 THR B CA 1
ATOM 8274 C C . THR B 1 475 ? 0.956 -4.48 -3.475 1 89 475 THR B C 1
ATOM 8276 O O . THR B 1 475 ? 0.126 -3.691 -3.02 1 89 475 THR B O 1
ATOM 8279 N N . ARG B 1 476 ? 2.104 -4.129 -3.992 1 81.94 476 ARG B N 1
ATOM 8280 C CA . ARG B 1 476 ? 2.387 -2.736 -4.316 1 81.94 476 ARG B CA 1
ATOM 8281 C C . ARG B 1 476 ? 2.334 -2.502 -5.82 1 81.94 476 ARG B C 1
ATOM 8283 O O . ARG B 1 476 ? 3.068 -3.137 -6.578 1 81.94 476 ARG B O 1
ATOM 8290 N N . ASN B 1 477 ? 1.525 -1.626 -6.254 1 79.81 477 ASN B N 1
ATOM 8291 C CA . ASN B 1 477 ? 1.354 -1.339 -7.676 1 79.81 477 ASN B CA 1
ATOM 8292 C C . ASN B 1 477 ? 0.941 -2.584 -8.453 1 79.81 477 ASN B C 1
ATOM 8294 O O . ASN B 1 477 ? 1.421 -2.816 -9.562 1 79.81 477 ASN B O 1
ATOM 8298 N N . GLY B 1 478 ? 0.256 -3.537 -7.766 1 87.94 478 GLY B N 1
ATOM 8299 C CA . GLY B 1 478 ? -0.263 -4.734 -8.406 1 87.94 478 GLY B CA 1
ATOM 8300 C C . GLY B 1 478 ? 0.793 -5.801 -8.625 1 87.94 478 GLY B C 1
ATOM 8301 O O . GLY B 1 478 ? 0.575 -6.758 -9.367 1 87.94 478 GLY B O 1
ATOM 8302 N N . LYS B 1 479 ? 1.943 -5.664 -7.957 1 93.31 479 LYS B N 1
ATOM 8303 C CA . LYS B 1 479 ? 3.041 -6.609 -8.117 1 93.31 479 LYS B CA 1
ATOM 8304 C C . LYS B 1 479 ? 3.357 -7.32 -6.805 1 93.31 479 LYS B C 1
ATOM 8306 O O . LYS B 1 479 ? 3.182 -6.746 -5.727 1 93.31 479 LYS B O 1
ATOM 8311 N N . THR B 1 480 ? 3.795 -8.586 -6.961 1 94 480 THR B N 1
ATOM 8312 C CA . THR B 1 480 ? 4.324 -9.281 -5.789 1 94 480 THR B CA 1
ATOM 8313 C C . THR B 1 480 ? 5.824 -9.023 -5.645 1 94 480 THR B C 1
ATOM 8315 O O . THR B 1 480 ? 6.406 -8.25 -6.406 1 94 480 THR B O 1
ATOM 8318 N N . ARG B 1 481 ? 6.426 -9.617 -4.641 1 93.12 481 ARG B N 1
ATOM 8319 C CA . ARG B 1 481 ? 7.859 -9.484 -4.402 1 93.12 481 ARG B CA 1
ATOM 8320 C C . ARG B 1 481 ? 8.633 -10.609 -5.07 1 93.12 481 ARG B C 1
ATOM 8322 O O . ARG B 1 481 ? 9.852 -10.711 -4.914 1 93.12 481 ARG B O 1
ATOM 8329 N N . TYR B 1 482 ? 7.93 -11.398 -5.828 1 95.5 482 TYR B N 1
ATOM 8330 C CA . TYR B 1 482 ? 8.547 -12.633 -6.305 1 95.5 482 TYR B CA 1
ATOM 8331 C C . TYR B 1 482 ? 8.766 -12.594 -7.809 1 95.5 482 TYR B C 1
ATOM 8333 O O . TYR B 1 482 ? 8.164 -11.773 -8.508 1 95.5 482 TYR B O 1
ATOM 8341 N N . ARG B 1 483 ? 9.695 -13.445 -8.234 1 95.88 483 ARG B N 1
ATOM 8342 C CA . ARG B 1 483 ? 9.953 -13.727 -9.641 1 95.88 483 ARG B CA 1
ATOM 8343 C C . ARG B 1 483 ? 9.875 -15.219 -9.93 1 95.88 483 ARG B C 1
ATOM 8345 O O . ARG B 1 483 ? 10.336 -16.031 -9.125 1 95.88 483 ARG B O 1
ATOM 8352 N N . GLY B 1 484 ? 9.211 -15.492 -11.031 1 96.44 484 GLY B N 1
ATOM 8353 C CA . GLY B 1 4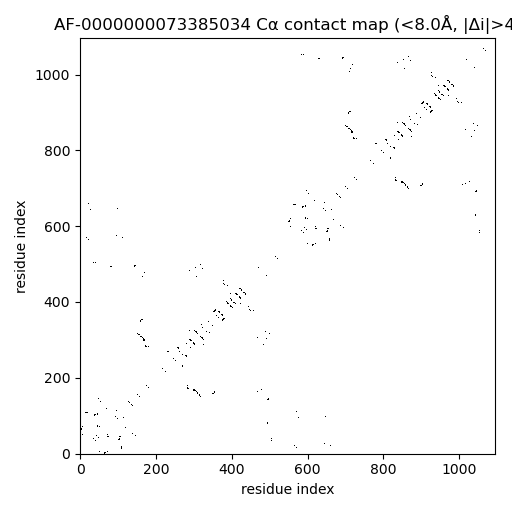84 ? 9.086 -16.891 -11.414 1 96.44 484 GLY B CA 1
ATOM 8354 C C . GLY B 1 484 ? 7.723 -17.469 -11.102 1 96.44 484 GLY B C 1
ATOM 8355 O O . GLY B 1 484 ? 7.102 -17.125 -10.094 1 96.44 484 GLY B O 1
ATOM 8356 N N . LEU B 1 485 ? 7.34 -18.375 -11.875 1 97.44 485 LEU B N 1
ATOM 8357 C CA . LEU B 1 485 ? 6.012 -18.969 -11.758 1 97.44 485 LEU B CA 1
ATOM 8358 C C . LEU B 1 485 ? 5.883 -19.766 -10.469 1 97.44 485 LEU B C 1
ATOM 8360 O O . LEU B 1 485 ? 4.91 -19.609 -9.727 1 97.44 485 LEU B O 1
ATOM 8364 N N . LEU B 1 486 ? 6.84 -20.609 -10.148 1 97.31 486 LEU B N 1
ATOM 8365 C CA . LEU B 1 486 ? 6.766 -21.5 -9 1 97.31 486 LEU B CA 1
ATOM 8366 C C . LEU B 1 486 ? 6.75 -20.719 -7.695 1 97.31 486 LEU B C 1
ATOM 8368 O O . LEU B 1 486 ? 6.035 -21.078 -6.754 1 97.31 486 LEU B O 1
ATOM 8372 N N . LYS B 1 487 ? 7.52 -19.688 -7.66 1 96.88 487 LYS B N 1
ATOM 8373 C CA . LYS B 1 487 ? 7.527 -18.859 -6.457 1 96.88 487 LYS B CA 1
ATOM 8374 C C . LYS B 1 487 ? 6.195 -18.141 -6.281 1 96.88 487 LYS B C 1
ATOM 8376 O O . LYS B 1 487 ? 5.75 -17.906 -5.152 1 96.88 487 LYS B O 1
ATOM 8381 N N . HIS B 1 488 ? 5.59 -17.734 -7.379 1 97.75 488 HIS B N 1
ATOM 8382 C CA . HIS B 1 488 ? 4.27 -17.109 -7.293 1 97.75 488 HIS B CA 1
ATOM 8383 C C . HIS B 1 488 ? 3.227 -18.125 -6.809 1 97.75 488 HIS B C 1
ATOM 8385 O O . HIS B 1 488 ? 2.293 -17.75 -6.094 1 97.75 488 HIS B O 1
ATOM 8391 N N . ARG B 1 489 ? 3.406 -19.344 -7.219 1 98.19 489 ARG B N 1
ATOM 8392 C CA . ARG B 1 489 ? 2.508 -20.391 -6.727 1 98.19 489 ARG B CA 1
ATOM 8393 C C . ARG B 1 489 ? 2.646 -20.562 -5.219 1 98.19 489 ARG B C 1
ATOM 8395 O O . ARG B 1 489 ? 1.647 -20.594 -4.496 1 98.19 489 ARG B O 1
ATOM 8402 N N . MET B 1 490 ? 3.838 -20.656 -4.781 1 97.5 490 MET B N 1
ATOM 8403 C CA . MET B 1 490 ? 4.074 -20.797 -3.35 1 97.5 490 MET B CA 1
ATOM 8404 C C . MET B 1 490 ? 3.502 -19.609 -2.588 1 97.5 490 MET B C 1
ATOM 8406 O O . MET B 1 490 ? 2.918 -19.766 -1.515 1 97.5 490 MET B O 1
ATOM 8410 N N . HIS B 1 491 ? 3.701 -18.422 -3.172 1 97.25 491 HIS B N 1
ATOM 8411 C CA . HIS B 1 491 ? 3.137 -17.219 -2.592 1 97.25 491 HIS B CA 1
ATOM 8412 C C . HIS B 1 491 ? 1.617 -17.312 -2.498 1 97.25 491 HIS B C 1
ATOM 8414 O O . HIS B 1 491 ? 1.035 -16.984 -1.461 1 97.25 491 HIS B O 1
ATOM 8420 N N . ALA B 1 492 ? 1.006 -17.703 -3.531 1 98.12 492 ALA B N 1
ATOM 8421 C CA . ALA B 1 492 ? -0.452 -17.766 -3.596 1 98.12 492 ALA B CA 1
ATOM 8422 C C . ALA B 1 492 ? -1.006 -18.75 -2.57 1 98.12 492 ALA B C 1
ATOM 8424 O O . ALA B 1 492 ? -1.973 -18.453 -1.867 1 98.12 492 ALA B O 1
ATOM 8425 N N . TYR B 1 493 ? -0.367 -19.938 -2.49 1 98.38 493 TYR B N 1
ATOM 8426 C CA . TYR B 1 493 ? -0.813 -20.922 -1.52 1 98.38 493 TYR B CA 1
ATOM 8427 C C . TYR B 1 493 ? -0.705 -20.391 -0.098 1 98.38 493 TYR B C 1
ATOM 8429 O O . TYR B 1 493 ? -1.653 -20.484 0.684 1 98.38 493 TYR B O 1
ATOM 8437 N N . SER B 1 494 ? 0.407 -19.828 0.209 1 98.12 494 SER B N 1
ATOM 8438 C CA . SER B 1 494 ? 0.645 -19.297 1.552 1 98.12 494 SER B CA 1
ATOM 8439 C C . SER B 1 494 ? -0.335 -18.188 1.896 1 98.12 494 SER B C 1
ATOM 8441 O O . SER B 1 494 ? -0.882 -18.156 3 1 98.12 494 SER B O 1
ATOM 8443 N N . ARG B 1 495 ? -0.519 -17.297 0.968 1 97.94 495 ARG B N 1
ATOM 8444 C CA . ARG B 1 495 ? -1.449 -16.188 1.155 1 97.94 495 ARG B CA 1
ATOM 8445 C C . ARG B 1 495 ? -2.869 -16.688 1.388 1 97.94 495 ARG B C 1
ATOM 8447 O O . ARG B 1 495 ? -3.574 -16.203 2.27 1 97.94 495 ARG B O 1
ATOM 8454 N N . CYS B 1 496 ? -3.275 -17.609 0.609 1 98 496 CYS B N 1
ATOM 8455 C CA . CYS B 1 496 ? -4.637 -18.125 0.703 1 98 496 CYS B CA 1
ATOM 8456 C C . CYS B 1 496 ? -4.832 -18.938 1.979 1 98 496 CYS B C 1
ATOM 8458 O O . CYS B 1 496 ? -5.922 -18.953 2.553 1 98 496 CYS B O 1
ATOM 8460 N N . MET B 1 497 ? -3.762 -19.656 2.461 1 97.88 497 MET B N 1
ATOM 8461 C CA . MET B 1 497 ? -3.842 -20.312 3.76 1 97.88 497 MET B CA 1
ATOM 8462 C C . MET B 1 497 ? -4.105 -19.312 4.871 1 97.88 497 MET B C 1
ATOM 8464 O O . MET B 1 497 ? -4.926 -19.547 5.758 1 97.88 497 MET B O 1
ATOM 8468 N N . TRP B 1 498 ? -3.443 -18.188 4.758 1 97.38 498 TRP B N 1
ATOM 8469 C CA . TRP B 1 498 ? -3.664 -17.109 5.727 1 97.38 498 TRP B CA 1
ATOM 8470 C C . TRP B 1 498 ? -5.09 -16.578 5.633 1 97.38 498 TRP B C 1
ATOM 8472 O O . TRP B 1 498 ? -5.742 -16.344 6.652 1 97.38 498 TRP B O 1
ATOM 8482 N N . MET B 1 499 ? -5.535 -16.359 4.465 1 96.25 499 MET B N 1
ATOM 8483 C CA . MET B 1 499 ? -6.887 -15.852 4.258 1 96.25 499 MET B CA 1
ATOM 8484 C C . MET B 1 499 ? -7.922 -16.781 4.871 1 96.25 499 MET B C 1
ATOM 8486 O O . MET B 1 499 ? -8.867 -16.328 5.523 1 96.25 499 MET B O 1
ATOM 8490 N N . ASN B 1 500 ? -7.762 -18.078 4.605 1 97 500 ASN B N 1
ATOM 8491 C CA . ASN B 1 500 ? -8.672 -19.062 5.199 1 97 500 ASN B CA 1
ATOM 8492 C C . ASN B 1 500 ? -8.672 -18.969 6.723 1 97 500 ASN B C 1
ATOM 8494 O O . ASN B 1 500 ? -9.727 -19.016 7.352 1 97 500 ASN B O 1
ATOM 8498 N N . LEU B 1 501 ? -7.531 -18.797 7.305 1 94.5 501 LEU B N 1
ATOM 8499 C CA . LEU B 1 501 ? -7.426 -18.656 8.75 1 94.5 501 LEU B CA 1
ATOM 8500 C C . LEU B 1 501 ? -8.195 -17.438 9.234 1 94.5 501 LEU B C 1
ATOM 8502 O O . LEU B 1 501 ? -8.945 -17.516 10.211 1 94.5 501 LEU B O 1
ATOM 8506 N N . ARG B 1 502 ? -7.965 -16.359 8.625 1 92.25 502 ARG B N 1
ATOM 8507 C CA . ARG B 1 502 ? -8.625 -15.117 9.023 1 92.25 502 ARG B CA 1
ATOM 8508 C C . ARG B 1 502 ? -10.148 -15.266 8.961 1 92.25 502 ARG B C 1
ATOM 8510 O O . ARG B 1 502 ? -10.859 -14.789 9.844 1 92.25 502 ARG B O 1
ATOM 8517 N N . ARG B 1 503 ? -10.609 -15.852 7.934 1 91.75 503 ARG B N 1
ATOM 8518 C CA . ARG B 1 503 ? -12.039 -16.062 7.77 1 91.75 503 ARG B CA 1
ATOM 8519 C C . ARG B 1 503 ? -12.594 -16.953 8.875 1 91.75 503 ARG B C 1
ATOM 8521 O O . ARG B 1 503 ? -13.688 -16.719 9.391 1 91.75 503 ARG B O 1
ATOM 8528 N N . MET B 1 504 ? -11.82 -17.922 9.227 1 91 504 MET B N 1
ATOM 8529 C CA . MET B 1 504 ? -12.219 -18.812 10.312 1 91 504 MET B CA 1
ATOM 8530 C C . MET B 1 504 ? -12.258 -18.078 11.641 1 91 504 MET B C 1
ATOM 8532 O O . MET B 1 504 ? -13.188 -18.25 12.43 1 91 504 MET B O 1
ATOM 8536 N N . VAL B 1 505 ? -11.281 -17.266 11.875 1 88 505 VAL B N 1
ATOM 8537 C CA . VAL B 1 505 ? -11.18 -16.516 13.125 1 88 505 VAL B CA 1
ATOM 8538 C C . VAL B 1 505 ? -12.336 -15.539 13.242 1 88 505 VAL B C 1
ATOM 8540 O O . VAL B 1 505 ? -12.961 -15.43 14.305 1 88 505 VAL B O 1
ATOM 8543 N N . ILE B 1 506 ? -12.625 -14.859 12.219 1 84.94 506 ILE B N 1
ATOM 8544 C CA . ILE B 1 506 ? -13.727 -13.906 12.211 1 84.94 506 ILE B CA 1
ATOM 8545 C C . ILE B 1 506 ? -15.047 -14.633 12.461 1 84.94 506 ILE B C 1
ATOM 8547 O O . ILE B 1 506 ? -15.898 -14.156 13.211 1 84.94 506 ILE B O 1
ATOM 8551 N N . PHE B 1 507 ? -15.188 -15.758 11.859 1 86.06 507 PHE B N 1
ATOM 8552 C CA . PHE B 1 507 ? -16.391 -16.562 12.016 1 86.06 507 PHE B CA 1
ATOM 8553 C C . PHE B 1 507 ? -16.562 -17.016 13.453 1 86.06 507 PHE B C 1
ATOM 8555 O O . PHE B 1 507 ? -17.672 -16.969 14.008 1 86.06 507 PHE B O 1
ATOM 8562 N N . GLN B 1 508 ? -15.523 -17.391 14.078 1 80.38 508 GLN B N 1
ATOM 8563 C CA . GLN B 1 508 ? -15.57 -17.859 15.453 1 80.38 508 GLN B CA 1
ATOM 8564 C C . GLN B 1 508 ? -15.898 -16.719 16.422 1 80.38 508 GLN B C 1
ATOM 8566 O O . GLN B 1 508 ? -16.641 -16.922 17.375 1 80.38 508 GLN B O 1
ATOM 8571 N N . ILE B 1 509 ? -15.336 -15.562 16.172 1 73.25 509 ILE B N 1
ATOM 8572 C CA . ILE B 1 509 ? -15.602 -14.406 17.016 1 73.25 509 ILE B CA 1
ATOM 8573 C C . ILE B 1 509 ? -17.062 -13.984 16.875 1 73.25 509 ILE B C 1
ATOM 8575 O O . ILE B 1 509 ? -17.719 -13.664 17.859 1 73.25 509 ILE B O 1
ATOM 8579 N N . SER B 1 510 ? -17.531 -14 15.656 1 69 510 SER B N 1
ATOM 8580 C CA . SER B 1 510 ? -18.906 -13.602 15.414 1 69 510 SER B CA 1
ATOM 8581 C C . SER B 1 510 ? -19.891 -14.609 16.016 1 69 510 SER B C 1
ATOM 8583 O O . SER B 1 510 ? -20.922 -14.219 16.547 1 69 510 SER B O 1
ATOM 8585 N N . THR B 1 511 ? -19.547 -15.867 15.93 1 61.28 511 THR B N 1
ATOM 8586 C CA . THR B 1 511 ? -20.391 -16.906 16.5 1 61.28 511 THR B CA 1
ATOM 8587 C C . THR B 1 511 ? -20.375 -16.828 18.031 1 61.28 511 THR B C 1
ATOM 8589 O O . THR B 1 511 ? -21.406 -17.031 18.672 1 61.28 511 THR B O 1
ATOM 8592 N N . PHE B 1 512 ? -19.172 -16.5 18.484 1 49.62 512 PHE B N 1
ATOM 8593 C CA . PHE B 1 512 ? -19.078 -16.328 19.922 1 49.62 512 PHE B CA 1
ATOM 8594 C C . PHE B 1 512 ? -19.875 -15.133 20.406 1 49.62 512 PHE B C 1
ATOM 8596 O O . PHE B 1 512 ? -20.578 -15.203 21.422 1 49.62 512 PHE B O 1
ATOM 8603 N N . GLN B 1 513 ? -19.719 -14.062 19.672 1 49.84 513 GLN B N 1
ATOM 8604 C CA . GLN B 1 513 ? -20.5 -12.883 20.047 1 49.84 513 GLN B CA 1
ATOM 8605 C C . GLN B 1 513 ? -22 -13.164 19.938 1 49.84 513 GLN B C 1
ATOM 8607 O O . GLN B 1 513 ? -22.766 -12.727 20.797 1 49.84 513 GLN B O 1
ATOM 8612 N N . ARG B 1 514 ? -22.297 -13.977 18.953 1 48.66 514 ARG B N 1
ATOM 8613 C CA . ARG B 1 514 ? -23.703 -14.367 18.797 1 48.66 514 ARG B CA 1
ATOM 8614 C C . ARG B 1 514 ? -24.109 -15.344 19.891 1 48.66 514 ARG B C 1
ATOM 8616 O O . ARG B 1 514 ? -25.219 -15.266 20.422 1 48.66 514 ARG B O 1
ATOM 8623 N N . SER B 1 515 ? -23.219 -16.297 20.109 1 42.12 515 SER B N 1
ATOM 8624 C CA . SER B 1 515 ? -23.516 -17.25 21.172 1 42.12 515 SER B CA 1
ATOM 8625 C C . SER B 1 515 ? -23.609 -16.562 22.531 1 42.12 515 SER B C 1
ATOM 8627 O O . SER B 1 515 ? -24.453 -16.906 23.359 1 42.12 515 SER B O 1
ATOM 8629 N N . ILE B 1 516 ? -22.688 -15.625 22.719 1 42.53 516 ILE B N 1
ATOM 8630 C CA . ILE B 1 516 ? -22.781 -14.844 23.938 1 42.53 516 ILE B CA 1
ATOM 8631 C C . ILE B 1 516 ? -24.078 -14.039 23.938 1 42.53 516 ILE B C 1
ATOM 8633 O O . ILE B 1 516 ? -24.781 -13.984 24.953 1 42.53 516 ILE B O 1
ATOM 8637 N N . PHE B 1 517 ? -24.328 -13.516 22.828 1 42.03 517 PHE B N 1
ATOM 8638 C CA . PHE B 1 517 ? -25.594 -12.805 22.719 1 42.03 517 PHE B CA 1
ATOM 8639 C C . PHE B 1 517 ? -26.766 -13.773 22.828 1 42.03 517 PHE B C 1
ATOM 8641 O O . PHE B 1 517 ? -27.797 -13.445 23.422 1 42.03 517 PHE B O 1
ATOM 8648 N N . ALA B 1 518 ? -26.531 -14.922 22.312 1 41.53 518 ALA B N 1
ATOM 8649 C CA . ALA B 1 518 ? -27.578 -15.945 22.453 1 41.53 518 ALA B CA 1
ATOM 8650 C C . ALA B 1 518 ? -27.641 -16.469 23.875 1 41.53 518 ALA B C 1
ATOM 8652 O O . ALA B 1 518 ? -28.719 -16.781 24.391 1 41.53 518 ALA B O 1
ATOM 8653 N N . LEU B 1 519 ? -26.594 -16.688 24.531 1 37.22 519 LEU B N 1
ATOM 8654 C CA . LEU B 1 519 ? -26.594 -17.141 25.922 1 37.22 519 LEU B CA 1
ATOM 8655 C C . LEU B 1 519 ? -27.078 -16.031 26.859 1 37.22 519 LEU B C 1
ATOM 8657 O O . LEU B 1 519 ? -27.812 -16.297 27.812 1 37.22 519 LEU B O 1
ATOM 8661 N N . PHE B 1 520 ? -26.625 -14.82 26.625 1 37.72 520 PHE B N 1
ATOM 8662 C CA . PHE B 1 520 ? -27.078 -13.727 27.484 1 37.72 520 PHE B CA 1
ATOM 8663 C C . PHE B 1 520 ? -28.422 -13.18 27.016 1 37.72 520 PHE B C 1
ATOM 8665 O O . PHE B 1 520 ? -28.984 -12.297 27.656 1 37.72 520 PHE B O 1
ATOM 8672 N N . GLY B 1 521 ? -28.906 -13.734 26.047 1 36.22 521 GLY B N 1
ATOM 8673 C CA . GLY B 1 521 ? -30.281 -13.438 25.672 1 36.22 521 GLY B CA 1
ATOM 8674 C C . GLY B 1 521 ? -31.281 -13.766 26.766 1 36.22 521 GLY B C 1
ATOM 8675 O O . GLY B 1 521 ? -32.094 -12.922 27.125 1 36.22 521 GLY B O 1
ATOM 8676 N N . PRO B 1 522 ? -31.203 -14.914 27.328 1 37.69 522 PRO B N 1
ATOM 8677 C CA . PRO B 1 522 ? -32.156 -15.172 28.406 1 37.69 522 PRO B CA 1
ATOM 8678 C C . PRO B 1 522 ? -31.891 -14.344 29.656 1 37.69 522 PRO B C 1
ATOM 8680 O O . PRO B 1 522 ? -32.844 -14 30.391 1 37.69 522 PRO B O 1
ATOM 8683 N N . ILE B 1 523 ? -30.734 -14.094 29.953 1 33.28 523 ILE B N 1
ATOM 8684 C CA . ILE B 1 523 ? -30.5 -13.328 31.172 1 33.28 523 ILE B CA 1
ATOM 8685 C C . ILE B 1 523 ? -30.906 -11.867 30.953 1 33.28 523 ILE B C 1
ATOM 8687 O O . ILE B 1 523 ? -31.438 -11.219 31.859 1 33.28 523 ILE B O 1
ATOM 8691 N N . ARG B 1 524 ? -30.766 -11.375 29.734 1 34.88 524 ARG B N 1
ATOM 8692 C CA . ARG B 1 524 ? -31.344 -10.055 29.5 1 34.88 524 ARG B CA 1
ATOM 8693 C C . ARG B 1 524 ? -32.875 -10.102 29.516 1 34.88 524 ARG B C 1
ATOM 8695 O O . ARG B 1 524 ? -33.5 -9.125 29.906 1 34.88 524 ARG B O 1
ATOM 8702 N N . GLU B 1 525 ? -33.406 -11.188 29.188 1 33.5 525 GLU B N 1
ATOM 8703 C CA . GLU B 1 525 ? -34.875 -11.25 29.375 1 33.5 525 GLU B CA 1
ATOM 8704 C C . GLU B 1 525 ? -35.219 -11.344 30.859 1 33.5 525 GLU B C 1
ATOM 8706 O O . GLU B 1 525 ? -36.219 -10.75 31.312 1 33.5 525 GLU B O 1
ATOM 8711 N N . ALA B 1 526 ? -34.469 -12.094 31.625 1 31.89 526 ALA B N 1
ATOM 8712 C CA . ALA B 1 526 ? -34.875 -12.18 33.031 1 31.89 526 ALA B CA 1
ATOM 8713 C C . ALA B 1 526 ? -34.594 -10.875 33.781 1 31.89 526 ALA B C 1
ATOM 8715 O O . ALA B 1 526 ? -35.406 -10.414 34.562 1 31.89 526 ALA B O 1
ATOM 8716 N N . PHE B 1 527 ? -33.375 -10.273 33.719 1 31.86 527 PHE B N 1
ATOM 8717 C CA . PHE B 1 527 ? -33.125 -9.016 34.438 1 31.86 527 PHE B CA 1
ATOM 8718 C C . PHE B 1 527 ? -33.812 -7.855 33.719 1 31.86 527 PHE B C 1
ATOM 8720 O O . PHE B 1 527 ? -33.938 -6.762 34.281 1 31.86 527 PHE B O 1
ATOM 8727 N N . GLY B 1 528 ? -34.25 -7.992 32.531 1 31.08 528 GLY B N 1
ATOM 8728 C CA . GLY B 1 528 ? -35.125 -6.973 32 1 31.08 528 GLY B CA 1
ATOM 8729 C C . GLY B 1 528 ? -36.469 -6.934 32.688 1 31.08 528 GLY B C 1
ATOM 8730 O O . GLY B 1 528 ? -37.219 -5.945 32.594 1 31.08 528 GLY B O 1
ATOM 8731 N N . SER B 1 529 ? -36.906 -8 33.25 1 29.56 529 SER B N 1
ATOM 8732 C CA . SER B 1 529 ? -38.125 -7.797 34 1 29.56 529 SER B CA 1
ATOM 8733 C C . SER B 1 529 ? -37.906 -6.965 35.25 1 29.56 529 SER B C 1
ATOM 8735 O O . SER B 1 529 ? -38.75 -6.133 35.625 1 29.56 529 SER B O 1
ATOM 8737 N N . PHE B 1 530 ? -36.938 -7.281 36.094 1 29.8 530 PHE B N 1
ATOM 8738 C CA . PHE B 1 530 ? -36.844 -6.449 37.281 1 29.8 530 PHE B CA 1
ATOM 8739 C C . PHE B 1 530 ? -36.312 -5.062 36.938 1 29.8 530 PHE B C 1
ATOM 8741 O O . PHE B 1 530 ? -36.781 -4.059 37.438 1 29.8 530 PHE B O 1
ATOM 8748 N N . MET B 1 531 ? -35.188 -4.895 36.219 1 27.41 531 MET B N 1
ATOM 8749 C CA . MET B 1 531 ? -34.688 -3.541 36.062 1 27.41 531 MET B CA 1
ATOM 8750 C C . MET B 1 531 ? -35.531 -2.773 35.031 1 27.41 531 MET B C 1
ATOM 8752 O O . MET B 1 531 ? -35.188 -1.637 34.688 1 27.41 531 MET B O 1
ATOM 8756 N N . ALA B 1 532 ? -36.594 -3.234 34.438 1 27.56 532 ALA B N 1
ATOM 8757 C CA . ALA B 1 532 ? -37.562 -2.305 33.844 1 27.56 532 ALA B CA 1
ATOM 8758 C C . ALA B 1 532 ? -37.969 -1.235 34.844 1 27.56 532 ALA B C 1
ATOM 8760 O O . ALA B 1 532 ? -38.25 -0.092 34.469 1 27.56 532 ALA B O 1
ATOM 8761 N N . SER B 1 533 ? -38.219 -1.606 36 1 26.55 533 SER B N 1
ATOM 8762 C CA . SER B 1 533 ? -38.688 -0.537 36.875 1 26.55 533 SER B CA 1
ATOM 8763 C C . SER B 1 533 ? -37.594 0.509 37.094 1 26.55 533 SER B C 1
ATOM 8765 O O . SER B 1 533 ? -37.875 1.708 37.125 1 26.55 533 SER B O 1
ATOM 8767 N N . SER B 1 534 ? -36.344 0.283 37.5 1 23.14 534 SER B N 1
ATOM 8768 C CA . SER B 1 534 ? -35.469 1.396 37.844 1 23.14 534 SER B CA 1
ATOM 8769 C C . SER B 1 534 ? -34.688 1.901 36.625 1 23.14 534 SER B C 1
ATOM 8771 O O . SER B 1 534 ? -34 2.922 36.688 1 23.14 534 SER B O 1
ATOM 8773 N N . ARG B 1 535 ? -34.344 1.269 35.5 1 22.34 535 ARG B N 1
ATOM 8774 C CA . ARG B 1 535 ? -33.5 1.912 34.5 1 22.34 535 ARG B CA 1
ATOM 8775 C C . ARG B 1 535 ? -34.281 2.924 33.688 1 22.34 535 ARG B C 1
ATOM 8777 O O . ARG B 1 535 ? -34.625 2.676 32.531 1 22.34 535 ARG B O 1
ATOM 8784 N N . LYS B 1 536 ? -35.188 3.699 33.969 1 25.88 536 LYS B N 1
ATOM 8785 C CA . LYS B 1 536 ? -35.656 4.992 33.469 1 25.88 536 LYS B CA 1
ATOM 8786 C C . LYS B 1 536 ? -34.469 5.941 33.281 1 25.88 536 LYS B C 1
ATOM 8788 O O . LYS B 1 536 ? -34.562 6.902 32.5 1 25.88 536 LYS B O 1
ATOM 8793 N N . ILE B 1 537 ? -33.406 5.965 34 1 21.92 537 ILE B N 1
ATOM 8794 C CA . ILE B 1 537 ? -32.469 7.094 34.031 1 21.92 537 ILE B CA 1
ATOM 8795 C C . ILE B 1 537 ? -31.438 6.926 32.906 1 21.92 537 ILE B C 1
ATOM 8797 O O . ILE B 1 537 ? -31.109 7.891 32.219 1 21.92 537 ILE B O 1
ATOM 8801 N N . PHE B 1 538 ? -30.562 5.84 32.656 1 21.25 538 PHE B N 1
ATOM 8802 C CA . PHE B 1 538 ? -29.219 5.965 32.094 1 21.25 538 PHE B CA 1
ATOM 8803 C C . PHE B 1 538 ? -29.234 5.746 30.578 1 21.25 538 PHE B C 1
ATOM 8805 O O . PHE B 1 538 ? -28.844 4.676 30.109 1 21.25 538 PHE B O 1
ATOM 8812 N N . THR B 1 539 ? -30.156 5.789 29.703 1 23.23 539 THR B N 1
ATOM 8813 C CA . THR B 1 539 ? -30.219 5.527 28.266 1 23.23 539 THR B CA 1
ATOM 8814 C C . THR B 1 539 ? -29.219 6.402 27.516 1 23.23 539 THR B C 1
ATOM 8816 O O . THR B 1 539 ? -28.953 6.164 26.328 1 23.23 539 THR B O 1
ATOM 8819 N N . SER B 1 540 ? -28.891 7.664 27.781 1 22.58 540 SER B N 1
ATOM 8820 C CA . SER B 1 540 ? -28.484 8.734 26.875 1 22.58 540 SER B CA 1
ATOM 8821 C C . SER B 1 540 ? -27.062 8.539 26.375 1 22.58 540 SER B C 1
ATOM 8823 O O . SER B 1 540 ? -26.672 9.117 25.359 1 22.58 540 SER B O 1
ATOM 8825 N N . GLY B 1 541 ? -25.984 7.996 27.094 1 20.98 541 GLY B N 1
ATOM 8826 C CA . GLY B 1 541 ? -24.594 8.398 26.984 1 20.98 541 GLY B CA 1
ATOM 8827 C C . GLY B 1 541 ? -23.812 7.602 25.953 1 20.98 541 GLY B C 1
ATOM 8828 O O . GLY B 1 541 ? -22.609 7.801 25.797 1 20.98 541 GLY B O 1
ATOM 8829 N N . ALA B 1 542 ? -24.078 6.512 25.406 1 21.89 542 ALA B N 1
ATOM 8830 C CA . ALA B 1 542 ? -23.062 5.586 24.906 1 21.89 542 ALA B CA 1
ATOM 8831 C C . ALA B 1 542 ? -22.625 5.957 23.5 1 21.89 542 ALA B C 1
ATOM 8833 O O . ALA B 1 542 ? -21.875 5.219 22.859 1 21.89 542 ALA B O 1
ATOM 8834 N N . ASP B 1 543 ? -23.25 6.848 22.766 1 21.81 543 ASP B N 1
ATOM 8835 C CA . ASP B 1 543 ? -22.922 7.16 21.391 1 21.81 543 ASP B CA 1
ATOM 8836 C C . ASP B 1 543 ? -21.453 7.578 21.25 1 21.81 543 ASP B C 1
ATOM 8838 O O . ASP B 1 543 ? -20.984 7.898 20.156 1 21.81 543 ASP B O 1
ATOM 8842 N N . CYS B 1 544 ? -20.75 8.039 22.312 1 20.16 544 CYS B N 1
ATOM 8843 C CA . CYS B 1 544 ? -19.578 8.891 22.203 1 20.16 544 CYS B CA 1
ATOM 8844 C C . CYS B 1 544 ? -18.344 8.07 21.812 1 20.16 544 CYS B C 1
ATOM 8846 O O . CYS B 1 544 ? -17.219 8.57 21.859 1 20.16 544 CYS B O 1
ATOM 8848 N N . TYR B 1 545 ? -18.375 6.785 21.812 1 20.81 545 TYR B N 1
ATOM 8849 C CA . TYR B 1 545 ? -17.016 6.234 21.75 1 20.81 545 TYR B CA 1
ATOM 8850 C C . TYR B 1 545 ? -16.391 6.496 20.391 1 20.81 545 TYR B C 1
ATOM 8852 O O . TYR B 1 545 ? -16.484 5.664 19.484 1 20.81 545 TYR B O 1
ATOM 8860 N N . VAL B 1 546 ? -16.891 7.516 19.562 1 19.27 546 VAL B N 1
ATOM 8861 C CA . VAL B 1 546 ? -16.219 8.016 18.375 1 19.27 546 VAL B CA 1
ATOM 8862 C C . VAL B 1 546 ? -14.742 8.242 18.656 1 19.27 546 VAL B C 1
ATOM 8864 O O . VAL B 1 546 ? -14.367 8.531 19.797 1 19.27 546 VAL B O 1
ATOM 8867 N N . SER B 1 547 ? -13.875 8.086 17.625 1 19.86 547 SER B N 1
ATOM 8868 C CA . SER B 1 547 ? -12.422 8.219 17.562 1 19.86 547 SER B CA 1
ATOM 8869 C C . SER B 1 547 ? -11.945 9.484 18.266 1 19.86 547 SER B C 1
ATOM 8871 O O . SER B 1 547 ? -12.305 10.594 17.875 1 19.86 547 SER B O 1
ATOM 8873 N N . LEU B 1 548 ? -12.242 9.656 19.609 1 18.84 548 LEU B N 1
ATOM 8874 C CA . LEU B 1 548 ? -11.344 10.586 20.281 1 18.84 548 LEU B CA 1
ATOM 8875 C C . LEU B 1 548 ? -9.891 10.188 20.078 1 18.84 548 LEU B C 1
ATOM 8877 O O . LEU B 1 548 ? -9.539 9.008 20.188 1 18.84 548 LEU B O 1
#

Secondary structure (DSSP, 8-state):
---B-PPP-SS----GGG-HHHHS-HHHHHHHH-TTSHHHHHHHHTGGG--GGGGGGGS-TT---S-B---HHHHHHHHHHHHHHT--HHHHHHHHHHBHHHHHHTT--STTPPPPPHHHHHHHHHHHHHHHHHH---HHHHHHHHHHHHHHHHHT----EEEEEEEEEE-S-----HHHHHHHHHHHHHTTS-GGGS-HHHHHHHHHHHH--HHHHHHH--HHHHHHHHHHHHHHHHHHHHHS-S-SHHHHHHHHHHHHHEEEETTEEEEPPGGGS-TTS---TT-TT-EEEEETTEEEEEEEEEEEEE--TTS---EEEEEEEETTS-GGGGHHHHHHHHHHHHTS---EEEE-GGG--HHHHHHHHHTTT-EEEE---SS--SEEEEE-STT-EEEEETTT--EEEEEEE--SSTT--EEEEEETTTTEEEEEEHHHHHHHHHHHHHHTS-HHHHHHHHTHHHHHHHHTTT-BTTB-S--SHHHHHHHHHHHHHHHHHHHHHHHHHHHHHHHHHHHHHHHHHHHHHHTTTTTTS--SSGGG-S--/---B-PPP-SS----GGG-HHHHS-HHHHHHHH-TTSHHHHHHHHTGGG--GGGGGGGS-TT---S-B---HHHHHHHHHHHHHHT--HHHHHHHHHHBHHHHHHTT--STTPPPPPHHHHHHHHHHHHHHHHHH---HHHHHHHHHHHHHHHHHT----EEEEEEEEEE-S-----HHHHHHHHHHHHHHHS-GGGS-HHHHHHHHHHHH--HHHHHHH--HHHHHHHHHHHHHHHHHHHHHS-S-SHHHHHHHHHHHHHEEEETTEEEEPPGGGS-TTS---TT-TT-EEEEETTEEEEEEEEEEEEE--TTS---EEEEEEEETTS-GGGGHHHHHHHHHHHHTS---EEEE-GGG--HHHHHHHHHTTT-EEEE---SS---EEEEEETTTEEEEEETTT--EEEEEEE--SSTT--EEEEEETTTTEEEEEEHHHHHHHHHHHHHHTS-HHHHHHHHTHHHHHHHHTTT-BTTB-S--SHHHHHHHHHHHHHHHHHHHHHHHHHHHHHHHHHHHHHHHHHHHHHHHHHHTTS--SSGGG-S--

InterPro domains:
  IPR008490 Transposase InsH, N-terminal [PF05598] (39-127)